Protein AF-0000000073262603 (afdb_homodimer)

Solvent-accessible surface area (backbone atoms only — not comparable to full-atom values): 56690 Å² total; per-residue (Å²): 130,80,75,71,72,68,74,70,44,76,49,79,45,80,38,42,36,32,67,38,81,42,27,42,26,72,52,75,42,81,32,32,24,33,73,92,28,72,43,26,71,70,44,76,49,36,39,57,17,29,44,34,36,42,37,32,28,60,31,78,45,34,44,46,36,50,21,46,49,84,50,48,34,82,82,31,38,55,48,44,17,31,50,27,29,27,12,37,57,38,44,37,65,35,72,49,74,38,60,44,61,42,80,60,41,31,55,37,32,34,27,33,43,46,71,53,34,35,59,33,35,27,31,30,42,31,38,28,35,65,40,79,94,56,79,67,100,66,84,63,76,45,75,47,78,43,43,32,34,48,37,61,86,70,52,51,68,59,38,52,43,23,56,71,27,75,71,65,37,76,78,72,74,39,62,27,33,23,52,60,42,15,17,60,53,83,31,33,87,47,76,80,47,63,96,50,90,49,45,63,61,83,73,91,69,78,51,69,20,41,60,68,69,44,77,40,61,59,71,37,35,33,33,40,36,37,36,28,59,17,32,74,57,27,31,28,40,30,39,41,96,36,55,34,32,38,41,29,37,45,42,29,61,28,42,70,48,78,34,67,56,45,78,46,40,25,64,33,22,37,30,29,38,35,63,35,73,61,67,38,84,44,34,30,30,34,24,34,29,52,27,65,40,87,71,80,39,64,61,29,68,38,40,42,24,19,45,86,38,60,76,84,49,69,46,86,63,75,60,50,78,61,67,62,30,78,46,55,67,60,53,48,53,58,61,70,61,57,27,24,25,87,86,56,84,59,66,75,93,64,68,75,44,74,37,37,43,36,44,39,43,31,27,50,97,72,28,59,32,24,16,39,48,56,28,19,40,46,82,38,47,20,18,46,36,56,23,61,54,69,65,41,69,84,38,43,44,81,56,68,58,68,54,48,63,65,87,82,60,60,42,77,40,38,56,89,68,45,62,42,44,77,38,44,30,46,48,76,44,62,66,69,34,34,36,31,40,38,42,33,38,24,20,25,68,51,75,87,35,47,59,65,43,26,34,33,42,52,48,42,62,29,32,46,28,39,74,48,73,47,79,85,53,81,76,57,59,77,65,46,40,65,75,46,33,25,51,26,29,45,47,69,30,47,55,35,6,21,26,34,35,38,33,65,44,68,58,51,25,42,28,51,36,30,40,37,33,42,66,46,34,72,38,5,22,39,50,37,39,30,21,47,41,79,71,60,60,84,76,59,59,77,36,40,41,32,51,60,51,26,46,56,37,39,63,51,81,69,67,129,130,80,75,70,73,68,76,70,42,75,50,79,44,80,39,41,36,30,67,39,81,44,26,43,27,72,53,77,42,80,31,31,23,32,71,90,28,70,41,26,71,72,45,77,47,35,40,56,17,29,44,34,36,42,36,29,28,60,31,78,46,35,44,47,36,51,21,47,48,83,50,47,33,81,82,31,38,54,49,44,18,31,50,27,31,26,12,38,57,38,44,37,66,34,69,48,74,39,62,46,61,43,79,60,40,30,54,38,32,33,28,33,43,45,70,54,33,36,59,32,37,26,33,29,42,30,38,29,34,66,42,80,92,56,80,67,101,66,85,64,76,46,74,48,78,43,43,31,34,49,37,61,87,68,52,53,68,58,38,52,40,23,55,72,27,75,72,66,37,76,78,72,74,39,63,27,34,22,53,60,42,14,17,60,53,84,31,32,87,45,77,80,46,64,94,50,89,49,44,62,61,83,74,91,69,77,53,68,20,41,62,70,68,45,77,40,60,59,73,38,34,34,34,39,36,37,36,28,60,17,33,73,58,27,30,29,40,30,40,43,97,36,57,34,31,41,41,32,36,45,42,28,62,28,42,69,48,78,37,67,56,47,77,46,39,25,64,34,24,37,29,29,39,35,64,35,72,62,68,39,83,43,35,28,30,33,25,34,28,52,27,66,41,89,70,80,39,65,61,29,68,38,40,43,25,20,43,85,39,60,78,82,50,68,46,86,65,75,59,50,77,61,67,62,31,79,47,55,65,62,52,48,54,58,60,72,62,57,30,24,25,88,86,56,83,58,67,75,93,65,67,75,43,73,36,38,42,37,44,39,43,29,26,49,96,72,28,61,32,24,15,41,47,57,28,18,37,47,81,38,49,19,20,48,35,55,24,62,55,69,65,41,68,84,39,45,46,82,56,68,59,67,53,49,63,68,87,80,62,59,42,78,39,39,55,90,68,46,64,43,42,78,39,45,30,46,49,76,43,62,65,68,34,32,36,30,39,38,41,34,39,25,20,24,69,50,77,85,35,47,59,65,43,25,34,34,42,51,47,45,63,28,33,46,28,40,75,49,72,47,77,84,52,78,75,55,58,77,63,44,39,65,73,46,35,25,51,27,28,45,48,69,31,47,55,34,7,22,25,34,34,36,34,64,44,68,58,52,26,41,28,52,36,28,40,36,33,42,68,46,35,71,36,4,23,40,50,37,39,31,20,47,40,78,72,60,60,84,75,59,58,79,38,40,41,34,50,59,51,25,45,57,38,41,63,53,79,71,70,128

pLDDT: mean 95.02, std 9.37, range [32.38, 98.88]

Foldseek 3Di:
DPPPPQDAEEDEEEWEWEWDWADLAPDTDIAIDIPPDFQYDEAEEAANHKYKYWYAYQYDFDFWWKAWFLALQFLHQLLRTADLANFHTAGHGGIDIRIGGRHAFFKTKMAIHPQLNLQRGGMYTYGYHYDPPDDDPDDFDEEAEWEKEFHARDHSVVQLVQLFDFVHDHRDGGQEMGTSSAHHHLEDCDVVPPVDPRHHDDDPPPGSRDDDEAEDEAFTKYKYKYAYQYQAFKKKKAKPPKKKWWQDKSRAGWDTDIDRMAIDGHSIMTMIMIHRHDDLQFKIKMWMDTAQDDDPYHIGIHIHHRPPHDRPHDGPDDHDDDPDRDPVVVNVVRQVPTWHDPPDDFDDPDFPEEAEWEWEWADDPNRIFIETLQEFEDRFNFHPLLCVLVVVPVRFPADADDRHHDPPAFQQFHGPHRHGYYGHYEAEDEAFGKYKYKYFWGAYNDHPDTTKFKKFKHSWWKFWQDKFAADDDPVCNVSGDRPTGDTHGIDMHGGRMMIMIMTTRHRAGKMKIFGSNSSNVSRGGIHIYGYPSNPRDDHDPNRGCTDVSVVVVVPPPPPD/DPPPPQDAEEDEEEWEWEWDWADLAPDTDIAIDIPPDFQYDEAEEAANHKYKYWYAYQYDFDFWWKAWFLALQFLHQLLRTADLANFHTAGHGGIDIRIGGRHAFFKTKMAIHPQLNLQRRGMYTYGYHYDPPDDDPDDFDEEAEWEKEFHARDHSVVQLVQLFDFVHDHRDGGQEMGTRSAHHHQEDCDDVPPVDPRHHDDDPQPGSRDFDEAEDEAFTKYKYKYAYQYQAFKKKKAKPPKKKWWQDKSRAGWDTDIDRMAIDGHSIMTMIMIHRHDDLQFKIKMWMDTAQDDDPYHIGIHIHHRPPHDRPHDGPDDHDDDPDRDPVVVNVVRQVPTWHDPPDDFDDPDFPEEAEWEWEWADDPNRIFIETLQEFEDRFFFHPLLCVQVVVPVRFPADADDRHHDPPAFQQFAGPHRHGYYGHYEAEDEAFGKYKYKYFWGAYNDHPDTTKFKKFKHSWWKFWQDKFAADDDPVCNVSGDRPTGDTHGIDMHGGRMMIMIMTTRHRAGKMKIFGSNSSNVSRGGIHIYGYPSNPRDDHDPNRGCTDVSVVVVVPPPPPD

Sequence (1120 aa):
MVVKSTAVKVRHYKWDVEYMFWAPDCEERVVMGINGQFPGPTIRAEVGDTIHVDLTNKLSTEGVVIHWHGIRQLGTPWADGTASISQCPINPGETFTYRFVVDKAGTYFYHGHYGMQRSGGLYGTLIVEVPKGQHEPFHYDGEFNLLLSDWWHESIHEQEVGLSSKPLRWIGEPQTLLINGRGQYNCSLLPNFGNSSSTQCKFSGTEQCAPQILQVLPNKTYRVRLASTTALASLNIAIGNHKMIVVEADGNYVQPFTVDDLDIYSGESYSVLINTNQNPNKNYWISIGVRGRRPNTPPALTILNYKPTSASKLPTISPPITPAWNDYNHSKSFTKNIFALMGSHTPPATYDRRIALLNTQNRIDGFIKWAINNVSLVFPPTPYLGSIKFGLKSGFDQTNPPENFPSSYDIMSPPANPNTTTGSGVYRLRYNTTVDIILQNANALGANVSEIHPWHLHGHDFWVLGYGEGKFTKDDEAKFNLKNPPLRNTVVIFPYGWTALRFVADNPGAWAFHCHIEPHLHMGMGVVLASAVERVQGIPSNALTCGLTAKMFLKKKNIPMVVKSTAVKVRHYKWDVEYMFWAPDCEERVVMGINGQFPGPTIRAEVGDTIHVDLTNKLSTEGVVIHWHGIRQLGTPWADGTASISQCPINPGETFTYRFVVDKAGTYFYHGHYGMQRSGGLYGTLIVEVPKGQHEPFHYDGEFNLLLSDWWHESIHEQEVGLSSKPLRWIGEPQTLLINGRGQYNCSLLPNFGNSSSTQCKFSGTEQCAPQILQVLPNKTYRVRLASTTALASLNIAIGNHKMIVVEADGNYVQPFTVDDLDIYSGESYSVLINTNQNPNKNYWISIGVRGRRPNTPPALTILNYKPTSASKLPTISPPITPAWNDYNHSKSFTKNIFALMGSHTPPATYDRRIALLNTQNRIDGFIKWAINNVSLVFPPTPYLGSIKFGLKSGFDQTNPPENFPSSYDIMSPPANPNTTTGSGVYRLRYNTTVDIILQNANALGANVSEIHPWHLHGHDFWVLGYGEGKFTKDDEAKFNLKNPPLRNTVVIFPYGWTALRFVADNPGAWAFHCHIEPHLHMGMGVVLASAVERVQGIPSNALTCGLTAKMFLKKKNIP

Organism: Beta vulgaris subsp. vulgaris (NCBI:txid3555)

InterPro domains:
  IPR001117 Multicopper oxidase, second cupredoxin domain [PF00394] (144-308)
  IPR002355 Multicopper oxidase, copper-binding site [PS00080] (514-525)
  IPR008972 Cupredoxin [G3DSA:2.60.40.420] (2-131)
  IPR008972 Cupredoxin [G3DSA:2.60.40.420] (138-344)
  IPR008972 Cupredoxin [G3DSA:2.60.40.420] (345-559)
  IPR008972 Cupredoxin [SSF49503] (10-155)
  IPR008972 Cupredoxin [SSF49503] (137-343)
  IPR008972 Cupredoxin [SSF49503] (348-546)
  IPR011706 Multicopper oxidase, C-terminal [PF07731] (412-531)
  IPR011707 Multicopper oxidase-like, N-terminal [PF07732] (17-131)
  IPR017760 L-ascorbate oxidase, plants [TIGR03388] (10-549)
  IPR033138 Multicopper oxidases, conserved site [PS00079] (509-529)
  IPR034259 Ascorbate oxidase, first cupredoxin domain [cd13845] (11-130)
  IPR034267 Ascorbate oxidase, third cupredoxin domain [cd13893] (352-540)
  IPR045087 Multicopper oxidase [PTHR11709] (26-528)

Structure (mmCIF, N/CA/C/O backbone):
data_AF-0000000073262603-model_v1
#
loop_
_entity.id
_entity.type
_entity.pdbx_description
1 polymer 'L-ascorbate oxidase'
#
loop_
_atom_site.group_PDB
_atom_site.id
_atom_site.type_symbol
_atom_site.label_atom_id
_atom_site.label_alt_id
_atom_site.label_comp_id
_atom_site.label_asym_id
_atom_site.label_entity_id
_atom_site.label_seq_id
_atom_site.pdbx_PDB_ins_code
_atom_site.Cartn_x
_atom_site.Cartn_y
_atom_site.Cartn_z
_atom_site.occupancy
_atom_site.B_iso_or_equiv
_atom_site.auth_seq_id
_atom_site.auth_comp_id
_atom_site.auth_asym_id
_atom_site.auth_atom_id
_atom_site.pdbx_PDB_model_num
ATOM 1 N N . MET A 1 1 ? -29.422 -33.312 -37.875 1 32.38 1 MET A N 1
ATOM 2 C CA . MET A 1 1 ? -29.312 -32.844 -36.5 1 32.38 1 MET A CA 1
ATOM 3 C C . MET A 1 1 ? -28.391 -31.641 -36.406 1 32.38 1 MET A C 1
ATOM 5 O O . MET A 1 1 ? -27.203 -31.734 -36.688 1 32.38 1 MET A O 1
ATOM 9 N N . VAL A 1 2 ? -28.938 -30.5 -36.594 1 37.22 2 VAL A N 1
ATOM 10 C CA . VAL A 1 2 ? -28.172 -29.266 -36.562 1 37.22 2 VAL A CA 1
ATOM 11 C C . VAL A 1 2 ? -27.5 -29.094 -35.188 1 37.22 2 VAL A C 1
ATOM 13 O O . VAL A 1 2 ? -28.188 -29.109 -34.156 1 37.22 2 VAL A O 1
ATOM 16 N N . VAL A 1 3 ? -26.234 -29.531 -35.031 1 35.28 3 VAL A N 1
ATOM 17 C CA . VAL A 1 3 ? -25.438 -29.172 -33.875 1 35.28 3 VAL A CA 1
ATOM 18 C C . VAL A 1 3 ? -25.688 -27.703 -33.5 1 35.28 3 VAL A C 1
ATOM 20 O O . VAL A 1 3 ? -25.406 -26.812 -34.312 1 35.28 3 VAL A O 1
ATOM 23 N N . LYS A 1 4 ? -26.75 -27.5 -32.781 1 45.44 4 LYS A N 1
ATOM 24 C CA . LYS A 1 4 ? -26.922 -26.141 -32.25 1 45.44 4 LYS A CA 1
ATOM 25 C C . LYS A 1 4 ? -25.594 -25.531 -31.844 1 45.44 4 LYS A C 1
ATOM 27 O O . LYS A 1 4 ? -24.938 -26.031 -30.906 1 45.44 4 LYS A O 1
ATOM 32 N N . SER A 1 5 ? -24.719 -25.047 -32.656 1 46.59 5 SER A N 1
ATOM 33 C CA . SER A 1 5 ? -23.516 -24.297 -32.344 1 46.59 5 SER A CA 1
ATOM 34 C C . SER A 1 5 ? -23.672 -23.531 -31.047 1 46.59 5 SER A C 1
ATOM 36 O O . SER A 1 5 ? -24.547 -22.672 -30.922 1 46.59 5 SER A O 1
ATOM 38 N N . THR A 1 6 ? -23.547 -24.094 -29.953 1 55.75 6 THR A N 1
ATOM 39 C CA . THR A 1 6 ? -23.703 -23.375 -28.688 1 55.75 6 THR A CA 1
ATOM 40 C C . THR A 1 6 ? -22.953 -22.047 -28.719 1 55.75 6 THR A C 1
ATOM 42 O O . THR A 1 6 ? -21.781 -22 -29.109 1 55.75 6 THR A O 1
ATOM 45 N N . ALA A 1 7 ? -23.594 -20.891 -28.734 1 69.75 7 ALA A N 1
ATOM 46 C CA . ALA A 1 7 ? -23.281 -19.5 -28.984 1 69.75 7 ALA A CA 1
ATOM 47 C C . ALA A 1 7 ? -22.266 -18.969 -27.984 1 69.75 7 ALA A C 1
ATOM 49 O O . ALA A 1 7 ? -22.422 -19.141 -26.766 1 69.75 7 ALA A O 1
ATOM 50 N N . VAL A 1 8 ? -21.031 -18.781 -28.484 1 84.19 8 VAL A N 1
ATOM 51 C CA . VAL A 1 8 ? -19.984 -18.016 -27.781 1 84.19 8 VAL A CA 1
ATOM 52 C C . VAL A 1 8 ? -20.609 -16.844 -27.031 1 84.19 8 VAL A C 1
ATOM 54 O O . VAL A 1 8 ? -21.484 -16.156 -27.562 1 84.19 8 VAL A O 1
ATOM 57 N N . LYS A 1 9 ? -20.359 -16.828 -25.641 1 93.5 9 LYS A N 1
ATOM 58 C CA . LYS A 1 9 ? -20.953 -15.797 -24.797 1 93.5 9 LYS A CA 1
ATOM 59 C C . LYS A 1 9 ? -19.891 -14.859 -24.25 1 93.5 9 LYS A C 1
ATOM 61 O O . LYS A 1 9 ? -18.719 -15.227 -24.156 1 93.5 9 LYS A O 1
ATOM 66 N N . VAL A 1 10 ? -20.297 -13.648 -24.031 1 97.38 10 VAL A N 1
ATOM 67 C CA . VAL A 1 10 ? -19.484 -12.727 -23.234 1 97.38 10 VAL A CA 1
ATOM 68 C C . VAL A 1 10 ? -19.922 -12.82 -21.766 1 97.38 10 VAL A C 1
ATOM 70 O O . VAL A 1 10 ? -21.094 -12.617 -21.438 1 97.38 10 VAL A O 1
ATOM 73 N N . ARG A 1 11 ? -19.062 -13.242 -20.906 1 97.69 11 ARG A N 1
ATOM 74 C CA . ARG A 1 11 ? -19.312 -13.32 -19.469 1 97.69 11 ARG A CA 1
ATOM 75 C C . ARG A 1 11 ? -18.844 -12.055 -18.766 1 97.69 11 ARG A C 1
ATOM 77 O O . ARG A 1 11 ? -17.641 -11.828 -18.594 1 97.69 11 ARG A O 1
ATOM 84 N N . HIS A 1 12 ? -19.844 -11.25 -18.25 1 98 12 HIS A N 1
ATOM 85 C CA . HIS A 1 12 ? -19.547 -9.953 -17.672 1 98 12 HIS A CA 1
ATOM 86 C C . HIS A 1 12 ? -19.406 -10.039 -16.156 1 98 12 HIS A C 1
ATOM 88 O O . HIS A 1 12 ? -20.234 -10.68 -15.492 1 98 12 HIS A O 1
ATOM 94 N N . TYR A 1 13 ? -18.375 -9.438 -15.633 1 98.44 13 TYR A N 1
ATOM 95 C CA . TYR A 1 13 ? -18.156 -9.328 -14.195 1 98.44 13 TYR A CA 1
ATOM 96 C C . TYR A 1 13 ? -17.766 -7.898 -13.812 1 98.44 13 TYR A C 1
ATOM 98 O O . TYR A 1 13 ? -17.094 -7.207 -14.57 1 98.44 13 TYR A O 1
ATOM 106 N N . LYS A 1 14 ? -18.25 -7.402 -12.688 1 98.62 14 LYS A N 1
ATOM 107 C CA . LYS A 1 14 ? -17.812 -6.172 -12.047 1 98.62 14 LYS A CA 1
ATOM 108 C C . LYS A 1 14 ? -17.094 -6.469 -10.727 1 98.62 14 LYS A C 1
ATOM 110 O O . LYS A 1 14 ? -17.703 -7.031 -9.805 1 98.62 14 LYS A O 1
ATOM 115 N N . TRP A 1 15 ? -15.859 -6.109 -10.664 1 98.81 15 TRP A N 1
ATOM 116 C CA . TRP A 1 15 ? -15.047 -6.457 -9.508 1 98.81 15 TRP A CA 1
ATOM 117 C C . TRP A 1 15 ? -14.555 -5.203 -8.789 1 98.81 15 TRP A C 1
ATOM 119 O O . TRP A 1 15 ? -14.07 -4.27 -9.43 1 98.81 15 TRP A O 1
ATOM 129 N N . ASP A 1 16 ? -14.758 -5.129 -7.484 1 98.62 16 ASP A N 1
ATOM 130 C CA . ASP A 1 16 ? -14.062 -4.219 -6.574 1 98.62 16 ASP A CA 1
ATOM 131 C C . ASP A 1 16 ? -12.969 -4.949 -5.797 1 98.62 16 ASP A C 1
ATOM 133 O O . ASP A 1 16 ? -13.25 -5.91 -5.078 1 98.62 16 ASP A O 1
ATOM 137 N N . VAL A 1 17 ? -11.742 -4.535 -5.984 1 98.81 17 VAL A N 1
ATOM 138 C CA . VAL A 1 17 ? -10.641 -5.082 -5.199 1 98.81 17 VAL A CA 1
ATOM 139 C C . VAL A 1 17 ? -10.383 -4.195 -3.982 1 98.81 17 VAL A C 1
ATOM 141 O O . VAL A 1 17 ? -10.211 -2.982 -4.117 1 98.81 17 VAL A O 1
ATOM 144 N N . GLU A 1 18 ? -10.344 -4.766 -2.799 1 98.44 18 GLU A N 1
ATOM 145 C CA . GLU A 1 18 ? -10.18 -3.988 -1.574 1 98.44 18 GLU A CA 1
ATOM 146 C C . GLU A 1 18 ? -9.5 -4.812 -0.484 1 98.44 18 GLU A C 1
ATOM 148 O O . GLU A 1 18 ? -9.453 -6.043 -0.568 1 98.44 18 GLU A O 1
ATOM 153 N N . TYR A 1 19 ? -8.898 -4.141 0.506 1 98.44 19 TYR A N 1
ATOM 154 C CA . TYR A 1 19 ? -8.531 -4.793 1.758 1 98.44 19 TYR A CA 1
ATOM 155 C C . TYR A 1 19 ? -9.742 -4.941 2.674 1 98.44 19 TYR A C 1
ATOM 157 O O . TYR A 1 19 ? -10.586 -4.043 2.74 1 98.44 19 TYR A O 1
ATOM 165 N N . MET A 1 20 ? -9.828 -6.016 3.391 1 98.19 20 MET A N 1
ATOM 166 C CA . MET A 1 20 ? -10.914 -6.273 4.332 1 98.19 20 MET A CA 1
ATOM 167 C C . MET A 1 20 ? -10.445 -7.156 5.48 1 98.19 20 MET A C 1
ATOM 169 O O . MET A 1 20 ? -9.43 -7.848 5.363 1 98.19 20 MET A O 1
ATOM 173 N N . PHE A 1 21 ? -11.094 -7.066 6.609 1 97.94 21 PHE A N 1
ATOM 174 C CA . PHE A 1 21 ? -10.844 -8.016 7.688 1 97.94 21 PHE A CA 1
ATOM 175 C C . PHE A 1 21 ? -11.445 -9.375 7.367 1 97.94 21 PHE A C 1
ATOM 177 O O . PHE A 1 21 ? -12.562 -9.461 6.855 1 97.94 21 PHE A O 1
ATOM 184 N N . TRP A 1 22 ? -10.727 -10.406 7.551 1 98 22 TRP A N 1
ATOM 185 C CA . TRP A 1 22 ? -11.117 -11.789 7.316 1 98 22 TRP A CA 1
ATOM 186 C C . TRP A 1 22 ? -10.336 -12.742 8.219 1 98 22 TRP A C 1
ATOM 188 O O . TRP A 1 22 ? -9.305 -12.359 8.789 1 98 22 TRP A O 1
ATOM 198 N N . ALA A 1 23 ? -10.875 -13.898 8.492 1 97.81 23 ALA A N 1
ATOM 199 C CA . ALA A 1 23 ? -10.188 -14.891 9.305 1 97.81 23 ALA A CA 1
ATOM 200 C C . ALA A 1 23 ? -9.945 -16.172 8.523 1 97.81 23 ALA A C 1
ATOM 202 O O . ALA A 1 23 ? -10.641 -17.172 8.719 1 97.81 23 ALA A O 1
ATOM 203 N N . PRO A 1 24 ? -8.867 -16.203 7.672 1 98 24 PRO A N 1
ATOM 204 C CA . PRO A 1 24 ? -8.625 -17.375 6.836 1 98 24 PRO A CA 1
ATOM 205 C C . PRO A 1 24 ? -8.328 -18.625 7.66 1 98 24 PRO A C 1
ATOM 207 O O . PRO A 1 24 ? -8.641 -19.75 7.23 1 98 24 PRO A O 1
ATOM 210 N N . ASP A 1 25 ? -7.707 -18.469 8.828 1 97.81 25 ASP A N 1
ATOM 211 C CA . ASP A 1 25 ? -7.316 -19.625 9.633 1 97.81 25 ASP A CA 1
ATOM 212 C C . ASP A 1 25 ? -7.746 -19.453 11.086 1 97.81 25 ASP A C 1
ATOM 214 O O . ASP A 1 25 ? -7.016 -19.812 12.008 1 97.81 25 ASP A O 1
ATOM 218 N N . CYS A 1 26 ? -8.875 -18.766 11.32 1 96.19 26 CYS A N 1
ATOM 219 C CA . CYS A 1 26 ? -9.562 -18.516 12.586 1 96.19 26 CYS A CA 1
ATOM 220 C C . CYS A 1 26 ? -8.883 -17.406 13.367 1 96.19 26 CYS A C 1
ATOM 222 O O . CYS A 1 26 ? -9.266 -17.125 14.508 1 96.19 26 CYS A O 1
ATOM 224 N N . GLU A 1 27 ? -7.914 -16.812 12.82 1 96.88 27 GLU A N 1
ATOM 225 C CA . GLU A 1 27 ? -7.336 -15.57 13.312 1 96.88 27 GLU A CA 1
ATOM 226 C C . GLU A 1 27 ? -7.598 -14.422 12.352 1 96.88 27 GLU A C 1
ATOM 228 O O . GLU A 1 27 ? -7.203 -14.484 11.18 1 96.88 27 GLU A O 1
ATOM 233 N N . GLU A 1 28 ? -8.227 -13.391 12.828 1 97 28 GLU A N 1
ATOM 234 C CA . GLU A 1 28 ? -8.586 -12.273 11.961 1 97 28 GLU A CA 1
ATOM 235 C C . GLU A 1 28 ? -7.344 -11.5 11.523 1 97 28 GLU A C 1
ATOM 237 O O . GLU A 1 28 ? -6.457 -11.219 12.328 1 97 28 GLU A O 1
ATOM 242 N N . ARG A 1 29 ? -7.238 -11.25 10.305 1 97.56 29 ARG A N 1
ATOM 243 C CA . ARG A 1 29 ? -6.203 -10.43 9.68 1 97.56 29 ARG A CA 1
ATOM 244 C C . ARG A 1 29 ? -6.777 -9.602 8.531 1 97.56 29 ARG A C 1
ATOM 246 O O . ARG A 1 29 ? -7.941 -9.773 8.164 1 97.56 29 ARG A O 1
ATOM 253 N N . VAL A 1 30 ? -5.957 -8.672 8.008 1 98.12 30 VAL A N 1
ATOM 254 C CA . VAL A 1 30 ? -6.32 -7.945 6.793 1 98.12 30 VAL A CA 1
ATOM 255 C C . VAL A 1 30 ? -5.984 -8.789 5.566 1 98.12 30 VAL A C 1
ATOM 257 O O . VAL A 1 30 ? -4.871 -9.297 5.441 1 98.12 30 VAL A O 1
ATOM 260 N N . VAL A 1 31 ? -6.961 -8.977 4.652 1 98.25 31 VAL A N 1
ATOM 261 C CA . VAL A 1 31 ? -6.789 -9.758 3.436 1 98.25 31 VAL A CA 1
ATOM 262 C C . VAL A 1 31 ? -7.242 -8.945 2.227 1 98.25 31 VAL A C 1
ATOM 264 O O . VAL A 1 31 ? -8.078 -8.047 2.352 1 98.25 31 VAL A O 1
ATOM 267 N N . MET A 1 32 ? -6.633 -9.141 1.068 1 98.44 32 MET A N 1
ATOM 268 C CA . MET A 1 32 ? -7.137 -8.578 -0.182 1 98.44 32 MET A CA 1
ATOM 269 C C . MET A 1 32 ? -8.25 -9.438 -0.757 1 98.44 32 MET A C 1
ATOM 271 O O . MET A 1 32 ? -8.062 -10.633 -0.996 1 98.44 32 MET A O 1
ATOM 275 N N . GLY A 1 33 ? -9.383 -8.859 -0.912 1 98.38 33 GLY A N 1
ATOM 276 C CA . GLY A 1 33 ? -10.523 -9.586 -1.441 1 98.38 33 GLY A CA 1
ATOM 277 C C . GLY A 1 33 ? -11.172 -8.906 -2.633 1 98.38 33 GLY A C 1
ATOM 278 O O . GLY A 1 33 ? -10.734 -7.832 -3.051 1 98.38 33 GLY A O 1
ATOM 279 N N . ILE A 1 34 ? -12.039 -9.562 -3.283 1 98.75 34 ILE A N 1
ATOM 280 C CA . ILE A 1 34 ? -12.836 -9.07 -4.402 1 98.75 34 ILE A CA 1
ATOM 281 C C . ILE A 1 34 ? -14.32 -9.109 -4.039 1 98.75 34 ILE A C 1
ATOM 283 O O . ILE A 1 34 ? -14.844 -10.164 -3.67 1 98.75 34 ILE A O 1
ATOM 287 N N . ASN A 1 35 ? -15.008 -7.992 -4.164 1 97.94 35 ASN A N 1
ATOM 288 C CA . ASN A 1 35 ? -16.438 -7.887 -3.887 1 97.94 35 ASN A CA 1
ATOM 289 C C . ASN A 1 35 ? -16.781 -8.422 -2.5 1 97.94 35 ASN A C 1
ATOM 291 O O . ASN A 1 35 ? -17.766 -9.148 -2.334 1 97.94 35 ASN A O 1
ATOM 295 N N . GLY A 1 36 ? -15.914 -8.219 -1.531 1 96.31 36 GLY A N 1
ATOM 296 C CA . GLY A 1 36 ? -16.156 -8.602 -0.151 1 96.31 36 GLY A CA 1
ATOM 297 C C . GLY A 1 36 ? -15.969 -10.086 0.101 1 96.31 36 GLY A C 1
ATOM 298 O O . GLY A 1 36 ? -16.422 -10.609 1.117 1 96.31 36 GLY A O 1
ATOM 299 N N . GLN A 1 37 ? -15.289 -10.672 -0.852 1 95.88 37 GLN A N 1
ATOM 300 C CA . GLN A 1 37 ? -15.133 -12.117 -0.746 1 95.88 37 GLN A CA 1
ATOM 301 C C . GLN A 1 37 ? -13.656 -12.516 -0.779 1 95.88 37 GLN A C 1
ATOM 303 O O . GLN A 1 37 ? -12.852 -11.883 -1.461 1 95.88 37 GLN A O 1
ATOM 308 N N . PHE A 1 38 ? -13.312 -13.711 0.033 1 98.31 38 PHE A N 1
ATOM 309 C CA . PHE A 1 38 ? -12 -14.344 0.025 1 98.31 38 PHE A CA 1
ATOM 310 C C . PHE A 1 38 ? -12.133 -15.859 0.048 1 98.31 38 PHE A C 1
ATOM 312 O O . PHE A 1 38 ? -12.852 -16.406 0.885 1 98.31 38 PHE A O 1
ATOM 319 N N . PRO A 1 39 ? -11.523 -16.562 -0.881 1 98.31 39 PRO A N 1
ATOM 320 C CA . PRO A 1 39 ? -10.844 -16.047 -2.07 1 98.31 39 PRO A CA 1
ATOM 321 C C . PRO A 1 39 ? -11.789 -15.359 -3.043 1 98.31 39 PRO A C 1
ATOM 323 O O . PRO A 1 39 ? -13 -15.32 -2.805 1 98.31 39 PRO A O 1
ATOM 326 N N . GLY A 1 40 ? -11.219 -14.75 -4.047 1 98.44 40 GLY A N 1
ATOM 327 C CA . GLY A 1 40 ? -12.055 -14.109 -5.055 1 98.44 40 GLY A CA 1
ATOM 328 C C . GLY A 1 40 ? -13.039 -15.055 -5.707 1 98.44 40 GLY A C 1
ATOM 329 O O . GLY A 1 40 ? -12.953 -16.266 -5.516 1 98.44 40 GLY A O 1
ATOM 330 N N . PRO A 1 41 ? -13.945 -14.539 -6.488 1 97.94 41 PRO A N 1
ATOM 331 C CA . PRO A 1 41 ? -14.984 -15.367 -7.105 1 97.94 41 PRO A CA 1
ATOM 332 C C . PRO A 1 41 ? -14.43 -16.328 -8.148 1 97.94 41 PRO A C 1
ATOM 334 O O . PRO A 1 41 ? -13.477 -16 -8.852 1 97.94 41 PRO A O 1
ATOM 337 N N . THR A 1 42 ? -15.078 -17.516 -8.211 1 98.12 42 THR A N 1
ATOM 338 C CA . THR A 1 42 ? -14.742 -18.469 -9.258 1 98.12 42 THR A CA 1
ATOM 339 C C . THR A 1 42 ? -15.398 -18.062 -10.578 1 98.12 42 THR A C 1
ATOM 341 O O . THR A 1 42 ? -16.594 -17.781 -10.625 1 98.12 42 THR A O 1
ATOM 344 N N . ILE A 1 43 ? -14.648 -18 -11.617 1 98.44 43 ILE A N 1
ATOM 345 C CA . ILE A 1 43 ? -15.18 -17.797 -12.961 1 98.44 43 ILE A CA 1
ATOM 346 C C . ILE A 1 43 ? -15.336 -19.141 -13.664 1 98.44 43 ILE A C 1
ATOM 348 O O . ILE A 1 43 ? -14.422 -19.969 -13.648 1 98.44 43 ILE A O 1
ATOM 352 N N . ARG A 1 44 ? -16.469 -19.406 -14.219 1 97.69 44 ARG A N 1
ATOM 353 C CA . ARG A 1 44 ? -16.719 -20.547 -15.078 1 97.69 44 ARG A CA 1
ATOM 354 C C . ARG A 1 44 ? -17.172 -20.109 -16.469 1 97.69 44 ARG A C 1
ATOM 356 O O . ARG A 1 44 ? -18 -19.219 -16.609 1 97.69 44 ARG A O 1
ATOM 363 N N . ALA A 1 45 ? -16.531 -20.641 -17.422 1 98 45 ALA A N 1
ATOM 364 C CA . ALA A 1 45 ? -16.828 -20.312 -18.812 1 98 45 ALA A CA 1
ATOM 365 C C . ALA A 1 45 ? -16.656 -21.531 -19.703 1 98 45 ALA A C 1
ATOM 367 O O . ALA A 1 45 ? -16.297 -22.609 -19.234 1 98 45 ALA A O 1
ATOM 368 N N . GLU A 1 46 ? -17.062 -21.359 -21 1 97.5 46 GLU A N 1
ATOM 369 C CA . GLU A 1 46 ? -16.844 -22.375 -22.031 1 97.5 46 GLU A CA 1
ATOM 370 C C . GLU A 1 46 ? -15.836 -21.891 -23.078 1 97.5 46 GLU A C 1
ATOM 372 O O . GLU A 1 46 ? -15.703 -20.688 -23.297 1 97.5 46 GLU A O 1
ATOM 377 N N . VAL A 1 47 ? -15.156 -22.859 -23.656 1 97.88 47 VAL A N 1
ATOM 378 C CA . VAL A 1 47 ? -14.211 -22.516 -24.719 1 97.88 47 VAL A CA 1
ATOM 379 C C . VAL A 1 47 ? -14.883 -21.594 -25.734 1 97.88 47 VAL A C 1
ATOM 381 O O . VAL A 1 47 ? -15.992 -21.875 -26.203 1 97.88 47 VAL A O 1
ATOM 384 N N . GLY A 1 48 ? -14.172 -20.484 -26.031 1 97 48 GLY A N 1
ATOM 385 C CA . GLY A 1 48 ? -14.695 -19.547 -27 1 97 48 GLY A CA 1
ATOM 386 C C . GLY A 1 48 ? -15.383 -18.359 -26.375 1 97 48 GLY A C 1
ATOM 387 O O . GLY A 1 48 ? -15.578 -17.328 -27.016 1 97 48 GLY A O 1
ATOM 388 N N . ASP A 1 49 ? -15.742 -18.484 -25.078 1 98.12 49 ASP A N 1
ATOM 389 C CA . ASP A 1 49 ? -16.359 -17.359 -24.375 1 98.12 49 ASP A CA 1
ATOM 390 C C . ASP A 1 49 ? -15.375 -16.203 -24.219 1 98.12 49 ASP A C 1
ATOM 392 O O . ASP A 1 49 ? -14.156 -16.406 -24.219 1 98.12 49 ASP A O 1
ATOM 396 N N . THR A 1 50 ? -15.906 -15 -24.188 1 98.44 50 THR A N 1
ATOM 397 C CA . THR A 1 50 ? -15.148 -13.812 -23.812 1 98.44 50 THR A CA 1
ATOM 398 C C . THR A 1 50 ? -15.359 -13.484 -22.344 1 98.44 50 THR A C 1
ATOM 400 O O . THR A 1 50 ? -16.5 -13.367 -21.875 1 98.44 50 THR A O 1
ATOM 403 N N . ILE A 1 51 ? -14.305 -13.414 -21.609 1 98.75 51 ILE A N 1
ATOM 404 C CA . ILE A 1 51 ? -14.352 -12.914 -20.234 1 98.75 51 ILE A CA 1
ATOM 405 C C . ILE A 1 51 ? -14.227 -11.391 -20.234 1 98.75 51 ILE A C 1
ATOM 407 O O . ILE A 1 51 ? -13.305 -10.836 -20.844 1 98.75 51 ILE A O 1
ATOM 411 N N . HIS A 1 52 ? -15.156 -10.734 -19.688 1 98.69 52 HIS A N 1
ATOM 412 C CA . HIS A 1 52 ? -15.188 -9.289 -19.547 1 98.69 52 HIS A CA 1
ATOM 413 C C . HIS A 1 52 ? -15.266 -8.875 -18.078 1 98.69 52 HIS A C 1
ATOM 415 O O . HIS A 1 52 ? -16.328 -8.984 -17.453 1 98.69 52 HIS A O 1
ATOM 421 N N . VAL A 1 53 ? -14.18 -8.375 -17.5 1 98.75 53 VAL A N 1
ATOM 422 C CA . VAL A 1 53 ? -14.133 -7.98 -16.094 1 98.75 53 VAL A CA 1
ATOM 423 C C . VAL A 1 53 ? -13.836 -6.484 -15.984 1 98.75 53 VAL A C 1
ATOM 425 O O . VAL A 1 53 ? -12.734 -6.043 -16.328 1 98.75 53 VAL A O 1
ATOM 428 N N . ASP A 1 54 ? -14.805 -5.656 -15.547 1 98.69 54 ASP A N 1
ATOM 429 C CA . ASP A 1 54 ? -14.523 -4.297 -15.094 1 98.69 54 ASP A CA 1
ATOM 430 C C . ASP A 1 54 ? -13.984 -4.293 -13.672 1 98.69 54 ASP A C 1
ATOM 432 O O . ASP A 1 54 ? -14.742 -4.453 -12.711 1 98.69 54 ASP A O 1
ATOM 436 N N . LEU A 1 55 ? -12.688 -4.094 -13.562 1 98.75 55 LEU A N 1
ATOM 437 C CA . LEU A 1 55 ? -12.039 -4.121 -12.25 1 98.75 55 LEU A CA 1
ATOM 438 C C . LEU A 1 55 ? -11.828 -2.707 -11.727 1 98.75 55 LEU A C 1
ATOM 440 O O . LEU A 1 55 ? -11.102 -1.917 -12.328 1 98.75 55 LEU A O 1
ATOM 444 N N . THR A 1 56 ? -12.453 -2.365 -10.617 1 98.62 56 THR A N 1
ATOM 445 C CA . THR A 1 56 ? -12.242 -1.097 -9.93 1 98.62 56 THR A CA 1
ATOM 446 C C . THR A 1 56 ? -11.312 -1.28 -8.734 1 98.62 56 THR A C 1
ATOM 448 O O . THR A 1 56 ? -11.531 -2.162 -7.898 1 98.62 56 THR A O 1
ATOM 451 N N . ASN A 1 57 ? -10.266 -0.494 -8.703 1 98.56 57 ASN A N 1
ATOM 452 C CA . ASN A 1 57 ? -9.328 -0.519 -7.59 1 98.56 57 ASN A CA 1
ATOM 453 C C . ASN A 1 57 ? -9.836 0.297 -6.406 1 98.56 57 ASN A C 1
ATOM 455 O O . ASN A 1 57 ? -9.828 1.528 -6.445 1 98.56 57 ASN A O 1
ATOM 459 N N . LYS A 1 58 ? -10.219 -0.379 -5.328 1 98.19 58 LYS A N 1
ATOM 460 C CA . LYS A 1 58 ? -10.727 0.298 -4.137 1 98.19 58 LYS A CA 1
ATOM 461 C C . LYS A 1 58 ? -9.68 0.324 -3.029 1 98.19 58 LYS A C 1
ATOM 463 O O . LYS A 1 58 ? -10 0.604 -1.872 1 98.19 58 LYS A O 1
ATOM 468 N N . LEU A 1 59 ? -8.453 0 -3.367 1 97.94 59 LEU A N 1
ATOM 469 C CA . LEU A 1 59 ? -7.371 0.183 -2.41 1 97.94 59 LEU A CA 1
ATOM 470 C C . LEU A 1 59 ? -7.094 1.664 -2.18 1 97.94 59 LEU A C 1
ATOM 472 O O . LEU A 1 59 ? -7.367 2.494 -3.051 1 97.94 59 LEU A O 1
ATOM 476 N N . SER A 1 60 ? -6.551 1.979 -1.015 1 96.31 60 SER A N 1
ATOM 477 C CA . SER A 1 60 ? -6.422 3.375 -0.612 1 96.31 60 SER A CA 1
ATOM 478 C C . SER A 1 60 ? -5.305 4.074 -1.379 1 96.31 60 SER A C 1
ATOM 480 O O . SER A 1 60 ? -5.473 5.207 -1.836 1 96.31 60 SER A O 1
ATOM 482 N N . THR A 1 61 ? -4.172 3.383 -1.483 1 98.06 61 THR A N 1
ATOM 483 C CA . THR A 1 61 ? -3.023 4.074 -2.059 1 98.06 61 THR A CA 1
ATOM 484 C C . THR A 1 61 ? -2.271 3.164 -3.023 1 98.06 61 THR A C 1
ATOM 486 O O . THR A 1 61 ? -1.356 3.609 -3.721 1 98.06 61 THR A O 1
ATOM 489 N N . GLU A 1 62 ? -2.59 1.851 -3.141 1 98.44 62 GLU A N 1
ATOM 490 C CA . GLU A 1 62 ? -1.834 0.864 -3.906 1 98.44 62 GLU A CA 1
ATOM 491 C C . GLU A 1 62 ? -2.436 0.663 -5.293 1 98.44 62 GLU A C 1
ATOM 493 O O . GLU A 1 62 ? -3.656 0.704 -5.461 1 98.44 62 GLU A O 1
ATOM 498 N N . GLY A 1 63 ? -1.52 0.432 -6.277 1 98.19 63 GLY A N 1
ATOM 499 C CA . GLY A 1 63 ? -1.987 -0.072 -7.559 1 98.19 63 GLY A CA 1
ATOM 500 C C . GLY A 1 63 ? -2.293 -1.558 -7.539 1 98.19 63 GLY A C 1
ATOM 501 O O . GLY A 1 63 ? -1.919 -2.262 -6.602 1 98.19 63 GLY A O 1
ATOM 502 N N . VAL A 1 64 ? -3.008 -2.025 -8.555 1 98.62 64 VAL A N 1
ATOM 503 C CA . VAL A 1 64 ? -3.326 -3.447 -8.609 1 98.62 64 VAL A CA 1
ATOM 504 C C . VAL A 1 64 ? -3.4 -3.91 -10.062 1 98.62 64 VAL A C 1
ATOM 506 O O . VAL A 1 64 ? -3.66 -3.107 -10.961 1 98.62 64 VAL A O 1
ATOM 509 N N . VAL A 1 65 ? -3.062 -5.125 -10.328 1 98.62 65 VAL A N 1
ATOM 510 C CA . VAL A 1 65 ? -3.312 -5.832 -11.578 1 98.62 65 VAL A CA 1
ATOM 511 C C . VAL A 1 65 ? -3.656 -7.289 -11.289 1 98.62 65 VAL A C 1
ATOM 513 O O . VAL A 1 65 ? -3.295 -7.824 -10.242 1 98.62 65 VAL A O 1
ATOM 516 N N . ILE A 1 66 ? -4.363 -7.93 -12.203 1 98.75 66 ILE A N 1
ATOM 517 C CA . ILE A 1 66 ? -4.684 -9.352 -12.078 1 98.75 66 ILE A CA 1
ATOM 518 C C . ILE A 1 66 ? -4.145 -10.102 -13.289 1 98.75 66 ILE A C 1
ATOM 520 O O . ILE A 1 66 ? -4.426 -9.742 -14.438 1 98.75 66 ILE A O 1
ATOM 524 N N . HIS A 1 67 ? -3.357 -11.039 -12.992 1 98.81 67 HIS A N 1
ATOM 525 C CA . HIS A 1 67 ? -2.867 -11.969 -14 1 98.81 67 HIS A CA 1
ATOM 526 C C . HIS A 1 67 ? -3.797 -13.164 -14.148 1 98.81 67 HIS A C 1
ATOM 528 O O . HIS A 1 67 ? -4.211 -13.758 -13.148 1 98.81 67 HIS A O 1
ATOM 534 N N . TRP A 1 68 ? -4.125 -13.508 -15.383 1 98.88 68 TRP A N 1
ATOM 535 C CA . TRP A 1 68 ? -4.965 -14.656 -15.711 1 98.88 68 TRP A CA 1
ATOM 536 C C . TRP A 1 68 ? -4.109 -15.867 -16.078 1 98.88 68 TRP A C 1
ATOM 538 O O . TRP A 1 68 ? -3.875 -16.125 -17.266 1 98.88 68 TRP A O 1
ATOM 548 N N . HIS A 1 69 ? -3.807 -16.562 -15.062 1 98.81 69 HIS A N 1
ATOM 549 C CA . HIS A 1 69 ? -2.76 -17.578 -15.094 1 98.81 69 HIS A CA 1
ATOM 550 C C . HIS A 1 69 ? -3.141 -18.734 -16.016 1 98.81 69 HIS A C 1
ATOM 552 O O . HIS A 1 69 ? -4.141 -19.422 -15.766 1 98.81 69 HIS A O 1
ATOM 558 N N . GLY A 1 70 ? -2.359 -18.969 -17.016 1 98.44 70 GLY A N 1
ATOM 559 C CA . GLY A 1 70 ? -2.551 -20.078 -17.922 1 98.44 70 GLY A CA 1
ATOM 560 C C . GLY A 1 70 ? -3.301 -19.703 -19.188 1 98.44 70 GLY A C 1
ATOM 561 O O . GLY A 1 70 ? -3.363 -20.484 -20.141 1 98.44 70 GLY A O 1
ATOM 562 N N . ILE A 1 71 ? -3.896 -18.516 -19.203 1 98.69 71 ILE A N 1
ATOM 563 C CA . ILE A 1 71 ? -4.602 -18.016 -20.391 1 98.69 71 ILE A CA 1
ATOM 564 C C . ILE A 1 71 ? -3.605 -17.391 -21.359 1 98.69 71 ILE A C 1
ATOM 566 O O . ILE A 1 71 ? -2.781 -16.562 -20.953 1 98.69 71 ILE A O 1
ATOM 570 N N . ARG A 1 72 ? -3.625 -17.688 -22.594 1 97.44 72 ARG A N 1
ATOM 571 C CA . ARG A 1 72 ? -2.602 -17.297 -23.578 1 97.44 72 ARG A CA 1
ATOM 572 C C . ARG A 1 72 ? -2.77 -15.852 -24.016 1 97.44 72 ARG A C 1
ATOM 574 O O . ARG A 1 72 ? -1.835 -15.242 -24.531 1 97.44 72 ARG A O 1
ATOM 581 N N . GLN A 1 73 ? -4.016 -15.305 -23.875 1 98.38 73 GLN A N 1
ATOM 582 C CA . GLN A 1 73 ? -4.289 -13.914 -24.219 1 98.38 73 GLN A CA 1
ATOM 583 C C . GLN A 1 73 ? -3.982 -13.633 -25.688 1 98.38 73 GLN A C 1
ATOM 585 O O . GLN A 1 73 ? -3.338 -12.633 -26.016 1 98.38 73 GLN A O 1
ATOM 590 N N . LEU A 1 74 ? -4.406 -14.5 -26.625 1 97.69 74 LEU A N 1
ATOM 591 C CA . LEU A 1 74 ? -4.172 -14.32 -28.062 1 97.69 74 LEU A CA 1
ATOM 592 C C . LEU A 1 74 ? -4.812 -13.023 -28.547 1 97.69 74 LEU A C 1
ATOM 594 O O . LEU A 1 74 ? -6.031 -12.852 -28.453 1 97.69 74 LEU A O 1
ATOM 598 N N . GLY A 1 75 ? -4.004 -12.109 -29 1 97.5 75 GLY A N 1
ATOM 599 C CA . GLY A 1 75 ? -4.488 -10.852 -29.562 1 97.5 75 GLY A CA 1
ATOM 600 C C . GLY A 1 75 ? -4.738 -9.789 -28.516 1 97.5 75 GLY A C 1
ATOM 601 O O . GLY A 1 75 ? -5.07 -8.648 -28.859 1 97.5 75 GLY A O 1
ATOM 602 N N . THR A 1 76 ? -4.57 -10.133 -27.219 1 98.38 76 THR A N 1
ATOM 603 C CA . THR A 1 76 ? -4.84 -9.188 -26.156 1 98.38 76 THR A CA 1
ATOM 604 C C . THR A 1 76 ? -3.746 -9.242 -25.094 1 98.38 76 THR A C 1
ATOM 606 O O . THR A 1 76 ? -4.039 -9.352 -23.891 1 98.38 76 THR A O 1
ATOM 609 N N . PRO A 1 77 ? -2.467 -9.07 -25.438 1 98.5 77 PRO A N 1
ATOM 610 C CA . PRO A 1 77 ? -1.39 -9.219 -24.453 1 98.5 77 PRO A CA 1
ATOM 611 C C . PRO A 1 77 ? -1.504 -8.227 -23.297 1 98.5 77 PRO A C 1
ATOM 613 O O . PRO A 1 77 ? -1.021 -8.508 -22.203 1 98.5 77 PRO A O 1
ATOM 616 N N . TRP A 1 78 ? -2.162 -7.051 -23.469 1 97.88 78 TRP A N 1
ATOM 617 C CA . TRP A 1 78 ? -2.361 -6.094 -22.375 1 97.88 78 TRP A CA 1
ATOM 618 C C . TRP A 1 78 ? -3.252 -6.684 -21.297 1 97.88 78 TRP A C 1
ATOM 620 O O . TRP A 1 78 ? -3.23 -6.223 -20.141 1 97.88 78 TRP A O 1
ATOM 630 N N . ALA A 1 79 ? -4.027 -7.695 -21.609 1 98.56 79 ALA A N 1
ATOM 631 C CA . ALA A 1 79 ? -4.973 -8.297 -20.672 1 98.56 79 ALA A CA 1
ATOM 632 C C . ALA A 1 79 ? -4.305 -9.398 -19.844 1 98.56 79 ALA A C 1
ATOM 634 O O . ALA A 1 79 ? -4.926 -9.977 -18.953 1 98.56 79 ALA A O 1
ATOM 635 N N . ASP A 1 80 ? -3.012 -9.688 -20.141 1 98.5 80 ASP A N 1
ATOM 636 C CA . ASP A 1 80 ? -2.268 -10.641 -19.328 1 98.5 80 ASP A CA 1
ATOM 637 C C . ASP A 1 80 ? -2.238 -10.203 -17.859 1 98.5 80 ASP A C 1
ATOM 639 O O . ASP A 1 80 ? -2.184 -11.039 -16.969 1 98.5 80 ASP A O 1
ATOM 643 N N . GLY A 1 81 ? -2.254 -8.875 -17.641 1 98.19 81 GLY A N 1
ATOM 644 C CA . GLY A 1 81 ? -2.396 -8.344 -16.297 1 98.19 81 GLY A CA 1
ATOM 645 C C . GLY A 1 81 ? -1.111 -8.391 -15.484 1 98.19 81 GLY A C 1
ATOM 646 O O . GLY A 1 81 ? -1.097 -8.898 -14.367 1 98.19 81 GLY A O 1
ATOM 647 N N . THR A 1 82 ? 0.005 -7.867 -16.047 1 98.06 82 THR A N 1
ATOM 648 C CA . THR A 1 82 ? 1.297 -7.793 -15.367 1 98.06 82 THR A CA 1
ATOM 649 C C . THR A 1 82 ? 1.806 -6.355 -15.336 1 98.06 82 THR A C 1
ATOM 651 O O . THR A 1 82 ? 2.205 -5.809 -16.359 1 98.06 82 THR A O 1
ATOM 654 N N . ALA A 1 83 ? 1.901 -5.809 -14.141 1 97 83 ALA A N 1
ATOM 655 C CA . ALA A 1 83 ? 2.443 -4.457 -14.016 1 97 83 ALA A CA 1
ATOM 656 C C . ALA A 1 83 ? 3.857 -4.379 -14.578 1 97 83 ALA A C 1
ATOM 658 O O . ALA A 1 83 ? 4.66 -5.301 -14.391 1 97 83 ALA A O 1
ATOM 659 N N . SER A 1 84 ? 4.211 -3.318 -15.297 1 97.31 84 SER A N 1
ATOM 660 C CA . SER A 1 84 ? 5.523 -3.023 -15.859 1 97.31 84 SER A CA 1
ATOM 661 C C . SER A 1 84 ? 5.781 -3.838 -17.125 1 97.31 84 SER A C 1
ATOM 663 O O . SER A 1 84 ? 6.742 -3.578 -17.859 1 97.31 84 SER A O 1
ATOM 665 N N . ILE A 1 85 ? 4.91 -4.863 -17.406 1 98.5 85 ILE A N 1
ATOM 666 C CA . ILE A 1 85 ? 5.188 -5.703 -18.578 1 98.5 85 ILE A CA 1
ATOM 667 C C . ILE A 1 85 ? 4.094 -5.512 -19.625 1 98.5 85 ILE A C 1
ATOM 669 O O . ILE A 1 85 ? 4.328 -4.91 -20.672 1 98.5 85 ILE A O 1
ATOM 673 N N . SER A 1 86 ? 2.875 -5.828 -19.219 1 98.19 86 SER A N 1
ATOM 674 C CA . SER A 1 86 ? 1.807 -5.789 -20.219 1 98.19 86 SER A CA 1
ATOM 675 C C . SER A 1 86 ? 0.948 -4.539 -20.047 1 98.19 86 SER A C 1
ATOM 677 O O . SER A 1 86 ? 0.266 -4.117 -20.984 1 98.19 86 SER A O 1
ATOM 679 N N . GLN A 1 87 ? 0.934 -3.945 -18.875 1 97.81 87 GLN A N 1
ATOM 680 C CA . GLN A 1 87 ? 0.084 -2.795 -18.594 1 97.81 87 GLN A CA 1
ATOM 681 C C . GLN A 1 87 ? 0.62 -1.995 -17.406 1 97.81 87 GLN A C 1
ATOM 683 O O . GLN A 1 87 ? 1.496 -2.467 -16.688 1 97.81 87 GLN A O 1
ATOM 688 N N . CYS A 1 88 ? 0.135 -0.793 -17.25 1 96.81 88 CYS A N 1
ATOM 689 C CA . CYS A 1 88 ? 0.317 -0.002 -16.047 1 96.81 88 CYS A CA 1
ATOM 690 C C . CYS A 1 88 ? -0.559 -0.529 -14.914 1 96.81 88 CYS A C 1
ATOM 692 O O . CYS A 1 88 ? -1.616 -1.11 -15.164 1 96.81 88 CYS A O 1
ATOM 694 N N . PRO A 1 89 ? -0.106 -0.326 -13.641 1 97.69 89 PRO A N 1
ATOM 695 C CA . PRO A 1 89 ? -1.032 -0.625 -12.547 1 97.69 89 PRO A CA 1
ATOM 696 C C . PRO A 1 89 ? -2.303 0.222 -12.602 1 97.69 89 PRO A C 1
ATOM 698 O O . PRO A 1 89 ? -2.264 1.369 -13.055 1 97.69 89 PRO A O 1
ATOM 701 N N . ILE A 1 90 ? -3.436 -0.335 -12.211 1 98 90 ILE A N 1
ATOM 702 C CA . ILE A 1 90 ? -4.688 0.397 -12.047 1 98 90 ILE A CA 1
ATOM 703 C C . ILE A 1 90 ? -4.637 1.222 -10.758 1 98 90 ILE A C 1
ATOM 705 O O . ILE A 1 90 ? -4.551 0.667 -9.664 1 98 90 ILE A O 1
ATOM 709 N N . ASN A 1 91 ? -4.68 2.498 -10.867 1 97.12 91 ASN A N 1
ATOM 710 C CA . ASN A 1 91 ? -4.57 3.369 -9.703 1 97.12 91 ASN A CA 1
ATOM 711 C C . ASN A 1 91 ? -5.84 3.338 -8.859 1 97.12 91 ASN A C 1
ATOM 713 O O . ASN A 1 91 ? -6.914 2.986 -9.359 1 97.12 91 ASN A O 1
ATOM 717 N N . PRO A 1 92 ? -5.691 3.738 -7.594 1 97.62 92 PRO A N 1
ATOM 718 C CA . PRO A 1 92 ? -6.875 3.787 -6.734 1 97.62 92 PRO A CA 1
ATOM 719 C C . PRO A 1 92 ? -8.008 4.617 -7.336 1 97.62 92 PRO A C 1
ATOM 721 O O . PRO A 1 92 ? -7.77 5.711 -7.848 1 97.62 92 PRO A O 1
ATOM 724 N N . GLY A 1 93 ? -9.172 4.039 -7.328 1 96.75 93 GLY A N 1
ATOM 725 C CA . GLY A 1 93 ? -10.359 4.723 -7.812 1 96.75 93 GLY A CA 1
ATOM 726 C C . GLY A 1 93 ? -10.609 4.504 -9.297 1 96.75 93 GLY A C 1
ATOM 727 O O . GLY A 1 93 ? -11.703 4.781 -9.789 1 96.75 93 GLY A O 1
ATOM 728 N N . GLU A 1 94 ? -9.648 4.016 -10.039 1 97 94 GLU A N 1
ATOM 729 C CA . GLU A 1 94 ? -9.805 3.807 -11.477 1 97 94 GLU A CA 1
ATOM 730 C C . GLU A 1 94 ? -10.367 2.422 -11.773 1 97 94 GLU A C 1
ATOM 732 O O . GLU A 1 94 ? -10.312 1.527 -10.93 1 97 94 GLU A O 1
ATOM 737 N N . THR A 1 95 ? -10.961 2.285 -12.922 1 97.12 95 THR A N 1
ATOM 738 C CA . THR A 1 95 ? -11.477 1.019 -13.43 1 97.12 95 THR A CA 1
ATOM 739 C C . THR A 1 95 ? -10.742 0.615 -14.711 1 97.12 95 THR A C 1
ATOM 741 O O . THR A 1 95 ? -10.555 1.436 -15.609 1 97.12 95 THR A O 1
ATOM 744 N N . PHE A 1 96 ? -10.234 -0.531 -14.789 1 97.75 96 PHE A N 1
ATOM 745 C CA . PHE A 1 96 ? -9.656 -1.131 -15.984 1 97.75 96 PHE A CA 1
ATOM 746 C C . PHE A 1 96 ? -10.484 -2.324 -16.453 1 97.75 96 PHE A C 1
ATOM 748 O O . PHE A 1 96 ? -10.953 -3.117 -15.625 1 97.75 96 PHE A O 1
ATOM 755 N N . THR A 1 97 ? -10.68 -2.467 -17.703 1 98.06 97 THR A N 1
ATOM 756 C CA . THR A 1 97 ? -11.453 -3.572 -18.25 1 98.06 97 THR A CA 1
ATOM 757 C C . THR A 1 97 ? -10.539 -4.645 -18.828 1 98.06 97 THR A C 1
ATOM 759 O O . THR A 1 97 ? -9.812 -4.398 -19.797 1 98.06 97 THR A O 1
ATOM 762 N N . TYR A 1 98 ? -10.531 -5.801 -18.266 1 98.69 98 TYR A N 1
ATOM 763 C CA . TYR A 1 98 ? -9.961 -6.988 -18.891 1 98.69 98 TYR A CA 1
ATOM 764 C C . TYR A 1 98 ? -10.961 -7.648 -19.828 1 98.69 98 TYR A C 1
ATOM 766 O O . TYR A 1 98 ? -12.055 -8.031 -19.391 1 98.69 98 TYR A O 1
ATOM 774 N N . ARG A 1 99 ? -10.641 -7.789 -21.016 1 98.44 99 ARG A N 1
ATOM 775 C CA . ARG A 1 99 ? -11.484 -8.43 -22.016 1 98.44 99 ARG A CA 1
ATOM 776 C C . ARG A 1 99 ? -10.672 -9.375 -22.906 1 98.44 99 ARG A C 1
ATOM 778 O O . ARG A 1 99 ? -9.766 -8.938 -23.609 1 98.44 99 ARG A O 1
ATOM 785 N N . PHE A 1 100 ? -10.938 -10.648 -22.844 1 98.56 100 PHE A N 1
ATOM 786 C CA . PHE A 1 100 ? -10.164 -11.633 -23.609 1 98.56 100 PHE A CA 1
ATOM 787 C C . PHE A 1 100 ? -10.977 -12.906 -23.828 1 98.56 100 PHE A C 1
ATOM 789 O O . PHE A 1 100 ? -11.961 -13.148 -23.125 1 98.56 100 PHE A O 1
ATOM 796 N N . VAL A 1 101 ? -10.555 -13.719 -24.75 1 98.31 101 VAL A N 1
ATOM 797 C CA . VAL A 1 101 ? -11.219 -14.969 -25.078 1 98.31 101 VAL A CA 1
ATOM 798 C C . VAL A 1 101 ? -10.516 -16.141 -24.391 1 98.31 101 VAL A C 1
ATOM 800 O O . VAL A 1 101 ? -9.281 -16.188 -24.344 1 98.31 101 VAL A O 1
ATOM 803 N N . VAL A 1 102 ? -11.281 -17.016 -23.75 1 98.31 102 VAL A N 1
ATOM 804 C CA . VAL A 1 102 ? -10.734 -18.281 -23.25 1 98.31 102 VAL A CA 1
ATOM 805 C C . VAL A 1 102 ? -10.812 -19.344 -24.328 1 98.31 102 VAL A C 1
ATOM 807 O O . VAL A 1 102 ? -11.898 -19.859 -24.625 1 98.31 102 VAL A O 1
ATOM 810 N N . ASP A 1 103 ? -9.672 -19.812 -24.766 1 96.19 103 ASP A N 1
ATOM 811 C CA . ASP A 1 103 ? -9.633 -20.562 -26.031 1 96.19 103 ASP A CA 1
ATOM 812 C C . ASP A 1 103 ? -9.375 -22.047 -25.766 1 96.19 103 ASP A C 1
ATOM 814 O O . ASP A 1 103 ? -9.445 -22.859 -26.688 1 96.19 103 ASP A O 1
ATOM 818 N N . LYS A 1 104 ? -9.117 -22.391 -24.516 1 96.94 104 LYS A N 1
ATOM 819 C CA . LYS A 1 104 ? -8.797 -23.781 -24.219 1 96.94 104 LYS A CA 1
ATOM 820 C C . LYS A 1 104 ? -9.422 -24.219 -22.906 1 96.94 104 LYS A C 1
ATOM 822 O O . LYS A 1 104 ? -9.32 -23.516 -21.906 1 96.94 104 LYS A O 1
ATOM 827 N N . ALA A 1 105 ? -10.062 -25.375 -22.969 1 97.81 105 ALA A N 1
ATOM 828 C CA . ALA A 1 105 ? -10.625 -25.938 -21.734 1 97.81 105 ALA A CA 1
ATOM 829 C C . ALA A 1 105 ? -9.531 -26.25 -20.719 1 97.81 105 ALA A C 1
ATOM 831 O O . ALA A 1 105 ? -8.43 -26.656 -21.094 1 97.81 105 ALA A O 1
ATOM 832 N N . GLY A 1 106 ? -9.844 -26.047 -19.469 1 98.25 106 GLY A N 1
ATOM 833 C CA . GLY A 1 106 ? -8.859 -26.391 -18.453 1 98.25 106 GLY A CA 1
ATOM 834 C C . GLY A 1 106 ? -9.148 -25.781 -17.109 1 98.25 106 GLY A C 1
ATOM 835 O O . GLY A 1 106 ? -10.188 -25.156 -16.906 1 98.25 106 GLY A O 1
ATOM 836 N N . THR A 1 107 ? -8.352 -26.141 -16.125 1 98.62 107 THR A N 1
ATOM 837 C CA . THR A 1 107 ? -8.336 -25.578 -14.781 1 98.62 107 THR A CA 1
ATOM 838 C C . THR A 1 107 ? -7.301 -24.469 -14.68 1 98.62 107 THR A C 1
ATOM 840 O O . THR A 1 107 ? -6.098 -24.703 -14.805 1 98.62 107 THR A O 1
ATOM 843 N N . TYR A 1 108 ? -7.809 -23.25 -14.5 1 98.75 108 TYR A N 1
ATOM 844 C CA . TYR A 1 108 ? -6.957 -22.078 -14.398 1 98.75 108 TYR A CA 1
ATOM 845 C C . TYR A 1 108 ? -7.262 -21.281 -13.133 1 98.75 108 TYR A C 1
ATOM 847 O O . TYR A 1 108 ? -8.047 -21.734 -12.289 1 98.75 108 TYR A O 1
ATOM 855 N N . PHE A 1 109 ? -6.527 -20.25 -12.898 1 98.88 109 PHE A N 1
ATOM 856 C CA . PHE A 1 109 ? -6.785 -19.328 -11.797 1 98.88 109 PHE A CA 1
ATOM 857 C C . PHE A 1 109 ? -6.266 -17.938 -12.109 1 98.88 109 PHE A C 1
ATOM 859 O O . PHE A 1 109 ? -5.695 -17.703 -13.18 1 98.88 109 PHE A O 1
ATOM 866 N N . TYR A 1 110 ? -6.629 -17 -11.383 1 98.88 110 TYR A N 1
ATOM 867 C CA . TYR A 1 110 ? -6.117 -15.641 -11.5 1 98.88 110 TYR A CA 1
ATOM 868 C C . TYR A 1 110 ? -5.555 -15.156 -10.172 1 98.88 110 TYR A C 1
ATOM 870 O O . TYR A 1 110 ? -5.875 -15.711 -9.117 1 98.88 110 TYR A O 1
ATOM 878 N N . HIS A 1 111 ? -4.676 -14.211 -10.188 1 98.88 111 HIS A N 1
ATOM 879 C CA . HIS A 1 111 ? -4.105 -13.672 -8.961 1 98.88 111 HIS A CA 1
ATOM 880 C C . HIS A 1 111 ? -3.504 -12.289 -9.203 1 98.88 111 HIS A C 1
ATOM 882 O O . HIS A 1 111 ? -3.262 -11.898 -10.344 1 98.88 111 HIS A O 1
ATOM 888 N N . GLY A 1 112 ? -3.33 -11.625 -8.109 1 98.75 112 GLY A N 1
ATOM 889 C CA . GLY A 1 112 ? -2.578 -10.375 -8.188 1 98.75 112 GLY A CA 1
ATOM 890 C C . GLY A 1 112 ? -1.154 -10.57 -8.672 1 98.75 112 GLY A C 1
ATOM 891 O O . GLY A 1 112 ? -0.503 -11.555 -8.328 1 98.75 112 GLY A O 1
ATOM 892 N N . HIS A 1 113 ? -0.67 -9.695 -9.5 1 98.56 113 HIS A N 1
ATOM 893 C CA . HIS A 1 113 ? 0.685 -9.758 -10.031 1 98.56 113 HIS A CA 1
ATOM 894 C C . HIS A 1 113 ? 1.407 -8.43 -9.875 1 98.56 113 HIS A C 1
ATOM 896 O O . HIS A 1 113 ? 1.955 -7.895 -10.844 1 98.56 113 HIS A O 1
ATOM 902 N N . TYR A 1 114 ? 1.313 -7.836 -8.758 1 98.38 114 TYR A N 1
ATOM 903 C CA . TYR A 1 114 ? 1.96 -6.598 -8.344 1 98.38 114 TYR A CA 1
ATOM 904 C C . TYR A 1 114 ? 2.41 -6.676 -6.891 1 98.38 114 TYR A C 1
ATOM 906 O O . TYR A 1 114 ? 1.585 -6.84 -5.988 1 98.38 114 TYR A O 1
ATOM 914 N N . GLY A 1 115 ? 3.695 -6.578 -6.715 1 97.69 115 GLY A N 1
ATOM 915 C CA . GLY A 1 115 ? 4.23 -6.812 -5.387 1 97.69 115 GLY A CA 1
ATOM 916 C C . GLY A 1 115 ? 3.99 -8.227 -4.887 1 97.69 115 GLY A C 1
ATOM 917 O O . GLY A 1 115 ? 4.289 -9.195 -5.586 1 97.69 115 GLY A O 1
ATOM 918 N N . MET A 1 116 ? 3.514 -8.32 -3.645 1 98.38 116 MET A N 1
ATOM 919 C CA . MET A 1 116 ? 3.227 -9.609 -3.016 1 98.38 116 MET A CA 1
ATOM 920 C C . MET A 1 116 ? 1.725 -9.805 -2.848 1 98.38 116 MET A C 1
ATOM 922 O O . MET A 1 116 ? 1.282 -10.43 -1.882 1 98.38 116 MET A O 1
ATOM 926 N N . GLN A 1 117 ? 0.963 -9.273 -3.768 1 98.62 117 GLN A N 1
ATOM 927 C CA . GLN A 1 117 ? -0.479 -9.172 -3.568 1 98.62 117 GLN A CA 1
ATOM 928 C C . GLN A 1 117 ? -1.145 -10.539 -3.67 1 98.62 117 GLN A C 1
ATOM 930 O O . GLN A 1 117 ? -2.242 -10.742 -3.145 1 98.62 117 GLN A O 1
ATOM 935 N N . ARG A 1 118 ? -0.49 -11.5 -4.363 1 98.62 118 ARG A N 1
ATOM 936 C CA . ARG A 1 118 ? -1.005 -12.867 -4.324 1 98.62 118 ARG A CA 1
ATOM 937 C C . ARG A 1 118 ? -0.97 -13.422 -2.902 1 98.62 118 ARG A C 1
ATOM 939 O O . ARG A 1 118 ? -1.966 -13.961 -2.42 1 98.62 118 ARG A O 1
ATOM 946 N N . SER A 1 119 ? 0.137 -13.219 -2.242 1 98.25 119 SER A N 1
ATOM 947 C CA . SER A 1 119 ? 0.271 -13.648 -0.856 1 98.25 119 SER A CA 1
ATOM 948 C C . SER A 1 119 ? -0.703 -12.906 0.053 1 98.25 119 SER A C 1
ATOM 950 O O . SER A 1 119 ? -1.083 -13.414 1.11 1 98.25 119 SER A O 1
ATOM 952 N N . GLY A 1 120 ? -1.084 -11.75 -0.409 1 98.38 120 GLY A N 1
ATOM 953 C CA . GLY A 1 120 ? -2.023 -10.953 0.363 1 98.38 120 GLY A CA 1
ATOM 954 C C . GLY A 1 120 ? -3.457 -11.43 0.237 1 98.38 120 GLY A C 1
ATOM 955 O O . GLY A 1 120 ? -4.355 -10.906 0.898 1 98.38 120 GLY A O 1
ATOM 956 N N . GLY A 1 121 ? -3.727 -12.359 -0.631 1 98.69 121 GLY A N 1
ATOM 957 C CA . GLY A 1 121 ? -5.051 -12.961 -0.702 1 98.69 121 GLY A CA 1
ATOM 958 C C . GLY A 1 121 ? -5.738 -12.734 -2.035 1 98.69 121 GLY A C 1
ATOM 959 O O . GLY A 1 121 ? -6.855 -13.203 -2.25 1 98.69 121 GLY A O 1
ATOM 960 N N . LEU A 1 122 ? -5.059 -12.031 -2.951 1 98.81 122 LEU A N 1
ATOM 961 C CA . LEU A 1 122 ? -5.707 -11.672 -4.207 1 98.81 122 LEU A CA 1
ATOM 962 C C . LEU A 1 122 ? -5.57 -12.797 -5.23 1 98.81 122 LEU A C 1
ATOM 964 O O . LEU A 1 122 ? -4.676 -12.766 -6.078 1 98.81 122 LEU A O 1
ATOM 968 N N . TYR A 1 123 ? -6.48 -13.734 -5.188 1 98.88 123 TYR A N 1
ATOM 969 C CA . TYR A 1 123 ? -6.5 -14.852 -6.129 1 98.88 123 TYR A CA 1
ATOM 970 C C . TYR A 1 123 ? -7.883 -15.484 -6.191 1 98.88 123 TYR A C 1
ATOM 972 O O . TYR A 1 123 ? -8.719 -15.266 -5.309 1 98.88 123 TYR A O 1
ATOM 980 N N . GLY A 1 124 ? -8.125 -16.234 -7.195 1 98.81 124 GLY A N 1
ATOM 981 C CA . GLY A 1 124 ? -9.352 -16.969 -7.406 1 98.81 124 GLY A CA 1
ATOM 982 C C . GLY A 1 124 ? -9.242 -17.984 -8.531 1 98.81 124 GLY A C 1
ATOM 983 O O . GLY A 1 124 ? -8.211 -18.078 -9.195 1 98.81 124 GLY A O 1
ATOM 984 N N . THR A 1 125 ? -10.336 -18.75 -8.719 1 98.56 125 THR A N 1
ATOM 985 C CA . THR A 1 125 ? -10.344 -19.859 -9.664 1 98.56 125 THR A CA 1
ATOM 986 C C . THR A 1 125 ? -10.969 -19.438 -10.984 1 98.56 125 THR A C 1
ATOM 988 O O . THR A 1 125 ? -11.906 -18.641 -11.016 1 98.56 125 THR A O 1
ATOM 991 N N . LEU A 1 126 ? -10.398 -19.906 -12.047 1 98.81 126 LEU A N 1
ATOM 992 C CA . LEU A 1 126 ? -10.953 -19.781 -13.391 1 98.81 126 LEU A CA 1
ATOM 993 C C . LEU A 1 126 ? -11.055 -21.141 -14.062 1 98.81 126 LEU A C 1
ATOM 995 O O . LEU A 1 126 ? -10.047 -21.812 -14.273 1 98.81 126 LEU A O 1
ATOM 999 N N . ILE A 1 127 ? -12.273 -21.578 -14.352 1 98.69 127 ILE A N 1
ATOM 1000 C CA . ILE A 1 127 ? -12.531 -22.875 -14.977 1 98.69 127 ILE A CA 1
ATOM 1001 C C . ILE A 1 127 ? -13.094 -22.672 -16.375 1 98.69 127 ILE A C 1
ATOM 1003 O O . ILE A 1 127 ? -14.07 -21.938 -16.562 1 98.69 127 ILE A O 1
ATOM 1007 N N . VAL A 1 128 ? -12.492 -23.25 -17.344 1 98.56 128 VAL A N 1
ATOM 1008 C CA . VAL A 1 128 ? -12.984 -23.234 -18.719 1 98.56 128 VAL A CA 1
ATOM 1009 C C . VAL A 1 128 ? -13.453 -24.625 -19.125 1 98.56 128 VAL A C 1
ATOM 1011 O O . VAL A 1 128 ? -12.648 -25.562 -19.156 1 98.56 128 VAL A O 1
ATOM 1014 N N . GLU A 1 129 ? -14.656 -24.781 -19.453 1 97.38 129 GLU A N 1
ATOM 1015 C CA . GLU A 1 129 ? -15.258 -26.062 -19.844 1 97.38 129 GLU A CA 1
ATOM 1016 C C . GLU A 1 129 ? -15.281 -26.219 -21.359 1 97.38 129 GLU A C 1
ATOM 1018 O O . GLU A 1 129 ? -15.156 -25.234 -22.094 1 97.38 129 GLU A O 1
ATOM 1023 N N . VAL A 1 130 ? -15.367 -27.484 -21.797 1 96.5 130 VAL A N 1
ATOM 1024 C CA . VAL A 1 130 ? -15.594 -27.719 -23.219 1 96.5 130 VAL A CA 1
ATOM 1025 C C . VAL A 1 130 ? -16.953 -27.172 -23.625 1 96.5 130 VAL A C 1
ATOM 1027 O O . VAL A 1 130 ? -17.859 -27.062 -22.797 1 96.5 130 VAL A O 1
ATOM 1030 N N . PRO A 1 131 ? -17.047 -26.844 -24.859 1 94.44 131 PRO A N 1
ATOM 1031 C CA . PRO A 1 131 ? -18.359 -26.359 -25.312 1 94.44 131 PRO A CA 1
ATOM 1032 C C . PRO A 1 131 ? -19.469 -27.375 -25.078 1 94.44 131 PRO A C 1
ATOM 1034 O O . PRO A 1 131 ? -19.219 -28.578 -25.016 1 94.44 131 PRO A O 1
ATOM 1037 N N . LYS A 1 132 ? -20.672 -26.812 -25.078 1 89.44 132 LYS A N 1
ATOM 1038 C CA . LYS A 1 132 ? -21.828 -27.688 -24.906 1 89.44 132 LYS A CA 1
ATOM 1039 C C . LYS A 1 132 ? -21.891 -28.75 -26.016 1 89.44 132 LYS A C 1
ATOM 1041 O O . LYS A 1 132 ? -21.672 -28.438 -27.188 1 89.44 132 LYS A O 1
ATOM 1046 N N . GLY A 1 133 ? -22.156 -29.906 -25.641 1 88.94 133 GLY A N 1
ATOM 1047 C CA . GLY A 1 133 ? -22.266 -31 -26.594 1 88.94 133 GLY A CA 1
ATOM 1048 C C . GLY A 1 133 ? -20.953 -31.734 -26.797 1 88.94 133 GLY A C 1
ATOM 1049 O O . GLY A 1 133 ? -20.922 -32.844 -27.344 1 88.94 133 GLY A O 1
ATOM 1050 N N . GLN A 1 134 ? -19.922 -31.094 -26.391 1 91.75 134 GLN A N 1
ATOM 1051 C CA . GLN A 1 134 ? -18.641 -31.766 -26.469 1 91.75 134 GLN A CA 1
ATOM 1052 C C . GLN A 1 134 ? -18.281 -32.469 -25.156 1 91.75 134 GLN A C 1
ATOM 1054 O O . GLN A 1 134 ? -18.844 -32.125 -24.109 1 91.75 134 GLN A O 1
ATOM 1059 N N . HIS A 1 135 ? -17.391 -33.469 -25.391 1 91.44 135 HIS A N 1
ATOM 1060 C CA . HIS A 1 135 ? -17.031 -34.25 -24.219 1 91.44 135 HIS A CA 1
ATOM 1061 C C . HIS A 1 135 ? -15.516 -34.25 -24.016 1 91.44 135 HIS A C 1
ATOM 1063 O O . HIS A 1 135 ? -14.758 -34.219 -24.984 1 91.44 135 HIS A O 1
ATOM 1069 N N . GLU A 1 136 ? -15.195 -34.375 -22.766 1 94.56 136 GLU A N 1
ATOM 1070 C CA . GLU A 1 136 ? -13.789 -34.594 -22.406 1 94.56 136 GLU A CA 1
ATOM 1071 C C . GLU A 1 136 ? -13.398 -36.062 -22.531 1 94.56 136 GLU A C 1
ATOM 1073 O O . GLU A 1 136 ? -14.266 -36.938 -22.609 1 94.56 136 GLU A O 1
ATOM 1078 N N . PRO A 1 137 ? -12.125 -36.281 -22.656 1 94.56 137 PRO A N 1
ATOM 1079 C CA . PRO A 1 137 ? -11.688 -37.688 -22.859 1 94.56 137 PRO A CA 1
ATOM 1080 C C . PRO A 1 137 ? -11.781 -38.531 -21.594 1 94.56 137 PRO A C 1
ATOM 1082 O O . PRO A 1 137 ? -11.047 -39.5 -21.453 1 94.56 137 PRO A O 1
ATOM 1085 N N . PHE A 1 138 ? -12.492 -38.188 -20.625 1 96.12 138 PHE A N 1
ATOM 1086 C CA . PHE A 1 138 ? -12.781 -38.938 -19.406 1 96.12 138 PHE A CA 1
ATOM 1087 C C . PHE A 1 138 ? -14.164 -38.594 -18.875 1 96.12 138 PHE A C 1
ATOM 1089 O O . PHE A 1 138 ? -14.766 -37.594 -19.281 1 96.12 138 PHE A O 1
ATOM 1096 N N . HIS A 1 139 ? -14.688 -39.5 -18.031 1 96 139 HIS A N 1
ATOM 1097 C CA . HIS A 1 139 ? -16.031 -39.344 -17.5 1 96 139 HIS A CA 1
ATOM 1098 C C . HIS A 1 139 ? -16 -39.094 -16 1 96 139 HIS A C 1
ATOM 1100 O O . HIS A 1 139 ? -15.141 -39.594 -15.297 1 96 139 HIS A O 1
ATOM 1106 N N . TYR A 1 140 ? -16.906 -38.375 -15.492 1 97.81 140 TYR A N 1
ATOM 1107 C CA . TYR A 1 140 ? -17.109 -38.156 -14.062 1 97.81 140 TYR A CA 1
ATOM 1108 C C . TYR A 1 140 ? -18.562 -37.781 -13.766 1 97.81 140 TYR A C 1
ATOM 1110 O O . TYR A 1 140 ? -19.281 -37.312 -14.641 1 97.81 140 TYR A O 1
ATOM 1118 N N . ASP A 1 141 ? -18.984 -37.969 -12.461 1 98.19 141 ASP A N 1
ATOM 1119 C CA . ASP A 1 141 ? -20.359 -37.75 -12.039 1 98.19 141 ASP A CA 1
ATOM 1120 C C . ASP A 1 141 ? -20.516 -36.406 -11.328 1 98.19 141 ASP A C 1
ATOM 1122 O O . ASP A 1 141 ? -21.625 -35.906 -11.211 1 98.19 141 ASP A O 1
ATOM 1126 N N . GLY A 1 142 ? -19.516 -35.906 -10.805 1 97.88 142 GLY A N 1
ATOM 1127 C CA . GLY A 1 142 ? -19.484 -34.656 -10.086 1 97.88 142 GLY A CA 1
ATOM 1128 C C . GLY A 1 142 ? -18.109 -34.031 -10.039 1 97.88 142 GLY A C 1
ATOM 1129 O O . GLY A 1 142 ? -17.125 -34.656 -10.477 1 97.88 142 GLY A O 1
ATOM 1130 N N . GLU A 1 143 ? -18.047 -32.812 -9.516 1 98 143 GLU A N 1
ATOM 1131 C CA . GLU A 1 143 ? -16.766 -32.125 -9.547 1 98 143 GLU A CA 1
ATOM 1132 C C . GLU A 1 143 ? -16.594 -31.25 -8.312 1 98 143 GLU A C 1
ATOM 1134 O O . GLU A 1 143 ? -17.562 -30.719 -7.777 1 98 143 GLU A O 1
ATOM 1139 N N . PHE A 1 144 ? -15.359 -31.125 -7.855 1 98.38 144 PHE A N 1
ATOM 1140 C CA . PHE A 1 144 ? -14.938 -30.172 -6.84 1 98.38 144 PHE A CA 1
ATOM 1141 C C . PHE A 1 144 ? -13.766 -29.344 -7.344 1 98.38 144 PHE A C 1
ATOM 1143 O O . PHE A 1 144 ? -13.016 -29.766 -8.227 1 98.38 144 PHE A O 1
ATOM 1150 N N . ASN A 1 145 ? -13.688 -28.156 -6.887 1 97.88 145 ASN A N 1
ATOM 1151 C CA . ASN A 1 145 ? -12.531 -27.297 -7.113 1 97.88 145 ASN A CA 1
ATOM 1152 C C . ASN A 1 145 ? -11.836 -26.938 -5.805 1 97.88 145 ASN A C 1
ATOM 1154 O O . ASN A 1 145 ? -12.453 -26.406 -4.887 1 97.88 145 ASN A O 1
ATOM 1158 N N . LEU A 1 146 ? -10.578 -27.266 -5.672 1 98.75 146 LEU A N 1
ATOM 1159 C CA . LEU A 1 146 ? -9.766 -26.922 -4.508 1 98.75 146 LEU A CA 1
ATOM 1160 C C . LEU A 1 146 ? -8.68 -25.922 -4.883 1 98.75 146 LEU A C 1
ATOM 1162 O O . LEU A 1 146 ? -7.793 -26.219 -5.68 1 98.75 146 LEU A O 1
ATOM 1166 N N . LEU A 1 147 ? -8.789 -24.75 -4.379 1 98.81 147 LEU A N 1
ATOM 1167 C CA . LEU A 1 147 ? -7.777 -23.719 -4.5 1 98.81 147 LEU A CA 1
ATOM 1168 C C . LEU A 1 147 ? -6.879 -23.688 -3.268 1 98.81 147 LEU A C 1
ATOM 1170 O O . LEU A 1 147 ? -7.344 -23.406 -2.162 1 98.81 147 LEU A O 1
ATOM 1174 N N . LEU A 1 148 ? -5.586 -24 -3.467 1 98.88 148 LEU A N 1
ATOM 1175 C CA . LEU A 1 148 ? -4.641 -24.141 -2.365 1 98.88 148 LEU A CA 1
ATOM 1176 C C . LEU A 1 148 ? -3.783 -22.891 -2.227 1 98.88 148 LEU A C 1
ATOM 1178 O O . LEU A 1 148 ? -3.375 -22.297 -3.229 1 98.88 148 LEU A O 1
ATOM 1182 N N . SER A 1 149 ? -3.57 -22.469 -1.017 1 98.69 149 SER A N 1
ATOM 1183 C CA . SER A 1 149 ? -2.707 -21.312 -0.75 1 98.69 149 SER A CA 1
ATOM 1184 C C . SER A 1 149 ? -2.029 -21.438 0.61 1 98.69 149 SER A C 1
ATOM 1186 O O . SER A 1 149 ? -2.357 -22.344 1.394 1 98.69 149 SER A O 1
ATOM 1188 N N . ASP A 1 150 ? -0.979 -20.703 0.83 1 98.56 150 ASP A N 1
ATOM 1189 C CA . ASP A 1 150 ? -0.292 -20.578 2.111 1 98.56 150 ASP A CA 1
ATOM 1190 C C . ASP A 1 150 ? -0.492 -19.188 2.709 1 98.56 150 ASP A C 1
ATOM 1192 O O . ASP A 1 150 ? -0.76 -18.219 1.982 1 98.56 150 ASP A O 1
ATOM 1196 N N . TRP A 1 151 ? -0.47 -19.109 4.016 1 98.69 151 TRP A N 1
ATOM 1197 C CA . TRP A 1 151 ? -0.948 -17.906 4.68 1 98.69 151 TRP A CA 1
ATOM 1198 C C . TRP A 1 151 ? -0.008 -17.5 5.809 1 98.69 151 TRP A C 1
ATOM 1200 O O . TRP A 1 151 ? 0.381 -18.328 6.633 1 98.69 151 TRP A O 1
ATOM 1210 N N . TRP A 1 152 ? 0.398 -16.25 5.812 1 98.44 152 TRP A N 1
ATOM 1211 C CA . TRP A 1 152 ? 1.192 -15.648 6.875 1 98.44 152 TRP A CA 1
ATOM 1212 C C . TRP A 1 152 ? 0.358 -14.656 7.68 1 98.44 152 TRP A C 1
ATOM 1214 O O . TRP A 1 152 ? -0.511 -13.977 7.133 1 98.44 152 TRP A O 1
ATOM 1224 N N . HIS A 1 153 ? 0.656 -14.57 8.984 1 97.5 153 HIS A N 1
ATOM 1225 C CA . HIS A 1 153 ? 0.031 -13.547 9.812 1 97.5 153 HIS A CA 1
ATOM 1226 C C . HIS A 1 153 ? 0.717 -12.195 9.633 1 97.5 153 HIS A C 1
ATOM 1228 O O . HIS A 1 153 ? 0.079 -11.148 9.758 1 97.5 153 HIS A O 1
ATOM 1234 N N . GLU A 1 154 ? 1.974 -12.188 9.336 1 97.38 154 GLU A N 1
ATOM 1235 C CA . GLU A 1 154 ? 2.676 -10.953 8.984 1 97.38 154 GLU A CA 1
ATOM 1236 C C . GLU A 1 154 ? 2.133 -10.359 7.691 1 97.38 154 GLU A C 1
ATOM 1238 O O . GLU A 1 154 ? 1.869 -11.086 6.73 1 97.38 154 GLU A O 1
ATOM 1243 N N . SER A 1 155 ? 1.903 -9.039 7.637 1 97 155 SER A N 1
ATOM 1244 C CA . SER A 1 155 ? 1.348 -8.391 6.453 1 97 155 SER A CA 1
ATOM 1245 C C . SER A 1 155 ? 2.314 -8.461 5.277 1 97 155 SER A C 1
ATOM 1247 O O . SER A 1 155 ? 3.525 -8.578 5.469 1 97 155 SER A O 1
ATOM 1249 N N . ILE A 1 156 ? 1.775 -8.375 4.066 1 97.94 156 ILE A N 1
ATOM 1250 C CA . ILE A 1 156 ? 2.619 -8.438 2.877 1 97.94 156 ILE A CA 1
ATOM 1251 C C . ILE A 1 156 ? 3.529 -7.215 2.822 1 97.94 156 ILE A C 1
ATOM 1253 O O . ILE A 1 156 ? 4.645 -7.285 2.299 1 97.94 156 ILE A O 1
ATOM 1257 N N . HIS A 1 157 ? 3.105 -6.082 3.363 1 97 157 HIS A N 1
ATOM 1258 C CA . HIS A 1 157 ? 3.932 -4.879 3.389 1 97 157 HIS A CA 1
ATOM 1259 C C . HIS A 1 157 ? 5.184 -5.09 4.234 1 97 157 HIS A C 1
ATOM 1261 O O . HIS A 1 157 ? 6.285 -4.723 3.82 1 97 157 HIS A O 1
ATOM 1267 N N . GLU A 1 158 ? 4.988 -5.672 5.402 1 97.62 158 GLU A N 1
ATOM 1268 C CA . GLU A 1 158 ? 6.129 -5.969 6.262 1 97.62 158 GLU A CA 1
ATOM 1269 C C . GLU A 1 158 ? 7.059 -6.992 5.609 1 97.62 158 GLU A C 1
ATOM 1271 O O . GLU A 1 158 ? 8.281 -6.879 5.707 1 97.62 158 GLU A O 1
ATOM 1276 N N . GLN A 1 159 ? 6.438 -7.988 4.957 1 98.38 159 GLN A N 1
ATOM 1277 C CA . GLN A 1 159 ? 7.234 -8.984 4.25 1 98.38 159 GLN A CA 1
ATOM 1278 C C . GLN A 1 159 ? 8.102 -8.336 3.18 1 98.38 159 GLN A C 1
ATOM 1280 O O . GLN A 1 159 ? 9.289 -8.648 3.062 1 98.38 159 GLN A O 1
ATOM 1285 N N . GLU A 1 160 ? 7.516 -7.438 2.42 1 98.38 160 GLU A N 1
ATOM 1286 C CA . GLU A 1 160 ? 8.234 -6.766 1.342 1 98.38 160 GLU A CA 1
ATOM 1287 C C . GLU A 1 160 ? 9.398 -5.945 1.885 1 98.38 160 GLU A C 1
ATOM 1289 O O . GLU A 1 160 ? 10.484 -5.922 1.29 1 98.38 160 GLU A O 1
ATOM 1294 N N . VAL A 1 161 ? 9.156 -5.242 3.006 1 98.31 161 VAL A N 1
ATOM 1295 C CA . VAL A 1 161 ? 10.227 -4.461 3.615 1 98.31 161 VAL A CA 1
ATOM 1296 C C . VAL A 1 161 ? 11.367 -5.391 4.039 1 98.31 161 VAL A C 1
ATOM 1298 O O . VAL A 1 161 ? 12.539 -5.09 3.818 1 98.31 161 VAL A O 1
ATOM 1301 N N . GLY A 1 162 ? 11.008 -6.535 4.648 1 98.56 162 GLY A N 1
ATOM 1302 C CA . GLY A 1 162 ? 12.008 -7.512 5.043 1 98.56 162 GLY A CA 1
ATOM 1303 C C . GLY A 1 162 ? 12.836 -8.016 3.879 1 98.56 162 GLY A C 1
ATOM 1304 O O . GLY A 1 162 ? 14.062 -8.141 3.988 1 98.56 162 GLY A O 1
ATOM 1305 N N . LEU A 1 163 ? 12.195 -8.281 2.758 1 98.25 163 LEU A N 1
ATOM 1306 C CA . LEU A 1 163 ? 12.859 -8.812 1.574 1 98.25 163 LEU A CA 1
ATOM 1307 C C . LEU A 1 163 ? 13.805 -7.781 0.972 1 98.25 163 LEU A C 1
ATOM 1309 O O . LEU A 1 163 ? 14.734 -8.133 0.244 1 98.25 163 LEU A O 1
ATOM 1313 N N . SER A 1 164 ? 13.547 -6.484 1.265 1 96.31 164 SER A N 1
ATOM 1314 C CA . SER A 1 164 ? 14.367 -5.402 0.726 1 96.31 164 SER A CA 1
ATOM 1315 C C . SER A 1 164 ? 15.273 -4.809 1.798 1 96.31 164 SER A C 1
ATOM 1317 O O . SER A 1 164 ? 15.75 -3.68 1.662 1 96.31 164 SER A O 1
ATOM 1319 N N . SER A 1 165 ? 15.5 -5.535 2.867 1 97.12 165 SER A N 1
ATOM 1320 C CA . SER A 1 165 ? 16.312 -5.016 3.965 1 97.12 165 SER A CA 1
ATOM 1321 C C . SER A 1 165 ? 17.703 -5.641 3.973 1 97.12 165 SER A C 1
ATOM 1323 O O . SER A 1 165 ? 17.938 -6.641 3.289 1 97.12 165 SER A O 1
ATOM 1325 N N . LYS A 1 166 ? 18.641 -5.047 4.629 1 95.88 166 LYS A N 1
ATOM 1326 C CA . LYS A 1 166 ? 19.984 -5.516 4.898 1 95.88 166 LYS A CA 1
ATOM 1327 C C . LYS A 1 166 ? 20.281 -5.527 6.398 1 95.88 166 LYS A C 1
ATOM 1329 O O . LYS A 1 166 ? 20.344 -4.473 7.031 1 95.88 166 LYS A O 1
ATOM 1334 N N . PRO A 1 167 ? 20.453 -6.594 7.09 1 96.5 167 PRO A N 1
ATOM 1335 C CA . PRO A 1 167 ? 20.391 -7.938 6.508 1 96.5 167 PRO A CA 1
ATOM 1336 C C . PRO A 1 167 ? 19 -8.32 6.047 1 96.5 167 PRO A C 1
ATOM 1338 O O . PRO A 1 167 ? 18.016 -7.742 6.504 1 96.5 167 PRO A O 1
ATOM 1341 N N . LEU A 1 168 ? 18.953 -9.305 5.199 1 97.88 168 LEU A N 1
ATOM 1342 C CA . LEU A 1 168 ? 17.688 -9.844 4.711 1 97.88 168 LEU A CA 1
ATOM 1343 C C . LEU A 1 168 ? 16.844 -10.391 5.859 1 97.88 168 LEU A C 1
ATOM 1345 O O . LEU A 1 168 ? 17.359 -11.078 6.738 1 97.88 168 LEU A O 1
ATOM 1349 N N . ARG A 1 169 ? 15.594 -10.047 5.855 1 98 169 ARG A N 1
ATOM 1350 C CA . ARG A 1 169 ? 14.602 -10.703 6.695 1 98 169 ARG A CA 1
ATOM 1351 C C . ARG A 1 169 ? 13.648 -11.547 5.855 1 98 169 ARG A C 1
ATOM 1353 O O . ARG A 1 169 ? 12.68 -11.023 5.297 1 98 169 ARG A O 1
ATOM 1360 N N . TRP A 1 170 ? 13.883 -12.789 5.832 1 97.75 170 TRP A N 1
ATOM 1361 C CA . TRP A 1 170 ? 13.094 -13.727 5.039 1 97.75 170 TRP A CA 1
ATOM 1362 C C . TRP A 1 170 ? 11.688 -13.875 5.605 1 97.75 170 TRP A C 1
ATOM 1364 O O . TRP A 1 170 ? 11.484 -13.734 6.812 1 97.75 170 TRP A O 1
ATOM 1374 N N . ILE A 1 171 ? 10.672 -14.172 4.797 1 97.5 171 ILE A N 1
ATOM 1375 C CA . ILE A 1 171 ? 9.266 -14.18 5.184 1 97.5 171 ILE A CA 1
ATOM 1376 C C . ILE A 1 171 ? 8.984 -15.383 6.078 1 97.5 171 ILE A C 1
ATOM 1378 O O . ILE A 1 171 ? 7.957 -15.422 6.762 1 97.5 171 ILE A O 1
ATOM 1382 N N . GLY A 1 172 ? 9.844 -16.453 6.02 1 96.69 172 GLY A N 1
ATOM 1383 C CA . GLY A 1 172 ? 9.633 -17.656 6.812 1 96.69 172 GLY A CA 1
ATOM 1384 C C . GLY A 1 172 ? 8.586 -18.578 6.23 1 96.69 172 GLY A C 1
ATOM 1385 O O . GLY A 1 172 ? 8.062 -18.328 5.141 1 96.69 172 GLY A O 1
ATOM 1386 N N . GLU A 1 173 ? 8.305 -19.719 6.941 1 96.75 173 GLU A N 1
ATOM 1387 C CA . GLU A 1 173 ? 7.262 -20.656 6.551 1 96.75 173 GLU A CA 1
ATOM 1388 C C . GLU A 1 173 ? 5.875 -20.125 6.895 1 96.75 173 GLU A C 1
ATOM 1390 O O . GLU A 1 173 ? 5.711 -19.406 7.879 1 96.75 173 GLU A O 1
ATOM 1395 N N . PRO A 1 174 ? 4.883 -20.406 6.102 1 97.75 174 PRO A N 1
ATOM 1396 C CA . PRO A 1 174 ? 3.537 -19.922 6.43 1 97.75 174 PRO A CA 1
ATOM 1397 C C . PRO A 1 174 ? 3.025 -20.484 7.758 1 97.75 174 PRO A C 1
ATOM 1399 O O . PRO A 1 174 ? 3.432 -21.562 8.18 1 97.75 174 PRO A O 1
ATOM 1402 N N . GLN A 1 175 ? 2.139 -19.766 8.422 1 97.5 175 GLN A N 1
ATOM 1403 C CA . GLN A 1 175 ? 1.51 -20.25 9.641 1 97.5 175 GLN A CA 1
ATOM 1404 C C . GLN A 1 175 ? 0.488 -21.344 9.344 1 97.5 175 GLN A C 1
ATOM 1406 O O . GLN A 1 175 ? 0.303 -22.266 10.141 1 97.5 175 GLN A O 1
ATOM 1411 N N . THR A 1 176 ? -0.176 -21.172 8.133 1 97.81 176 THR A N 1
ATOM 1412 C CA . THR A 1 176 ? -1.213 -22.141 7.801 1 97.81 176 THR A CA 1
ATOM 1413 C C . THR A 1 176 ? -1.275 -22.375 6.293 1 97.81 176 THR A C 1
ATOM 1415 O O . THR A 1 176 ? -0.876 -21.516 5.508 1 97.81 176 THR A O 1
ATOM 1418 N N . LEU A 1 177 ? -1.67 -23.562 5.918 1 98.19 177 LEU A N 1
ATOM 1419 C CA . LEU A 1 177 ? -2.115 -23.859 4.562 1 98.19 177 LEU A CA 1
ATOM 1420 C C . LEU A 1 177 ? -3.631 -23.75 4.449 1 98.19 177 LEU A C 1
ATOM 1422 O O . LEU A 1 177 ? -4.355 -24.141 5.367 1 98.19 177 LEU A O 1
ATOM 1426 N N . LEU A 1 178 ? -4.043 -23.172 3.312 1 98.75 178 LEU A N 1
ATOM 1427 C CA . LEU A 1 178 ? -5.477 -22.953 3.141 1 98.75 178 LEU A CA 1
ATOM 1428 C C . LEU A 1 178 ? -6.016 -23.781 1.983 1 98.75 178 LEU A C 1
ATOM 1430 O O . LEU A 1 178 ? -5.344 -23.953 0.962 1 98.75 178 LEU A O 1
ATOM 1434 N N . ILE A 1 179 ? -7.176 -24.375 2.172 1 98.62 179 ILE A N 1
ATOM 1435 C CA . ILE A 1 179 ? -7.98 -24.984 1.118 1 98.62 179 ILE A CA 1
ATOM 1436 C C . ILE A 1 179 ? -9.227 -24.141 0.859 1 98.62 179 ILE A C 1
ATOM 1438 O O . ILE A 1 179 ? -10.102 -24.047 1.719 1 98.62 179 ILE A O 1
ATOM 1442 N N . ASN A 1 180 ? -9.281 -23.562 -0.328 1 98.44 180 ASN A N 1
ATOM 1443 C CA . ASN A 1 180 ? -10.367 -22.656 -0.665 1 98.44 180 ASN A CA 1
ATOM 1444 C C . ASN A 1 180 ? -10.484 -21.531 0.36 1 98.44 180 ASN A C 1
ATOM 1446 O O . ASN A 1 180 ? -11.594 -21.203 0.802 1 98.44 180 ASN A O 1
ATOM 1450 N N . GLY A 1 181 ? -9.344 -21.031 0.787 1 98.38 181 GLY A N 1
ATOM 1451 C CA . GLY A 1 181 ? -9.289 -19.859 1.659 1 98.38 181 GLY A CA 1
ATOM 1452 C C . GLY A 1 181 ? -9.531 -20.203 3.117 1 98.38 181 GLY A C 1
ATOM 1453 O O . GLY A 1 181 ? -9.734 -19.312 3.941 1 98.38 181 GLY A O 1
ATOM 1454 N N . ARG A 1 182 ? -9.578 -21.531 3.477 1 97.94 182 ARG A N 1
ATOM 1455 C CA . ARG A 1 182 ? -9.93 -21.953 4.828 1 97.94 182 ARG A CA 1
ATOM 1456 C C . ARG A 1 182 ? -8.844 -22.844 5.434 1 97.94 182 ARG A C 1
ATOM 1458 O O . ARG A 1 182 ? -8.398 -23.797 4.801 1 97.94 182 ARG A O 1
ATOM 1465 N N . GLY A 1 183 ? -8.359 -22.469 6.551 1 97.12 183 GLY A N 1
ATOM 1466 C CA . GLY A 1 183 ? -7.395 -23.219 7.344 1 97.12 183 GLY A CA 1
ATOM 1467 C C . GLY A 1 183 ? -7.566 -23.016 8.836 1 97.12 183 GLY A C 1
ATOM 1468 O O . GLY A 1 183 ? -8.492 -22.328 9.273 1 97.12 183 GLY A O 1
ATOM 1469 N N . GLN A 1 184 ? -6.781 -23.75 9.68 1 94.44 184 GLN A N 1
ATOM 1470 C CA . GLN A 1 184 ? -6.891 -23.672 11.133 1 94.44 184 GLN A CA 1
ATOM 1471 C C . GLN A 1 184 ? -5.543 -23.344 11.773 1 94.44 184 GLN A C 1
ATOM 1473 O O . GLN A 1 184 ? -4.559 -24.062 11.539 1 94.44 184 GLN A O 1
ATOM 1478 N N . TYR A 1 185 ? -5.613 -22.297 12.508 1 94.5 185 TYR A N 1
ATOM 1479 C CA . TYR A 1 185 ? -4.457 -21.922 13.32 1 94.5 185 TYR A CA 1
ATOM 1480 C C . TYR A 1 185 ? -4.742 -22.125 14.805 1 94.5 185 TYR A C 1
ATOM 1482 O O . TYR A 1 185 ? -5.812 -21.734 15.289 1 94.5 185 TYR A O 1
ATOM 1490 N N . ASN A 1 186 ? -3.904 -22.641 15.578 1 88.81 186 ASN A N 1
ATOM 1491 C CA . ASN A 1 186 ? -3.953 -22.859 17.031 1 88.81 186 ASN A CA 1
ATOM 1492 C C . ASN A 1 186 ? -5.004 -23.891 17.406 1 88.81 186 ASN A C 1
ATOM 1494 O O . ASN A 1 186 ? -5.379 -24 18.578 1 88.81 186 ASN A O 1
ATOM 1498 N N . CYS A 1 187 ? -5.676 -24.516 16.516 1 89.69 187 CYS A N 1
ATOM 1499 C CA . CYS A 1 187 ? -6.523 -25.688 16.688 1 89.69 187 CYS A CA 1
ATOM 1500 C C . CYS A 1 187 ? -6.363 -26.656 15.531 1 89.69 187 CYS A C 1
ATOM 1502 O O . CYS A 1 187 ? -5.711 -26.344 14.539 1 89.69 187 CYS A O 1
ATOM 1504 N N . SER A 1 188 ? -6.855 -27.875 15.734 1 88.06 188 SER A N 1
ATOM 1505 C CA . SER A 1 188 ? -6.727 -28.906 14.695 1 88.06 188 SER A CA 1
ATOM 1506 C C . SER A 1 188 ? -8.031 -29.656 14.5 1 88.06 188 SER A C 1
ATOM 1508 O O . SER A 1 188 ? -8.797 -29.844 15.445 1 88.06 188 SER A O 1
ATOM 1510 N N . LEU A 1 189 ? -8.211 -30.016 13.273 1 87.44 189 LEU A N 1
ATOM 1511 C CA . LEU A 1 189 ? -9.359 -30.875 12.992 1 87.44 189 LEU A CA 1
ATOM 1512 C C . LEU A 1 189 ? -9.141 -32.281 13.555 1 87.44 189 LEU A C 1
ATOM 1514 O O . LEU A 1 189 ? -10.102 -33.031 13.711 1 87.44 189 LEU A O 1
ATOM 1518 N N . LEU A 1 190 ? -7.852 -32.594 13.648 1 86.06 190 LEU A N 1
ATOM 1519 C CA . LEU A 1 190 ? -7.523 -33.906 14.219 1 86.06 190 LEU A CA 1
ATOM 1520 C C . LEU A 1 190 ? -7.809 -33.938 15.719 1 86.06 190 LEU A C 1
ATOM 1522 O O . LEU A 1 190 ? -7.398 -33.031 16.438 1 86.06 190 LEU A O 1
ATOM 1526 N N . PRO A 1 191 ? -8.609 -35.094 15.945 1 73.69 191 PRO A N 1
ATOM 1527 C CA . PRO A 1 191 ? -8.719 -35.25 17.391 1 73.69 191 PRO A CA 1
ATOM 1528 C C . PRO A 1 191 ? -7.375 -35.562 18.062 1 73.69 191 PRO A C 1
ATOM 1530 O O . PRO A 1 191 ? -6.539 -36.25 17.469 1 73.69 191 PRO A O 1
ATOM 1533 N N . ASN A 1 192 ? -7.145 -35.094 19.156 1 62.38 192 ASN A N 1
ATOM 1534 C CA . ASN A 1 192 ? -5.969 -35.375 19.969 1 62.38 192 ASN A CA 1
ATOM 1535 C C . ASN A 1 192 ? -4.676 -35.062 19.219 1 62.38 192 ASN A C 1
ATOM 1537 O O . ASN A 1 192 ? -3.748 -35.875 19.219 1 62.38 192 ASN A O 1
ATOM 1541 N N . PHE A 1 193 ? -4.805 -34.188 18.188 1 56.31 193 PHE A N 1
ATOM 1542 C CA . PHE A 1 193 ? -3.629 -33.812 17.406 1 56.31 193 PHE A CA 1
ATOM 1543 C C . PHE A 1 193 ? -2.482 -33.406 18.328 1 56.31 193 PHE A C 1
ATOM 1545 O O . PHE A 1 193 ? -2.541 -32.375 18.984 1 56.31 193 PHE A O 1
ATOM 1552 N N . GLY A 1 194 ? -1.445 -34.219 18.359 1 53.44 194 GLY A N 1
ATOM 1553 C CA . GLY A 1 194 ? -0.181 -34.094 19.062 1 53.44 194 GLY A CA 1
ATOM 1554 C C . GLY A 1 194 ? -0.349 -33.875 20.562 1 53.44 194 GLY A C 1
ATOM 1555 O O . GLY A 1 194 ? -1.468 -33.906 21.078 1 53.44 194 GLY A O 1
ATOM 1556 N N . ASN A 1 195 ? 0.65 -34.156 21.312 1 47.97 195 ASN A N 1
ATOM 1557 C CA . ASN A 1 195 ? 0.775 -33.781 22.719 1 47.97 195 ASN A CA 1
ATOM 1558 C C . ASN A 1 195 ? 0.517 -32.281 22.922 1 47.97 195 ASN A C 1
ATOM 1560 O O . ASN A 1 195 ? 0.744 -31.766 24.016 1 47.97 195 ASN A O 1
ATOM 1564 N N . SER A 1 196 ? 0.344 -31.656 21.844 1 49.47 196 SER A N 1
ATOM 1565 C CA . SER A 1 196 ? 0.314 -30.203 22 1 49.47 196 SER A CA 1
ATOM 1566 C C . SER A 1 196 ? -1.045 -29.734 22.516 1 49.47 196 SER A C 1
ATOM 1568 O O . SER A 1 196 ? -2.039 -30.453 22.391 1 49.47 196 SER A O 1
ATOM 1570 N N . SER A 1 197 ? -1.035 -28.859 23.344 1 54.75 197 SER A N 1
ATOM 1571 C CA . SER A 1 197 ? -2.045 -28.016 23.969 1 54.75 197 SER A CA 1
ATOM 1572 C C . SER A 1 197 ? -3.039 -27.484 22.953 1 54.75 197 SER A C 1
ATOM 1574 O O . SER A 1 197 ? -3.889 -26.641 23.281 1 54.75 197 SER A O 1
ATOM 1576 N N . SER A 1 198 ? -2.883 -28.062 21.688 1 62.66 198 SER A N 1
ATOM 1577 C CA . SER A 1 198 ? -3.844 -27.469 20.781 1 62.66 198 SER A CA 1
ATOM 1578 C C . SER A 1 198 ? -5.238 -28.047 20.969 1 62.66 198 SER A C 1
ATOM 1580 O O . SER A 1 198 ? -5.383 -29.25 21.188 1 62.66 198 SER A O 1
ATOM 1582 N N . THR A 1 199 ? -6.176 -27.25 21.094 1 77.81 199 THR A N 1
ATOM 1583 C CA . THR A 1 199 ? -7.59 -27.578 21.25 1 77.81 199 THR A CA 1
ATOM 1584 C C . THR A 1 199 ? -8.203 -28 19.922 1 77.81 199 THR A C 1
ATOM 1586 O O . THR A 1 199 ? -7.707 -27.625 18.859 1 77.81 199 THR A O 1
ATOM 1589 N N . GLN A 1 200 ? -8.992 -29.047 19.906 1 85.06 200 GLN A N 1
ATOM 1590 C CA . GLN A 1 200 ? -9.766 -29.406 18.734 1 85.06 200 GLN A CA 1
ATOM 1591 C C . GLN A 1 200 ? -10.641 -28.25 18.266 1 85.06 200 GLN A C 1
ATOM 1593 O O . GLN A 1 200 ? -11.281 -27.594 19.078 1 85.06 200 GLN A O 1
ATOM 1598 N N . CYS A 1 201 ? -10.547 -28.125 16.953 1 89.69 201 CYS A N 1
ATOM 1599 C CA . CYS A 1 201 ? -11.398 -27.062 16.406 1 89.69 201 CYS A CA 1
ATOM 1600 C C . CYS A 1 201 ? -12.867 -27.422 16.562 1 89.69 201 CYS A C 1
ATOM 1602 O O . CYS A 1 201 ? -13.258 -28.578 16.344 1 89.69 201 CYS A O 1
ATOM 1604 N N . LYS A 1 202 ? -13.711 -26.531 17.031 1 86.56 202 LYS A N 1
ATOM 1605 C CA . LYS A 1 202 ? -15.164 -26.672 17.062 1 86.56 202 LYS A CA 1
ATOM 1606 C C . LYS A 1 202 ? -15.844 -25.672 16.125 1 86.56 202 LYS A C 1
ATOM 1608 O O . LYS A 1 202 ? -15.727 -24.469 16.312 1 86.56 202 LYS A O 1
ATOM 1613 N N . PHE A 1 203 ? -16.484 -26.344 15.094 1 91.69 203 PHE A N 1
ATOM 1614 C CA . PHE A 1 203 ? -17.094 -25.484 14.094 1 91.69 203 PHE A CA 1
ATOM 1615 C C . PHE A 1 203 ? -18.609 -25.656 14.062 1 91.69 203 PHE A C 1
ATOM 1617 O O . PHE A 1 203 ? -19.109 -26.766 14.211 1 91.69 203 PHE A O 1
ATOM 1624 N N . SER A 1 204 ? -19.312 -24.531 13.953 1 88.69 204 SER A N 1
ATOM 1625 C CA . SER A 1 204 ? -20.75 -24.562 13.656 1 88.69 204 SER A CA 1
ATOM 1626 C C . SER A 1 204 ? -21 -24.672 12.156 1 88.69 204 SER A C 1
ATOM 1628 O O . SER A 1 204 ? -22.094 -25 11.727 1 88.69 204 SER A O 1
ATOM 1630 N N . GLY A 1 205 ? -19.953 -24.438 11.414 1 86.56 205 GLY A N 1
ATOM 1631 C CA . GLY A 1 205 ? -20.078 -24.5 9.961 1 86.56 205 GLY A CA 1
ATOM 1632 C C . GLY A 1 205 ? -20.156 -23.141 9.305 1 86.56 205 GLY A C 1
ATOM 1633 O O . GLY A 1 205 ? -20.031 -23.031 8.086 1 86.56 205 GLY A O 1
ATOM 1634 N N . THR A 1 206 ? -20.266 -22.078 10.062 1 89.62 206 THR A N 1
ATOM 1635 C CA . THR A 1 206 ? -20.453 -20.766 9.484 1 89.62 206 THR A CA 1
ATOM 1636 C C . THR A 1 206 ? -19.188 -19.922 9.609 1 89.62 206 THR A C 1
ATOM 1638 O O . THR A 1 206 ? -19.078 -18.844 9.023 1 89.62 206 THR A O 1
ATOM 1641 N N . GLU A 1 207 ? -18.219 -20.438 10.336 1 94.94 207 GLU A N 1
ATOM 1642 C CA . GLU A 1 207 ? -16.969 -19.703 10.516 1 94.94 207 GLU A CA 1
ATOM 1643 C C . GLU A 1 207 ? -16.219 -19.562 9.195 1 94.94 207 GLU A C 1
ATOM 1645 O O . GLU A 1 207 ? -16.203 -20.484 8.375 1 94.94 207 GLU A O 1
ATOM 1650 N N . GLN A 1 208 ? -15.539 -18.375 8.969 1 95.94 208 GLN A N 1
ATOM 1651 C CA . GLN A 1 208 ? -14.766 -18.094 7.762 1 95.94 208 GLN A CA 1
ATOM 1652 C C . GLN A 1 208 ? -13.641 -19.109 7.574 1 95.94 208 GLN A C 1
ATOM 1654 O O . GLN A 1 208 ? -13.219 -19.375 6.445 1 95.94 208 GLN A O 1
ATOM 1659 N N . CYS A 1 209 ? -13.211 -19.719 8.719 1 96.94 209 CYS A N 1
ATOM 1660 C CA . CYS A 1 209 ? -12.078 -20.641 8.672 1 96.94 209 CYS A CA 1
ATOM 1661 C C . CYS A 1 209 ? -12.555 -22.094 8.695 1 96.94 209 CYS A C 1
ATOM 1663 O O . CYS A 1 209 ? -11.742 -23.016 8.641 1 96.94 209 CYS A O 1
ATOM 1665 N N . ALA A 1 210 ? -13.891 -22.359 8.789 1 96.5 210 ALA A N 1
ATOM 1666 C CA . ALA A 1 210 ? -14.398 -23.734 8.82 1 96.5 210 ALA A CA 1
ATOM 1667 C C . ALA A 1 210 ? -14.102 -24.453 7.512 1 96.5 210 ALA A C 1
ATOM 1669 O O . ALA A 1 210 ? -14.32 -23.906 6.426 1 96.5 210 ALA A O 1
ATOM 1670 N N . PRO A 1 211 ? -13.594 -25.688 7.629 1 95.5 211 PRO A N 1
ATOM 1671 C CA . PRO A 1 211 ? -13.25 -26.406 6.398 1 95.5 211 PRO A CA 1
ATOM 1672 C C . PRO A 1 211 ? -14.461 -26.641 5.496 1 95.5 211 PRO A C 1
ATOM 1674 O O . PRO A 1 211 ? -15.555 -26.906 5.992 1 95.5 211 PRO A O 1
ATOM 1677 N N . GLN A 1 212 ? -14.258 -26.516 4.242 1 94.81 212 GLN A N 1
ATOM 1678 C CA . GLN A 1 212 ? -15.281 -26.922 3.281 1 94.81 212 GLN A CA 1
ATOM 1679 C C . GLN A 1 212 ? -15.336 -28.438 3.152 1 94.81 212 GLN A C 1
ATOM 1681 O O . GLN A 1 212 ? -14.352 -29.078 2.764 1 94.81 212 GLN A O 1
ATOM 1686 N N . ILE A 1 213 ? -16.453 -28.984 3.451 1 96.5 213 ILE A N 1
ATOM 1687 C CA . ILE A 1 213 ? -16.625 -30.438 3.406 1 96.5 213 ILE A CA 1
ATOM 1688 C C . ILE A 1 213 ? -17.031 -30.859 1.994 1 96.5 213 ILE A C 1
ATOM 1690 O O . ILE A 1 213 ? -17.938 -30.281 1.399 1 96.5 213 ILE A O 1
ATOM 1694 N N . LEU A 1 214 ? -16.312 -31.844 1.467 1 98 214 LEU A N 1
ATOM 1695 C CA . LEU A 1 214 ? -16.641 -32.344 0.143 1 98 214 LEU A CA 1
ATOM 1696 C C . LEU A 1 214 ? -17.625 -33.5 0.245 1 98 214 LEU A C 1
ATOM 1698 O O . LEU A 1 214 ? -17.25 -34.625 0.61 1 98 214 LEU A O 1
ATOM 1702 N N . GLN A 1 215 ? -18.844 -33.25 -0.179 1 98.12 215 GLN A N 1
ATOM 1703 C CA . GLN A 1 215 ? -19.891 -34.281 -0.081 1 98.12 215 GLN A CA 1
ATOM 1704 C C . GLN A 1 215 ? -19.938 -35.156 -1.34 1 98.12 215 GLN A C 1
ATOM 1706 O O . GLN A 1 215 ? -19.984 -34.625 -2.455 1 98.12 215 GLN A O 1
ATOM 1711 N N . VAL A 1 216 ? -19.922 -36.469 -1.132 1 98.69 216 VAL A N 1
ATOM 1712 C CA . VAL A 1 216 ? -19.922 -37.344 -2.281 1 98.69 216 VAL A CA 1
ATOM 1713 C C . VAL A 1 216 ? -20.953 -38.469 -2.068 1 98.69 216 VAL A C 1
ATOM 1715 O O . VAL A 1 216 ? -21.344 -38.75 -0.934 1 98.69 216 VAL A O 1
ATOM 1718 N N . LEU A 1 217 ? -21.453 -39 -3.186 1 98.44 217 LEU A N 1
ATOM 1719 C CA . LEU A 1 217 ? -22.234 -40.25 -3.182 1 98.44 217 LEU A CA 1
ATOM 1720 C C . LEU A 1 217 ? -21.312 -41.469 -3.352 1 98.44 217 LEU A C 1
ATOM 1722 O O . LEU A 1 217 ? -20.297 -41.375 -4.047 1 98.44 217 LEU A O 1
ATOM 1726 N N . PRO A 1 218 ? -21.672 -42.594 -2.717 1 97.88 218 PRO A N 1
ATOM 1727 C CA . PRO A 1 218 ? -20.859 -43.812 -2.916 1 97.88 218 PRO A CA 1
ATOM 1728 C C . PRO A 1 218 ? -20.922 -44.312 -4.352 1 97.88 218 PRO A C 1
ATOM 1730 O O . PRO A 1 218 ? -21.938 -44.188 -5.02 1 97.88 218 PRO A O 1
ATOM 1733 N N . ASN A 1 219 ? -19.875 -44.906 -4.832 1 97.94 219 ASN A N 1
ATOM 1734 C CA . ASN A 1 219 ? -19.734 -45.562 -6.117 1 97.94 219 ASN A CA 1
ATOM 1735 C C . ASN A 1 219 ? -19.953 -44.625 -7.285 1 97.94 219 ASN A C 1
ATOM 1737 O O . ASN A 1 219 ? -20.688 -44.938 -8.227 1 97.94 219 ASN A O 1
ATOM 1741 N N . LYS A 1 220 ? -19.453 -43.469 -7.148 1 98.69 220 LYS A N 1
ATOM 1742 C CA . LYS A 1 220 ? -19.422 -42.438 -8.195 1 98.69 220 LYS A CA 1
ATOM 1743 C C . LYS A 1 220 ? -17.984 -42 -8.477 1 98.69 220 LYS A C 1
ATOM 1745 O O . LYS A 1 220 ? -17.078 -42.281 -7.691 1 98.69 220 LYS A O 1
ATOM 1750 N N . THR A 1 221 ? -17.781 -41.438 -9.633 1 98.75 221 THR A N 1
ATOM 1751 C CA . THR A 1 221 ? -16.5 -40.812 -9.992 1 98.75 221 THR A CA 1
ATOM 1752 C C . THR A 1 221 ? -16.594 -39.281 -9.891 1 98.75 221 THR A C 1
ATOM 1754 O O . THR A 1 221 ? -17.469 -38.656 -10.484 1 98.75 221 THR A O 1
ATOM 1757 N N . TYR A 1 222 ? -15.727 -38.719 -9.086 1 98.81 222 TYR A N 1
ATOM 1758 C CA . TYR A 1 222 ? -15.68 -37.281 -8.953 1 98.81 222 TYR A CA 1
ATOM 1759 C C . TYR A 1 222 ? -14.391 -36.719 -9.531 1 98.81 222 TYR A C 1
ATOM 1761 O O . TYR A 1 222 ? -13.312 -37.312 -9.352 1 98.81 222 TYR A O 1
ATOM 1769 N N . ARG A 1 223 ? -14.477 -35.656 -10.273 1 98.75 223 ARG A N 1
ATOM 1770 C CA . ARG A 1 223 ? -13.312 -34.875 -10.664 1 98.75 223 ARG A CA 1
ATOM 1771 C C . ARG A 1 223 ? -12.953 -33.844 -9.586 1 98.75 223 ARG A C 1
ATOM 1773 O O . ARG A 1 223 ? -13.828 -33.156 -9.062 1 98.75 223 ARG A O 1
ATOM 1780 N N . VAL A 1 224 ? -11.703 -33.781 -9.219 1 98.81 224 VAL A N 1
ATOM 1781 C CA . VAL A 1 224 ? -11.203 -32.75 -8.312 1 98.81 224 VAL A CA 1
ATOM 1782 C C . VAL A 1 224 ? -10.203 -31.859 -9.047 1 98.81 224 VAL A C 1
ATOM 1784 O O . VAL A 1 224 ? -9.109 -32.312 -9.398 1 98.81 224 VAL A O 1
ATOM 1787 N N . ARG A 1 225 ? -10.602 -30.609 -9.305 1 98.81 225 ARG A N 1
ATOM 1788 C CA . ARG A 1 225 ? -9.68 -29.609 -9.836 1 98.81 225 ARG A CA 1
ATOM 1789 C C . ARG A 1 225 ? -8.812 -29.016 -8.734 1 98.81 225 ARG A C 1
ATOM 1791 O O . ARG A 1 225 ? -9.32 -28.594 -7.695 1 98.81 225 ARG A O 1
ATOM 1798 N N . LEU A 1 226 ? -7.52 -29.062 -8.969 1 98.88 226 LEU A N 1
ATOM 1799 C CA . LEU A 1 226 ? -6.539 -28.547 -8.023 1 98.88 226 LEU A CA 1
ATOM 1800 C C . LEU A 1 226 ? -5.766 -27.375 -8.625 1 98.88 226 LEU A C 1
ATOM 1802 O O . LEU A 1 226 ? -5.363 -27.438 -9.789 1 98.88 226 LEU A O 1
ATOM 1806 N N . ALA A 1 227 ? -5.641 -26.328 -7.918 1 98.88 227 ALA A N 1
ATOM 1807 C CA . ALA A 1 227 ? -4.773 -25.203 -8.297 1 98.88 227 ALA A CA 1
ATOM 1808 C C . ALA A 1 227 ? -4 -24.688 -7.086 1 98.88 227 ALA A C 1
ATOM 1810 O O . ALA A 1 227 ? -4.555 -24.578 -5.988 1 98.88 227 ALA A O 1
ATOM 1811 N N . SER A 1 228 ? -2.727 -24.422 -7.266 1 98.88 228 SER A N 1
ATOM 1812 C CA . SER A 1 228 ? -1.905 -23.906 -6.176 1 98.88 228 SER A CA 1
ATOM 1813 C C . SER A 1 228 ? -1.557 -22.438 -6.402 1 98.88 228 SER A C 1
ATOM 1815 O O . SER A 1 228 ? -0.79 -22.109 -7.309 1 98.88 228 SER A O 1
ATOM 1817 N N . THR A 1 229 ? -2.059 -21.594 -5.562 1 98.75 229 THR A N 1
ATOM 1818 C CA . THR A 1 229 ? -1.728 -20.172 -5.594 1 98.75 229 THR A CA 1
ATOM 1819 C C . THR A 1 229 ? -0.764 -19.812 -4.465 1 98.75 229 THR A C 1
ATOM 1821 O O . THR A 1 229 ? -0.744 -18.672 -3.992 1 98.75 229 THR A O 1
ATOM 1824 N N . THR A 1 230 ? -0.019 -20.828 -3.992 1 98.75 230 THR A N 1
ATOM 1825 C CA . THR A 1 230 ? 0.906 -20.578 -2.893 1 98.75 230 THR A CA 1
ATOM 1826 C C . THR A 1 230 ? 1.956 -19.531 -3.293 1 98.75 230 THR A C 1
ATOM 1828 O O . THR A 1 230 ? 2.314 -19.438 -4.469 1 98.75 230 THR A O 1
ATOM 1831 N N . ALA A 1 231 ? 2.402 -18.844 -2.312 1 98.38 231 ALA A N 1
ATOM 1832 C CA . ALA A 1 231 ? 3.473 -17.875 -2.523 1 98.38 231 ALA A CA 1
ATOM 1833 C C . ALA A 1 231 ? 4.844 -18.516 -2.363 1 98.38 231 ALA A C 1
ATOM 1835 O O . ALA A 1 231 ? 5.832 -18.047 -2.93 1 98.38 231 ALA A O 1
ATOM 1836 N N . LEU A 1 232 ? 4.941 -19.547 -1.568 1 98.06 232 LEU A N 1
ATOM 1837 C CA . LEU A 1 232 ? 6.25 -20.094 -1.212 1 98.06 232 LEU A CA 1
ATOM 1838 C C . LEU A 1 232 ? 6.219 -21.625 -1.203 1 98.06 232 LEU A C 1
ATOM 1840 O O . LEU A 1 232 ? 7.066 -22.266 -1.817 1 98.06 232 LEU A O 1
ATOM 1844 N N . ALA A 1 233 ? 5.234 -22.234 -0.67 1 97.56 233 ALA A N 1
ATOM 1845 C CA . ALA A 1 233 ? 5.23 -23.656 -0.305 1 97.56 233 ALA A CA 1
ATOM 1846 C C . ALA A 1 233 ? 4.984 -24.531 -1.526 1 97.56 233 ALA A C 1
ATOM 1848 O O . ALA A 1 233 ? 4.117 -24.234 -2.35 1 97.56 233 ALA A O 1
ATOM 1849 N N . SER A 1 234 ? 5.82 -25.562 -1.676 1 98.12 234 SER A N 1
ATOM 1850 C CA . SER A 1 234 ? 5.426 -26.719 -2.455 1 98.12 234 SER A CA 1
ATOM 1851 C C . SER A 1 234 ? 4.523 -27.656 -1.646 1 98.12 234 SER A C 1
ATOM 1853 O O . SER A 1 234 ? 4.746 -27.859 -0.452 1 98.12 234 SER A O 1
ATOM 1855 N N . LEU A 1 235 ? 3.551 -28.172 -2.295 1 98.69 235 LEU A N 1
ATOM 1856 C CA . LEU A 1 235 ? 2.57 -28.938 -1.522 1 98.69 235 LEU A CA 1
ATOM 1857 C C . LEU A 1 235 ? 2.445 -30.359 -2.049 1 98.69 235 LEU A C 1
ATOM 1859 O O . LEU A 1 235 ? 2.951 -30.672 -3.129 1 98.69 235 LEU A O 1
ATOM 1863 N N . ASN A 1 236 ? 1.915 -31.172 -1.239 1 98.75 236 ASN A N 1
ATOM 1864 C CA . ASN A 1 236 ? 1.488 -32.531 -1.562 1 98.75 236 ASN A CA 1
ATOM 1865 C C . ASN A 1 236 ? 0.077 -32.812 -1.052 1 98.75 236 ASN A C 1
ATOM 1867 O O . ASN A 1 236 ? -0.276 -32.406 0.059 1 98.75 236 ASN A O 1
ATOM 1871 N N . ILE A 1 237 ? -0.731 -33.406 -1.876 1 98.81 237 ILE A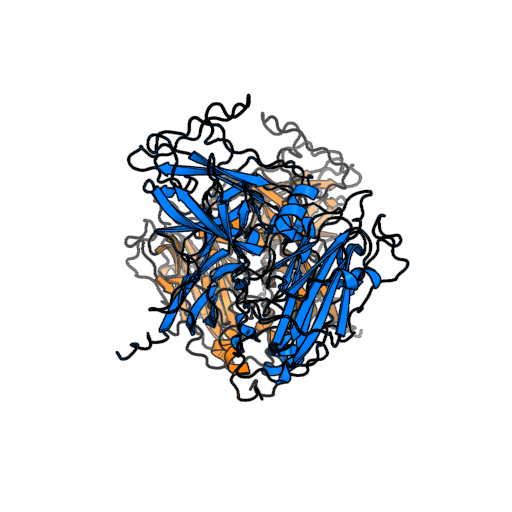 N 1
ATOM 1872 C CA . ILE A 1 237 ? -2.098 -33.719 -1.475 1 98.81 237 ILE A CA 1
ATOM 1873 C C . ILE A 1 237 ? -2.324 -35.25 -1.554 1 98.81 237 ILE A C 1
ATOM 1875 O O . ILE A 1 237 ? -1.836 -35.906 -2.475 1 98.81 237 ILE A O 1
ATOM 1879 N N . ALA A 1 238 ? -3.045 -35.781 -0.625 1 98.62 238 ALA A N 1
ATOM 1880 C CA . ALA A 1 238 ? -3.502 -37.156 -0.614 1 98.62 238 ALA A CA 1
ATOM 1881 C C . ALA A 1 238 ? -4.898 -37.281 -0.011 1 98.62 238 ALA A C 1
ATOM 1883 O O . ALA A 1 238 ? -5.309 -36.438 0.786 1 98.62 238 ALA A O 1
ATOM 1884 N N . ILE A 1 239 ? -5.648 -38.281 -0.475 1 98.31 239 ILE A N 1
ATOM 1885 C CA . ILE A 1 239 ? -6.977 -38.594 0.04 1 98.31 239 ILE A CA 1
ATOM 1886 C C . ILE A 1 239 ? -6.969 -39.969 0.687 1 98.31 239 ILE A C 1
ATOM 1888 O O . ILE A 1 239 ? -6.574 -40.938 0.056 1 98.31 239 ILE A O 1
ATOM 1892 N N . GLY A 1 240 ? -7.426 -40.031 1.943 1 98 240 GLY A N 1
ATOM 1893 C CA . GLY A 1 240 ? -7.402 -41.281 2.688 1 98 240 GLY A CA 1
ATOM 1894 C C . GLY A 1 240 ? -8.102 -42.438 1.968 1 98 240 GLY A C 1
ATOM 1895 O O . GLY A 1 240 ? -9.266 -42.312 1.599 1 98 240 GLY A O 1
ATOM 1896 N N . ASN A 1 241 ? -7.457 -43.469 1.775 1 97.56 241 ASN A N 1
ATOM 1897 C CA . ASN A 1 241 ? -7.961 -44.719 1.223 1 97.56 241 ASN A CA 1
ATOM 1898 C C . ASN A 1 241 ? -8.391 -44.562 -0.233 1 97.56 241 ASN A C 1
ATOM 1900 O O . ASN A 1 241 ? -9.141 -45.406 -0.761 1 97.56 241 ASN A O 1
ATOM 1904 N N . HIS A 1 242 ? -8.055 -43.5 -0.827 1 98.19 242 HIS A N 1
ATOM 1905 C CA . HIS A 1 242 ? -8.414 -43.281 -2.223 1 98.19 242 HIS A CA 1
ATOM 1906 C C . HIS A 1 242 ? -7.172 -43.031 -3.074 1 98.19 242 HIS A C 1
ATOM 1908 O O . HIS A 1 242 ? -6.246 -42.344 -2.637 1 98.19 242 HIS A O 1
ATOM 1914 N N . LYS A 1 243 ? -7.137 -43.625 -4.207 1 98.12 243 LYS A N 1
ATOM 1915 C CA . LYS A 1 243 ? -6.164 -43.281 -5.238 1 98.12 243 LYS A CA 1
ATOM 1916 C C . LYS A 1 243 ? -6.715 -42.188 -6.152 1 98.12 243 LYS A C 1
ATOM 1918 O O . LYS A 1 243 ? -7.926 -41.969 -6.23 1 98.12 243 LYS A O 1
ATOM 1923 N N . MET A 1 244 ? -5.84 -41.5 -6.789 1 98.69 244 MET A N 1
ATOM 1924 C CA . MET A 1 244 ? -6.203 -40.438 -7.723 1 98.69 244 MET A CA 1
ATOM 1925 C C . MET A 1 244 ? -5.703 -40.75 -9.125 1 98.69 244 MET A C 1
ATOM 1927 O O . MET A 1 244 ? -4.59 -41.25 -9.297 1 98.69 244 MET A O 1
ATOM 1931 N N . ILE A 1 245 ? -6.523 -40.531 -10.078 1 98.81 245 ILE A N 1
ATOM 1932 C CA . ILE A 1 245 ? -6.109 -40.625 -11.477 1 98.81 245 ILE A CA 1
ATOM 1933 C C . ILE A 1 245 ? -5.883 -39.25 -12.062 1 98.81 245 ILE A C 1
ATOM 1935 O O . ILE A 1 245 ? -6.828 -38.469 -12.227 1 98.81 245 ILE A O 1
ATOM 1939 N N . VAL A 1 246 ? -4.629 -38.938 -12.398 1 98.88 246 VAL A N 1
ATOM 1940 C CA . VAL A 1 246 ? -4.309 -37.625 -12.984 1 98.88 246 VAL A CA 1
ATOM 1941 C C . VAL A 1 246 ? -4.738 -37.594 -14.445 1 98.88 246 VAL A C 1
ATOM 1943 O O . VAL A 1 246 ? -4.348 -38.469 -15.227 1 98.88 246 VAL A O 1
ATOM 1946 N N . VAL A 1 247 ? -5.559 -36.562 -14.836 1 98.69 247 VAL A N 1
ATOM 1947 C CA . VAL A 1 247 ? -6.09 -36.562 -16.188 1 98.69 247 VAL A CA 1
ATOM 1948 C C . VAL A 1 247 ? -5.789 -35.219 -16.859 1 98.69 247 VAL A C 1
ATOM 1950 O O . VAL A 1 247 ? -5.965 -35.062 -18.078 1 98.69 247 VAL A O 1
ATOM 1953 N N . GLU A 1 248 ? -5.383 -34.25 -16.141 1 98.5 248 GLU A N 1
ATOM 1954 C CA . GLU A 1 248 ? -5.098 -32.906 -16.641 1 98.5 248 GLU A CA 1
ATOM 1955 C C . GLU A 1 248 ? -3.98 -32.25 -15.852 1 98.5 248 GLU A C 1
ATOM 1957 O O . GLU A 1 248 ? -3.896 -32.406 -14.633 1 98.5 248 GLU A O 1
ATOM 1962 N N . ALA A 1 249 ? -3.076 -31.5 -16.516 1 98.62 249 ALA A N 1
ATOM 1963 C CA . ALA A 1 249 ? -2.027 -30.688 -15.906 1 98.62 249 ALA A CA 1
ATOM 1964 C C . ALA A 1 249 ? -1.896 -29.344 -16.625 1 98.62 249 ALA A C 1
ATOM 1966 O O . ALA A 1 249 ? -1.58 -29.281 -17.812 1 98.62 249 ALA A O 1
ATOM 1967 N N . ASP A 1 250 ? -2.15 -28.219 -15.906 1 98.38 250 ASP A N 1
ATOM 1968 C CA . ASP A 1 250 ? -2.006 -26.844 -16.391 1 98.38 250 ASP A CA 1
ATOM 1969 C C . ASP A 1 250 ? -2.848 -26.609 -17.641 1 98.38 250 ASP A C 1
ATOM 1971 O O . ASP A 1 250 ? -2.363 -26.047 -18.609 1 98.38 250 ASP A O 1
ATOM 1975 N N . GLY A 1 251 ? -4.047 -27.125 -17.562 1 97.38 251 GLY A N 1
ATOM 1976 C CA . GLY A 1 251 ? -5 -26.859 -18.641 1 97.38 251 GLY A CA 1
ATOM 1977 C C . GLY A 1 251 ? -4.816 -27.781 -19.844 1 97.38 251 GLY A C 1
ATOM 1978 O O . GLY A 1 251 ? -5.41 -27.547 -20.891 1 97.38 251 GLY A O 1
ATOM 1979 N N . ASN A 1 252 ? -3.979 -28.812 -19.719 1 97.88 252 ASN A N 1
ATOM 1980 C CA . ASN A 1 252 ? -3.74 -29.766 -20.797 1 97.88 252 ASN A CA 1
ATOM 1981 C C . ASN A 1 252 ? -4.031 -31.188 -20.344 1 97.88 252 ASN A C 1
ATOM 1983 O O . ASN A 1 252 ? -3.635 -31.594 -19.25 1 97.88 252 ASN A O 1
ATOM 1987 N N . TYR A 1 253 ? -4.738 -31.969 -21.219 1 97.75 253 TYR A N 1
ATOM 1988 C CA . TYR A 1 253 ? -5.008 -33.344 -20.875 1 97.75 253 TYR A CA 1
ATOM 1989 C C . TYR A 1 253 ? -3.734 -34.188 -20.938 1 97.75 253 TYR A C 1
ATOM 1991 O O . TYR A 1 253 ? -2.877 -33.969 -21.797 1 97.75 253 TYR A O 1
ATOM 1999 N N . VAL A 1 254 ? -3.625 -35.125 -20.031 1 98.44 254 VAL A N 1
ATOM 2000 C CA . VAL A 1 254 ? -2.449 -36 -19.969 1 98.44 254 VAL A CA 1
ATOM 2001 C C . VAL A 1 254 ? -2.873 -37.438 -20.078 1 98.44 254 VAL A C 1
ATOM 2003 O O . VAL A 1 254 ? -4.055 -37.781 -19.938 1 98.44 254 VAL A O 1
ATOM 2006 N N . GLN A 1 255 ? -1.871 -38.281 -20.453 1 98.06 255 GLN A N 1
ATOM 2007 C CA . GLN A 1 255 ? -2.139 -39.688 -20.312 1 98.06 255 GLN A CA 1
ATOM 2008 C C . GLN A 1 255 ? -2.484 -40.062 -18.859 1 98.06 255 GLN A C 1
ATOM 2010 O O . GLN A 1 255 ? -1.685 -39.812 -17.953 1 98.06 255 GLN A O 1
ATOM 2015 N N . PRO A 1 256 ? -3.717 -40.594 -18.703 1 98.31 256 PRO A N 1
ATOM 2016 C CA . PRO A 1 256 ? -4.125 -40.844 -17.328 1 98.31 256 PRO A CA 1
ATOM 2017 C C . PRO A 1 256 ? -3.188 -41.812 -16.594 1 98.31 256 PRO A C 1
ATOM 2019 O O . PRO A 1 256 ? -2.709 -42.781 -17.188 1 98.31 256 PRO A O 1
ATOM 2022 N N . PHE A 1 257 ? -2.881 -41.562 -15.383 1 98.44 257 PHE A N 1
ATOM 2023 C CA . PHE A 1 257 ? -2.109 -42.469 -14.539 1 98.44 257 PHE A CA 1
ATOM 2024 C C . PHE A 1 257 ? -2.525 -42.344 -13.078 1 98.44 257 PHE A C 1
ATOM 2026 O O . PHE A 1 257 ? -2.998 -41.281 -12.656 1 98.44 257 PHE A O 1
ATOM 2033 N N . THR A 1 258 ? -2.379 -43.406 -12.312 1 98.5 258 THR A N 1
ATOM 2034 C CA . THR A 1 258 ? -2.873 -43.469 -10.938 1 98.5 258 THR A CA 1
ATOM 2035 C C . THR A 1 258 ? -1.767 -43.156 -9.945 1 98.5 258 THR A C 1
ATOM 2037 O O . THR A 1 258 ? -0.62 -43.562 -10.117 1 98.5 258 THR A O 1
ATOM 2040 N N . VAL A 1 259 ? -2.107 -42.406 -8.922 1 98.56 259 VAL A N 1
ATOM 2041 C CA . VAL A 1 259 ? -1.15 -42.062 -7.875 1 98.56 259 VAL A CA 1
ATOM 2042 C C . VAL A 1 259 ? -1.825 -42.125 -6.508 1 98.56 259 VAL A C 1
ATOM 2044 O O . VAL A 1 259 ? -3.047 -42 -6.402 1 98.56 259 VAL A O 1
ATOM 2047 N N . ASP A 1 260 ? -0.999 -42.375 -5.445 1 97.81 260 ASP A N 1
ATOM 2048 C CA . ASP A 1 260 ? -1.478 -42.344 -4.066 1 97.81 260 ASP A CA 1
ATOM 2049 C C . ASP A 1 260 ? -1.502 -40.906 -3.527 1 97.81 260 ASP A C 1
ATOM 2051 O O . ASP A 1 260 ? -2.277 -40.594 -2.621 1 97.81 260 ASP A O 1
ATOM 2055 N N . ASP A 1 261 ? -0.616 -40.125 -3.99 1 98.44 261 ASP A N 1
ATOM 2056 C CA . ASP A 1 261 ? -0.477 -38.688 -3.658 1 98.44 261 ASP A CA 1
ATOM 2057 C C . ASP A 1 261 ? 0.144 -37.938 -4.816 1 98.44 261 ASP A C 1
ATOM 2059 O O . ASP A 1 261 ? 0.644 -38.531 -5.773 1 98.44 261 ASP A O 1
ATOM 2063 N N . LEU A 1 262 ? -0.009 -36.625 -4.727 1 97.69 262 LEU A N 1
ATOM 2064 C CA . LEU A 1 262 ? 0.488 -35.812 -5.84 1 97.69 262 LEU A CA 1
ATOM 2065 C C . LEU A 1 262 ? 1.145 -34.531 -5.336 1 97.69 262 LEU A C 1
ATOM 2067 O O . LEU A 1 262 ? 0.604 -33.844 -4.457 1 97.69 262 LEU A O 1
ATOM 2071 N N . ASP A 1 263 ? 2.404 -34.25 -5.84 1 98.62 263 ASP A N 1
ATOM 2072 C CA . ASP A 1 263 ? 3.025 -32.938 -5.594 1 98.62 263 ASP A CA 1
ATOM 2073 C C . ASP A 1 263 ? 2.4 -31.859 -6.469 1 98.62 263 ASP A C 1
ATOM 2075 O O . ASP A 1 263 ? 2.1 -32.094 -7.637 1 98.62 263 ASP A O 1
ATOM 2079 N N . ILE A 1 264 ? 2.168 -30.75 -5.902 1 98.81 264 ILE A N 1
ATOM 2080 C CA . ILE A 1 264 ? 1.677 -29.594 -6.645 1 98.81 264 ILE A CA 1
ATOM 2081 C C . ILE A 1 264 ? 2.453 -28.344 -6.227 1 98.81 264 ILE A C 1
ATOM 2083 O O . ILE A 1 264 ? 2.518 -28.016 -5.039 1 98.81 264 ILE A O 1
ATOM 2087 N N . TYR A 1 265 ? 3.113 -27.734 -7.148 1 98.69 265 TYR A N 1
ATOM 2088 C CA . TYR A 1 265 ? 3.961 -26.578 -6.895 1 98.69 265 TYR A CA 1
ATOM 2089 C C . TYR A 1 265 ? 3.211 -25.281 -7.18 1 98.69 265 TYR A C 1
ATOM 2091 O O . TYR A 1 265 ? 2.16 -25.281 -7.824 1 98.69 265 TYR A O 1
ATOM 2099 N N . SER A 1 266 ? 3.76 -24.156 -6.641 1 98.75 266 SER A N 1
ATOM 2100 C CA . SER A 1 266 ? 3.137 -22.859 -6.879 1 98.75 266 SER A CA 1
ATOM 2101 C C . SER A 1 266 ? 2.947 -22.609 -8.367 1 98.75 266 SER A C 1
ATOM 2103 O O . SER A 1 266 ? 3.891 -22.734 -9.156 1 98.75 266 SER A O 1
ATOM 2105 N N . GLY A 1 267 ? 1.688 -22.281 -8.711 1 98.81 267 GLY A N 1
ATOM 2106 C CA . GLY A 1 267 ? 1.388 -21.953 -10.094 1 98.81 267 GLY A CA 1
ATOM 2107 C C . GLY A 1 267 ? 0.837 -23.125 -10.875 1 98.81 267 GLY A C 1
ATOM 2108 O O . GLY A 1 267 ? 0.287 -22.953 -11.961 1 98.81 267 GLY A O 1
ATOM 2109 N N . GLU A 1 268 ? 0.898 -24.344 -10.352 1 98.88 268 GLU A N 1
ATOM 2110 C CA . GLU A 1 268 ? 0.425 -25.516 -11.078 1 98.88 268 GLU A CA 1
ATOM 2111 C C . GLU A 1 268 ? -1.06 -25.766 -10.82 1 98.88 268 GLU A C 1
ATOM 2113 O O . GLU A 1 268 ? -1.598 -25.344 -9.797 1 98.88 268 GLU A O 1
ATOM 2118 N N . SER A 1 269 ? -1.667 -26.422 -11.734 1 98.88 269 SER A N 1
ATOM 2119 C CA . SER A 1 269 ? -3.025 -26.938 -11.594 1 98.88 269 SER A CA 1
ATOM 2120 C C . SER A 1 269 ? -3.139 -28.359 -12.141 1 98.88 269 SER A C 1
ATOM 2122 O O . SER A 1 269 ? -2.404 -28.734 -13.055 1 98.88 269 SER A O 1
ATOM 2124 N N . TYR A 1 270 ? -3.992 -29.141 -11.562 1 98.88 270 TYR A N 1
ATOM 2125 C CA . TYR A 1 270 ? -4.285 -30.5 -11.977 1 98.88 270 TYR A CA 1
ATOM 2126 C C . TYR A 1 270 ? -5.781 -30.781 -11.914 1 98.88 270 TYR A C 1
ATOM 2128 O O . TYR A 1 270 ? -6.527 -30.062 -11.242 1 98.88 270 TYR A O 1
ATOM 2136 N N . SER A 1 271 ? -6.172 -31.766 -12.68 1 98.75 271 SER A N 1
ATOM 2137 C CA . SER A 1 271 ? -7.414 -32.5 -12.414 1 98.75 271 SER A CA 1
ATOM 2138 C C . SER A 1 271 ? -7.152 -33.969 -12.133 1 98.75 271 SER A C 1
ATOM 2140 O O . SER A 1 271 ? -6.352 -34.594 -12.828 1 98.75 271 SER A O 1
ATOM 2142 N N . VAL A 1 272 ? -7.832 -34.438 -11.109 1 98.88 272 VAL A N 1
ATOM 2143 C CA . VAL A 1 272 ? -7.746 -35.844 -10.805 1 98.88 272 VAL A CA 1
ATOM 2144 C C . VAL A 1 272 ? -9.148 -36.438 -10.688 1 98.88 272 VAL A C 1
ATOM 2146 O O . VAL A 1 272 ? -10.109 -35.719 -10.391 1 98.88 272 VAL A O 1
ATOM 2149 N N . LEU A 1 273 ? -9.242 -37.719 -10.984 1 98.81 273 LEU A N 1
ATOM 2150 C CA . LEU A 1 273 ? -10.469 -38.469 -10.758 1 98.81 273 LEU A CA 1
ATOM 2151 C C . LEU A 1 273 ? -10.336 -39.375 -9.531 1 98.81 273 LEU A C 1
ATOM 2153 O O . LEU A 1 273 ? -9.297 -40 -9.328 1 98.81 273 LEU A O 1
ATOM 2157 N N . ILE A 1 274 ? -11.328 -39.344 -8.727 1 98.69 274 ILE A N 1
ATOM 2158 C CA . ILE A 1 274 ? -11.391 -40.25 -7.598 1 98.69 274 ILE A CA 1
ATOM 2159 C C . ILE A 1 274 ? -12.664 -41.094 -7.691 1 98.69 274 ILE A C 1
ATOM 2161 O O . ILE A 1 274 ? -13.719 -40.594 -8.102 1 98.69 274 ILE A O 1
ATOM 2165 N N . ASN A 1 275 ? -12.523 -42.281 -7.34 1 98.5 275 ASN A N 1
ATOM 2166 C CA . ASN A 1 275 ? -13.68 -43.188 -7.211 1 98.5 275 ASN A CA 1
ATOM 2167 C C . ASN A 1 275 ? -14.102 -43.344 -5.754 1 98.5 275 ASN A C 1
ATOM 2169 O O . ASN A 1 275 ? -13.266 -43.625 -4.891 1 98.5 275 ASN A O 1
ATOM 2173 N N . THR A 1 276 ? -15.352 -43.156 -5.527 1 98.31 276 THR A N 1
ATOM 2174 C CA . THR A 1 276 ? -15.859 -43.25 -4.168 1 98.31 276 THR A CA 1
ATOM 2175 C C . THR A 1 276 ? -16.375 -44.656 -3.885 1 98.31 276 THR A C 1
ATOM 2177 O O . THR A 1 276 ? -17.547 -44.844 -3.553 1 98.31 276 THR A O 1
ATOM 2180 N N . ASN A 1 277 ? -15.484 -45.562 -3.822 1 98.06 277 ASN A N 1
ATOM 2181 C CA . ASN A 1 277 ? -15.82 -46.969 -3.691 1 98.06 277 ASN A CA 1
ATOM 2182 C C . ASN A 1 277 ? -15.453 -47.5 -2.311 1 98.06 277 ASN A C 1
ATOM 2184 O O . ASN A 1 277 ? -15.281 -48.719 -2.137 1 98.06 277 ASN A O 1
ATOM 2188 N N . GLN A 1 278 ? -15.242 -46.625 -1.37 1 97.5 278 GLN A N 1
ATOM 2189 C CA . GLN A 1 278 ? -14.906 -47.031 -0.008 1 97.5 278 GLN A CA 1
ATOM 2190 C C . GLN A 1 278 ? -16.172 -47.188 0.843 1 97.5 278 GLN A C 1
ATOM 2192 O O . GLN A 1 278 ? -17.281 -46.969 0.36 1 97.5 278 GLN A O 1
ATOM 2197 N N . ASN A 1 279 ? -15.977 -47.562 2.152 1 97.25 279 ASN A N 1
ATOM 2198 C CA . ASN A 1 279 ? -17.094 -47.75 3.064 1 97.25 279 ASN A CA 1
ATOM 2199 C C . ASN A 1 279 ? -17.938 -46.5 3.197 1 97.25 279 ASN A C 1
ATOM 2201 O O . ASN A 1 279 ? -17.438 -45.469 3.703 1 97.25 279 ASN A O 1
ATOM 2205 N N . PRO A 1 280 ? -19.094 -46.562 2.764 1 96.25 280 PRO A N 1
ATOM 2206 C CA . PRO A 1 280 ? -19.922 -45.344 2.773 1 96.25 280 PRO A CA 1
ATOM 2207 C C . PRO A 1 280 ? -20.344 -44.906 4.18 1 96.25 280 PRO A C 1
ATOM 2209 O O . PRO A 1 280 ? -20.891 -43.844 4.367 1 96.25 280 PRO A O 1
ATOM 2212 N N . ASN A 1 281 ? -20.125 -45.719 5.168 1 96.25 281 ASN A N 1
ATOM 2213 C CA . ASN A 1 281 ? -20.453 -45.375 6.551 1 96.25 281 ASN A CA 1
ATOM 2214 C C . ASN A 1 281 ? -19.312 -44.688 7.25 1 96.25 281 ASN A C 1
ATOM 2216 O O . ASN A 1 281 ? -19.344 -44.469 8.469 1 96.25 281 ASN A O 1
ATOM 2220 N N . LYS A 1 282 ? -18.328 -44.344 6.465 1 97 282 LYS A N 1
ATOM 2221 C CA . LYS A 1 282 ? -17.172 -43.625 6.996 1 97 282 LYS A CA 1
ATOM 2222 C C . LYS A 1 282 ? -16.859 -42.406 6.168 1 97 282 LYS A C 1
ATOM 2224 O O . LYS A 1 282 ? -17.234 -42.312 5 1 97 282 LYS A O 1
ATOM 2229 N N . ASN A 1 283 ? -16.281 -41.438 6.832 1 97.5 283 ASN A N 1
ATOM 2230 C CA . ASN A 1 283 ? -15.68 -40.281 6.145 1 97.5 283 ASN A CA 1
ATOM 2231 C C . ASN A 1 283 ? -14.164 -40.438 6.023 1 97.5 283 ASN A C 1
ATOM 2233 O O . ASN A 1 283 ? -13.562 -41.281 6.695 1 97.5 283 ASN A O 1
ATOM 2237 N N . TYR A 1 284 ? -13.562 -39.688 5.156 1 97.88 284 TYR A N 1
ATOM 2238 C CA . TYR A 1 284 ? -12.125 -39.781 4.895 1 97.88 284 TYR A CA 1
ATOM 2239 C C . TYR A 1 284 ? -11.469 -38.406 4.871 1 97.88 284 TYR A C 1
ATOM 2241 O O . TYR A 1 284 ? -12.102 -37.438 4.52 1 97.88 284 TYR A O 1
ATOM 2249 N N . TRP A 1 285 ? -10.172 -38.438 5.223 1 97.12 285 TRP A N 1
ATOM 2250 C CA . TRP A 1 285 ? -9.414 -37.188 5.262 1 97.12 285 TRP A CA 1
ATOM 2251 C C . TRP A 1 285 ? -8.875 -36.844 3.881 1 97.12 285 TRP A C 1
ATOM 2253 O O . TRP A 1 285 ? -8.445 -37.719 3.131 1 97.12 285 TRP A O 1
ATOM 2263 N N . ILE A 1 286 ? -8.93 -35.594 3.543 1 97.94 286 ILE A N 1
ATOM 2264 C CA . ILE A 1 286 ? -8.055 -35 2.541 1 97.94 286 ILE A CA 1
ATOM 2265 C C . ILE A 1 286 ? -6.945 -34.219 3.23 1 97.94 286 ILE A C 1
ATOM 2267 O O . ILE A 1 286 ? -7.215 -33.344 4.062 1 97.94 286 ILE A O 1
ATOM 2271 N N . SER A 1 287 ? -5.738 -34.531 2.896 1 97.38 287 SER A N 1
ATOM 2272 C CA . SER A 1 287 ? -4.598 -33.938 3.594 1 97.38 287 SER A CA 1
ATOM 2273 C C . SER A 1 287 ? -3.646 -33.25 2.619 1 97.38 287 SER A C 1
ATOM 2275 O O . SER A 1 287 ? -3.348 -33.812 1.551 1 97.38 287 SER A O 1
ATOM 2277 N N . ILE A 1 288 ? -3.268 -32.031 2.959 1 98.12 288 ILE A N 1
ATOM 2278 C CA . ILE A 1 288 ? -2.289 -31.266 2.189 1 98.12 288 ILE A CA 1
ATOM 2279 C C . ILE A 1 288 ? -1.09 -30.922 3.074 1 98.12 288 ILE A C 1
ATOM 2281 O O . ILE A 1 288 ? -1.25 -30.359 4.156 1 98.12 288 ILE A O 1
ATOM 2285 N N . GLY A 1 289 ? 0.094 -31.266 2.688 1 97.62 289 GLY A N 1
ATOM 2286 C CA . GLY A 1 289 ? 1.305 -30.969 3.439 1 97.62 289 GLY A CA 1
ATOM 2287 C C . GLY A 1 289 ? 2.369 -30.266 2.611 1 97.62 289 GLY A C 1
ATOM 2288 O O . GLY A 1 289 ? 2.207 -30.094 1.402 1 97.62 289 GLY A O 1
ATOM 2289 N N . VAL A 1 290 ? 3.441 -29.844 3.289 1 97.56 290 VAL A N 1
ATOM 2290 C CA . VAL A 1 290 ? 4.5 -29.062 2.664 1 97.56 290 VAL A CA 1
ATOM 2291 C C . VAL A 1 290 ? 5.586 -29.984 2.131 1 97.56 290 VAL A C 1
ATOM 2293 O O . VAL A 1 290 ? 5.918 -31 2.764 1 97.56 290 VAL A O 1
ATOM 2296 N N . ARG A 1 291 ? 6.074 -29.688 0.953 1 96.94 291 ARG A N 1
ATOM 2297 C CA . ARG A 1 291 ? 7.211 -30.344 0.323 1 96.94 291 ARG A CA 1
ATOM 2298 C C . ARG A 1 291 ? 8.328 -29.359 0.031 1 96.94 291 ARG A C 1
ATOM 2300 O O . ARG A 1 291 ? 8.102 -28.141 0.006 1 96.94 291 ARG A O 1
ATOM 2307 N N . GLY A 1 292 ? 9.547 -29.875 -0.168 1 94.06 292 GLY A N 1
ATOM 2308 C CA . GLY A 1 292 ? 10.656 -29.094 -0.692 1 94.06 292 GLY A CA 1
ATOM 2309 C C . GLY A 1 292 ? 11.273 -28.172 0.335 1 94.06 292 GLY A C 1
ATOM 2310 O O . GLY A 1 292 ? 12.281 -27.516 0.063 1 94.06 292 GLY A O 1
ATOM 2311 N N . ARG A 1 293 ? 10.633 -28.016 1.413 1 94 293 ARG A N 1
ATOM 2312 C CA . ARG A 1 293 ? 11.117 -27.234 2.553 1 94 293 ARG A CA 1
ATOM 2313 C C . ARG A 1 293 ? 10.773 -27.938 3.867 1 94 293 ARG A C 1
ATOM 2315 O O . ARG A 1 293 ? 9.727 -28.578 3.982 1 94 293 ARG A O 1
ATOM 2322 N N . ARG A 1 294 ? 11.719 -27.75 4.863 1 92 294 ARG A N 1
ATOM 2323 C CA . ARG A 1 294 ? 11.398 -28.328 6.164 1 92 294 ARG A CA 1
ATOM 2324 C C . ARG A 1 294 ? 10.133 -27.703 6.742 1 92 294 ARG A C 1
ATOM 2326 O O . ARG A 1 294 ? 10.086 -26.484 6.98 1 92 294 ARG A O 1
ATOM 2333 N N . PRO A 1 295 ? 9.156 -28.578 6.973 1 89.44 295 PRO A N 1
ATOM 2334 C CA . PRO A 1 295 ? 7.855 -28.016 7.348 1 89.44 295 PRO A CA 1
ATOM 2335 C C . PRO A 1 295 ? 7.848 -27.453 8.766 1 89.44 295 PRO A C 1
ATOM 2337 O O . PRO A 1 295 ? 8.375 -28.078 9.688 1 89.44 295 PRO A O 1
ATOM 2340 N N . ASN A 1 296 ? 7.379 -26.312 8.93 1 91.31 296 ASN A N 1
ATOM 2341 C CA . ASN A 1 296 ? 7.004 -25.703 10.203 1 91.31 296 ASN A CA 1
ATOM 2342 C C . ASN A 1 296 ? 5.523 -25.328 10.227 1 91.31 296 ASN A C 1
ATOM 2344 O O . ASN A 1 296 ? 5.098 -24.516 11.055 1 91.31 296 ASN A O 1
ATOM 2348 N N . THR A 1 297 ? 4.77 -25.875 9.273 1 94.56 297 THR A N 1
ATOM 2349 C CA . THR A 1 297 ? 3.348 -25.609 9.07 1 94.56 297 THR A CA 1
ATOM 2350 C C . THR A 1 297 ? 2.545 -26.906 9.164 1 94.56 297 THR A C 1
ATOM 2352 O O . THR A 1 297 ? 2.85 -27.891 8.477 1 94.56 297 THR A O 1
ATOM 2355 N N . PRO A 1 298 ? 1.525 -26.969 10.008 1 92.19 298 PRO A N 1
ATOM 2356 C CA . PRO A 1 298 ? 0.7 -28.172 10.039 1 92.19 298 PRO A CA 1
ATOM 2357 C C . PRO A 1 298 ? -0.013 -28.438 8.719 1 92.19 298 PRO A C 1
ATOM 2359 O O . PRO A 1 298 ? -0.318 -27.5 7.977 1 92.19 298 PRO A O 1
ATOM 2362 N N . PRO A 1 299 ? -0.232 -29.719 8.453 1 94.44 299 PRO A N 1
ATOM 2363 C CA . PRO A 1 299 ? -0.989 -30 7.23 1 94.44 299 PRO A CA 1
ATOM 2364 C C . PRO A 1 299 ? -2.398 -29.422 7.258 1 94.44 299 PRO A C 1
ATOM 2366 O O . PRO A 1 299 ? -3.008 -29.312 8.328 1 94.44 299 PRO A O 1
ATOM 2369 N N . ALA A 1 300 ? -2.84 -29 6.129 1 96.88 300 ALA A N 1
ATOM 2370 C CA . ALA A 1 300 ? -4.246 -28.625 5.984 1 96.88 300 ALA A CA 1
ATOM 2371 C C . ALA A 1 300 ? -5.117 -29.875 5.805 1 96.88 300 ALA A C 1
ATOM 2373 O O . ALA A 1 300 ? -4.738 -30.812 5.102 1 96.88 300 ALA A O 1
ATOM 2374 N N . LEU A 1 301 ? -6.266 -29.859 6.492 1 96 301 LEU A N 1
ATOM 2375 C CA . LEU A 1 301 ? -7.164 -31 6.441 1 96 301 LEU A CA 1
ATOM 2376 C C . LEU A 1 301 ? -8.578 -30.562 6.078 1 96 301 LEU A C 1
ATOM 2378 O O . LEU A 1 301 ? -9.016 -29.484 6.457 1 96 301 LEU A O 1
ATOM 2382 N N . THR A 1 302 ? -9.211 -31.312 5.324 1 96.5 302 THR A N 1
ATOM 2383 C CA . THR A 1 302 ? -10.664 -31.281 5.156 1 96.5 302 THR A CA 1
ATOM 2384 C C . THR A 1 302 ? -11.227 -32.688 5.016 1 96.5 302 THR A C 1
ATOM 2386 O O . THR A 1 302 ? -10.523 -33.656 5.254 1 96.5 302 THR A O 1
ATOM 2389 N N . ILE A 1 303 ? -12.602 -32.812 4.816 1 96.5 303 ILE A N 1
ATOM 2390 C CA . ILE A 1 303 ? -13.25 -34.125 4.918 1 96.5 303 ILE A CA 1
ATOM 2391 C C . ILE A 1 303 ? -13.945 -34.438 3.6 1 96.5 303 ILE A C 1
ATOM 2393 O O . ILE A 1 303 ? -14.641 -33.594 3.027 1 96.5 303 ILE A O 1
ATOM 2397 N N . LEU A 1 304 ? -13.617 -35.625 3.094 1 98.19 304 LEU A N 1
ATOM 2398 C CA . LEU A 1 304 ? -14.469 -36.25 2.1 1 98.19 304 LEU A CA 1
ATOM 2399 C C . LEU A 1 304 ? -15.633 -36.969 2.77 1 98.19 304 LEU A C 1
ATOM 2401 O O . LEU A 1 304 ? -15.453 -38.062 3.355 1 98.19 304 LEU A O 1
ATOM 2405 N N . ASN A 1 305 ? -16.766 -36.438 2.639 1 98.06 305 ASN A N 1
ATOM 2406 C CA . ASN A 1 305 ? -17.953 -36.938 3.348 1 98.06 305 ASN A CA 1
ATOM 2407 C C . ASN A 1 305 ? -18.797 -37.844 2.465 1 98.06 305 ASN A C 1
ATOM 2409 O O . ASN A 1 305 ? -19.359 -37.406 1.463 1 98.06 305 ASN A O 1
ATOM 2413 N N . TYR A 1 306 ? -18.922 -39.094 2.877 1 97.94 306 TYR A N 1
ATOM 2414 C CA . TYR A 1 306 ? -19.75 -40.062 2.162 1 97.94 306 TYR A CA 1
ATOM 2415 C C . TYR A 1 306 ? -21.203 -40 2.639 1 97.94 306 TYR A C 1
ATOM 2417 O O . TYR A 1 306 ? -21.484 -40.281 3.805 1 97.94 306 TYR A O 1
ATOM 2425 N N . LYS A 1 307 ? -21.969 -39.562 1.74 1 96.19 307 LYS A N 1
ATOM 2426 C CA . LYS A 1 307 ? -23.391 -39.688 2.092 1 96.19 307 LYS A CA 1
ATOM 2427 C C . LYS A 1 307 ? -23.812 -41.156 2.213 1 96.19 307 LYS A C 1
ATOM 2429 O O . LYS A 1 307 ? -23.359 -42 1.443 1 96.19 307 LYS A O 1
ATOM 2434 N N . PRO A 1 308 ? -24.672 -41.438 3.17 1 95.62 308 PRO A N 1
ATOM 2435 C CA . PRO A 1 308 ? -25.453 -40.531 4.035 1 95.62 308 PRO A CA 1
ATOM 2436 C C . PRO A 1 308 ? -24.766 -40.25 5.371 1 95.62 308 PRO A C 1
ATOM 2438 O O . PRO A 1 308 ? -25.375 -39.719 6.285 1 95.62 308 PRO A O 1
ATOM 2441 N N . THR A 1 309 ? -23.547 -40.75 5.508 1 95.44 309 THR A N 1
ATOM 2442 C CA . THR A 1 309 ? -22.828 -40.5 6.754 1 95.44 309 THR A CA 1
ATOM 2443 C C . THR A 1 309 ? -22.781 -39 7.074 1 95.44 309 THR A C 1
ATOM 2445 O O . THR A 1 309 ? -22.594 -38.188 6.176 1 95.44 309 THR A O 1
ATOM 2448 N N . SER A 1 310 ? -22.938 -38.75 8.352 1 94.44 310 SER A N 1
ATOM 2449 C CA . SER A 1 310 ? -22.906 -37.375 8.773 1 94.44 310 SER A CA 1
ATOM 2450 C C . SER A 1 310 ? -21.531 -36.75 8.57 1 94.44 310 SER A C 1
ATOM 2452 O O . SER A 1 310 ? -20.516 -37.406 8.844 1 94.44 310 SER A O 1
ATOM 2454 N N . ALA A 1 311 ? -21.516 -35.469 8.164 1 90.62 311 ALA A N 1
ATOM 2455 C CA . ALA A 1 311 ? -20.25 -34.75 7.98 1 90.62 311 ALA A CA 1
ATOM 2456 C C . ALA A 1 311 ? -19.578 -34.469 9.32 1 90.62 311 ALA A C 1
ATOM 2458 O O . ALA A 1 311 ? -18.375 -34.188 9.367 1 90.62 311 ALA A O 1
ATOM 2459 N N . SER A 1 312 ? -20.297 -34.531 10.383 1 89.25 312 SER A N 1
ATOM 2460 C CA . SER A 1 312 ? -19.766 -34.281 11.711 1 89.25 312 SER A CA 1
ATOM 2461 C C . SER A 1 312 ? -18.953 -35.469 12.227 1 89.25 312 SER A C 1
ATOM 2463 O O . SER A 1 312 ? -18.219 -35.344 13.203 1 89.25 312 SER A O 1
ATOM 2465 N N . LYS A 1 313 ? -19.219 -36.594 11.602 1 91.94 313 LYS A N 1
ATOM 2466 C CA . LYS A 1 313 ? -18.438 -37.781 11.977 1 91.94 313 LYS A CA 1
ATOM 2467 C C . LYS A 1 313 ? -17.031 -37.688 11.414 1 91.94 313 LYS A C 1
ATOM 2469 O O . LYS A 1 313 ? -16.812 -37.938 10.227 1 91.94 313 LYS A O 1
ATOM 2474 N N . LEU A 1 314 ? -16.109 -37.5 12.242 1 92.06 314 LEU A N 1
ATOM 2475 C CA . LEU A 1 314 ? -14.719 -37.406 11.805 1 92.06 314 LEU A CA 1
ATOM 2476 C C . LEU A 1 314 ? -14.195 -38.781 11.328 1 92.06 314 LEU A C 1
ATOM 2478 O O . LEU A 1 314 ? -14.578 -39.812 11.875 1 92.06 314 LEU A O 1
ATOM 2482 N N . PRO A 1 315 ? -13.328 -38.625 10.367 1 94.5 315 PRO A N 1
ATOM 2483 C CA . PRO A 1 315 ? -12.727 -39.906 9.938 1 94.5 315 PRO A CA 1
ATOM 2484 C C . PRO A 1 315 ? -12 -40.625 11.07 1 94.5 315 PRO A C 1
ATOM 2486 O O . PRO A 1 315 ? -11.344 -39.969 11.891 1 94.5 315 PRO A O 1
ATOM 2489 N N . THR A 1 316 ? -12.039 -41.938 11.086 1 90.44 316 THR A N 1
ATOM 2490 C CA . THR A 1 316 ? -11.438 -42.719 12.148 1 90.44 316 THR A CA 1
ATOM 2491 C C . THR A 1 316 ? -9.984 -43.062 11.812 1 90.44 316 THR A C 1
ATOM 2493 O O . THR A 1 316 ? -9.188 -43.344 12.711 1 90.44 316 THR A O 1
ATOM 2496 N N . ILE A 1 317 ? -9.75 -43.031 10.555 1 91.44 317 ILE A N 1
ATOM 2497 C CA . ILE A 1 317 ? -8.375 -43.312 10.133 1 91.44 317 ILE A CA 1
ATOM 2498 C C . ILE A 1 317 ? -7.57 -42.031 10.125 1 91.44 317 ILE A C 1
ATOM 2500 O O . ILE A 1 317 ? -8.109 -40.938 9.844 1 91.44 317 ILE A O 1
ATOM 2504 N N . SER A 1 318 ? -6.277 -42.156 10.414 1 93.06 318 SER A N 1
ATOM 2505 C CA . SER A 1 318 ? -5.395 -41 10.414 1 93.06 318 SER A CA 1
ATOM 2506 C C . SER A 1 318 ? -5.277 -40.406 9.023 1 93.06 318 SER A C 1
ATOM 2508 O O . SER A 1 318 ? -5.359 -41.094 8.023 1 93.06 318 SER A O 1
ATOM 2510 N N . PRO A 1 319 ? -5.07 -39.094 8.984 1 95.38 319 PRO A N 1
ATOM 2511 C CA . PRO A 1 319 ? -4.84 -38.5 7.668 1 95.38 319 PRO A CA 1
ATOM 2512 C C . PRO A 1 319 ? -3.605 -39.062 6.973 1 95.38 319 PRO A C 1
ATOM 2514 O O . PRO A 1 319 ? -2.637 -39.438 7.633 1 95.38 319 PRO A O 1
ATOM 2517 N N . PRO A 1 320 ? -3.73 -39.062 5.633 1 95.69 320 PRO A N 1
ATOM 2518 C CA . PRO A 1 320 ? -2.52 -39.469 4.906 1 95.69 320 PRO A CA 1
ATOM 2519 C C . PRO A 1 320 ? -1.313 -38.594 5.27 1 95.69 320 PRO A C 1
ATOM 2521 O O . PRO A 1 320 ? -1.452 -37.375 5.453 1 95.69 320 PRO A O 1
ATOM 2524 N N . ILE A 1 321 ? -0.193 -39.219 5.367 1 92.31 321 ILE A N 1
ATOM 2525 C CA . ILE A 1 321 ? 1.036 -38.531 5.699 1 92.31 321 ILE A CA 1
ATOM 2526 C C . ILE A 1 321 ? 1.727 -38.062 4.418 1 92.31 321 ILE A C 1
ATOM 2528 O O . ILE A 1 321 ? 1.917 -38.844 3.488 1 92.31 321 ILE A O 1
ATOM 2532 N N . THR A 1 322 ? 2.061 -36.812 4.359 1 92.44 322 THR A N 1
ATOM 2533 C CA . THR A 1 322 ? 2.846 -36.281 3.256 1 92.44 322 THR A CA 1
ATOM 2534 C C . THR A 1 322 ? 4.227 -36.938 3.203 1 92.44 322 THR A C 1
ATOM 2536 O O . THR A 1 322 ? 4.863 -37.125 4.238 1 92.44 322 THR A O 1
ATOM 2539 N N . PRO A 1 323 ? 4.707 -37.188 1.958 1 96.88 323 PRO A N 1
ATOM 2540 C CA . PRO A 1 323 ? 6.09 -37.688 1.893 1 96.88 323 PRO A CA 1
ATOM 2541 C C . PRO A 1 323 ? 7.078 -36.719 2.547 1 96.88 323 PRO A C 1
ATOM 2543 O O . PRO A 1 323 ? 6.777 -35.531 2.697 1 96.88 323 PRO A O 1
ATOM 2546 N N . ALA A 1 324 ? 8.258 -37.281 2.943 1 96.88 324 ALA A N 1
ATOM 2547 C CA . ALA A 1 324 ? 9.273 -36.406 3.527 1 96.88 324 ALA A CA 1
ATOM 2548 C C . ALA A 1 324 ? 9.531 -35.188 2.641 1 96.88 324 ALA A C 1
ATOM 2550 O O . ALA A 1 324 ? 9.578 -35.312 1.413 1 96.88 324 ALA A O 1
ATOM 2551 N N . TRP A 1 325 ? 9.703 -34.094 3.297 1 95.94 325 TRP A N 1
ATOM 2552 C CA . TRP A 1 325 ? 9.789 -32.812 2.58 1 95.94 325 TRP A CA 1
ATOM 2553 C C . TRP A 1 325 ? 10.945 -32.812 1.586 1 95.94 325 TRP A C 1
ATOM 2555 O O . TRP A 1 325 ? 10.891 -32.156 0.556 1 95.94 325 TRP A O 1
ATOM 2565 N N . ASN A 1 326 ? 12 -33.594 1.847 1 96.19 326 ASN A N 1
ATOM 2566 C CA . ASN A 1 326 ? 13.211 -33.594 1.023 1 96.19 326 ASN A CA 1
ATOM 2567 C C . ASN A 1 326 ? 13.32 -34.906 0.204 1 96.19 326 ASN A C 1
ATOM 2569 O O . ASN A 1 326 ? 14.398 -35.219 -0.278 1 96.19 326 ASN A O 1
ATOM 2573 N N . ASP A 1 327 ? 12.242 -35.656 0.17 1 97.81 327 ASP A N 1
ATOM 2574 C CA . ASP A 1 327 ? 12.242 -36.812 -0.714 1 97.81 327 ASP A CA 1
ATOM 2575 C C . ASP A 1 327 ? 12.023 -36.406 -2.166 1 97.81 327 ASP A C 1
ATOM 2577 O O . ASP A 1 327 ? 10.961 -36.656 -2.736 1 97.81 327 ASP A O 1
ATOM 2581 N N . TYR A 1 328 ? 13.086 -35.938 -2.775 1 97.06 328 TYR A N 1
ATOM 2582 C CA . TYR A 1 328 ? 13.008 -35.406 -4.129 1 97.06 328 TYR A CA 1
ATOM 2583 C C . TYR A 1 328 ? 12.828 -36.531 -5.148 1 97.06 328 TYR A C 1
ATOM 2585 O O . TYR A 1 328 ? 12.32 -36.281 -6.246 1 97.06 328 TYR A O 1
ATOM 2593 N N . ASN A 1 329 ? 13.25 -37.688 -4.793 1 97.5 329 ASN A N 1
ATOM 2594 C CA . ASN A 1 329 ? 13.016 -38.812 -5.688 1 97.5 329 ASN A CA 1
ATOM 2595 C C . ASN A 1 329 ? 11.523 -39.062 -5.883 1 97.5 329 ASN A C 1
ATOM 2597 O O . ASN A 1 329 ? 11.078 -39.375 -6.996 1 97.5 329 ASN A O 1
ATOM 2601 N N . HIS A 1 330 ? 10.891 -39 -4.773 1 97.69 330 HIS A N 1
ATOM 2602 C CA . HIS A 1 330 ? 9.438 -39.125 -4.848 1 97.69 330 HIS A CA 1
ATOM 2603 C C . HIS A 1 330 ? 8.836 -38.031 -5.73 1 97.69 330 HIS A C 1
ATOM 2605 O O . HIS A 1 330 ? 7.965 -38.312 -6.559 1 97.69 330 HIS A O 1
ATOM 2611 N N . SER A 1 331 ? 9.266 -36.844 -5.574 1 97.94 331 SER A N 1
ATOM 2612 C CA . SER A 1 331 ? 8.789 -35.688 -6.359 1 97.94 331 SER A CA 1
ATOM 2613 C C . SER A 1 331 ? 9.078 -35.906 -7.844 1 97.94 331 SER A C 1
ATOM 2615 O O . SER A 1 331 ? 8.211 -35.656 -8.688 1 97.94 331 SER A O 1
ATOM 2617 N N . LYS A 1 332 ? 10.266 -36.312 -8.141 1 97.88 332 LYS A N 1
ATOM 2618 C CA . LYS A 1 332 ? 10.688 -36.5 -9.531 1 97.88 332 LYS A CA 1
ATOM 2619 C C . LYS A 1 332 ? 9.891 -37.656 -10.172 1 97.88 332 LYS A C 1
ATOM 2621 O O . LYS A 1 332 ? 9.547 -37.562 -11.352 1 97.88 332 LYS A O 1
ATOM 2626 N N . SER A 1 333 ? 9.68 -38.688 -9.383 1 97.56 333 SER A N 1
ATOM 2627 C CA . SER A 1 333 ? 8.922 -39.812 -9.898 1 97.56 333 SER A CA 1
ATOM 2628 C C . SER A 1 333 ? 7.523 -39.406 -10.344 1 97.56 333 SER A C 1
ATOM 2630 O O . SER A 1 333 ? 7.066 -39.781 -11.422 1 97.56 333 SER A O 1
ATOM 2632 N N . PHE A 1 334 ? 6.855 -38.625 -9.586 1 98.06 334 PHE A N 1
ATOM 2633 C CA . PHE A 1 334 ? 5.543 -38.125 -9.969 1 98.06 334 PHE A CA 1
ATOM 2634 C C . PHE A 1 334 ? 5.637 -37.281 -11.234 1 98.06 334 PHE A C 1
ATOM 2636 O O . PHE A 1 334 ? 4.883 -37.5 -12.188 1 98.06 334 PHE A O 1
ATOM 2643 N N . THR A 1 335 ? 6.555 -36.312 -11.234 1 97.94 335 THR A N 1
ATOM 2644 C CA . THR A 1 335 ? 6.703 -35.344 -12.312 1 97.94 335 THR A CA 1
ATOM 2645 C C . THR A 1 335 ? 7.016 -36.031 -13.633 1 97.94 335 THR A C 1
ATOM 2647 O O . THR A 1 335 ? 6.5 -35.656 -14.688 1 97.94 335 THR A O 1
ATOM 2650 N N . LYS A 1 336 ? 7.82 -37.094 -13.586 1 96.88 336 LYS A N 1
ATOM 2651 C CA . LYS A 1 336 ? 8.281 -37.781 -14.781 1 96.88 336 LYS A CA 1
ATOM 2652 C C . LYS A 1 336 ? 7.191 -38.688 -15.352 1 96.88 336 LYS A C 1
ATOM 2654 O O . LYS A 1 336 ? 7.293 -39.156 -16.484 1 96.88 336 LYS A O 1
ATOM 2659 N N . ASN A 1 337 ? 6.105 -38.844 -14.578 1 97.69 337 ASN A N 1
ATOM 2660 C CA . ASN A 1 337 ? 5.012 -39.719 -15.039 1 97.69 337 ASN A CA 1
ATOM 2661 C C . ASN A 1 337 ? 3.984 -38.906 -15.844 1 97.69 337 ASN A C 1
ATOM 2663 O O . ASN A 1 337 ? 3.023 -39.469 -16.359 1 97.69 337 ASN A O 1
ATOM 2667 N N . ILE A 1 338 ? 4.145 -37.688 -15.969 1 98.5 338 ILE A N 1
ATOM 2668 C CA . ILE A 1 338 ? 3.203 -36.844 -16.703 1 98.5 338 ILE A CA 1
ATOM 2669 C C . ILE A 1 338 ? 3.57 -36.812 -18.188 1 98.5 338 ILE A C 1
ATOM 2671 O O . ILE A 1 338 ? 4.609 -36.281 -18.562 1 98.5 338 ILE A O 1
ATOM 2675 N N . PHE A 1 339 ? 2.795 -37.406 -19.016 1 98.19 339 PHE A N 1
ATOM 2676 C CA . PHE A 1 339 ? 2.936 -37.406 -20.469 1 98.19 339 PHE A CA 1
ATOM 2677 C C . PHE A 1 339 ? 1.69 -36.844 -21.125 1 98.19 339 PHE A C 1
ATOM 2679 O O . PHE A 1 339 ? 0.589 -36.938 -20.578 1 98.19 339 PHE A O 1
ATOM 2686 N N . ALA A 1 340 ? 1.904 -36.25 -22.234 1 97.81 340 ALA A N 1
ATOM 2687 C CA . ALA A 1 340 ? 0.76 -35.75 -23 1 97.81 340 ALA A CA 1
ATOM 2688 C C . ALA A 1 340 ? -0.176 -36.875 -23.391 1 97.81 340 ALA A C 1
ATOM 2690 O O . ALA A 1 340 ? 0.27 -38 -23.641 1 97.81 340 ALA A O 1
ATOM 2691 N N . LEU A 1 341 ? -1.427 -36.594 -23.406 1 95.38 341 LEU A N 1
ATOM 2692 C CA . LEU A 1 341 ? -2.391 -37.531 -23.938 1 95.38 341 LEU A CA 1
ATOM 2693 C C . LEU A 1 341 ? -2.023 -37.938 -25.375 1 95.38 341 LEU A C 1
ATOM 2695 O O . LEU A 1 341 ? -1.615 -37.094 -26.172 1 95.38 341 LEU A O 1
ATOM 2699 N N . MET A 1 342 ? -2.264 -39.125 -25.641 1 90.06 342 MET A N 1
ATOM 2700 C CA . MET A 1 342 ? -1.978 -39.594 -26.984 1 90.06 342 MET A CA 1
ATOM 2701 C C . MET A 1 342 ? -2.77 -38.812 -28.016 1 90.06 342 MET A C 1
ATOM 2703 O O . MET A 1 342 ? -3.957 -38.531 -27.828 1 90.06 342 MET A O 1
ATOM 2707 N N . GLY A 1 343 ? -2.117 -38.375 -29.016 1 88.56 343 GLY A N 1
ATOM 2708 C CA . GLY A 1 343 ? -2.766 -37.594 -30.062 1 88.56 343 GLY A CA 1
ATOM 2709 C C . GLY A 1 343 ? -2.545 -36.094 -29.906 1 88.56 343 GLY A C 1
ATOM 2710 O O . GLY A 1 343 ? -2.879 -35.344 -30.812 1 88.56 343 GLY A O 1
ATOM 2711 N N . SER A 1 344 ? -1.986 -35.781 -28.781 1 91.31 344 SER A N 1
ATOM 2712 C CA . SER A 1 344 ? -1.682 -34.375 -28.578 1 91.31 344 SER A CA 1
ATOM 2713 C C . SER A 1 344 ? -0.618 -33.875 -29.562 1 91.31 344 SER A C 1
ATOM 2715 O O . SER A 1 344 ? 0.135 -34.688 -30.109 1 91.31 344 SER A O 1
ATOM 2717 N N . HIS A 1 345 ? -0.58 -32.625 -29.766 1 90.75 345 HIS A N 1
ATOM 2718 C CA . HIS A 1 345 ? 0.389 -32.031 -30.703 1 90.75 345 HIS A CA 1
ATOM 2719 C C . HIS A 1 345 ? 1.817 -32.281 -30.219 1 90.75 345 HIS A C 1
ATOM 2721 O O . HIS A 1 345 ? 2.15 -31.953 -29.062 1 90.75 345 HIS A O 1
ATOM 2727 N N . THR A 1 346 ? 2.631 -32.781 -31.109 1 94.81 346 THR A N 1
ATOM 2728 C CA . THR A 1 346 ? 4.035 -33 -30.797 1 94.81 346 THR A CA 1
ATOM 2729 C C . THR A 1 346 ? 4.848 -31.734 -31 1 94.81 346 THR A C 1
ATOM 2731 O O . THR A 1 346 ? 4.473 -30.891 -31.812 1 94.81 346 THR A O 1
ATOM 2734 N N . PRO A 1 347 ? 5.902 -31.641 -30.234 1 97.19 347 PRO A N 1
ATOM 2735 C CA . PRO A 1 347 ? 6.758 -30.469 -30.469 1 97.19 347 PRO A CA 1
ATOM 2736 C C . PRO A 1 347 ? 7.504 -30.547 -31.797 1 97.19 347 PRO A C 1
ATOM 2738 O O . PRO A 1 347 ? 7.691 -31.625 -32.344 1 97.19 347 PRO A O 1
ATOM 2741 N N . PRO A 1 348 ? 7.914 -29.328 -32.312 1 96.94 348 PRO A N 1
ATOM 2742 C CA . PRO A 1 348 ? 8.859 -29.375 -33.438 1 96.94 348 PRO A CA 1
ATOM 2743 C C . PRO A 1 348 ? 10.109 -30.203 -33.125 1 96.94 348 PRO A C 1
ATOM 2745 O O . PRO A 1 348 ? 10.602 -30.172 -31.984 1 96.94 348 PRO A O 1
ATOM 2748 N N . ALA A 1 349 ? 10.672 -30.812 -34.125 1 95.81 349 ALA A N 1
ATOM 2749 C CA . ALA A 1 349 ? 11.789 -31.734 -33.906 1 95.81 349 ALA A CA 1
ATOM 2750 C C . ALA A 1 349 ? 13.062 -30.984 -33.531 1 95.81 349 ALA A C 1
ATOM 2752 O O . ALA A 1 349 ? 13.922 -31.531 -32.844 1 95.81 349 ALA A O 1
ATOM 2753 N N . THR A 1 350 ? 13.164 -29.781 -34.062 1 96.38 350 THR A N 1
ATOM 2754 C CA . THR A 1 350 ? 14.359 -28.984 -33.812 1 96.38 350 THR A CA 1
ATOM 2755 C C . THR A 1 350 ? 13.984 -27.609 -33.281 1 96.38 350 THR A C 1
ATOM 2757 O O . THR A 1 350 ? 12.805 -27.234 -33.281 1 96.38 350 THR A O 1
ATOM 2760 N N . TYR A 1 351 ? 14.969 -26.969 -32.719 1 97.81 351 TYR A N 1
ATOM 2761 C CA . TYR A 1 351 ? 14.773 -25.609 -32.25 1 97.81 351 TYR A CA 1
ATOM 2762 C C . TYR A 1 351 ? 15.516 -24.609 -33.125 1 97.81 351 TYR A C 1
ATOM 2764 O O . TYR A 1 351 ? 16.484 -24.969 -33.812 1 97.81 351 TYR A O 1
ATOM 2772 N N . ASP A 1 352 ? 15.039 -23.328 -33.094 1 98.44 352 ASP A N 1
ATOM 2773 C CA . ASP A 1 352 ? 15.711 -22.234 -33.812 1 98.44 352 ASP A CA 1
ATOM 2774 C C . ASP A 1 352 ? 16.656 -21.484 -32.875 1 98.44 352 ASP A C 1
ATOM 2776 O O . ASP A 1 352 ? 17.656 -20.922 -33.312 1 98.44 352 ASP A O 1
ATOM 2780 N N . ARG A 1 353 ? 16.328 -21.438 -31.625 1 98.31 353 ARG A N 1
ATOM 2781 C CA . ARG A 1 353 ? 17.078 -20.719 -30.609 1 98.31 353 ARG A CA 1
ATOM 2782 C C . ARG A 1 353 ? 17.016 -21.438 -29.266 1 98.31 353 ARG A C 1
ATOM 2784 O O . ARG A 1 353 ? 15.969 -22 -28.906 1 98.31 353 ARG A O 1
ATOM 2791 N N . ARG A 1 354 ? 18.156 -21.516 -28.578 1 98.06 354 ARG A N 1
ATOM 2792 C CA . ARG A 1 354 ? 18.188 -22.078 -27.234 1 98.06 354 ARG A CA 1
ATOM 2793 C C . ARG A 1 354 ? 18.766 -21.078 -26.234 1 98.06 354 ARG A C 1
ATOM 2795 O O . ARG A 1 354 ? 19.812 -20.484 -26.484 1 98.06 354 ARG A O 1
ATOM 2802 N N . ILE A 1 355 ? 18.078 -20.797 -25.188 1 98.5 355 ILE A N 1
ATOM 2803 C CA . ILE A 1 355 ? 18.5 -19.938 -24.094 1 98.5 355 ILE A CA 1
ATOM 2804 C C . ILE A 1 355 ? 18.688 -20.766 -22.828 1 98.5 355 ILE A C 1
ATOM 2806 O O . ILE A 1 355 ? 17.812 -21.547 -22.453 1 98.5 355 ILE A O 1
ATOM 2810 N N . ALA A 1 356 ? 19.844 -20.688 -22.203 1 98.69 356 ALA A N 1
ATOM 2811 C CA . ALA A 1 356 ? 20.094 -21.344 -20.922 1 98.69 356 ALA A CA 1
ATOM 2812 C C . ALA A 1 356 ? 19.984 -20.344 -19.766 1 98.69 356 ALA A C 1
ATOM 2814 O O . ALA A 1 356 ? 20.688 -19.328 -19.75 1 98.69 356 ALA A O 1
ATOM 2815 N N . LEU A 1 357 ? 19.109 -20.594 -18.828 1 98.75 357 LEU A N 1
ATOM 2816 C CA . LEU A 1 357 ? 18.859 -19.719 -17.688 1 98.75 357 LEU A CA 1
ATOM 2817 C C . LEU A 1 357 ? 19.312 -20.375 -16.391 1 98.75 357 LEU A C 1
ATOM 2819 O O . LEU A 1 357 ? 18.703 -21.344 -15.945 1 98.75 357 LEU A O 1
ATOM 2823 N N . LEU A 1 358 ? 20.375 -19.844 -15.828 1 98.38 358 LEU A N 1
ATOM 2824 C CA . LEU A 1 358 ? 20.891 -20.312 -14.555 1 98.38 358 LEU A CA 1
ATOM 2825 C C . LEU A 1 358 ? 20.312 -19.5 -13.398 1 98.38 358 LEU A C 1
ATOM 2827 O O . LEU A 1 358 ? 20.453 -18.281 -13.359 1 98.38 358 LEU A O 1
ATOM 2831 N N . ASN A 1 359 ? 19.641 -20.203 -12.484 1 97.12 359 ASN A N 1
ATOM 2832 C CA . ASN A 1 359 ? 19.141 -19.562 -11.266 1 97.12 359 ASN A CA 1
ATOM 2833 C C . ASN A 1 359 ? 20.234 -19.438 -10.211 1 97.12 359 ASN A C 1
ATOM 2835 O O . ASN A 1 359 ? 20.922 -20.406 -9.883 1 97.12 359 ASN A O 1
ATOM 2839 N N . THR A 1 360 ? 20.391 -18.219 -9.688 1 96.62 360 THR A N 1
ATOM 2840 C CA . THR A 1 360 ? 21.359 -18.016 -8.617 1 96.62 360 THR A CA 1
ATOM 2841 C C . THR A 1 360 ? 20.797 -17.078 -7.555 1 96.62 360 THR A C 1
ATOM 2843 O O . THR A 1 360 ? 19.844 -16.328 -7.812 1 96.62 360 THR A O 1
ATOM 2846 N N . GLN A 1 361 ? 21.203 -17.188 -6.355 1 97.38 361 GLN A N 1
ATOM 2847 C CA . GLN A 1 361 ? 21.078 -16.203 -5.297 1 97.38 361 GLN A CA 1
ATOM 2848 C C . GLN A 1 361 ? 22.359 -15.406 -5.117 1 97.38 361 GLN A C 1
ATOM 2850 O O . GLN A 1 361 ? 23.453 -15.977 -5.129 1 97.38 361 GLN A O 1
ATOM 2855 N N . ASN A 1 362 ? 22.266 -14.102 -5.062 1 96.94 362 ASN A N 1
ATOM 2856 C CA . ASN A 1 362 ? 23.422 -13.203 -5.074 1 96.94 362 ASN A CA 1
ATOM 2857 C C . ASN A 1 362 ? 23.219 -12.016 -4.145 1 96.94 362 ASN A C 1
ATOM 2859 O O . ASN A 1 362 ? 22.281 -12.008 -3.33 1 96.94 362 ASN A O 1
ATOM 2863 N N . ARG A 1 363 ? 24.188 -11.156 -4.168 1 97.25 363 ARG A N 1
ATOM 2864 C CA . ARG A 1 363 ? 24.125 -9.922 -3.387 1 97.25 363 ARG A CA 1
ATOM 2865 C C . ARG A 1 363 ? 24.359 -8.703 -4.27 1 97.25 363 ARG A C 1
ATOM 2867 O O . ARG A 1 363 ? 25.109 -8.773 -5.246 1 97.25 363 ARG A O 1
ATOM 2874 N N . ILE A 1 364 ? 23.719 -7.637 -4.012 1 96.62 364 ILE A N 1
ATOM 2875 C CA . ILE A 1 364 ? 24.016 -6.305 -4.52 1 96.62 364 ILE A CA 1
ATOM 2876 C C . ILE A 1 364 ? 24.156 -5.328 -3.357 1 96.62 364 ILE A C 1
ATOM 2878 O O . ILE A 1 364 ? 23.188 -5.023 -2.67 1 96.62 364 ILE A O 1
ATOM 2882 N N . ASP A 1 365 ? 25.312 -4.793 -3.133 1 94.12 365 ASP A N 1
ATOM 2883 C CA . ASP A 1 365 ? 25.578 -3.85 -2.049 1 94.12 365 ASP A CA 1
ATOM 2884 C C . ASP A 1 365 ? 25.062 -4.391 -0.716 1 94.12 365 ASP A C 1
ATOM 2886 O O . ASP A 1 365 ? 24.422 -3.67 0.049 1 94.12 365 ASP A O 1
ATOM 2890 N N . GLY A 1 366 ? 25.234 -5.629 -0.508 1 94.25 366 GLY A N 1
ATOM 2891 C CA . GLY A 1 366 ? 24.859 -6.258 0.75 1 94.25 366 GLY A CA 1
ATOM 2892 C C . GLY A 1 366 ? 23.438 -6.766 0.77 1 94.25 366 GLY A C 1
ATOM 2893 O O . GLY A 1 366 ? 23.047 -7.523 1.663 1 94.25 366 GLY A O 1
ATOM 2894 N N . PHE A 1 367 ? 22.625 -6.387 -0.134 1 97.31 367 PHE A N 1
ATOM 2895 C CA . PHE A 1 367 ? 21.266 -6.879 -0.245 1 97.31 367 PHE A CA 1
ATOM 2896 C C . PHE A 1 367 ? 21.234 -8.227 -0.966 1 97.31 367 PHE A C 1
ATOM 2898 O O . PHE A 1 367 ? 21.891 -8.398 -1.996 1 97.31 367 PHE A O 1
ATOM 2905 N N . ILE A 1 368 ? 20.516 -9.172 -0.435 1 98.06 368 ILE A N 1
ATOM 2906 C CA . ILE A 1 368 ? 20.391 -10.469 -1.079 1 98.06 368 ILE A CA 1
ATOM 2907 C C . ILE A 1 368 ? 19.344 -10.391 -2.191 1 98.06 368 ILE A C 1
ATOM 2909 O O . ILE A 1 368 ? 18.281 -9.797 -2.008 1 98.06 368 ILE A O 1
ATOM 2913 N N . LYS A 1 369 ? 19.641 -10.93 -3.322 1 97.94 369 LYS A N 1
ATOM 2914 C CA . LYS A 1 369 ? 18.781 -10.953 -4.504 1 97.94 369 LYS A CA 1
ATOM 2915 C C . LYS A 1 369 ? 18.734 -12.344 -5.133 1 97.94 369 LYS A C 1
ATOM 2917 O O . LYS A 1 369 ? 19.562 -13.195 -4.812 1 97.94 369 LYS A O 1
ATOM 2922 N N . TRP A 1 370 ? 17.75 -12.594 -5.848 1 98.12 370 TRP A N 1
ATOM 2923 C CA . TRP A 1 370 ? 17.75 -13.688 -6.805 1 98.12 370 TRP A CA 1
ATOM 2924 C C . TRP A 1 370 ? 18.062 -13.188 -8.211 1 98.12 370 TRP A C 1
ATOM 2926 O O . TRP A 1 370 ? 17.781 -12.031 -8.539 1 98.12 370 TRP A O 1
ATOM 2936 N N . ALA A 1 371 ? 18.688 -14.047 -9.023 1 97.88 371 ALA A N 1
ATOM 2937 C CA . ALA A 1 371 ? 19.141 -13.594 -10.336 1 97.88 371 ALA A CA 1
ATOM 2938 C C . ALA A 1 371 ? 19.078 -14.727 -11.352 1 97.88 371 ALA A C 1
ATOM 2940 O O . ALA A 1 371 ? 19.016 -15.906 -10.984 1 97.88 371 ALA A O 1
ATOM 2941 N N . ILE A 1 372 ? 18.984 -14.398 -12.57 1 98.19 372 ILE A N 1
ATOM 2942 C CA . ILE A 1 372 ? 19.094 -15.289 -13.711 1 98.19 372 ILE A CA 1
ATOM 2943 C C . ILE A 1 372 ? 20.312 -14.891 -14.555 1 98.19 372 ILE A C 1
ATOM 2945 O O . ILE A 1 372 ? 20.391 -13.758 -15.039 1 98.19 372 ILE A O 1
ATOM 2949 N N . ASN A 1 373 ? 21.219 -15.828 -14.773 1 97.44 373 ASN A N 1
ATOM 2950 C CA . ASN A 1 373 ? 22.469 -15.539 -15.484 1 97.44 373 ASN A CA 1
ATOM 2951 C C . ASN A 1 373 ? 23.125 -14.281 -14.945 1 97.44 373 ASN A C 1
ATOM 2953 O O . ASN A 1 373 ? 23.531 -13.406 -15.719 1 97.44 373 ASN A O 1
ATOM 2957 N N . ASN A 1 374 ? 23.047 -14.133 -13.641 1 95.19 374 ASN A N 1
ATOM 2958 C CA . ASN A 1 374 ? 23.719 -13.102 -12.867 1 95.19 374 ASN A CA 1
ATOM 2959 C C . ASN A 1 374 ? 23.094 -11.727 -13.078 1 95.19 374 ASN A C 1
ATOM 2961 O O . ASN A 1 374 ? 23.75 -10.703 -12.891 1 95.19 374 ASN A O 1
ATOM 2965 N N . VAL A 1 375 ? 21.906 -11.672 -13.508 1 97.25 375 VAL A N 1
ATOM 2966 C CA . VAL A 1 375 ? 21.141 -10.43 -13.609 1 97.25 375 VAL A CA 1
ATOM 2967 C C . VAL A 1 375 ? 19.875 -10.523 -12.758 1 97.25 375 VAL A C 1
ATOM 2969 O O . VAL A 1 375 ? 19.062 -11.438 -12.938 1 97.25 375 VAL A O 1
ATOM 2972 N N . SER A 1 376 ? 19.766 -9.664 -11.766 1 97.81 376 SER A N 1
ATOM 2973 C CA . SER A 1 376 ? 18.531 -9.547 -10.992 1 97.81 376 SER A CA 1
ATOM 2974 C C . SER A 1 376 ? 17.531 -8.617 -11.68 1 97.81 376 SER A C 1
ATOM 2976 O O . SER A 1 376 ? 17.828 -7.445 -11.922 1 97.81 376 SER A O 1
ATOM 2978 N N . LEU A 1 377 ? 16.391 -9.133 -11.992 1 97.81 377 LEU A N 1
ATOM 2979 C CA . LEU A 1 377 ? 15.398 -8.391 -12.758 1 97.81 377 LEU A CA 1
ATOM 2980 C C . LEU A 1 377 ? 14.812 -7.254 -11.938 1 97.81 377 LEU A C 1
ATOM 2982 O O . LEU A 1 377 ? 14.398 -7.457 -10.789 1 97.81 377 LEU A O 1
ATOM 2986 N N . VAL A 1 378 ? 14.805 -6.09 -12.445 1 96.31 378 VAL A N 1
ATOM 2987 C CA . VAL A 1 378 ? 14.094 -4.941 -11.898 1 96.31 378 VAL A CA 1
ATOM 2988 C C . VAL A 1 378 ? 13.078 -4.426 -12.914 1 96.31 378 VAL A C 1
ATOM 2990 O O . VAL A 1 378 ? 13.438 -4.125 -14.055 1 96.31 378 VAL A O 1
ATOM 2993 N N . PHE A 1 379 ? 11.867 -4.273 -12.523 1 95.19 379 PHE A N 1
ATOM 2994 C CA . PHE A 1 379 ? 10.797 -3.842 -13.406 1 95.19 379 PHE A CA 1
ATOM 2995 C C . PHE A 1 379 ? 10.836 -2.332 -13.609 1 95.19 379 PHE A C 1
ATOM 2997 O O . PHE A 1 379 ? 10.906 -1.572 -12.641 1 95.19 379 PHE A O 1
ATOM 3004 N N . PRO A 1 380 ? 10.844 -1.88 -14.82 1 96.31 380 PRO A N 1
ATOM 3005 C CA . PRO A 1 380 ? 10.758 -0.442 -15.086 1 96.31 380 PRO A CA 1
ATOM 3006 C C . PRO A 1 380 ? 9.359 0.119 -14.852 1 96.31 380 PRO A C 1
ATOM 3008 O O . PRO A 1 380 ? 8.383 -0.632 -14.852 1 96.31 380 PRO A O 1
ATOM 3011 N N . PRO A 1 381 ? 9.273 1.448 -14.672 1 94.75 381 PRO A N 1
ATOM 3012 C CA . PRO A 1 381 ? 7.949 2.041 -14.477 1 94.75 381 PRO A CA 1
ATOM 3013 C C . PRO A 1 381 ? 7.105 2.021 -15.75 1 94.75 381 PRO A C 1
ATOM 3015 O O . PRO A 1 381 ? 5.875 2.064 -15.68 1 94.75 381 PRO A O 1
ATOM 3018 N N . THR A 1 382 ? 7.715 1.984 -16.922 1 96.25 382 THR A N 1
ATOM 3019 C CA . THR A 1 382 ? 7.016 1.912 -18.203 1 96.25 382 THR A CA 1
ATOM 3020 C C . THR A 1 382 ? 6.848 0.462 -18.641 1 96.25 382 THR A C 1
ATOM 3022 O O . THR A 1 382 ? 7.82 -0.294 -18.688 1 96.25 382 THR A O 1
ATOM 3025 N N . PRO A 1 383 ? 5.66 0.062 -18.953 1 97.44 383 PRO A N 1
ATOM 3026 C CA . PRO A 1 383 ? 5.465 -1.319 -19.406 1 97.44 383 PRO A CA 1
ATOM 3027 C C . PRO A 1 383 ? 6.266 -1.646 -20.656 1 97.44 383 PRO A C 1
ATOM 3029 O O . PRO A 1 383 ? 6.305 -0.844 -21.594 1 97.44 383 PRO A O 1
ATOM 3032 N N . TYR A 1 384 ? 6.84 -2.824 -20.719 1 98.12 384 TYR A N 1
ATOM 3033 C CA . TYR A 1 384 ? 7.609 -3.281 -21.875 1 98.12 384 TYR A CA 1
ATOM 3034 C C . TYR A 1 384 ? 6.762 -3.248 -23.141 1 98.12 384 TYR A C 1
ATOM 3036 O O . TYR A 1 384 ? 7.234 -2.832 -24.203 1 98.12 384 TYR A O 1
ATOM 3044 N N . LEU A 1 385 ? 5.512 -3.682 -23.016 1 98.06 385 LEU A N 1
ATOM 3045 C CA . LEU A 1 385 ? 4.621 -3.717 -24.172 1 98.06 385 LEU A CA 1
ATOM 3046 C C . LEU A 1 385 ? 4.551 -2.352 -24.844 1 98.06 385 LEU A C 1
ATOM 3048 O O . LEU A 1 385 ? 4.742 -2.24 -26.062 1 98.06 385 LEU A O 1
ATOM 3052 N N . GLY A 1 386 ? 4.285 -1.324 -24.031 1 96 386 GLY A N 1
ATOM 3053 C CA . GLY A 1 386 ? 4.203 0.027 -24.562 1 96 386 GLY A CA 1
ATOM 3054 C C . GLY A 1 386 ? 5.539 0.554 -25.062 1 96 386 GLY A C 1
ATOM 3055 O O . GLY A 1 386 ? 5.613 1.155 -26.141 1 96 386 GLY A O 1
ATOM 3056 N N . SER A 1 387 ? 6.617 0.309 -24.281 1 96.75 387 SER A N 1
ATOM 3057 C CA . SER A 1 387 ? 7.945 0.797 -24.641 1 96.75 387 SER A CA 1
ATOM 3058 C C . SER A 1 387 ? 8.398 0.24 -25.984 1 96.75 387 SER A C 1
ATOM 3060 O O . SER A 1 387 ? 8.914 0.978 -26.828 1 96.75 387 SER A O 1
ATOM 3062 N N . ILE A 1 388 ? 8.188 -1.024 -26.188 1 97.12 388 ILE A N 1
ATOM 3063 C CA . ILE A 1 388 ? 8.625 -1.66 -27.422 1 97.12 388 ILE A CA 1
ATOM 3064 C C . ILE A 1 388 ? 7.711 -1.243 -28.578 1 97.12 388 ILE A C 1
ATOM 3066 O O . ILE A 1 388 ? 8.188 -0.898 -29.656 1 97.12 388 ILE A O 1
ATOM 3070 N N . LYS A 1 389 ? 6.414 -1.263 -28.344 1 96 389 LYS A N 1
ATOM 3071 C CA . LYS A 1 389 ? 5.445 -0.9 -29.375 1 96 389 LYS A CA 1
ATOM 3072 C C . LYS A 1 389 ? 5.734 0.488 -29.938 1 96 389 LYS A C 1
ATOM 3074 O O . LYS A 1 389 ? 5.645 0.703 -31.156 1 96 389 LYS A O 1
ATOM 3079 N N . PHE A 1 390 ? 6.148 1.432 -29.047 1 93.38 390 PHE A N 1
ATOM 3080 C CA . PHE A 1 390 ? 6.262 2.824 -29.469 1 93.38 390 PHE A CA 1
ATOM 3081 C C . PHE A 1 390 ? 7.723 3.24 -29.562 1 93.38 390 PHE A C 1
ATOM 3083 O O . PHE A 1 390 ? 8.023 4.422 -29.734 1 93.38 390 PHE A O 1
ATOM 3090 N N . GLY A 1 391 ? 8.648 2.332 -29.391 1 94.69 391 GLY A N 1
ATOM 3091 C CA . GLY A 1 391 ? 10.062 2.59 -29.594 1 94.69 391 GLY A CA 1
ATOM 3092 C C . GLY A 1 391 ? 10.664 3.492 -28.531 1 94.69 391 GLY A C 1
ATOM 3093 O O . GLY A 1 391 ? 11.492 4.352 -28.844 1 94.69 391 GLY A O 1
ATOM 3094 N N . LEU A 1 392 ? 10.164 3.385 -27.297 1 94.69 392 LEU A N 1
ATOM 3095 C CA . LEU A 1 392 ? 10.703 4.172 -26.188 1 94.69 392 LEU A CA 1
ATOM 3096 C C . LEU A 1 392 ? 11.977 3.541 -25.641 1 94.69 392 LEU A C 1
ATOM 3098 O O . LEU A 1 392 ? 11.922 2.799 -24.656 1 94.69 392 LEU A O 1
ATOM 3102 N N . LYS A 1 393 ? 13.125 3.896 -26.078 1 92.94 393 LYS A N 1
ATOM 3103 C CA . LYS A 1 393 ? 14.398 3.225 -25.844 1 92.94 393 LYS A CA 1
ATOM 3104 C C . LYS A 1 393 ? 14.844 3.393 -24.391 1 92.94 393 LYS A C 1
ATOM 3106 O O . LYS A 1 393 ? 15.633 2.592 -23.891 1 92.94 393 LYS A O 1
ATOM 3111 N N . SER A 1 394 ? 14.383 4.418 -23.766 1 94.06 394 SER A N 1
ATOM 3112 C CA . SER A 1 394 ? 14.805 4.664 -22.391 1 94.06 394 SER A CA 1
ATOM 3113 C C . SER A 1 394 ? 13.859 4.008 -21.391 1 94.06 394 SER A C 1
ATOM 3115 O O . SER A 1 394 ? 14.016 4.164 -20.172 1 94.06 394 SER A O 1
ATOM 3117 N N . GLY A 1 395 ? 12.859 3.316 -21.906 1 95.25 395 GLY A N 1
ATOM 3118 C CA . GLY A 1 395 ? 11.859 2.703 -21.031 1 95.25 395 GLY A CA 1
ATOM 3119 C C . GLY A 1 395 ? 12.391 1.506 -20.266 1 95.25 395 GLY A C 1
ATOM 3120 O O . GLY A 1 395 ? 11.836 1.124 -19.234 1 95.25 395 GLY A O 1
ATOM 3121 N N . PHE A 1 396 ? 13.391 0.822 -20.734 1 96.31 396 PHE A N 1
ATOM 3122 C CA . PHE A 1 396 ? 14.07 -0.307 -20.109 1 96.31 396 PHE A CA 1
ATOM 3123 C C . PHE A 1 396 ? 15.484 -0.461 -20.656 1 96.31 396 PHE A C 1
ATOM 3125 O O . PHE A 1 396 ? 15.883 0.261 -21.578 1 96.31 396 PHE A O 1
ATOM 3132 N N . ASP A 1 397 ? 16.25 -1.354 -20.062 1 95.69 397 ASP A N 1
ATOM 3133 C CA . ASP A 1 397 ? 17.609 -1.612 -20.516 1 95.69 397 ASP A CA 1
ATOM 3134 C C . ASP A 1 397 ? 17.625 -2.291 -21.875 1 95.69 397 ASP A C 1
ATOM 3136 O O . ASP A 1 397 ? 17.109 -3.4 -22.031 1 95.69 397 ASP A O 1
ATOM 3140 N N . GLN A 1 398 ? 18.281 -1.697 -22.875 1 94.62 398 GLN A N 1
ATOM 3141 C CA . GLN A 1 398 ? 18.25 -2.191 -24.234 1 94.62 398 GLN A CA 1
ATOM 3142 C C . GLN A 1 398 ? 19.297 -3.271 -24.469 1 94.62 398 GLN A C 1
ATOM 3144 O O . GLN A 1 398 ? 19.297 -3.943 -25.5 1 94.62 398 GLN A O 1
ATOM 3149 N N . THR A 1 399 ? 20.078 -3.434 -23.469 1 92.25 399 THR A N 1
ATOM 3150 C CA . THR A 1 399 ? 21.078 -4.488 -23.578 1 92.25 399 THR A CA 1
ATOM 3151 C C . THR A 1 399 ? 20.438 -5.863 -23.438 1 92.25 399 THR A C 1
ATOM 3153 O O . THR A 1 399 ? 19.672 -6.109 -22.5 1 92.25 399 THR A O 1
ATOM 3156 N N . ASN A 1 400 ? 20.781 -6.738 -24.406 1 90.12 400 ASN A N 1
ATOM 3157 C CA . ASN A 1 400 ? 20.266 -8.102 -24.328 1 90.12 400 ASN A CA 1
ATOM 3158 C C . ASN A 1 400 ? 20.797 -8.828 -23.094 1 90.12 400 ASN A C 1
ATOM 3160 O O . ASN A 1 400 ? 22 -8.773 -22.797 1 90.12 400 ASN A O 1
ATOM 3164 N N . PRO A 1 401 ? 19.844 -9.461 -22.422 1 96.19 401 PRO A N 1
ATOM 3165 C CA . PRO A 1 401 ? 20.344 -10.266 -21.297 1 96.19 401 PRO A CA 1
ATOM 3166 C C . PRO A 1 401 ? 21.172 -11.461 -21.75 1 96.19 401 PRO A C 1
ATOM 3168 O O . PRO A 1 401 ? 21.094 -11.875 -22.906 1 96.19 401 PRO A O 1
ATOM 3171 N N . PRO A 1 402 ? 22 -12.016 -20.875 1 96.5 402 PRO A N 1
ATOM 3172 C CA . PRO A 1 402 ? 22.859 -13.141 -21.25 1 96.5 402 PRO A CA 1
ATOM 3173 C C . PRO A 1 402 ? 22.047 -14.367 -21.688 1 96.5 402 PRO A C 1
ATOM 3175 O O . PRO A 1 402 ? 21.062 -14.719 -21.031 1 96.5 402 PRO A O 1
ATOM 3178 N N . GLU A 1 403 ? 22.516 -15.023 -22.719 1 95.94 403 GLU A N 1
ATOM 3179 C CA . GLU A 1 403 ? 21.828 -16.172 -23.297 1 95.94 403 GLU A CA 1
ATOM 3180 C C . GLU A 1 403 ? 22.25 -17.469 -22.609 1 95.94 403 GLU A C 1
ATOM 3182 O O . GLU A 1 403 ? 21.594 -18.5 -22.75 1 95.94 403 GLU A O 1
ATOM 3187 N N . ASN A 1 404 ? 23.297 -17.406 -21.953 1 96.69 404 ASN A N 1
ATOM 3188 C CA . ASN A 1 404 ? 23.891 -18.562 -21.297 1 96.69 404 ASN A CA 1
ATOM 3189 C C . ASN A 1 404 ? 24.719 -18.156 -20.078 1 96.69 404 ASN A C 1
ATOM 3191 O O . ASN A 1 404 ? 24.812 -16.969 -19.75 1 96.69 404 ASN A O 1
ATOM 3195 N N . PHE A 1 405 ? 25.188 -19.109 -19.359 1 95.94 405 PHE A N 1
ATOM 3196 C CA . PHE A 1 405 ? 26.078 -18.922 -18.234 1 95.94 405 PHE A CA 1
ATOM 3197 C C . PHE A 1 405 ? 27.406 -19.641 -18.453 1 95.94 405 PHE A C 1
ATOM 3199 O O . PHE A 1 405 ? 27.516 -20.5 -19.344 1 95.94 405 PHE A O 1
ATOM 3206 N N . PRO A 1 406 ? 28.469 -19.25 -17.781 1 94.31 406 PRO A N 1
ATOM 3207 C CA . PRO A 1 406 ? 29.781 -19.844 -18.031 1 94.31 406 PRO A CA 1
ATOM 3208 C C . PRO A 1 406 ? 29.812 -21.359 -17.844 1 94.31 406 PRO A C 1
ATOM 3210 O O . PRO A 1 406 ? 29.281 -21.859 -16.844 1 94.31 406 PRO A O 1
ATOM 3213 N N . SER A 1 407 ? 30.438 -22.047 -18.766 1 92.06 407 SER A N 1
ATOM 3214 C CA . SER A 1 407 ? 30.531 -23.5 -18.703 1 92.06 407 SER A CA 1
ATOM 3215 C C . SER A 1 407 ? 31.266 -23.953 -17.438 1 92.06 407 SER A C 1
ATOM 3217 O O . SER A 1 407 ? 31.031 -25.062 -16.953 1 92.06 407 SER A O 1
ATOM 3219 N N . SER A 1 408 ? 32.094 -23.031 -16.984 1 93.94 408 SER A N 1
ATOM 3220 C CA . SER A 1 408 ? 32.906 -23.375 -15.812 1 93.94 408 SER A CA 1
ATOM 3221 C C . SER A 1 408 ? 32.125 -23.172 -14.516 1 93.94 408 SER A C 1
ATOM 3223 O O . SER A 1 408 ? 32.625 -23.484 -13.43 1 93.94 408 SER A O 1
ATOM 3225 N N . TYR A 1 409 ? 30.922 -22.609 -14.656 1 96.06 409 TYR A N 1
ATOM 3226 C CA . TYR A 1 409 ? 30.156 -22.375 -13.438 1 96.06 409 TYR A CA 1
ATOM 3227 C C . TYR A 1 409 ? 29.906 -23.672 -12.688 1 96.06 409 TYR A C 1
ATOM 3229 O O . TYR A 1 409 ? 29.391 -24.641 -13.266 1 96.06 409 TYR A O 1
ATOM 3237 N N . ASP A 1 410 ? 30.203 -23.766 -11.414 1 97.56 410 ASP A N 1
ATOM 3238 C CA . ASP A 1 410 ? 29.953 -24.922 -10.562 1 97.56 410 ASP A CA 1
ATOM 3239 C C . ASP A 1 410 ? 28.594 -24.812 -9.891 1 97.56 410 ASP A C 1
ATOM 3241 O O . ASP A 1 410 ? 28.438 -24.125 -8.875 1 97.56 410 ASP A O 1
ATOM 3245 N N . ILE A 1 411 ? 27.625 -25.547 -10.312 1 97.75 411 ILE A N 1
ATOM 3246 C CA . ILE A 1 411 ? 26.266 -25.438 -9.82 1 97.75 411 ILE A CA 1
ATOM 3247 C C . ILE A 1 411 ? 26.141 -26.094 -8.453 1 97.75 411 ILE A C 1
ATOM 3249 O O . ILE A 1 411 ? 25.141 -25.922 -7.762 1 97.75 411 ILE A O 1
ATOM 3253 N N . MET A 1 412 ? 27.156 -26.828 -8 1 97.69 412 MET A N 1
ATOM 3254 C CA . MET A 1 412 ? 27.078 -27.609 -6.77 1 97.69 412 MET A CA 1
ATOM 3255 C C . MET A 1 412 ? 27.578 -26.812 -5.578 1 97.69 412 MET A C 1
ATOM 3257 O O . MET A 1 412 ? 27.391 -27.219 -4.43 1 97.69 412 MET A O 1
ATOM 3261 N N . SER A 1 413 ? 28.234 -25.641 -5.832 1 97.44 413 SER A N 1
ATOM 3262 C CA . SER A 1 413 ? 28.812 -24.812 -4.781 1 97.44 413 SER A CA 1
ATOM 3263 C C . SER A 1 413 ? 28.25 -23.406 -4.801 1 97.44 413 SER A C 1
ATOM 3265 O O . SER A 1 413 ? 27.703 -22.953 -5.82 1 97.44 413 SER A O 1
ATOM 3267 N N . PRO A 1 414 ? 28.328 -22.75 -3.592 1 96.69 414 PRO A N 1
ATOM 3268 C CA . PRO A 1 414 ? 27.969 -21.328 -3.643 1 96.69 414 PRO A CA 1
ATOM 3269 C C . PRO A 1 414 ? 28.719 -20.578 -4.746 1 96.69 414 PRO A C 1
ATOM 3271 O O . PRO A 1 414 ? 29.828 -20.953 -5.117 1 96.69 414 PRO A O 1
ATOM 3274 N N . PRO A 1 415 ? 28.062 -19.547 -5.27 1 94.5 415 PRO A N 1
ATOM 3275 C CA . PRO A 1 415 ? 28.734 -18.812 -6.34 1 94.5 415 PRO A CA 1
ATOM 3276 C C . PRO A 1 415 ? 30.109 -18.266 -5.918 1 94.5 415 PRO A C 1
ATOM 3278 O O . PRO A 1 415 ? 30.234 -17.703 -4.832 1 94.5 415 PRO A O 1
ATOM 3281 N N . ALA A 1 416 ? 31.062 -18.438 -6.797 1 92.31 416 ALA A N 1
ATOM 3282 C CA . ALA A 1 416 ? 32.375 -17.906 -6.539 1 92.31 416 ALA A CA 1
ATOM 3283 C C . ALA A 1 416 ? 32.344 -16.375 -6.402 1 92.31 416 ALA A C 1
ATOM 3285 O O . ALA A 1 416 ? 33 -15.812 -5.531 1 92.31 416 ALA A O 1
ATOM 3286 N N . ASN A 1 417 ? 31.688 -15.781 -7.289 1 91.62 417 ASN A N 1
ATOM 3287 C CA . ASN A 1 417 ? 31.359 -14.359 -7.18 1 91.62 417 ASN A CA 1
ATOM 3288 C C . ASN A 1 417 ? 29.906 -14.164 -6.742 1 91.62 417 ASN A C 1
ATOM 3290 O O . ASN A 1 417 ? 28.984 -14.297 -7.551 1 91.62 417 ASN A O 1
ATOM 3294 N N . PRO A 1 418 ? 29.719 -13.727 -5.504 1 94.19 418 PRO A N 1
ATOM 3295 C CA . PRO A 1 418 ? 28.344 -13.656 -4.965 1 94.19 418 PRO A CA 1
ATOM 3296 C C . PRO A 1 418 ? 27.609 -12.398 -5.391 1 94.19 418 PRO A C 1
ATOM 3298 O O . PRO A 1 418 ? 26.484 -12.164 -4.957 1 94.19 418 PRO A O 1
ATOM 3301 N N . ASN A 1 419 ? 28.234 -11.539 -6.191 1 94.31 419 ASN A N 1
ATOM 3302 C CA . ASN A 1 419 ? 27.625 -10.273 -6.574 1 94.31 419 ASN A CA 1
ATOM 3303 C C . ASN A 1 419 ? 26.844 -10.406 -7.883 1 94.31 419 ASN A C 1
ATOM 3305 O O . ASN A 1 419 ? 27.219 -11.195 -8.758 1 94.31 419 ASN A O 1
ATOM 3309 N N . THR A 1 420 ? 25.719 -9.742 -7.996 1 94 420 THR A N 1
ATOM 3310 C CA . THR A 1 420 ? 24.953 -9.641 -9.234 1 94 420 THR A CA 1
ATOM 3311 C C . THR A 1 420 ? 24.734 -8.18 -9.602 1 94 420 THR A C 1
ATOM 3313 O O . THR A 1 420 ? 25.156 -7.273 -8.883 1 94 420 THR A O 1
ATOM 3316 N N . THR A 1 421 ? 24.25 -7.906 -10.758 1 94.56 421 THR A N 1
ATOM 3317 C CA . THR A 1 421 ? 23.781 -6.594 -11.195 1 94.56 421 THR A CA 1
ATOM 3318 C C . THR A 1 421 ? 22.281 -6.617 -11.461 1 94.56 421 THR A C 1
ATOM 3320 O O . THR A 1 421 ? 21.688 -7.68 -11.664 1 94.56 421 THR A O 1
ATOM 3323 N N . THR A 1 422 ? 21.703 -5.48 -11.328 1 95.56 422 THR A N 1
ATOM 3324 C CA . THR A 1 422 ? 20.297 -5.375 -11.719 1 95.56 422 THR A CA 1
ATOM 3325 C C . THR A 1 422 ? 20.172 -5.152 -13.227 1 95.56 422 THR A C 1
ATOM 3327 O O . THR A 1 422 ? 21.094 -4.645 -13.859 1 95.56 422 THR A O 1
ATOM 3330 N N . GLY A 1 423 ? 19.062 -5.57 -13.789 1 96.31 423 GLY A N 1
ATOM 3331 C CA . GLY A 1 423 ? 18.781 -5.328 -15.195 1 96.31 423 GLY A CA 1
ATOM 3332 C C . GLY A 1 423 ? 17.312 -5.438 -15.531 1 96.31 423 GLY A C 1
ATOM 3333 O O . GLY A 1 423 ? 16.547 -6.07 -14.797 1 96.31 423 GLY A O 1
ATOM 3334 N N . SER A 1 424 ? 16.938 -4.781 -16.578 1 97.62 424 SER A N 1
ATOM 3335 C CA . SER A 1 424 ? 15.562 -4.828 -17.078 1 97.62 424 SER A CA 1
ATOM 3336 C C . SER A 1 424 ? 15.531 -5.195 -18.562 1 97.62 424 SER A C 1
ATOM 3338 O O . SER A 1 424 ? 14.578 -4.852 -19.266 1 97.62 424 SER A O 1
ATOM 3340 N N . GLY A 1 425 ? 16.562 -5.852 -19.016 1 97.31 425 GLY A N 1
ATOM 3341 C CA . GLY A 1 425 ? 16.625 -6.242 -20.422 1 97.31 425 GLY A CA 1
ATOM 3342 C C . GLY A 1 425 ? 15.57 -7.258 -20.812 1 97.31 425 GLY A C 1
ATOM 3343 O O . GLY A 1 425 ? 14.977 -7.902 -19.938 1 97.31 425 GLY A O 1
ATOM 3344 N N . VAL A 1 426 ? 15.375 -7.453 -22.141 1 97.69 426 VAL A N 1
ATOM 3345 C CA . VAL A 1 426 ? 14.344 -8.336 -22.688 1 97.69 426 VAL A CA 1
ATOM 3346 C C . VAL A 1 426 ? 14.961 -9.32 -23.672 1 97.69 426 VAL A C 1
ATOM 3348 O O . VAL A 1 426 ? 15.836 -8.953 -24.453 1 97.69 426 VAL A O 1
ATOM 3351 N N . TYR A 1 427 ? 14.594 -10.586 -23.562 1 98.19 427 TYR A N 1
ATOM 3352 C CA . TYR A 1 427 ? 14.906 -11.523 -24.625 1 98.19 427 TYR A CA 1
ATOM 3353 C C . TYR A 1 427 ? 13.977 -11.328 -25.828 1 98.19 427 TYR A C 1
ATOM 3355 O O . TYR A 1 427 ? 12.805 -11.703 -25.766 1 98.19 427 TYR A O 1
ATOM 3363 N N . ARG A 1 428 ? 14.492 -10.805 -26.891 1 97.44 428 ARG A N 1
ATOM 3364 C CA . ARG A 1 428 ? 13.711 -10.602 -28.094 1 97.44 428 ARG A CA 1
ATOM 3365 C C . ARG A 1 428 ? 13.695 -11.852 -28.953 1 97.44 428 ARG A C 1
ATOM 3367 O O . ARG A 1 428 ? 14.75 -12.297 -29.438 1 97.44 428 ARG A O 1
ATOM 3374 N N . LEU A 1 429 ? 12.539 -12.406 -29.125 1 98.19 429 LEU A N 1
ATOM 3375 C CA . LEU A 1 429 ? 12.375 -13.641 -29.891 1 98.19 429 LEU A CA 1
ATOM 3376 C C . LEU A 1 429 ? 11.812 -13.352 -31.281 1 98.19 429 LEU A C 1
ATOM 3378 O O . LEU A 1 429 ? 10.93 -12.508 -31.422 1 98.19 429 LEU A O 1
ATOM 3382 N N . ARG A 1 430 ? 12.352 -14.031 -32.25 1 97.69 430 ARG A N 1
ATOM 3383 C CA . ARG A 1 430 ? 11.766 -13.938 -33.562 1 97.69 430 ARG A CA 1
ATOM 3384 C C . ARG A 1 430 ? 10.414 -14.633 -33.625 1 97.69 430 ARG A C 1
ATOM 3386 O O . ARG A 1 430 ? 10.242 -15.727 -33.094 1 97.69 430 ARG A O 1
ATOM 3393 N N . TYR A 1 431 ? 9.516 -13.969 -34.344 1 97.88 431 TYR A N 1
ATOM 3394 C CA . TYR A 1 431 ? 8.148 -14.477 -34.406 1 97.88 431 TYR A CA 1
ATOM 3395 C C . TYR A 1 431 ? 8.109 -15.844 -35.062 1 97.88 431 TYR A C 1
ATOM 3397 O O . TYR A 1 431 ? 8.812 -16.078 -36.062 1 97.88 431 TYR A O 1
ATOM 3405 N N . ASN A 1 432 ? 7.348 -16.75 -34.531 1 97.62 432 ASN A N 1
ATOM 3406 C CA . ASN A 1 432 ? 7.066 -18.094 -35.062 1 97.62 432 ASN A CA 1
ATOM 3407 C C . ASN A 1 432 ? 8.328 -18.938 -35.125 1 97.62 432 ASN A C 1
ATOM 3409 O O . ASN A 1 432 ? 8.477 -19.766 -36.031 1 97.62 432 ASN A O 1
ATOM 3413 N N . THR A 1 433 ? 9.195 -18.703 -34.219 1 98.25 433 THR A N 1
ATOM 3414 C CA . THR A 1 433 ? 10.367 -19.562 -34.094 1 98.25 433 THR A CA 1
ATOM 3415 C C . THR A 1 433 ? 10.219 -20.516 -32.906 1 98.25 433 THR A C 1
ATOM 3417 O O . THR A 1 433 ? 9.477 -20.234 -31.969 1 98.25 433 THR A O 1
ATOM 3420 N N . THR A 1 434 ? 10.867 -21.656 -33.031 1 98.69 434 THR A N 1
ATOM 3421 C CA . THR A 1 434 ? 10.906 -22.641 -31.953 1 98.69 434 THR A CA 1
ATOM 3422 C C . THR A 1 434 ? 12.039 -22.344 -30.984 1 98.69 434 THR A C 1
ATOM 3424 O O . THR A 1 434 ? 13.203 -22.266 -31.375 1 98.69 434 THR A O 1
ATOM 3427 N N . VAL A 1 435 ? 11.719 -22.141 -29.734 1 98.81 435 VAL A N 1
ATOM 3428 C CA . VAL A 1 435 ? 12.688 -21.719 -28.734 1 98.81 435 VAL A CA 1
ATOM 3429 C C . VAL A 1 435 ? 12.805 -22.781 -27.656 1 98.81 435 VAL A C 1
ATOM 3431 O O . VAL A 1 435 ? 11.797 -23.266 -27.125 1 98.81 435 VAL A O 1
ATOM 3434 N N . ASP A 1 436 ? 14.031 -23.234 -27.375 1 98.75 436 ASP A N 1
ATOM 3435 C CA . ASP A 1 436 ? 14.336 -24.031 -26.203 1 98.75 436 ASP A CA 1
ATOM 3436 C C . ASP A 1 436 ? 14.773 -23.156 -25.031 1 98.75 436 ASP A C 1
ATOM 3438 O O . ASP A 1 436 ? 15.516 -22.203 -25.219 1 98.75 436 ASP A O 1
ATOM 3442 N N . ILE A 1 437 ? 14.297 -23.391 -23.906 1 98.81 437 ILE A N 1
ATOM 3443 C CA . ILE A 1 437 ? 14.844 -22.844 -22.672 1 98.81 437 ILE A CA 1
ATOM 3444 C C . ILE A 1 437 ? 15.352 -23.969 -21.781 1 98.81 437 ILE A C 1
ATOM 3446 O O . ILE A 1 437 ? 14.609 -24.906 -21.469 1 98.81 437 ILE A O 1
ATOM 3450 N N . ILE A 1 438 ? 16.594 -23.953 -21.438 1 98.81 438 ILE A N 1
ATOM 3451 C CA . ILE A 1 438 ? 17.156 -24.844 -20.438 1 98.81 438 ILE A CA 1
ATOM 3452 C C . ILE A 1 438 ? 17.219 -24.141 -19.078 1 98.81 438 ILE A C 1
ATOM 3454 O O . ILE A 1 438 ? 18.016 -23.203 -18.906 1 98.81 438 ILE A O 1
ATOM 3458 N N . LEU A 1 439 ? 16.359 -24.547 -18.188 1 98.81 439 LEU A N 1
ATOM 3459 C CA . LEU A 1 439 ? 16.438 -24.062 -16.812 1 98.81 439 LEU A CA 1
ATOM 3460 C C . LEU A 1 439 ? 17.469 -24.844 -16.016 1 98.81 439 LEU A C 1
ATOM 3462 O O . LEU A 1 439 ? 17.422 -26.078 -15.977 1 98.81 439 LEU A O 1
ATOM 3466 N N . GLN A 1 440 ? 18.391 -24.156 -15.461 1 98.75 440 GLN A N 1
ATOM 3467 C CA . GLN A 1 440 ? 19.453 -24.781 -14.656 1 98.75 440 GLN A CA 1
ATOM 3468 C C . GLN A 1 440 ? 19.422 -24.266 -13.219 1 98.75 440 GLN A C 1
ATOM 3470 O O . GLN A 1 440 ? 19.484 -23.062 -12.992 1 98.75 440 GLN A O 1
ATOM 3475 N N . ASN A 1 441 ? 19.234 -25.156 -12.234 1 98.44 441 ASN A N 1
ATOM 3476 C CA . ASN A 1 441 ? 19.281 -24.797 -10.82 1 98.44 441 ASN A CA 1
ATOM 3477 C C . ASN A 1 441 ? 20.703 -24.875 -10.258 1 98.44 441 ASN A C 1
ATOM 3479 O O . ASN A 1 441 ? 21.547 -25.578 -10.805 1 98.44 441 ASN A O 1
ATOM 3483 N N . ALA A 1 442 ? 20.969 -24.094 -9.281 1 98.06 442 ALA A N 1
ATOM 3484 C CA . ALA A 1 442 ? 22.297 -24.047 -8.68 1 98.06 442 ALA A CA 1
ATOM 3485 C C . ALA A 1 442 ? 22.203 -23.922 -7.16 1 98.06 442 ALA A C 1
ATOM 3487 O O . ALA A 1 442 ? 21.109 -23.766 -6.609 1 98.06 442 ALA A O 1
ATOM 3488 N N . ASN A 1 443 ? 23.375 -24.109 -6.52 1 97.88 443 ASN A N 1
ATOM 3489 C CA . ASN A 1 443 ? 23.5 -23.844 -5.086 1 97.88 443 ASN A CA 1
ATOM 3490 C C . ASN A 1 443 ? 23.266 -22.375 -4.758 1 97.88 443 ASN A C 1
ATOM 3492 O O . ASN A 1 443 ? 23.734 -21.5 -5.48 1 97.88 443 ASN A O 1
ATOM 3496 N N . ALA A 1 444 ? 22.438 -22.109 -3.748 1 97.06 444 ALA A N 1
ATOM 3497 C CA . ALA A 1 444 ? 22.234 -20.734 -3.299 1 97.06 444 ALA A CA 1
ATOM 3498 C C . ALA A 1 444 ? 23.469 -20.203 -2.59 1 97.06 444 ALA A C 1
ATOM 3500 O O . ALA A 1 444 ? 24.578 -20.703 -2.781 1 97.06 444 ALA A O 1
ATOM 3501 N N . LEU A 1 445 ? 23.406 -19.078 -1.88 1 97.19 445 LEU A N 1
ATOM 3502 C CA . LEU A 1 445 ? 24.531 -18.438 -1.214 1 97.19 445 LEU A CA 1
ATOM 3503 C C . LEU A 1 445 ? 25.062 -19.328 -0.094 1 97.19 445 LEU A C 1
ATOM 3505 O O . LEU A 1 445 ? 26.281 -19.375 0.146 1 97.19 445 LEU A O 1
ATOM 3509 N N . GLY A 1 446 ? 24.109 -20.031 0.589 1 96.06 446 GLY A N 1
ATOM 3510 C CA . GLY A 1 446 ? 24.531 -20.984 1.598 1 96.06 446 GLY A CA 1
ATOM 3511 C C . GLY A 1 446 ? 25 -22.312 1.011 1 96.06 446 GLY A C 1
ATOM 3512 O O . GLY A 1 446 ? 24.422 -22.797 0.037 1 96.06 446 GLY A O 1
ATOM 3513 N N . ALA A 1 447 ? 25.984 -22.938 1.618 1 96.94 447 ALA A N 1
ATOM 3514 C CA . ALA A 1 447 ? 26.484 -24.219 1.135 1 96.94 447 ALA A CA 1
ATOM 3515 C C . ALA A 1 447 ? 25.422 -25.312 1.268 1 96.94 447 ALA A C 1
ATOM 3517 O O . ALA A 1 447 ? 24.688 -25.359 2.266 1 96.94 447 ALA A O 1
ATOM 3518 N N . ASN A 1 448 ? 25.328 -26.141 0.22 1 96.38 448 ASN A N 1
ATOM 3519 C CA . ASN A 1 448 ? 24.438 -27.297 0.186 1 96.38 448 ASN A CA 1
ATOM 3520 C C . ASN A 1 448 ? 22.969 -26.875 0.261 1 96.38 448 ASN A C 1
ATOM 3522 O O . ASN A 1 448 ? 22.156 -27.547 0.906 1 96.38 448 ASN A O 1
ATOM 3526 N N . VAL A 1 449 ? 22.703 -25.734 -0.202 1 96 449 VAL A N 1
ATOM 3527 C CA . VAL A 1 449 ? 21.328 -25.234 -0.228 1 96 449 VAL A CA 1
ATOM 3528 C C . VAL A 1 449 ? 20.891 -25.016 -1.673 1 96 449 VAL A C 1
ATOM 3530 O O . VAL A 1 449 ? 21.422 -24.141 -2.361 1 96 449 VAL A O 1
ATOM 3533 N N . SER A 1 450 ? 20.062 -25.812 -2.188 1 96.88 450 SER A N 1
ATOM 3534 C CA . SER A 1 450 ? 19.391 -25.672 -3.471 1 96.88 450 SER A CA 1
ATOM 3535 C C . SER A 1 450 ? 17.891 -25.984 -3.338 1 96.88 450 SER A C 1
ATOM 3537 O O . SER A 1 450 ? 17.516 -26.984 -2.73 1 96.88 450 SER A O 1
ATOM 3539 N N . GLU A 1 451 ? 17.031 -25.141 -3.789 1 95.56 451 GLU A N 1
ATOM 3540 C CA . GLU A 1 451 ? 15.594 -25.25 -3.557 1 95.56 451 GLU A CA 1
ATOM 3541 C C . GLU A 1 451 ? 14.859 -25.672 -4.828 1 95.56 451 GLU A C 1
ATOM 3543 O O . GLU A 1 451 ? 15.438 -25.656 -5.918 1 95.56 451 GLU A O 1
ATOM 3548 N N . ILE A 1 452 ? 13.633 -26.094 -4.656 1 97.56 452 ILE A N 1
ATOM 3549 C CA . ILE A 1 452 ? 12.711 -26.312 -5.77 1 97.56 452 ILE A CA 1
ATOM 3550 C C . ILE A 1 452 ? 12.195 -24.969 -6.277 1 97.56 452 ILE A C 1
ATOM 3552 O O . ILE A 1 452 ? 11.828 -24.094 -5.484 1 97.56 452 ILE A O 1
ATOM 3556 N N . HIS A 1 453 ? 12.195 -24.781 -7.57 1 98.31 453 HIS A N 1
ATOM 3557 C CA . HIS A 1 453 ? 11.633 -23.578 -8.156 1 98.31 453 HIS A CA 1
ATOM 3558 C C . HIS A 1 453 ? 10.617 -23.906 -9.242 1 98.31 453 HIS A C 1
ATOM 3560 O O . HIS A 1 453 ? 10.969 -24.5 -10.266 1 98.31 453 HIS A O 1
ATOM 3566 N N . PRO A 1 454 ? 9.297 -23.562 -9.055 1 98.69 454 PRO A N 1
ATOM 3567 C CA . PRO A 1 454 ? 8.336 -23.594 -10.164 1 98.69 454 PRO A CA 1
ATOM 3568 C C . PRO A 1 454 ? 8.484 -22.406 -11.109 1 98.69 454 PRO A C 1
ATOM 3570 O O . PRO A 1 454 ? 8.625 -21.266 -10.648 1 98.69 454 PRO A O 1
ATOM 3573 N N . TRP A 1 455 ? 8.484 -22.641 -12.375 1 98.88 455 TRP A N 1
ATOM 3574 C CA . TRP A 1 455 ? 8.625 -21.594 -13.375 1 98.88 455 TRP A CA 1
ATOM 3575 C C . TRP A 1 455 ? 7.379 -21.484 -14.242 1 98.88 455 TRP A C 1
ATOM 3577 O O . TRP A 1 455 ? 6.855 -22.5 -14.711 1 98.88 455 TRP A O 1
ATOM 3587 N N . HIS A 1 456 ? 6.902 -20.312 -14.422 1 98.81 456 HIS A N 1
ATOM 3588 C CA . HIS A 1 456 ? 5.707 -20.047 -15.203 1 98.81 456 HIS A CA 1
ATOM 3589 C C . HIS A 1 456 ? 6.012 -19.109 -16.375 1 98.81 456 HIS A C 1
ATOM 3591 O O . HIS A 1 456 ? 6.688 -18.094 -16.203 1 98.81 456 HIS A O 1
ATOM 3597 N N . LEU A 1 457 ? 5.605 -19.469 -17.531 1 98.81 457 LEU A N 1
ATOM 3598 C CA . LEU A 1 457 ? 5.695 -18.625 -18.719 1 98.81 457 LEU A CA 1
ATOM 3599 C C . LEU A 1 457 ? 4.328 -18.047 -19.078 1 98.81 457 LEU A C 1
ATOM 3601 O O . LEU A 1 457 ? 3.391 -18.797 -19.359 1 98.81 457 LEU A O 1
ATOM 3605 N N . HIS A 1 458 ? 4.227 -16.75 -19.062 1 98.69 458 HIS A N 1
ATOM 3606 C CA . HIS A 1 458 ? 2.998 -16.062 -19.469 1 98.69 458 HIS A CA 1
ATOM 3607 C C . HIS A 1 458 ? 2.764 -16.203 -20.969 1 98.69 458 HIS A C 1
ATOM 3609 O O . HIS A 1 458 ? 3.717 -16.234 -21.75 1 98.69 458 HIS A O 1
ATOM 3615 N N . GLY A 1 459 ? 1.505 -16.375 -21.359 1 98.25 459 GLY A N 1
ATOM 3616 C CA . GLY A 1 459 ? 1.088 -16.234 -22.75 1 98.25 459 GLY A CA 1
ATOM 3617 C C . GLY A 1 459 ? 1.374 -17.469 -23.578 1 98.25 459 GLY A C 1
ATOM 3618 O O . GLY A 1 459 ? 1.035 -17.516 -24.766 1 98.25 459 GLY A O 1
ATOM 3619 N N . HIS A 1 460 ? 1.98 -18.5 -22.969 1 98.19 460 HIS A N 1
ATOM 3620 C CA . HIS A 1 460 ? 2.375 -19.688 -23.719 1 98.19 460 HIS A CA 1
ATOM 3621 C C . HIS A 1 460 ? 2.189 -20.953 -22.906 1 98.19 460 HIS A C 1
ATOM 3623 O O . HIS A 1 460 ? 2.205 -20.906 -21.672 1 98.19 460 HIS A O 1
ATOM 3629 N N . ASP A 1 461 ? 1.938 -21.984 -23.594 1 97.94 461 ASP A N 1
ATOM 3630 C CA . ASP A 1 461 ? 2.305 -23.312 -23.125 1 97.94 461 ASP A CA 1
ATOM 3631 C C . ASP A 1 461 ? 3.635 -23.766 -23.734 1 97.94 461 ASP A C 1
ATOM 3633 O O . ASP A 1 461 ? 4.047 -23.266 -24.781 1 97.94 461 ASP A O 1
ATOM 3637 N N . PHE A 1 462 ? 4.301 -24.562 -23.094 1 98.75 462 PHE A N 1
ATOM 3638 C CA . PHE A 1 462 ? 5.543 -25.125 -23.594 1 98.75 462 PHE A CA 1
ATOM 3639 C C . PHE A 1 462 ? 5.562 -26.641 -23.391 1 98.75 462 PHE A C 1
ATOM 3641 O O . PHE A 1 462 ? 4.902 -27.156 -22.5 1 98.75 462 PHE A O 1
ATOM 3648 N N . TRP A 1 463 ? 6.262 -27.328 -24.266 1 98.75 463 TRP A N 1
ATOM 3649 C CA . TRP A 1 463 ? 6.539 -28.75 -24.062 1 98.75 463 TRP A CA 1
ATOM 3650 C C . TRP A 1 463 ? 7.672 -28.953 -23.078 1 98.75 463 TRP A C 1
ATOM 3652 O O . TRP A 1 463 ? 8.719 -28.297 -23.172 1 98.75 463 TRP A O 1
ATOM 3662 N N . VAL A 1 464 ? 7.422 -29.797 -22.094 1 98.75 464 VAL A N 1
ATOM 3663 C CA . VAL A 1 464 ? 8.492 -30.188 -21.188 1 98.75 464 VAL A CA 1
ATOM 3664 C C . VAL A 1 464 ? 9.258 -31.375 -21.781 1 98.75 464 VAL A C 1
ATOM 3666 O O . VAL A 1 464 ? 8.797 -32.5 -21.703 1 98.75 464 VAL A O 1
ATOM 3669 N N . LEU A 1 465 ? 10.461 -31.125 -22.25 1 98.56 465 LEU A N 1
ATOM 3670 C CA . LEU A 1 465 ? 11.203 -32.125 -23.016 1 98.56 465 LEU A CA 1
ATOM 3671 C C . LEU A 1 465 ? 11.875 -33.125 -22.078 1 98.56 465 LEU A C 1
ATOM 3673 O O . LEU A 1 465 ? 12.125 -34.281 -22.469 1 98.56 465 LEU A O 1
ATOM 3677 N N . GLY A 1 466 ? 12.219 -32.625 -20.922 1 98.12 466 GLY A N 1
ATOM 3678 C CA . GLY A 1 466 ? 12.859 -33.562 -20 1 98.12 466 GLY A CA 1
ATOM 3679 C C . GLY A 1 466 ? 13.414 -32.875 -18.766 1 98.12 466 GLY A C 1
ATOM 3680 O O . GLY A 1 466 ? 13.406 -31.641 -18.672 1 98.12 466 GLY A O 1
ATOM 3681 N N . TYR A 1 467 ? 13.812 -33.719 -17.828 1 98.06 467 TYR A N 1
ATOM 3682 C CA . TYR A 1 467 ? 14.461 -33.375 -16.578 1 98.06 467 TYR A CA 1
ATOM 3683 C C . TYR A 1 467 ? 15.805 -34.062 -16.438 1 98.06 467 TYR A C 1
ATOM 3685 O O . TYR A 1 467 ? 16 -35.156 -16.984 1 98.06 467 TYR A O 1
ATOM 3693 N N . GLY A 1 468 ? 16.656 -33.438 -15.625 1 97.81 468 GLY A N 1
ATOM 3694 C CA . GLY A 1 468 ? 17.891 -34.125 -15.344 1 97.81 468 GLY A CA 1
ATOM 3695 C C . GLY A 1 468 ? 18.594 -33.625 -14.094 1 97.81 468 GLY A C 1
ATOM 3696 O O . GLY A 1 468 ? 18.141 -32.656 -13.484 1 97.81 468 GLY A O 1
ATOM 3697 N N . GLU A 1 469 ? 19.688 -34.344 -13.727 1 97.06 469 GLU A N 1
ATOM 3698 C CA . GLU A 1 469 ? 20.516 -34 -12.578 1 97.06 469 GLU A CA 1
ATOM 3699 C C . GLU A 1 469 ? 21.828 -33.344 -13.023 1 97.06 469 GLU A C 1
ATOM 3701 O O . GLU A 1 469 ? 22.312 -33.625 -14.125 1 97.06 469 GLU A O 1
ATOM 3706 N N . GLY A 1 470 ? 22.297 -32.562 -12.133 1 97.44 470 GLY A N 1
ATOM 3707 C CA . GLY A 1 470 ? 23.562 -31.922 -12.453 1 97.44 470 GLY A CA 1
ATOM 3708 C C . GLY A 1 470 ? 23.422 -30.844 -13.516 1 97.44 470 GLY A C 1
ATOM 3709 O O . GLY A 1 470 ? 22.344 -30.281 -13.703 1 97.44 470 GLY A O 1
ATOM 3710 N N . LYS A 1 471 ? 24.578 -30.5 -14.062 1 97.75 471 LYS A N 1
ATOM 3711 C CA . LYS A 1 471 ? 24.625 -29.469 -15.086 1 97.75 471 LYS A CA 1
ATOM 3712 C C . LYS A 1 471 ? 24.203 -30.016 -16.453 1 97.75 471 LYS A C 1
ATOM 3714 O O . LYS A 1 471 ? 24.641 -31.109 -16.844 1 97.75 471 LYS A O 1
ATOM 3719 N N . PHE A 1 472 ? 23.344 -29.344 -17.094 1 98 472 PHE A N 1
ATOM 3720 C CA . PHE A 1 472 ? 22.891 -29.734 -18.438 1 98 472 PHE A CA 1
ATOM 3721 C C . PHE A 1 472 ? 24.062 -29.75 -19.406 1 98 472 PHE A C 1
ATOM 3723 O O . PHE A 1 472 ? 24.891 -28.844 -19.406 1 98 472 PHE A O 1
ATOM 3730 N N . THR A 1 473 ? 24.188 -30.75 -20.219 1 96.31 473 THR A N 1
ATOM 3731 C CA . THR A 1 473 ? 25.141 -30.859 -21.312 1 96.31 473 THR A CA 1
ATOM 3732 C C . THR A 1 473 ? 24.438 -31.234 -22.609 1 96.31 473 THR A C 1
ATOM 3734 O O . THR A 1 473 ? 23.281 -31.641 -22.594 1 96.31 473 THR A O 1
ATOM 3737 N N . LYS A 1 474 ? 25.125 -31.078 -23.625 1 94.62 474 LYS A N 1
ATOM 3738 C CA . LYS A 1 474 ? 24.562 -31.406 -24.938 1 94.62 474 LYS A CA 1
ATOM 3739 C C . LYS A 1 474 ? 24.156 -32.875 -25.016 1 94.62 474 LYS A C 1
ATOM 3741 O O . LYS A 1 474 ? 23.188 -33.219 -25.703 1 94.62 474 LYS A O 1
ATOM 3746 N N . ASP A 1 475 ? 24.797 -33.719 -24.344 1 96 475 ASP A N 1
ATOM 3747 C CA . ASP A 1 475 ? 24.5 -35.156 -24.359 1 96 475 ASP A CA 1
ATOM 3748 C C . ASP A 1 475 ? 23.125 -35.438 -23.766 1 96 475 ASP A C 1
ATOM 3750 O O . ASP A 1 475 ? 22.5 -36.438 -24.078 1 96 475 ASP A O 1
ATOM 3754 N N . ASP A 1 476 ? 22.688 -34.562 -22.922 1 97.38 476 ASP A N 1
ATOM 3755 C CA . ASP A 1 476 ? 21.391 -34.75 -22.266 1 97.38 476 ASP A CA 1
ATOM 3756 C C . ASP A 1 476 ? 20.234 -34.625 -23.266 1 97.38 476 ASP A C 1
ATOM 3758 O O . ASP A 1 476 ? 19.125 -35.031 -22.969 1 97.38 476 ASP A O 1
ATOM 3762 N N . GLU A 1 477 ? 20.5 -34.062 -24.391 1 96.44 477 GLU A N 1
ATOM 3763 C CA . GLU A 1 477 ? 19.469 -33.875 -25.422 1 96.44 477 GLU A CA 1
ATOM 3764 C C . GLU A 1 477 ? 18.922 -35.25 -25.875 1 96.44 477 GLU A C 1
ATOM 3766 O O . GLU A 1 477 ? 17.781 -35.344 -26.328 1 96.44 477 GLU A O 1
ATOM 3771 N N . ALA A 1 478 ? 19.766 -36.188 -25.781 1 95 478 ALA A N 1
ATOM 3772 C CA . ALA A 1 478 ? 19.359 -37.531 -26.188 1 95 478 ALA A CA 1
ATOM 3773 C C . ALA A 1 478 ? 18.203 -38.062 -25.328 1 95 478 ALA A C 1
ATOM 3775 O O . ALA A 1 478 ? 17.484 -38.969 -25.719 1 95 478 ALA A O 1
ATOM 3776 N N . LYS A 1 479 ? 18.016 -37.469 -24.234 1 93.19 479 LYS A N 1
ATOM 3777 C CA . LYS A 1 479 ? 17.016 -37.906 -23.266 1 93.19 479 LYS A CA 1
ATOM 3778 C C . LYS A 1 479 ? 15.688 -37.188 -23.484 1 93.19 479 LYS A C 1
ATOM 3780 O O . LYS A 1 479 ? 14.695 -37.469 -22.828 1 93.19 479 LYS A O 1
ATOM 3785 N N . PHE A 1 480 ? 15.648 -36.281 -24.391 1 97.56 480 PHE A N 1
ATOM 3786 C CA . PHE A 1 480 ? 14.453 -35.469 -24.609 1 97.56 480 PHE A CA 1
ATOM 3787 C C . PHE A 1 480 ? 13.297 -36.312 -25.094 1 97.56 480 PHE A C 1
ATOM 3789 O O . PHE A 1 480 ? 13.484 -37.219 -25.906 1 97.56 480 PHE A O 1
ATOM 3796 N N . ASN A 1 481 ? 12.18 -36.156 -24.469 1 97.06 481 ASN A N 1
ATOM 3797 C CA . ASN A 1 481 ? 10.945 -36.75 -24.984 1 97.06 481 ASN A CA 1
ATOM 3798 C C . ASN A 1 481 ? 10.336 -35.906 -26.094 1 97.06 481 ASN A C 1
ATOM 3800 O O . ASN A 1 481 ? 9.719 -34.875 -25.828 1 97.06 481 ASN A O 1
ATOM 3804 N N . LEU A 1 482 ? 10.445 -36.344 -27.312 1 95.88 482 LEU A N 1
ATOM 3805 C CA . LEU A 1 482 ? 9.859 -35.625 -28.438 1 95.88 482 LEU A CA 1
ATOM 3806 C C . LEU A 1 482 ? 8.609 -36.312 -28.953 1 95.88 482 LEU A C 1
ATOM 3808 O O . LEU A 1 482 ? 7.965 -35.844 -29.891 1 95.88 482 LEU A O 1
ATOM 3812 N N . LYS A 1 483 ? 8.289 -37.406 -28.312 1 94.69 483 LYS A N 1
ATOM 3813 C CA . LYS A 1 483 ? 7.152 -38.219 -28.766 1 94.69 483 LYS A CA 1
ATOM 3814 C C . LYS A 1 483 ? 5.852 -37.719 -28.141 1 94.69 483 LYS A C 1
ATOM 3816 O O . LYS A 1 483 ? 4.883 -37.438 -28.859 1 94.69 483 LYS A O 1
ATOM 3821 N N . ASN A 1 484 ? 5.824 -37.594 -26.844 1 96.38 484 ASN A N 1
ATOM 3822 C CA . ASN A 1 484 ? 4.613 -37.156 -26.172 1 96.38 484 ASN A CA 1
ATOM 3823 C C . ASN A 1 484 ? 4.938 -36.375 -24.906 1 96.38 484 ASN A C 1
ATOM 3825 O O . ASN A 1 484 ? 4.402 -36.656 -23.844 1 96.38 484 ASN A O 1
ATOM 3829 N N . PRO A 1 485 ? 5.863 -35.375 -25.047 1 98 485 PRO A N 1
ATOM 3830 C CA . PRO A 1 485 ? 6.094 -34.531 -23.875 1 98 485 PRO A CA 1
ATOM 3831 C C . PRO A 1 485 ? 4.836 -33.781 -23.438 1 98 485 PRO A C 1
ATOM 3833 O O . PRO A 1 485 ? 4.027 -33.375 -24.281 1 98 485 PRO A O 1
ATOM 3836 N N . PRO A 1 486 ? 4.645 -33.688 -22.172 1 98.25 486 PRO A N 1
ATOM 3837 C CA . PRO A 1 486 ? 3.471 -32.938 -21.734 1 98.25 486 PRO A CA 1
ATOM 3838 C C . PRO A 1 486 ? 3.559 -31.453 -22.109 1 98.25 486 PRO A C 1
ATOM 3840 O O . PRO A 1 486 ? 4.641 -30.859 -22.078 1 98.25 486 PRO A O 1
ATOM 3843 N N . LEU A 1 487 ? 2.465 -30.891 -22.5 1 98 487 LEU A N 1
ATOM 3844 C CA . LEU A 1 487 ? 2.307 -29.453 -22.641 1 98 487 LEU A CA 1
ATOM 3845 C C . LEU A 1 487 ? 1.877 -28.812 -21.328 1 98 487 LEU A C 1
ATOM 3847 O O . LEU A 1 487 ? 0.904 -29.25 -20.703 1 98 487 LEU A O 1
ATOM 3851 N N . ARG A 1 488 ? 2.643 -27.812 -20.844 1 98.25 488 ARG A N 1
ATOM 3852 C CA . ARG A 1 488 ? 2.408 -27.172 -19.547 1 98.25 488 ARG A CA 1
ATOM 3853 C C . ARG A 1 488 ? 2.572 -25.656 -19.656 1 98.25 488 ARG A C 1
ATOM 3855 O O . ARG A 1 488 ? 3.102 -25.141 -20.641 1 98.25 488 ARG A O 1
ATOM 3862 N N . ASN A 1 489 ? 2.107 -24.922 -18.641 1 98.56 489 ASN A N 1
ATOM 3863 C CA . ASN A 1 489 ? 2.439 -23.5 -18.547 1 98.56 489 ASN A CA 1
ATOM 3864 C C . ASN A 1 489 ? 3.273 -23.203 -17.312 1 98.56 489 ASN A C 1
ATOM 3866 O O . ASN A 1 489 ? 3.746 -22.078 -17.125 1 98.56 489 ASN A O 1
ATOM 3870 N N . THR A 1 490 ? 3.445 -24.094 -16.422 1 98.81 490 THR A N 1
ATOM 3871 C CA . THR A 1 490 ? 4.285 -24.047 -15.234 1 98.81 490 THR A CA 1
ATOM 3872 C C . THR A 1 490 ? 5.078 -25.344 -15.078 1 98.81 490 THR A C 1
ATOM 3874 O O . THR A 1 490 ? 4.555 -26.438 -15.328 1 98.81 490 THR A O 1
ATOM 3877 N N . VAL A 1 491 ? 6.34 -25.25 -14.719 1 98.56 491 VAL A N 1
ATOM 3878 C CA . VAL A 1 491 ? 7.156 -26.453 -14.586 1 98.56 491 VAL A CA 1
ATOM 3879 C C . VAL A 1 491 ? 8.109 -26.297 -13.406 1 98.56 491 VAL A C 1
ATOM 3881 O O . VAL A 1 491 ? 8.539 -25.188 -13.086 1 98.56 491 VAL A O 1
ATOM 3884 N N . VAL A 1 492 ? 8.461 -27.406 -12.82 1 98.44 492 VAL A N 1
ATOM 3885 C CA . VAL A 1 492 ? 9.352 -27.406 -11.664 1 98.44 492 VAL A CA 1
ATOM 3886 C C . VAL A 1 492 ? 10.789 -27.641 -12.125 1 98.44 492 VAL A C 1
ATOM 3888 O O . VAL A 1 492 ? 11.031 -28.344 -13.102 1 98.44 492 VAL A O 1
ATOM 3891 N N . ILE A 1 493 ? 11.68 -27 -11.531 1 98.62 493 ILE A N 1
ATOM 3892 C CA . ILE A 1 493 ? 13.086 -27.391 -11.586 1 98.62 493 ILE A CA 1
ATOM 3893 C C . ILE A 1 493 ? 13.555 -27.828 -10.203 1 98.62 493 ILE A C 1
ATOM 3895 O O . ILE A 1 493 ? 13.281 -27.156 -9.203 1 98.62 493 ILE A O 1
ATOM 3899 N N . PHE A 1 494 ? 14.211 -29 -10.133 1 98.38 494 PHE A N 1
ATOM 3900 C CA . PHE A 1 494 ? 14.594 -29.609 -8.867 1 98.38 494 PHE A CA 1
ATOM 3901 C C . PHE A 1 494 ? 15.984 -29.156 -8.438 1 98.38 494 PHE A C 1
ATOM 3903 O O . PHE A 1 494 ? 16.734 -28.578 -9.242 1 98.38 494 PHE A O 1
ATOM 3910 N N . PRO A 1 495 ? 16.328 -29.344 -7.129 1 97.88 495 PRO A N 1
ATOM 3911 C CA . PRO A 1 495 ? 17.656 -28.953 -6.645 1 97.88 495 PRO A CA 1
ATOM 3912 C C . PRO A 1 495 ? 18.781 -29.531 -7.484 1 97.88 495 PRO A C 1
ATOM 3914 O O . PRO A 1 495 ? 18.766 -30.719 -7.805 1 97.88 495 PRO A O 1
ATOM 3917 N N . TYR A 1 496 ? 19.734 -28.703 -7.938 1 97.88 496 TYR A N 1
ATOM 3918 C CA . TYR A 1 496 ? 20.953 -29.047 -8.664 1 97.88 496 TYR A CA 1
ATOM 3919 C C . TYR A 1 496 ? 20.609 -29.688 -10.008 1 97.88 496 TYR A C 1
ATOM 3921 O O . TYR A 1 496 ? 21.469 -30.312 -10.633 1 97.88 496 TYR A O 1
ATOM 3929 N N . GLY A 1 497 ? 19.391 -29.578 -10.453 1 98.19 497 GLY A N 1
ATOM 3930 C CA . GLY A 1 497 ? 18.984 -30.219 -11.695 1 98.19 497 GLY A CA 1
ATOM 3931 C C . GLY A 1 497 ? 18.672 -29.219 -12.805 1 98.19 497 GLY A C 1
ATOM 3932 O O . GLY A 1 497 ? 18.984 -28.031 -12.688 1 98.19 497 GLY A O 1
ATOM 3933 N N . TRP A 1 498 ? 18.219 -29.75 -13.883 1 98.5 498 TRP A N 1
ATOM 3934 C CA . TRP A 1 498 ? 17.797 -28.922 -15.008 1 98.5 498 TRP A CA 1
ATOM 3935 C C . TRP A 1 498 ? 16.469 -29.406 -15.578 1 98.5 498 TRP A C 1
ATOM 3937 O O . TRP A 1 498 ? 16.078 -30.562 -15.367 1 98.5 498 TRP A O 1
ATOM 3947 N N . THR A 1 499 ? 15.703 -28.594 -16.156 1 98.81 499 THR A N 1
ATOM 3948 C CA . THR A 1 499 ? 14.484 -28.859 -16.906 1 98.81 499 THR A CA 1
ATOM 3949 C C . THR A 1 499 ? 14.555 -28.203 -18.281 1 98.81 499 THR A C 1
ATOM 3951 O O . THR A 1 499 ? 14.898 -27.031 -18.391 1 98.81 499 THR A O 1
ATOM 3954 N N . ALA A 1 500 ? 14.25 -28.969 -19.344 1 98.81 500 ALA A N 1
ATOM 3955 C CA . ALA A 1 500 ? 14.289 -28.469 -20.719 1 98.81 500 ALA A CA 1
ATOM 3956 C C . ALA A 1 500 ? 12.883 -28.25 -21.25 1 98.81 500 ALA A C 1
ATOM 3958 O O . ALA A 1 500 ? 12.031 -29.141 -21.172 1 98.81 500 ALA A O 1
ATOM 3959 N N . LEU A 1 501 ? 12.648 -27.062 -21.781 1 98.75 501 LEU A N 1
ATOM 3960 C CA . LEU A 1 501 ? 11.367 -26.656 -22.344 1 98.75 501 LEU A CA 1
ATOM 3961 C C . LEU A 1 501 ? 11.516 -26.312 -23.812 1 98.75 501 LEU A C 1
ATOM 3963 O O . LEU A 1 501 ? 12.594 -25.906 -24.266 1 98.75 501 LEU A O 1
ATOM 3967 N N . ARG A 1 502 ? 10.477 -26.469 -24.594 1 98.81 502 ARG A N 1
ATOM 3968 C CA . ARG A 1 502 ? 10.375 -26 -25.969 1 98.81 502 ARG A CA 1
ATOM 3969 C C . ARG A 1 502 ? 9.023 -25.344 -26.234 1 98.81 502 ARG A C 1
ATOM 3971 O O . ARG A 1 502 ? 7.988 -25.828 -25.75 1 98.81 502 ARG A O 1
ATOM 3978 N N . PHE A 1 503 ? 9.008 -24.203 -26.797 1 98.62 503 PHE A N 1
ATOM 3979 C CA . PHE A 1 503 ? 7.762 -23.562 -27.203 1 98.62 503 PHE A CA 1
ATOM 3980 C C . PHE A 1 503 ? 7.945 -22.828 -28.531 1 98.62 503 PHE A C 1
ATOM 3982 O O . PHE A 1 503 ? 9.07 -22.641 -28.984 1 98.62 503 PHE A O 1
ATOM 3989 N N . VAL A 1 504 ? 6.895 -22.484 -29.156 1 98.44 504 VAL A N 1
ATOM 3990 C CA . VAL A 1 504 ? 6.895 -21.656 -30.359 1 98.44 504 VAL A CA 1
ATOM 3991 C C . VAL A 1 504 ? 6.52 -20.219 -30 1 98.44 504 VAL A C 1
ATOM 3993 O O . VAL A 1 504 ? 5.512 -19.984 -29.312 1 98.44 504 VAL A O 1
ATOM 3996 N N . ALA A 1 505 ? 7.355 -19.281 -30.375 1 98.31 505 ALA A N 1
ATOM 3997 C CA . ALA A 1 505 ? 7.094 -17.875 -30.125 1 98.31 505 ALA A CA 1
ATOM 3998 C C . ALA A 1 505 ? 6.051 -17.328 -31.094 1 98.31 505 ALA A C 1
ATOM 4000 O O . ALA A 1 505 ? 6.348 -16.438 -31.891 1 98.31 505 ALA A O 1
ATOM 4001 N N . ASP A 1 506 ? 4.812 -17.688 -30.922 1 97.81 506 ASP A N 1
ATOM 4002 C CA . ASP A 1 506 ? 3.773 -17.391 -31.906 1 97.81 506 ASP A CA 1
ATOM 4003 C C . ASP A 1 506 ? 2.727 -16.453 -31.328 1 97.81 506 ASP A C 1
ATOM 4005 O O . ASP A 1 506 ? 1.669 -16.234 -31.922 1 97.81 506 ASP A O 1
ATOM 4009 N N . ASN A 1 507 ? 2.941 -15.992 -30.109 1 98.38 507 ASN A N 1
ATOM 4010 C CA . ASN A 1 507 ? 2.01 -15.078 -29.453 1 98.38 507 ASN A CA 1
ATOM 4011 C C . ASN A 1 507 ? 2.607 -13.688 -29.297 1 98.38 507 ASN A C 1
ATOM 4013 O O . ASN A 1 507 ? 3.305 -13.414 -28.312 1 98.38 507 ASN A O 1
ATOM 4017 N N . PRO A 1 508 ? 2.303 -12.773 -30.172 1 98.56 508 PRO A N 1
ATOM 4018 C CA . PRO A 1 508 ? 2.879 -11.43 -30.125 1 98.56 508 PRO A CA 1
ATOM 4019 C C . PRO A 1 508 ? 2.641 -10.742 -28.781 1 98.56 508 PRO A C 1
ATOM 4021 O O . PRO A 1 508 ? 1.537 -10.812 -28.234 1 98.56 508 PRO A O 1
ATOM 4024 N N . GLY A 1 509 ? 3.674 -10.141 -28.188 1 98.5 509 GLY A N 1
ATOM 4025 C CA . GLY A 1 509 ? 3.561 -9.445 -26.922 1 98.5 509 GLY A CA 1
ATOM 4026 C C . GLY A 1 509 ? 4.832 -9.5 -26.094 1 98.5 509 GLY A C 1
ATOM 4027 O O . GLY A 1 509 ? 5.887 -9.898 -26.594 1 98.5 509 GLY A O 1
ATOM 4028 N N . ALA A 1 510 ? 4.848 -8.898 -24.984 1 98.56 510 ALA A N 1
ATOM 4029 C CA . ALA A 1 510 ? 5.859 -9.031 -23.938 1 98.56 510 ALA A CA 1
ATOM 4030 C C . ALA A 1 510 ? 5.352 -9.898 -22.781 1 98.56 510 ALA A C 1
ATOM 4032 O O . ALA A 1 510 ? 4.227 -9.719 -22.312 1 98.56 510 ALA A O 1
ATOM 4033 N N . TRP A 1 511 ? 6.16 -10.867 -22.453 1 98.81 511 TRP A N 1
ATOM 4034 C CA . TRP A 1 511 ? 5.676 -11.906 -21.547 1 98.81 511 TRP A CA 1
ATOM 4035 C C . TRP A 1 511 ? 6.68 -12.164 -20.422 1 98.81 511 TRP A C 1
ATOM 4037 O O . TRP A 1 511 ? 7.887 -12.195 -20.656 1 98.81 511 TRP A O 1
ATOM 4047 N N . ALA A 1 512 ? 6.145 -12.312 -19.25 1 98.69 512 ALA A N 1
ATOM 4048 C CA . ALA A 1 512 ? 6.973 -12.68 -18.109 1 98.69 512 ALA A CA 1
ATOM 4049 C C . ALA A 1 512 ? 7.301 -14.172 -18.109 1 98.69 512 ALA A C 1
ATOM 4051 O O . ALA A 1 512 ? 6.449 -15 -18.453 1 98.69 512 ALA A O 1
ATOM 4052 N N . PHE A 1 513 ? 8.477 -14.547 -17.875 1 98.75 513 PHE A N 1
ATOM 4053 C CA . PHE A 1 513 ? 8.922 -15.891 -17.516 1 98.75 513 PHE A CA 1
ATOM 4054 C C . PHE A 1 513 ? 9.664 -15.875 -16.188 1 98.75 513 PHE A C 1
ATOM 4056 O O . PHE A 1 513 ? 10.742 -15.281 -16.078 1 98.75 513 PHE A O 1
ATOM 4063 N N . HIS A 1 514 ? 9.086 -16.5 -15.141 1 98.75 514 HIS A N 1
ATOM 4064 C CA . HIS A 1 514 ? 9.641 -16.25 -13.82 1 98.75 514 HIS A CA 1
ATOM 4065 C C . HIS A 1 514 ? 9.375 -17.422 -12.875 1 98.75 514 HIS A C 1
ATOM 4067 O O . HIS A 1 514 ? 8.508 -18.25 -13.141 1 98.75 514 HIS A O 1
ATOM 4073 N N . CYS A 1 515 ? 10.219 -17.516 -11.758 1 98.69 515 CYS A N 1
ATOM 4074 C CA . CYS A 1 515 ? 9.906 -18.375 -10.625 1 98.69 515 CYS A CA 1
ATOM 4075 C C . CYS A 1 515 ? 8.586 -17.969 -9.977 1 98.69 515 CYS A C 1
ATOM 4077 O O . CYS A 1 515 ? 8.367 -16.797 -9.68 1 98.69 515 CYS A O 1
ATOM 4079 N N . HIS A 1 516 ? 7.723 -18.906 -9.812 1 98.69 516 HIS A N 1
ATOM 4080 C CA . HIS A 1 516 ? 6.387 -18.594 -9.312 1 98.69 516 HIS A CA 1
ATOM 4081 C C . HIS A 1 516 ? 6.371 -18.531 -7.789 1 98.69 516 HIS A C 1
ATOM 4083 O O . HIS A 1 516 ? 5.312 -18.344 -7.184 1 98.69 516 HIS A O 1
ATOM 4089 N N . ILE A 1 517 ? 7.551 -18.75 -7.129 1 98.56 517 ILE A N 1
ATOM 4090 C CA . ILE A 1 517 ? 7.715 -18.328 -5.742 1 98.56 517 ILE A CA 1
ATOM 4091 C C . ILE A 1 517 ? 7.73 -16.797 -5.668 1 98.56 517 ILE A C 1
ATOM 4093 O O . ILE A 1 517 ? 8.648 -16.156 -6.176 1 98.56 517 ILE A O 1
ATOM 4097 N N . GLU A 1 518 ? 6.75 -16.344 -4.996 1 98.44 518 GLU A N 1
ATOM 4098 C CA . GLU A 1 518 ? 6.434 -14.914 -5.098 1 98.44 518 GLU A CA 1
ATOM 4099 C C . GLU A 1 518 ? 7.559 -14.062 -4.52 1 98.44 518 GLU A C 1
ATOM 4101 O O . GLU A 1 518 ? 7.996 -13.094 -5.148 1 98.44 518 GLU A O 1
ATOM 4106 N N . PRO A 1 519 ? 8.141 -14.352 -3.285 1 98.56 519 PRO A N 1
ATOM 4107 C CA . PRO A 1 519 ? 9.258 -13.547 -2.793 1 98.56 519 PRO A CA 1
ATOM 4108 C C . PRO A 1 519 ? 10.484 -13.625 -3.699 1 98.56 519 PRO A C 1
ATOM 4110 O O . PRO A 1 519 ? 11.242 -12.664 -3.803 1 98.56 519 PRO A O 1
ATOM 4113 N N . HIS A 1 520 ? 10.719 -14.797 -4.402 1 98.62 520 HIS A N 1
ATOM 4114 C CA . HIS A 1 520 ? 11.852 -14.914 -5.316 1 98.62 520 HIS A CA 1
ATOM 4115 C C . HIS A 1 520 ? 11.695 -13.961 -6.5 1 98.62 520 HIS A C 1
ATOM 4117 O O . HIS A 1 520 ? 12.656 -13.281 -6.875 1 98.62 520 HIS A O 1
ATOM 4123 N N . LEU A 1 521 ? 10.516 -13.953 -7.039 1 98.38 521 LEU A N 1
ATOM 4124 C CA . LEU A 1 521 ? 10.266 -13.008 -8.125 1 98.38 521 LEU A CA 1
ATOM 4125 C C . LEU A 1 521 ? 10.414 -11.57 -7.637 1 98.38 521 LEU A C 1
ATOM 4127 O O . LEU A 1 521 ? 11.016 -10.742 -8.32 1 98.38 521 LEU A O 1
ATOM 4131 N N . HIS A 1 522 ? 9.82 -11.289 -6.453 1 98.06 522 HIS A N 1
ATOM 4132 C CA . HIS A 1 522 ? 9.906 -9.953 -5.879 1 98.06 522 HIS A CA 1
ATOM 4133 C C . HIS A 1 522 ? 11.359 -9.523 -5.703 1 98.06 522 HIS A C 1
ATOM 4135 O O . HIS A 1 522 ? 11.672 -8.336 -5.805 1 98.06 522 HIS A O 1
ATOM 4141 N N . MET A 1 523 ? 12.219 -10.508 -5.512 1 98.12 523 MET A N 1
ATOM 4142 C CA . MET A 1 523 ? 13.633 -10.227 -5.281 1 98.12 523 MET A CA 1
ATOM 4143 C C . MET A 1 523 ? 14.43 -10.328 -6.582 1 98.12 523 MET A C 1
ATOM 4145 O O . MET A 1 523 ? 15.656 -10.219 -6.574 1 98.12 523 MET A O 1
ATOM 4149 N N . GLY A 1 524 ? 13.766 -10.68 -7.73 1 98 524 GLY A N 1
ATOM 4150 C CA . GLY A 1 524 ? 14.445 -10.453 -9 1 98 524 GLY A CA 1
ATOM 4151 C C . GLY A 1 524 ? 14.516 -11.695 -9.867 1 98 524 GLY A C 1
ATOM 4152 O O . GLY A 1 524 ? 15.102 -11.672 -10.945 1 98 524 GLY A O 1
ATOM 4153 N N . MET A 1 525 ? 13.852 -12.781 -9.469 1 98.44 525 MET A N 1
ATOM 4154 C CA . MET A 1 525 ? 14.031 -14.047 -10.172 1 98.44 525 MET A CA 1
ATOM 4155 C C . MET A 1 525 ? 13.055 -14.172 -11.336 1 98.44 525 MET A C 1
ATOM 4157 O O . MET A 1 525 ? 12.086 -14.93 -11.266 1 98.44 525 MET A O 1
ATOM 4161 N N . GLY A 1 526 ? 13.328 -13.594 -12.414 1 98.31 526 GLY A N 1
ATOM 4162 C CA . GLY A 1 526 ? 12.508 -13.641 -13.617 1 98.31 526 GLY A CA 1
ATOM 4163 C C . GLY A 1 526 ? 13.164 -12.984 -14.812 1 98.31 526 GLY A C 1
ATOM 4164 O O . GLY A 1 526 ? 14.234 -12.383 -14.688 1 98.31 526 GLY A O 1
ATOM 4165 N N . VAL A 1 527 ? 12.641 -13.141 -15.953 1 98.5 527 VAL A N 1
ATOM 4166 C CA . VAL A 1 527 ? 13.047 -12.5 -17.203 1 98.5 527 VAL A CA 1
ATOM 4167 C C . VAL A 1 527 ? 11.82 -12.102 -18.016 1 98.5 527 VAL A C 1
ATOM 4169 O O . VAL A 1 527 ? 10.695 -12.5 -17.672 1 98.5 527 VAL A O 1
ATOM 4172 N N . VAL A 1 528 ? 12.016 -11.289 -18.984 1 98.56 528 VAL A N 1
ATOM 4173 C CA . VAL A 1 528 ? 10.953 -10.883 -19.891 1 98.56 528 VAL A CA 1
ATOM 4174 C C . VAL A 1 528 ? 11.281 -11.328 -21.312 1 98.56 528 VAL A C 1
ATOM 4176 O O . VAL A 1 528 ? 12.406 -11.133 -21.781 1 98.56 528 VAL A O 1
ATOM 4179 N N . LEU A 1 529 ? 10.336 -11.984 -21.953 1 98.5 529 LEU A N 1
ATOM 4180 C CA . LEU A 1 529 ? 10.414 -12.367 -23.359 1 98.5 529 LEU A CA 1
ATOM 4181 C C . LEU A 1 529 ? 9.508 -11.492 -24.219 1 98.5 529 LEU A C 1
ATOM 4183 O O . LEU A 1 529 ? 8.391 -11.164 -23.812 1 98.5 529 LEU A O 1
ATOM 4187 N N . ALA A 1 530 ? 9.984 -11.062 -25.297 1 98.25 530 ALA A N 1
ATOM 4188 C CA . ALA A 1 530 ? 9.156 -10.281 -26.219 1 98.25 530 ALA A CA 1
ATOM 4189 C C . ALA A 1 530 ? 9.234 -10.836 -27.641 1 98.25 530 ALA A C 1
ATOM 4191 O O . ALA A 1 530 ? 10.305 -11.25 -28.078 1 98.25 530 ALA A O 1
ATOM 4192 N N . SER A 1 531 ? 8.102 -10.891 -28.281 1 97.88 531 SER A N 1
ATOM 4193 C CA . SER A 1 531 ? 8.039 -11.375 -29.656 1 97.88 531 SER A CA 1
ATOM 4194 C C . SER A 1 531 ? 7.004 -10.609 -30.469 1 97.88 531 SER A C 1
ATOM 4196 O O . SER A 1 531 ? 5.848 -10.492 -30.047 1 97.88 531 SER A O 1
ATOM 4198 N N . ALA A 1 532 ? 7.352 -10.055 -31.578 1 98.19 532 ALA A N 1
ATOM 4199 C CA . ALA A 1 532 ? 6.488 -9.453 -32.594 1 98.19 532 ALA A CA 1
ATOM 4200 C C . ALA A 1 532 ? 5.551 -8.422 -31.969 1 98.19 532 ALA A C 1
ATOM 4202 O O . ALA A 1 532 ? 4.352 -8.414 -32.25 1 98.19 532 ALA A O 1
ATOM 4203 N N . VAL A 1 533 ? 6.09 -7.617 -31.094 1 97.94 533 VAL A N 1
ATOM 4204 C CA . VAL A 1 533 ? 5.266 -6.633 -30.406 1 97.94 533 VAL A CA 1
ATOM 4205 C C . VAL A 1 533 ? 4.676 -5.648 -31.406 1 97.94 533 VAL A C 1
ATOM 4207 O O . VAL A 1 533 ? 3.564 -5.148 -31.219 1 97.94 533 VAL A O 1
ATOM 4210 N N . GLU A 1 534 ? 5.344 -5.395 -32.469 1 95.38 534 GLU A N 1
ATOM 4211 C CA . GLU A 1 534 ? 4.891 -4.477 -33.531 1 95.38 534 GLU A CA 1
ATOM 4212 C C . GLU A 1 534 ? 3.57 -4.945 -34.125 1 95.38 534 GLU A C 1
ATOM 4214 O O . GLU A 1 534 ? 2.83 -4.145 -34.719 1 95.38 534 GLU A O 1
ATOM 4219 N N . ARG A 1 535 ? 3.273 -6.211 -33.969 1 96.19 535 ARG A N 1
ATOM 4220 C CA . ARG A 1 535 ? 2.066 -6.777 -34.531 1 96.19 535 ARG A CA 1
ATOM 4221 C C . ARG A 1 535 ? 0.864 -6.594 -33.625 1 96.19 535 ARG A C 1
ATOM 4223 O O . ARG A 1 535 ? -0.279 -6.797 -34.031 1 96.19 535 ARG A O 1
ATOM 4230 N N . VAL A 1 536 ? 1.132 -6.246 -32.438 1 97.19 536 VAL A N 1
ATOM 4231 C CA . VAL A 1 536 ? 0.044 -6.078 -31.469 1 97.19 536 VAL A CA 1
ATOM 4232 C C . VAL A 1 536 ? -0.8 -4.863 -31.859 1 97.19 536 VAL A C 1
ATOM 4234 O O . VAL A 1 536 ? -0.262 -3.793 -32.156 1 97.19 536 VAL A O 1
ATOM 4237 N N . GLN A 1 537 ? -2.082 -5.008 -31.906 1 94.94 537 GLN A N 1
ATOM 4238 C CA . GLN A 1 537 ? -3.006 -3.93 -32.25 1 94.94 537 GLN A CA 1
ATOM 4239 C C . GLN A 1 537 ? -4.039 -3.723 -31.141 1 94.94 537 GLN A C 1
ATOM 4241 O O . GLN A 1 537 ? -4.27 -4.617 -30.328 1 94.94 537 GLN A O 1
ATOM 4246 N N . GLY A 1 538 ? -4.5 -2.586 -31.062 1 92.69 538 GLY A N 1
ATOM 4247 C CA . GLY A 1 538 ? -5.68 -2.312 -30.266 1 92.69 538 GLY A CA 1
ATOM 4248 C C . GLY A 1 538 ? -5.375 -2.219 -28.781 1 92.69 538 GLY A C 1
ATOM 4249 O O . GLY A 1 538 ? -6.234 -2.51 -27.938 1 92.69 538 GLY A O 1
ATOM 4250 N N . ILE A 1 539 ? -4.137 -1.877 -28.359 1 93.94 539 ILE A N 1
ATOM 4251 C CA . ILE A 1 539 ? -3.812 -1.724 -26.953 1 93.94 539 ILE A CA 1
ATOM 4252 C C . ILE A 1 539 ? -4.672 -0.617 -26.344 1 93.94 539 ILE A C 1
ATOM 4254 O O . ILE A 1 539 ? -4.664 0.518 -26.828 1 93.94 539 ILE A O 1
ATOM 4258 N N . PRO A 1 540 ? -5.426 -0.951 -25.312 1 92.56 540 PRO A N 1
ATOM 4259 C CA . PRO A 1 540 ? -6.207 0.114 -24.672 1 92.56 540 PRO A CA 1
ATOM 4260 C C . PRO A 1 540 ? -5.332 1.209 -24.062 1 92.56 540 PRO A C 1
ATOM 4262 O O . PRO A 1 540 ? -4.289 0.916 -23.484 1 92.56 540 PRO A O 1
ATOM 4265 N N . SER A 1 541 ? -5.75 2.408 -24.188 1 86.25 541 SER A N 1
ATOM 4266 C CA . SER A 1 541 ? -4.961 3.537 -23.703 1 86.25 541 SER A CA 1
ATOM 4267 C C . SER A 1 541 ? -4.707 3.441 -22.203 1 86.25 541 SER A C 1
ATOM 4269 O O . SER A 1 541 ? -3.629 3.803 -21.734 1 86.25 541 SER A O 1
ATOM 4271 N N . ASN A 1 542 ? -5.668 3.01 -21.5 1 89.19 542 ASN A N 1
ATOM 4272 C CA . ASN A 1 542 ? -5.547 2.988 -20.047 1 89.19 542 ASN A CA 1
ATOM 4273 C C . ASN A 1 542 ? -4.539 1.94 -19.594 1 89.19 542 ASN A C 1
ATOM 4275 O O . ASN A 1 542 ? -4.129 1.938 -18.422 1 89.19 542 ASN A O 1
ATOM 4279 N N . ALA A 1 543 ? -4.086 1.076 -20.5 1 93.81 543 ALA A N 1
ATOM 4280 C CA . ALA A 1 543 ? -3.02 0.135 -20.156 1 93.81 543 ALA A CA 1
ATOM 4281 C C . ALA A 1 543 ? -1.66 0.828 -20.141 1 93.81 543 ALA A C 1
ATOM 4283 O O . ALA A 1 543 ? -0.685 0.284 -19.625 1 93.81 543 ALA A O 1
ATOM 4284 N N . LEU A 1 544 ? -1.594 2.051 -20.703 1 92.44 544 LEU A N 1
ATOM 4285 C CA . LEU A 1 544 ? -0.306 2.689 -20.953 1 92.44 544 LEU A CA 1
ATOM 4286 C C . LEU A 1 544 ? -0.249 4.07 -20.297 1 92.44 544 LEU A C 1
ATOM 4288 O O . LEU A 1 544 ? 0.429 4.969 -20.812 1 92.44 544 LEU A O 1
ATOM 4292 N N . THR A 1 545 ? -0.939 4.289 -19.172 1 91.25 545 THR A N 1
ATOM 4293 C CA . THR A 1 545 ? -1.057 5.609 -18.562 1 91.25 545 THR A CA 1
ATOM 4294 C C . THR A 1 545 ? -0.011 5.793 -17.469 1 91.25 545 THR A C 1
ATOM 4296 O O . THR A 1 545 ? -0.316 6.312 -16.391 1 91.25 545 THR A O 1
ATOM 4299 N N . CYS A 1 546 ? 1.218 5.25 -17.641 1 93.06 546 CYS A N 1
ATOM 4300 C CA . CYS A 1 546 ? 2.301 5.43 -16.672 1 93.06 546 CYS A CA 1
ATOM 4301 C C . CYS A 1 546 ? 3.648 5.5 -17.375 1 93.06 546 CYS A C 1
ATOM 4303 O O . CYS A 1 546 ? 3.752 5.18 -18.562 1 93.06 546 CYS A O 1
ATOM 4305 N N . GLY A 1 547 ? 4.66 6.027 -16.672 1 92.81 547 GLY A N 1
ATOM 4306 C CA . GLY A 1 547 ? 6.023 6.082 -17.188 1 92.81 547 GLY A CA 1
ATOM 4307 C C . GLY A 1 547 ? 6.168 6.934 -18.422 1 92.81 547 GLY A C 1
ATOM 4308 O O . GLY A 1 547 ? 5.543 7.992 -18.531 1 92.81 547 GLY A O 1
ATOM 4309 N N . LEU A 1 548 ? 6.973 6.492 -19.328 1 92.5 548 LEU A N 1
ATOM 4310 C CA . LEU A 1 548 ? 7.312 7.234 -20.547 1 92.5 548 LEU A CA 1
ATOM 4311 C C . LEU A 1 548 ? 6.16 7.199 -21.547 1 92.5 548 LEU A C 1
ATOM 4313 O O . LEU A 1 548 ? 6 8.125 -22.344 1 92.5 548 LEU A O 1
ATOM 4317 N N . THR A 1 549 ? 5.371 6.117 -21.484 1 90.69 549 THR A N 1
ATOM 4318 C CA . THR A 1 549 ? 4.23 6.066 -22.391 1 90.69 549 THR A CA 1
ATOM 4319 C C . THR A 1 549 ? 3.238 7.184 -22.062 1 90.69 549 THR A C 1
ATOM 4321 O O . THR A 1 549 ? 2.693 7.816 -22.969 1 90.69 549 THR A O 1
ATOM 4324 N N . ALA A 1 550 ? 3.029 7.43 -20.766 1 88.25 550 ALA A N 1
ATOM 4325 C CA . ALA A 1 550 ? 2.156 8.539 -20.375 1 88.25 550 ALA A CA 1
ATOM 4326 C C . ALA A 1 550 ? 2.732 9.875 -20.844 1 88.25 550 ALA A C 1
ATOM 4328 O O . ALA A 1 550 ? 2.004 10.734 -21.344 1 88.25 550 ALA A O 1
ATOM 4329 N N . LYS A 1 551 ? 4.012 10.008 -20.594 1 84.19 551 LYS A N 1
ATOM 4330 C CA . LYS A 1 551 ? 4.684 11.25 -20.969 1 84.19 551 LYS A CA 1
ATOM 4331 C C . LYS A 1 551 ? 4.605 11.484 -22.484 1 84.19 551 LYS A C 1
ATOM 4333 O O . LYS A 1 551 ? 4.414 12.617 -22.922 1 84.19 551 LYS A O 1
ATOM 4338 N N . MET A 1 552 ? 4.891 10.477 -23.234 1 83.88 552 MET A N 1
ATOM 4339 C CA . MET A 1 552 ? 4.848 10.562 -24.688 1 83.88 552 MET A CA 1
ATOM 4340 C C . MET A 1 552 ? 3.482 11.047 -25.172 1 83.88 552 MET A C 1
ATOM 4342 O O . MET A 1 552 ? 3.395 11.922 -26.031 1 83.88 552 MET A O 1
ATOM 4346 N N . PHE A 1 553 ? 2.525 10.609 -24.594 1 76.62 553 PHE A N 1
ATOM 4347 C CA . PHE A 1 553 ? 1.18 10.945 -25.031 1 76.62 553 PHE A CA 1
ATOM 4348 C C . PHE A 1 553 ? 0.783 12.336 -24.562 1 76.62 553 PHE A C 1
ATOM 4350 O O . PHE A 1 553 ? -0.025 13.008 -25.203 1 76.62 553 PHE A O 1
ATOM 4357 N N . LEU A 1 554 ? 1.372 12.789 -23.438 1 73.75 554 LEU A N 1
ATOM 4358 C CA . LEU A 1 554 ? 1.076 14.102 -22.875 1 73.75 554 LEU A CA 1
ATOM 4359 C C . LEU A 1 554 ? 1.841 15.188 -23.625 1 73.75 554 LEU A C 1
ATOM 4361 O O . LEU A 1 554 ? 1.358 16.312 -23.75 1 73.75 554 LEU A O 1
ATOM 4365 N N . LYS A 1 555 ? 3.268 15.141 -23.812 1 62.94 555 LYS A N 1
ATOM 4366 C CA . LYS A 1 555 ? 4.086 16.109 -24.547 1 62.94 555 LYS A CA 1
ATOM 4367 C C . LYS A 1 555 ? 3.5 16.391 -25.922 1 62.94 555 LYS A C 1
ATOM 4369 O O . LYS A 1 555 ? 3.637 17.5 -26.438 1 62.94 555 LYS A O 1
ATOM 4374 N N . LYS A 1 556 ? 3.137 15.438 -26.391 1 51.12 556 LYS A N 1
ATOM 4375 C CA . LYS A 1 556 ? 2.631 15.875 -27.688 1 51.12 556 LYS A CA 1
ATOM 4376 C C . LYS A 1 556 ? 1.613 17 -27.531 1 51.12 556 LYS A C 1
ATOM 4378 O O . LYS A 1 556 ? 0.812 17 -26.594 1 51.12 556 LYS A O 1
ATOM 4383 N N . LYS A 1 557 ? 2.076 18.281 -28.016 1 48.69 557 LYS A N 1
ATOM 4384 C CA . LYS A 1 557 ? 1.703 19.688 -28.062 1 48.69 557 LYS A CA 1
ATOM 4385 C C . LYS A 1 557 ? 0.268 19.891 -27.578 1 48.69 557 LYS A C 1
ATOM 4387 O O . LYS A 1 557 ? -0.296 20.984 -27.75 1 48.69 557 LYS A O 1
ATOM 4392 N N . ASN A 1 558 ? -0.427 19 -27.047 1 43.44 558 ASN A N 1
ATOM 4393 C CA . ASN A 1 558 ? -1.829 19.375 -26.922 1 43.44 558 ASN A CA 1
ATOM 4394 C C . ASN A 1 558 ? -2.143 19.922 -25.531 1 43.44 558 ASN A C 1
ATOM 4396 O O . ASN A 1 558 ? -3.256 19.75 -25.031 1 43.44 558 ASN A O 1
ATOM 4400 N N . ILE A 1 559 ? -1.114 20.125 -24.719 1 46.88 559 ILE A N 1
ATOM 4401 C CA . ILE A 1 559 ? -1.593 20.859 -23.547 1 46.88 559 ILE A CA 1
ATOM 4402 C C . ILE A 1 559 ? -1.838 22.312 -23.906 1 46.88 559 ILE A C 1
ATOM 4404 O O . ILE A 1 559 ? -0.917 23.016 -24.312 1 46.88 559 ILE A O 1
ATOM 4408 N N . PRO A 1 560 ? -3.043 22.875 -24.062 1 41.25 560 PRO A N 1
ATOM 4409 C CA . PRO A 1 560 ? -3.232 24.281 -24.422 1 41.25 560 PRO A CA 1
ATOM 4410 C C . PRO A 1 560 ? -2.506 25.234 -23.484 1 41.25 560 PRO A C 1
ATOM 4412 O O . PRO A 1 560 ? -2.277 24.922 -22.312 1 41.25 560 PRO A O 1
ATOM 4415 N N . MET B 1 1 ? 27.031 51.844 0.07 1 32.56 1 MET B N 1
ATOM 4416 C CA . MET B 1 1 ? 27.031 50.469 0.583 1 32.56 1 MET B CA 1
ATOM 4417 C C . MET B 1 1 ? 26.094 49.594 -0.218 1 32.56 1 MET B C 1
ATOM 4419 O O . MET B 1 1 ? 24.875 49.812 -0.224 1 32.56 1 MET B O 1
ATOM 4423 N N . VAL B 1 2 ? 26.578 49.062 -1.287 1 37.22 2 VAL B N 1
ATOM 4424 C CA . VAL B 1 2 ? 25.766 48.25 -2.182 1 37.22 2 VAL B CA 1
ATOM 4425 C C . VAL B 1 2 ? 25.25 47.031 -1.424 1 37.22 2 VAL B C 1
ATOM 4427 O O . VAL B 1 2 ? 26.016 46.281 -0.833 1 37.22 2 VAL B O 1
ATOM 4430 N N . VAL B 1 3 ? 23.984 47.094 -0.901 1 35 3 VAL B N 1
ATOM 4431 C CA . VAL B 1 3 ? 23.297 45.906 -0.399 1 35 3 VAL B CA 1
ATOM 4432 C C . VAL B 1 3 ? 23.547 44.75 -1.348 1 35 3 VAL B C 1
ATOM 4434 O O . VAL B 1 3 ? 23.172 44.812 -2.52 1 35 3 VAL B O 1
ATOM 4437 N N . LYS B 1 4 ? 24.656 44.125 -1.159 1 45.19 4 LYS B N 1
ATOM 4438 C CA . LYS B 1 4 ? 24.844 42.906 -1.935 1 45.19 4 LYS B CA 1
ATOM 4439 C C . LYS B 1 4 ? 23.547 42.094 -2.037 1 45.19 4 LYS B C 1
ATOM 4441 O O . LYS B 1 4 ? 23.016 41.625 -1.026 1 45.19 4 LYS B O 1
ATOM 4446 N N . SER B 1 5 ? 22.594 42.375 -2.848 1 46.28 5 SER B N 1
ATOM 4447 C CA . SER B 1 5 ? 21.391 41.594 -3.121 1 46.28 5 SER B CA 1
ATOM 4448 C C . SER B 1 5 ? 21.656 40.094 -2.961 1 46.28 5 SER B C 1
ATOM 4450 O O . SER B 1 5 ? 22.516 39.531 -3.656 1 46.28 5 SER B O 1
ATOM 4452 N N . THR B 1 6 ? 21.703 39.594 -1.84 1 55.56 6 THR B N 1
ATOM 4453 C CA . THR B 1 6 ? 21.984 38.156 -1.656 1 55.56 6 THR B CA 1
ATOM 4454 C C . THR B 1 6 ? 21.156 37.312 -2.629 1 55.56 6 THR B C 1
ATOM 4456 O O . THR B 1 6 ? 19.938 37.531 -2.762 1 55.56 6 THR B O 1
ATOM 4459 N N . ALA B 1 7 ? 21.719 36.656 -3.582 1 69.5 7 ALA B N 1
ATOM 4460 C CA . ALA B 1 7 ? 21.281 35.969 -4.805 1 69.5 7 ALA B CA 1
ATOM 4461 C C . ALA B 1 7 ? 20.359 34.812 -4.488 1 69.5 7 ALA B C 1
ATOM 4463 O O . ALA B 1 7 ? 20.672 33.969 -3.635 1 69.5 7 ALA B O 1
ATOM 4464 N N . VAL B 1 8 ? 19.094 35 -4.828 1 84 8 VAL B N 1
ATOM 4465 C CA . VAL B 1 8 ? 18.094 33.938 -4.887 1 84 8 VAL B CA 1
ATOM 4466 C C . VAL B 1 8 ? 18.734 32.656 -5.434 1 84 8 VAL B C 1
ATOM 4468 O O . VAL B 1 8 ? 19.5 32.688 -6.402 1 84 8 VAL B O 1
ATOM 4471 N N . LYS B 1 9 ? 18.609 31.547 -4.578 1 93.75 9 LYS B N 1
ATOM 4472 C CA . LYS B 1 9 ? 19.25 30.281 -4.957 1 93.75 9 LYS B CA 1
ATOM 4473 C C . LYS B 1 9 ? 18.188 29.203 -5.242 1 93.75 9 LYS B C 1
ATOM 4475 O O . LYS B 1 9 ? 17.062 29.281 -4.75 1 93.75 9 LYS B O 1
ATOM 4480 N N . VAL B 1 10 ? 18.562 28.312 -6.113 1 97.31 10 VAL B N 1
ATOM 4481 C CA . VAL B 1 10 ? 17.812 27.078 -6.258 1 97.31 10 VAL B CA 1
ATOM 4482 C C . VAL B 1 10 ? 18.406 26 -5.355 1 97.31 10 VAL B C 1
ATOM 4484 O O . VAL B 1 10 ? 19.594 25.688 -5.457 1 97.31 10 VAL B O 1
ATOM 4487 N N . ARG B 1 11 ? 17.672 25.516 -4.406 1 97.69 11 ARG B N 1
ATOM 4488 C CA . ARG B 1 11 ? 18.078 24.453 -3.504 1 97.69 11 ARG B CA 1
ATOM 4489 C C . ARG B 1 11 ? 17.641 23.094 -4.031 1 97.69 11 ARG B C 1
ATOM 4491 O O . ARG B 1 11 ? 16.453 22.75 -3.982 1 97.69 11 ARG B O 1
ATOM 4498 N N . HIS B 1 12 ? 18.641 22.266 -4.469 1 98 12 HIS B N 1
ATOM 4499 C CA . HIS B 1 12 ? 18.344 20.984 -5.117 1 98 12 HIS B CA 1
ATOM 4500 C C . HIS B 1 12 ? 18.391 19.844 -4.117 1 98 12 HIS B C 1
ATOM 4502 O O . HIS B 1 12 ? 19.328 19.75 -3.309 1 98 12 HIS B O 1
ATOM 4508 N N . TYR B 1 13 ? 17.406 19 -4.172 1 98.44 13 TYR B N 1
ATOM 4509 C CA . TYR B 1 13 ? 17.328 17.781 -3.369 1 98.44 13 TYR B CA 1
ATOM 4510 C C . TYR B 1 13 ? 16.922 16.594 -4.223 1 98.44 13 TYR B C 1
ATOM 4512 O O . TYR B 1 13 ? 16.109 16.734 -5.148 1 98.44 13 TYR B O 1
ATOM 4520 N N . LYS B 1 14 ? 17.5 15.43 -3.998 1 98.62 14 LYS B N 1
ATOM 4521 C CA . LYS B 1 14 ? 17.062 14.141 -4.531 1 98.62 14 LYS B CA 1
ATOM 4522 C C . LYS B 1 14 ? 16.531 13.234 -3.426 1 98.62 14 LYS B C 1
ATOM 4524 O O . LYS B 1 14 ? 17.25 12.891 -2.498 1 98.62 14 LYS B O 1
ATOM 4529 N N . TRP B 1 15 ? 15.289 12.898 -3.533 1 98.81 15 TRP B N 1
ATOM 4530 C CA . TRP B 1 15 ? 14.633 12.141 -2.467 1 98.81 15 TRP B CA 1
ATOM 4531 C C . TRP B 1 15 ? 14.172 10.781 -2.971 1 98.81 15 TRP B C 1
ATOM 4533 O O . TRP B 1 15 ? 13.555 10.688 -4.035 1 98.81 15 TRP B O 1
ATOM 4543 N N . ASP B 1 16 ? 14.516 9.711 -2.264 1 98.62 16 ASP B N 1
ATOM 4544 C CA . ASP B 1 16 ? 13.883 8.398 -2.352 1 98.62 16 ASP B CA 1
ATOM 4545 C C . ASP B 1 16 ? 12.93 8.172 -1.181 1 98.62 16 ASP B C 1
ATOM 4547 O O . ASP B 1 16 ? 13.344 8.203 -0.021 1 98.62 16 ASP B O 1
ATOM 4551 N N . VAL B 1 17 ? 11.664 8.008 -1.481 1 98.81 17 VAL B N 1
ATOM 4552 C CA . VAL B 1 17 ? 10.695 7.656 -0.448 1 98.81 17 VAL B CA 1
ATOM 4553 C C . VAL B 1 17 ? 10.523 6.141 -0.388 1 98.81 17 VAL B C 1
ATOM 4555 O O . VAL B 1 17 ? 10.266 5.5 -1.407 1 98.81 17 VAL B O 1
ATOM 4558 N N . GLU B 1 18 ? 10.656 5.555 0.781 1 98.44 18 GLU B N 1
ATOM 4559 C CA . GLU B 1 18 ? 10.586 4.102 0.923 1 98.44 18 GLU B CA 1
ATOM 4560 C C . GLU B 1 18 ? 10.086 3.707 2.309 1 98.44 18 GLU B C 1
ATOM 4562 O O . GLU B 1 18 ? 10.086 4.523 3.232 1 98.44 18 GLU B O 1
ATOM 4567 N N . TYR B 1 19 ? 9.57 2.471 2.445 1 98.44 19 TYR B N 1
ATOM 4568 C CA . TYR B 1 19 ? 9.383 1.857 3.756 1 98.44 19 TYR B CA 1
ATOM 4569 C C . TYR B 1 19 ? 10.695 1.296 4.289 1 98.44 19 TYR B C 1
ATOM 4571 O O . TYR B 1 19 ? 11.5 0.75 3.525 1 98.44 19 TYR B O 1
ATOM 4579 N N . MET B 1 20 ? 10.914 1.387 5.559 1 98.19 20 MET B N 1
ATOM 4580 C CA . MET B 1 20 ? 12.117 0.865 6.207 1 98.19 20 MET B CA 1
ATOM 4581 C C . MET B 1 20 ? 11.82 0.464 7.648 1 98.19 20 MET B C 1
ATOM 4583 O O . MET B 1 20 ? 10.836 0.918 8.234 1 98.19 20 MET B O 1
ATOM 4587 N N . PHE B 1 21 ? 12.594 -0.443 8.188 1 97.94 21 PHE B N 1
ATOM 4588 C CA . PHE B 1 21 ? 12.516 -0.735 9.617 1 97.94 21 PHE B CA 1
ATOM 4589 C C . PHE B 1 21 ? 13.156 0.384 10.43 1 97.94 21 PHE B C 1
ATOM 4591 O O . PHE B 1 21 ? 14.211 0.904 10.062 1 97.94 21 PHE B O 1
ATOM 4598 N N . TRP B 1 22 ? 12.516 0.829 11.438 1 98 22 TRP B N 1
ATOM 4599 C CA . TRP B 1 22 ? 12.961 1.881 12.344 1 98 22 TRP B CA 1
ATOM 4600 C C . TRP B 1 22 ? 12.336 1.704 13.727 1 98 22 TRP B C 1
ATOM 4602 O O . TRP B 1 22 ? 11.359 0.964 13.883 1 98 22 TRP B O 1
ATOM 4612 N N . ALA B 1 23 ? 12.969 2.225 14.734 1 97.81 23 ALA B N 1
ATOM 4613 C CA . ALA B 1 23 ? 12.43 2.148 16.094 1 97.81 23 ALA B CA 1
ATOM 4614 C C . ALA B 1 23 ? 12.172 3.541 16.656 1 97.81 23 ALA B C 1
ATOM 4616 O O . ALA B 1 23 ? 12.945 4.035 17.484 1 97.81 23 ALA B O 1
ATOM 4617 N N . PRO B 1 24 ? 11.016 4.164 16.297 1 98 24 PRO B N 1
ATOM 4618 C CA . PRO B 1 24 ? 10.734 5.523 16.75 1 98 24 PRO B CA 1
ATOM 4619 C C . PRO B 1 24 ? 10.609 5.617 18.266 1 98 24 PRO B C 1
ATOM 4621 O O . PRO B 1 24 ? 10.922 6.656 18.859 1 98 24 PRO B O 1
ATOM 4624 N N . ASP B 1 25 ? 10.117 4.562 18.922 1 97.75 25 ASP B N 1
ATOM 4625 C CA . ASP B 1 25 ? 9.891 4.602 20.359 1 97.75 25 ASP B CA 1
ATOM 4626 C C . ASP B 1 25 ? 10.469 3.365 21.047 1 97.75 25 ASP B C 1
ATOM 4628 O O . ASP B 1 25 ? 9.867 2.818 21.969 1 97.75 25 ASP B O 1
ATOM 4632 N N . CYS B 1 26 ? 11.57 2.834 20.516 1 96.12 26 CYS B N 1
ATOM 4633 C CA . CYS B 1 26 ? 12.383 1.726 21.016 1 96.12 26 CYS B CA 1
ATOM 4634 C C . CYS B 1 26 ? 11.734 0.386 20.672 1 96.12 26 CYS B C 1
ATOM 4636 O O . CYS B 1 26 ? 12.234 -0.666 21.078 1 96.12 26 CYS B O 1
ATOM 4638 N N . GLU B 1 27 ? 10.68 0.407 20 1 96.88 27 GLU B N 1
ATOM 4639 C CA . GLU B 1 27 ? 10.094 -0.773 19.375 1 96.88 27 GLU B CA 1
ATOM 4640 C C . GLU B 1 27 ? 10.18 -0.694 17.844 1 96.88 27 GLU B C 1
ATOM 4642 O O . GLU B 1 27 ? 9.664 0.245 17.234 1 96.88 27 GLU B O 1
ATOM 4647 N N . GLU B 1 28 ? 10.805 -1.67 17.25 1 97 28 GLU B N 1
ATOM 4648 C CA . GLU B 1 28 ? 11 -1.646 15.805 1 97 28 GLU B CA 1
ATOM 4649 C C . GLU B 1 28 ? 9.672 -1.838 15.062 1 97 28 GLU B C 1
ATOM 4651 O O . GLU B 1 28 ? 8.875 -2.697 15.43 1 97 28 GLU B O 1
ATOM 4656 N N . ARG B 1 29 ? 9.414 -1.034 14.148 1 97.56 29 ARG B N 1
ATOM 4657 C CA . ARG B 1 29 ? 8.273 -1.097 13.242 1 97.56 29 ARG B CA 1
ATOM 4658 C C . ARG B 1 29 ? 8.664 -0.66 11.836 1 97.56 29 ARG B C 1
ATOM 4660 O O . ARG B 1 29 ? 9.781 -0.181 11.617 1 97.56 29 ARG B O 1
ATOM 4667 N N . VAL B 1 30 ? 7.746 -0.867 10.867 1 98.12 30 VAL B N 1
ATOM 4668 C CA . VAL B 1 30 ? 7.926 -0.327 9.523 1 98.12 30 VAL B CA 1
ATOM 4669 C C . VAL B 1 30 ? 7.5 1.14 9.5 1 98.12 30 VAL B C 1
ATOM 4671 O O . VAL B 1 30 ? 6.41 1.487 9.953 1 98.12 30 VAL B O 1
ATOM 4674 N N . VAL B 1 31 ? 8.375 2.031 8.992 1 98.31 31 VAL B N 1
ATOM 4675 C CA . VAL B 1 31 ? 8.109 3.463 8.898 1 98.31 31 VAL B CA 1
ATOM 4676 C C . VAL B 1 31 ? 8.383 3.949 7.477 1 98.31 31 VAL B C 1
ATOM 4678 O O . VAL B 1 31 ? 9.172 3.35 6.746 1 98.31 31 VAL B O 1
ATOM 4681 N N . MET B 1 32 ? 7.656 4.953 7.004 1 98.44 32 MET B N 1
ATOM 4682 C CA . MET B 1 32 ? 7.988 5.629 5.754 1 98.44 32 MET B CA 1
ATOM 4683 C C . MET B 1 32 ? 9.086 6.664 5.973 1 98.44 32 MET B C 1
ATOM 4685 O O . MET B 1 32 ? 8.953 7.551 6.812 1 98.44 32 MET B O 1
ATOM 4689 N N . GLY B 1 33 ? 10.148 6.5 5.27 1 98.38 33 GLY B N 1
ATOM 4690 C CA . GLY B 1 33 ? 11.266 7.426 5.395 1 98.38 33 GLY B CA 1
ATOM 4691 C C . GLY B 1 33 ? 11.727 7.984 4.062 1 98.38 33 GLY B C 1
ATOM 4692 O O . GLY B 1 33 ? 11.18 7.637 3.014 1 98.38 33 GLY B O 1
ATOM 4693 N N . ILE B 1 34 ? 12.547 8.945 4.09 1 98.75 34 ILE B N 1
ATOM 4694 C CA . ILE B 1 34 ? 13.18 9.578 2.936 1 98.75 34 ILE B CA 1
ATOM 4695 C C . ILE B 1 34 ? 14.695 9.398 3.02 1 98.75 34 ILE B C 1
ATOM 4697 O O . ILE B 1 34 ? 15.32 9.781 4.012 1 98.75 34 ILE B O 1
ATOM 4701 N N . ASN B 1 35 ? 15.305 8.852 1.98 1 97.94 35 ASN B N 1
ATOM 4702 C CA . ASN B 1 35 ? 16.75 8.656 1.902 1 97.94 35 ASN B CA 1
ATOM 4703 C C . ASN B 1 35 ? 17.281 7.91 3.121 1 97.94 35 ASN B C 1
ATOM 4705 O O . ASN B 1 35 ? 18.312 8.281 3.682 1 97.94 35 ASN B O 1
ATOM 4709 N N . GLY B 1 36 ? 16.516 6.957 3.635 1 96.31 36 GLY B N 1
ATOM 4710 C CA . GLY B 1 36 ? 16.953 6.109 4.734 1 96.31 36 GLY B CA 1
ATOM 4711 C C . GLY B 1 36 ? 16.859 6.801 6.086 1 96.31 36 GLY B C 1
ATOM 4712 O O . GLY B 1 36 ? 17.453 6.336 7.062 1 96.31 36 GLY B O 1
ATOM 4713 N N . GLN B 1 37 ? 16.109 7.875 6.066 1 95.94 37 GLN B N 1
ATOM 4714 C CA . GLN B 1 37 ? 16.047 8.648 7.301 1 95.94 37 GLN B CA 1
ATOM 4715 C C . GLN B 1 37 ? 14.602 8.852 7.754 1 95.94 37 GLN B C 1
ATOM 4717 O O . GLN B 1 37 ? 13.695 8.969 6.926 1 95.94 37 GLN B O 1
ATOM 4722 N N . PHE B 1 38 ? 14.406 8.906 9.227 1 98.31 38 PHE B N 1
ATOM 4723 C CA . PHE B 1 38 ? 13.141 9.234 9.875 1 98.31 38 PHE B CA 1
ATOM 4724 C C . PHE B 1 38 ? 13.359 10.148 11.07 1 98.31 38 PHE B C 1
ATOM 4726 O O . PHE B 1 38 ? 14.195 9.867 11.93 1 98.31 38 PHE B O 1
ATOM 4733 N N . PRO B 1 39 ? 12.695 11.281 11.141 1 98.31 39 PRO B N 1
ATOM 4734 C CA . PRO B 1 39 ? 11.859 11.867 10.094 1 98.31 39 PRO B CA 1
ATOM 4735 C C . PRO B 1 39 ? 12.656 12.273 8.852 1 98.31 39 PRO B C 1
ATOM 4737 O O . PRO B 1 39 ? 13.875 12.125 8.828 1 98.31 39 PRO B O 1
ATOM 4740 N N . GLY B 1 40 ? 11.945 12.664 7.824 1 98.44 40 GLY B N 1
ATOM 4741 C CA . GLY B 1 40 ? 12.617 13.117 6.617 1 98.44 40 GLY B CA 1
ATOM 4742 C C . GLY B 1 40 ? 13.57 14.273 6.863 1 98.44 40 GLY B C 1
ATOM 4743 O O . GLY B 1 40 ? 13.578 14.859 7.949 1 98.44 40 GLY B O 1
ATOM 4744 N N . PRO B 1 41 ? 14.352 14.625 5.879 1 97.88 41 PRO B N 1
ATOM 4745 C CA . PRO B 1 41 ? 15.352 15.68 6.047 1 97.88 41 PRO B CA 1
ATOM 4746 C C . PRO B 1 41 ? 14.734 17.062 6.254 1 97.88 41 PRO B C 1
ATOM 4748 O O . PRO B 1 41 ? 13.68 17.359 5.68 1 97.88 41 PRO B O 1
ATOM 4751 N N . THR B 1 42 ? 15.438 17.859 7.066 1 98.06 42 THR B N 1
ATOM 4752 C CA . THR B 1 42 ? 15.039 19.266 7.227 1 98.06 42 THR B CA 1
ATOM 4753 C C . THR B 1 42 ? 15.508 20.094 6.035 1 98.06 42 THR B C 1
ATOM 4755 O O . THR B 1 42 ? 16.672 20.016 5.637 1 98.06 42 THR B O 1
ATOM 4758 N N . ILE B 1 43 ? 14.641 20.828 5.441 1 98.38 43 ILE B N 1
ATOM 4759 C CA . ILE B 1 43 ? 15 21.797 4.41 1 98.38 43 ILE B CA 1
ATOM 4760 C C . ILE B 1 43 ? 15.148 23.172 5.031 1 98.38 43 ILE B C 1
ATOM 4762 O O . ILE B 1 43 ? 14.289 23.609 5.801 1 98.38 43 ILE B O 1
ATOM 4766 N N . ARG B 1 44 ? 16.219 23.844 4.77 1 97.69 44 ARG B N 1
ATOM 4767 C CA . ARG B 1 44 ? 16.438 25.25 5.129 1 97.69 44 ARG B CA 1
ATOM 4768 C C . ARG B 1 44 ? 16.688 26.094 3.893 1 97.69 44 ARG B C 1
ATOM 4770 O O . ARG B 1 44 ? 17.453 25.703 3.004 1 97.69 44 ARG B O 1
ATOM 4777 N N . ALA B 1 45 ? 15.992 27.141 3.809 1 98 45 ALA B N 1
ATOM 4778 C CA . ALA B 1 45 ? 16.109 28.062 2.68 1 98 45 ALA B CA 1
ATOM 4779 C C . ALA B 1 45 ? 15.891 29.5 3.125 1 98 45 ALA B C 1
ATOM 4781 O O . ALA B 1 45 ? 15.664 29.766 4.309 1 98 45 ALA B O 1
ATOM 4782 N N . GLU B 1 46 ? 16.156 30.453 2.172 1 97.5 46 GLU B N 1
ATOM 4783 C CA . GLU B 1 46 ? 15.867 31.875 2.373 1 97.5 46 GLU B CA 1
ATOM 4784 C C . GLU B 1 46 ? 14.727 32.344 1.479 1 97.5 46 GLU B C 1
ATOM 4786 O O . GLU B 1 46 ? 14.5 31.781 0.403 1 97.5 46 GLU B O 1
ATOM 4791 N N . VAL B 1 47 ? 14.047 33.344 1.971 1 97.88 47 VAL B N 1
ATOM 4792 C CA . VAL B 1 47 ? 12.969 33.906 1.175 1 97.88 47 VAL B CA 1
ATOM 4793 C C . VAL B 1 47 ? 13.461 34.219 -0.241 1 97.88 47 VAL B C 1
ATOM 4795 O O . VAL B 1 47 ? 14.523 34.812 -0.423 1 97.88 47 VAL B O 1
ATOM 4798 N N . GLY B 1 48 ? 12.656 33.719 -1.206 1 97 48 GLY B N 1
ATOM 4799 C CA . GLY B 1 48 ? 13.016 33.938 -2.598 1 97 48 GLY B CA 1
ATOM 4800 C C . GLY B 1 48 ? 13.703 32.75 -3.238 1 97 48 GLY B C 1
ATOM 4801 O O . GLY B 1 48 ? 13.766 32.656 -4.465 1 97 48 GLY B O 1
ATOM 4802 N N . ASP B 1 49 ? 14.211 31.828 -2.393 1 98.06 49 ASP B N 1
ATOM 4803 C CA . ASP B 1 49 ? 14.836 30.625 -2.932 1 98.06 49 ASP B CA 1
ATOM 4804 C C . ASP B 1 49 ? 13.812 29.734 -3.643 1 98.06 49 ASP B C 1
ATOM 4806 O O . ASP B 1 49 ? 12.625 29.797 -3.336 1 98.06 49 ASP B O 1
ATOM 4810 N N . THR B 1 50 ? 14.289 29.016 -4.637 1 98.44 50 THR B N 1
ATOM 4811 C CA . THR B 1 50 ? 13.508 27.938 -5.262 1 98.44 50 THR B CA 1
ATOM 4812 C C . THR B 1 50 ? 13.859 26.594 -4.656 1 98.44 50 THR B C 1
ATOM 4814 O O . THR B 1 50 ? 15.039 26.219 -4.594 1 98.44 50 THR B O 1
ATOM 4817 N N . ILE B 1 51 ? 12.891 25.906 -4.148 1 98.69 51 ILE B N 1
ATOM 4818 C CA . ILE B 1 51 ? 13.062 24.516 -3.723 1 98.69 51 ILE B CA 1
ATOM 4819 C C . ILE B 1 51 ? 12.852 23.594 -4.914 1 98.69 51 ILE B C 1
ATOM 4821 O O . ILE B 1 51 ? 11.844 23.672 -5.609 1 98.69 51 ILE B O 1
ATOM 4825 N N . HIS B 1 52 ? 13.812 22.812 -5.203 1 98.62 52 HIS B N 1
ATOM 4826 C CA . HIS B 1 52 ? 13.773 21.812 -6.27 1 98.62 52 HIS B CA 1
ATOM 4827 C C . HIS B 1 52 ? 14 20.406 -5.715 1 98.62 52 HIS B C 1
ATOM 4829 O O . HIS B 1 52 ? 15.125 20.047 -5.379 1 98.62 52 HIS B O 1
ATOM 4835 N N . VAL B 1 53 ? 12.961 19.578 -5.652 1 98.75 53 VAL B N 1
ATOM 4836 C CA . VAL B 1 53 ? 13.055 18.219 -5.113 1 98.75 53 VAL B CA 1
ATOM 4837 C C . VAL B 1 53 ? 12.688 17.219 -6.191 1 98.75 53 VAL B C 1
ATOM 4839 O O . VAL B 1 53 ? 11.531 17.141 -6.625 1 98.75 53 VAL B O 1
ATOM 4842 N N . ASP B 1 54 ? 13.648 16.422 -6.703 1 98.69 54 ASP B N 1
ATOM 4843 C CA . ASP B 1 54 ? 13.352 15.219 -7.473 1 98.69 54 ASP B CA 1
ATOM 4844 C C . ASP B 1 54 ? 12.977 14.062 -6.555 1 98.69 54 ASP B C 1
ATOM 4846 O O . ASP B 1 54 ? 13.852 13.445 -5.934 1 98.69 54 ASP B O 1
ATOM 4850 N N . LEU B 1 55 ? 11.695 13.773 -6.496 1 98.75 55 LEU B N 1
ATOM 4851 C CA . LEU B 1 55 ? 11.211 12.719 -5.613 1 98.75 55 LEU B CA 1
ATOM 4852 C C . LEU B 1 55 ? 10.977 11.422 -6.387 1 98.75 55 LEU B C 1
ATOM 4854 O O . LEU B 1 55 ? 10.133 11.383 -7.289 1 98.75 55 LEU B O 1
ATOM 4858 N N . THR B 1 56 ? 11.711 10.383 -6.062 1 98.62 56 THR B N 1
ATOM 4859 C CA . THR B 1 56 ? 11.508 9.055 -6.625 1 98.62 56 THR B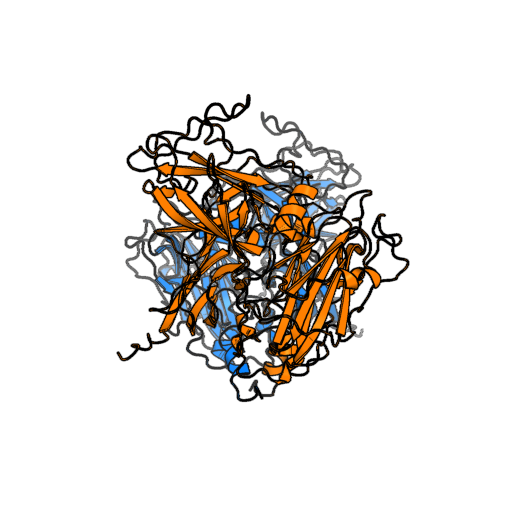 CA 1
ATOM 4860 C C . THR B 1 56 ? 10.727 8.172 -5.652 1 98.62 56 THR B C 1
ATOM 4862 O O . THR B 1 56 ? 11.094 8.062 -4.477 1 98.62 56 THR B O 1
ATOM 4865 N N . ASN B 1 57 ? 9.656 7.605 -6.145 1 98.56 57 ASN B N 1
ATOM 4866 C CA . ASN B 1 57 ? 8.852 6.688 -5.344 1 98.56 57 ASN B CA 1
ATOM 4867 C C . ASN B 1 57 ? 9.445 5.281 -5.332 1 98.56 57 ASN B C 1
ATOM 4869 O O . ASN B 1 57 ? 9.352 4.555 -6.32 1 98.56 57 ASN B O 1
ATOM 4873 N N . LYS B 1 58 ? 9.992 4.867 -4.188 1 98.12 58 LYS B N 1
ATOM 4874 C CA . LYS B 1 58 ? 10.602 3.545 -4.062 1 98.12 58 LYS B CA 1
ATOM 4875 C C . LYS B 1 58 ? 9.688 2.592 -3.297 1 98.12 58 LYS B C 1
ATOM 4877 O O . LYS B 1 58 ? 10.125 1.526 -2.857 1 98.12 58 LYS B O 1
ATOM 4882 N N . LEU B 1 59 ? 8.445 2.98 -3.109 1 97.94 59 LEU B N 1
ATOM 4883 C CA . LEU B 1 59 ? 7.473 2.049 -2.555 1 97.94 59 LEU B CA 1
ATOM 4884 C C . LEU B 1 59 ? 7.145 0.947 -3.557 1 97.94 59 LEU B C 1
ATOM 4886 O O . LEU B 1 59 ? 7.273 1.142 -4.766 1 97.94 59 LEU B O 1
ATOM 4890 N N . SER B 1 60 ? 6.711 -0.192 -3.039 1 96.38 60 SER B N 1
ATOM 4891 C CA . SER B 1 60 ? 6.555 -1.37 -3.887 1 96.38 60 SER B CA 1
ATOM 4892 C C . SER B 1 60 ? 5.316 -1.253 -4.773 1 96.38 60 SER B C 1
ATOM 4894 O O . SER B 1 60 ? 5.367 -1.575 -5.961 1 96.38 60 SER B O 1
ATOM 4896 N N . THR B 1 61 ? 4.215 -0.811 -4.16 1 98.06 61 THR B N 1
ATOM 4897 C CA . THR B 1 61 ? 2.971 -0.847 -4.922 1 98.06 61 THR B CA 1
ATOM 4898 C C . THR B 1 61 ? 2.162 0.429 -4.699 1 98.06 61 THR B C 1
ATOM 4900 O O . THR B 1 61 ? 1.151 0.654 -5.367 1 98.06 61 THR B O 1
ATOM 4903 N N . GLU B 1 62 ? 2.539 1.338 -3.762 1 98.44 62 GLU B N 1
ATOM 4904 C CA . GLU B 1 62 ? 1.755 2.5 -3.355 1 98.44 62 GLU B CA 1
ATOM 4905 C C . GLU B 1 62 ? 2.205 3.756 -4.102 1 98.44 62 GLU B C 1
ATOM 4907 O O . GLU B 1 62 ? 3.395 3.93 -4.371 1 98.44 62 GLU B O 1
ATOM 4912 N N . GLY B 1 63 ? 1.199 4.625 -4.402 1 98.19 63 GLY B N 1
ATOM 4913 C CA . GLY B 1 63 ? 1.544 5.973 -4.828 1 98.19 63 GLY B CA 1
ATOM 4914 C C . GLY B 1 63 ? 1.935 6.883 -3.678 1 98.19 63 GLY B C 1
ATOM 4915 O O . GLY B 1 63 ? 1.717 6.543 -2.514 1 98.19 63 GLY B O 1
ATOM 4916 N N . VAL B 1 64 ? 2.547 8.008 -4.004 1 98.62 64 VAL B N 1
ATOM 4917 C CA . VAL B 1 64 ? 2.938 8.938 -2.943 1 98.62 64 VAL B CA 1
ATOM 4918 C C . VAL B 1 64 ? 2.877 10.367 -3.461 1 98.62 64 VAL B C 1
ATOM 4920 O O . VAL B 1 64 ? 2.992 10.609 -4.664 1 98.62 64 VAL B O 1
ATOM 4923 N N . VAL B 1 65 ? 2.58 11.305 -2.625 1 98.62 65 VAL B N 1
ATOM 4924 C CA . VAL B 1 65 ? 2.727 12.742 -2.85 1 98.62 65 VAL B CA 1
ATOM 4925 C C . VAL B 1 65 ? 3.182 13.422 -1.562 1 98.62 65 VAL B C 1
ATOM 4927 O O . VAL B 1 65 ? 2.977 12.898 -0.467 1 98.62 65 VAL B O 1
ATOM 4930 N N . ILE B 1 66 ? 3.814 14.57 -1.684 1 98.75 66 ILE B N 1
ATOM 4931 C CA . ILE B 1 66 ? 4.227 15.359 -0.527 1 98.75 66 ILE B CA 1
ATOM 4932 C C . ILE B 1 66 ? 3.596 16.75 -0.597 1 98.75 66 ILE B C 1
ATOM 4934 O O . ILE B 1 66 ? 3.721 17.438 -1.607 1 98.75 66 ILE B O 1
ATOM 4938 N N . HIS B 1 67 ? 2.908 17.031 0.411 1 98.81 67 HIS B N 1
ATOM 4939 C CA . HIS B 1 67 ? 2.357 18.375 0.592 1 98.81 67 HIS B CA 1
ATOM 4940 C C . HIS B 1 67 ? 3.334 19.281 1.344 1 98.81 67 HIS B C 1
ATOM 4942 O O . HIS B 1 67 ? 3.893 18.875 2.365 1 98.81 67 HIS B O 1
ATOM 4948 N N . TRP B 1 68 ? 3.537 20.484 0.835 1 98.88 68 TRP B N 1
ATOM 4949 C CA . TRP B 1 68 ? 4.395 21.484 1.446 1 98.88 68 TRP B CA 1
ATOM 4950 C C . TRP B 1 68 ? 3.576 22.469 2.279 1 98.88 68 TRP B C 1
ATOM 4952 O O . TRP B 1 68 ? 3.221 23.547 1.807 1 98.88 68 TRP B O 1
ATOM 4962 N N . HIS B 1 69 ? 3.426 22.062 3.48 1 98.81 69 HIS B N 1
ATOM 4963 C CA . HIS B 1 69 ? 2.441 22.656 4.387 1 98.81 69 HIS B CA 1
ATOM 4964 C C . HIS B 1 69 ? 2.779 24.109 4.707 1 98.81 69 HIS B C 1
ATOM 4966 O O . HIS B 1 69 ? 3.838 24.391 5.277 1 98.81 69 HIS B O 1
ATOM 4972 N N . GLY B 1 70 ? 1.898 25 4.387 1 98.44 70 GLY B N 1
ATOM 4973 C CA . GLY B 1 70 ? 2.045 26.406 4.695 1 98.44 70 GLY B CA 1
ATOM 4974 C C . GLY B 1 70 ? 2.623 27.219 3.543 1 98.44 70 GLY B C 1
ATOM 4975 O O . GLY B 1 70 ? 2.609 28.453 3.572 1 98.44 70 GLY B O 1
ATOM 4976 N N . ILE B 1 71 ? 3.148 26.531 2.523 1 98.69 71 ILE B N 1
ATOM 4977 C CA . ILE B 1 71 ? 3.684 27.203 1.346 1 98.69 71 ILE B CA 1
ATOM 4978 C C . ILE B 1 71 ? 2.549 27.531 0.378 1 98.69 71 ILE B C 1
ATOM 4980 O O . ILE B 1 71 ? 1.728 26.672 0.059 1 98.69 71 ILE B O 1
ATOM 4984 N N . ARG B 1 72 ? 2.447 28.703 -0.134 1 97.44 72 ARG B N 1
ATOM 4985 C CA . ARG B 1 72 ? 1.297 29.188 -0.895 1 97.44 72 ARG B CA 1
ATOM 4986 C C . ARG B 1 72 ? 1.328 28.656 -2.326 1 97.44 72 ARG B C 1
ATOM 4988 O O . ARG B 1 72 ? 0.302 28.641 -3.008 1 97.44 72 ARG B O 1
ATOM 4995 N N . GLN B 1 73 ? 2.545 28.297 -2.828 1 98.31 73 GLN B N 1
ATOM 4996 C CA . GLN B 1 73 ? 2.693 27.734 -4.164 1 98.31 73 GLN B CA 1
ATOM 4997 C C . GLN B 1 73 ? 2.199 28.703 -5.234 1 98.31 73 GLN B C 1
ATOM 4999 O O . GLN B 1 73 ? 1.452 28.312 -6.133 1 98.31 73 GLN B O 1
ATOM 5004 N N . LEU B 1 74 ? 2.57 30 -5.168 1 97.69 74 LEU B N 1
ATOM 5005 C CA . LEU B 1 74 ? 2.162 31 -6.145 1 97.69 74 LEU B CA 1
ATOM 5006 C C . LEU B 1 74 ? 2.666 30.641 -7.539 1 97.69 74 LEU B C 1
ATOM 5008 O O . LEU B 1 74 ? 3.873 30.531 -7.754 1 97.69 74 LEU B O 1
ATOM 5012 N N . GLY B 1 75 ? 1.755 30.391 -8.445 1 97.5 75 GLY B N 1
ATOM 5013 C CA . GLY B 1 75 ? 2.098 30.109 -9.836 1 97.5 75 GLY B CA 1
ATOM 5014 C C . GLY B 1 75 ? 2.408 28.641 -10.078 1 97.5 75 GLY B C 1
ATOM 5015 O O . GLY B 1 75 ? 2.639 28.234 -11.219 1 97.5 75 GLY B O 1
ATOM 5016 N N . THR B 1 76 ? 2.404 27.812 -9.008 1 98.31 76 THR B N 1
ATOM 5017 C CA . THR B 1 76 ? 2.742 26.406 -9.148 1 98.31 76 THR B CA 1
ATOM 5018 C C . THR B 1 76 ? 1.783 25.531 -8.336 1 98.31 76 THR B C 1
ATOM 5020 O O . THR B 1 76 ? 2.215 24.672 -7.566 1 98.31 76 THR B O 1
ATOM 5023 N N . PRO B 1 77 ? 0.471 25.641 -8.539 1 98.5 77 PRO B N 1
ATOM 5024 C CA . PRO B 1 77 ? -0.476 24.891 -7.707 1 98.5 77 PRO B CA 1
ATOM 5025 C C . PRO B 1 77 ? -0.286 23.375 -7.805 1 98.5 77 PRO B C 1
ATOM 5027 O O . PRO B 1 77 ? -0.621 22.656 -6.871 1 98.5 77 PRO B O 1
ATOM 5030 N N . TRP B 1 78 ? 0.285 22.828 -8.906 1 97.81 78 TRP B N 1
ATOM 5031 C CA . TRP B 1 78 ? 0.549 21.391 -9.039 1 97.81 78 TRP B CA 1
ATOM 5032 C C . TRP B 1 78 ? 1.591 20.938 -8.023 1 97.81 78 TRP B C 1
ATOM 5034 O O . TRP B 1 78 ? 1.672 19.75 -7.699 1 97.81 78 TRP B O 1
ATOM 5044 N N . ALA B 1 79 ? 2.381 21.859 -7.504 1 98.5 79 ALA B N 1
ATOM 5045 C CA . ALA B 1 79 ? 3.459 21.531 -6.574 1 98.5 79 ALA B CA 1
ATOM 5046 C C . ALA B 1 79 ? 2.957 21.516 -5.137 1 98.5 79 ALA B C 1
ATOM 5048 O O . ALA B 1 79 ? 3.713 21.203 -4.211 1 98.5 79 ALA B O 1
ATOM 5049 N N . ASP B 1 80 ? 1.666 21.844 -4.93 1 98.56 80 ASP B N 1
ATOM 5050 C CA . ASP B 1 80 ? 1.08 21.75 -3.596 1 98.56 80 ASP B CA 1
ATOM 5051 C C . ASP B 1 80 ? 1.198 20.328 -3.051 1 98.56 80 ASP B C 1
ATOM 5053 O O . ASP B 1 80 ? 1.304 20.125 -1.838 1 98.56 80 ASP B O 1
ATOM 5057 N N . GLY B 1 81 ? 1.153 19.328 -3.965 1 98.25 81 GLY B N 1
ATOM 5058 C CA . GLY B 1 81 ? 1.421 17.953 -3.594 1 98.25 81 GLY B CA 1
ATOM 5059 C C . GLY B 1 81 ? 0.242 17.281 -2.92 1 98.25 81 GLY B C 1
ATOM 5060 O O . GLY B 1 81 ? 0.385 16.703 -1.839 1 98.25 81 GLY B O 1
ATOM 5061 N N . THR B 1 82 ? -0.949 17.328 -3.541 1 98.06 82 THR B N 1
ATOM 5062 C CA . THR B 1 82 ? -2.158 16.672 -3.047 1 98.06 82 THR B CA 1
ATOM 5063 C C . THR B 1 82 ? -2.738 15.734 -4.105 1 98.06 82 THR B C 1
ATOM 5065 O O . THR B 1 82 ? -3.281 16.188 -5.113 1 98.06 82 THR B O 1
ATOM 5068 N N . ALA B 1 83 ? -2.729 14.445 -3.795 1 97.06 83 ALA B N 1
ATOM 5069 C CA . ALA B 1 83 ? -3.328 13.492 -4.723 1 97.06 83 ALA B CA 1
ATOM 5070 C C . ALA B 1 83 ? -4.801 13.812 -4.961 1 97.06 83 ALA B C 1
ATOM 5072 O O . ALA B 1 83 ? -5.523 14.172 -4.031 1 97.06 83 ALA B O 1
ATOM 5073 N N . SER B 1 84 ? -5.305 13.711 -6.203 1 97.38 84 SER B N 1
ATOM 5074 C CA . SER B 1 84 ? -6.688 13.898 -6.621 1 97.38 84 SER B CA 1
ATOM 5075 C C . SER B 1 84 ? -7.043 15.383 -6.707 1 97.38 84 SER B C 1
ATOM 5077 O O . SER B 1 84 ? -8.094 15.742 -7.234 1 97.38 84 SER B O 1
ATOM 5079 N N . ILE B 1 85 ? -6.152 16.297 -6.168 1 98.5 85 ILE B N 1
ATOM 5080 C CA . ILE B 1 85 ? -6.512 17.703 -6.168 1 98.5 85 ILE B CA 1
ATOM 5081 C C . ILE B 1 85 ? -5.559 18.484 -7.074 1 98.5 85 ILE B C 1
ATOM 5083 O O . ILE B 1 85 ? -5.945 18.922 -8.156 1 98.5 85 ILE B O 1
ATOM 5087 N N . SER B 1 86 ? -4.285 18.438 -6.727 1 98.19 86 SER B N 1
ATOM 5088 C CA . SER B 1 86 ? -3.346 19.25 -7.484 1 98.19 86 SER B CA 1
ATOM 5089 C C . SER B 1 86 ? -2.553 18.406 -8.477 1 98.19 86 SER B C 1
ATOM 5091 O O . SER B 1 86 ? -2.018 18.938 -9.453 1 98.19 86 SER B O 1
ATOM 5093 N N . GLN B 1 87 ? -2.438 17.125 -8.234 1 97.81 87 GLN B N 1
ATOM 5094 C CA . GLN B 1 87 ? -1.63 16.25 -9.078 1 97.81 87 GLN B CA 1
ATOM 5095 C C . GLN B 1 87 ? -2.062 14.789 -8.93 1 97.81 87 GLN B C 1
ATOM 5097 O O . GLN B 1 87 ? -2.818 14.453 -8.016 1 97.81 87 GLN B O 1
ATOM 5102 N N . CYS B 1 88 ? -1.623 13.961 -9.852 1 96.81 88 CYS B N 1
ATOM 5103 C CA . CYS B 1 88 ? -1.706 12.508 -9.727 1 96.81 88 CYS B CA 1
ATOM 5104 C C . CYS B 1 88 ? -0.674 11.992 -8.734 1 96.81 88 CYS B C 1
ATOM 5106 O O . CYS B 1 88 ? 0.379 12.602 -8.547 1 96.81 88 CYS B O 1
ATOM 5108 N N . PRO B 1 89 ? -0.994 10.836 -8.078 1 97.75 89 PRO B N 1
ATOM 5109 C CA . PRO B 1 89 ? 0.069 10.211 -7.289 1 97.75 89 PRO B CA 1
ATOM 5110 C C . PRO B 1 89 ? 1.274 9.805 -8.141 1 97.75 89 PRO B C 1
ATOM 5112 O O . PRO B 1 89 ? 1.12 9.461 -9.312 1 97.75 89 PRO B O 1
ATOM 5115 N N . ILE B 1 90 ? 2.477 9.906 -7.586 1 98 90 ILE B N 1
ATOM 5116 C CA . ILE B 1 90 ? 3.693 9.391 -8.211 1 98 90 ILE B CA 1
ATOM 5117 C C . ILE B 1 90 ? 3.742 7.871 -8.078 1 98 90 ILE B C 1
ATOM 5119 O O . ILE B 1 90 ? 3.814 7.34 -6.969 1 98 90 ILE B O 1
ATOM 5123 N N . ASN B 1 91 ? 3.699 7.176 -9.156 1 97.06 91 ASN B N 1
ATOM 5124 C CA . ASN B 1 91 ? 3.674 5.719 -9.133 1 97.06 91 ASN B CA 1
ATOM 5125 C C . ASN B 1 91 ? 5.031 5.141 -8.742 1 97.06 91 ASN B C 1
ATOM 5127 O O . ASN B 1 91 ? 6.059 5.805 -8.891 1 97.06 91 ASN B O 1
ATOM 5131 N N . PRO B 1 92 ? 5.004 3.883 -8.273 1 97.62 92 PRO B N 1
ATOM 5132 C CA . PRO B 1 92 ? 6.273 3.24 -7.93 1 97.62 92 PRO B CA 1
ATOM 5133 C C . PRO B 1 92 ? 7.277 3.271 -9.078 1 97.62 92 PRO B C 1
ATOM 5135 O O . PRO B 1 92 ? 6.922 2.99 -10.227 1 97.62 92 PRO B O 1
ATOM 5138 N N . GLY B 1 93 ? 8.469 3.695 -8.75 1 96.69 93 GLY B N 1
ATOM 5139 C CA . GLY B 1 93 ? 9.547 3.727 -9.719 1 96.69 93 GLY B CA 1
ATOM 5140 C C . GLY B 1 93 ? 9.641 5.039 -10.477 1 96.69 93 GLY B C 1
ATOM 5141 O O . GLY B 1 93 ? 10.656 5.324 -11.117 1 96.69 93 GLY B O 1
ATOM 5142 N N . GLU B 1 94 ? 8.633 5.867 -10.43 1 96.94 94 GLU B N 1
ATOM 5143 C CA . GLU B 1 94 ? 8.633 7.141 -11.141 1 96.94 94 GLU B CA 1
ATOM 5144 C C . GLU B 1 94 ? 9.234 8.25 -10.297 1 96.94 94 GLU B C 1
ATOM 5146 O O . GLU B 1 94 ? 9.328 8.125 -9.07 1 96.94 94 GLU B O 1
ATOM 5151 N N . THR B 1 95 ? 9.711 9.273 -10.945 1 97.06 95 THR B N 1
ATOM 5152 C CA . THR B 1 95 ? 10.234 10.484 -10.305 1 97.06 95 THR B CA 1
ATOM 5153 C C . THR B 1 95 ? 9.391 11.695 -10.68 1 97.06 95 THR B C 1
ATOM 5155 O O . THR B 1 95 ? 9.062 11.898 -11.852 1 97.06 95 THR B O 1
ATOM 5158 N N . PHE B 1 96 ? 8.945 12.43 -9.758 1 97.75 96 PHE B N 1
ATOM 5159 C CA . PHE B 1 96 ? 8.266 13.703 -9.945 1 97.75 96 PHE B CA 1
ATOM 5160 C C . PHE B 1 96 ? 9.102 14.844 -9.375 1 97.75 96 PHE B C 1
ATOM 5162 O O . PHE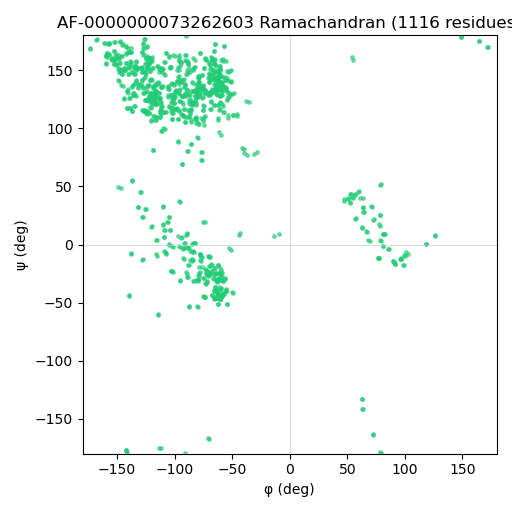 B 1 96 ? 9.695 14.711 -8.305 1 97.75 96 PHE B O 1
ATOM 5169 N N . THR B 1 97 ? 9.148 15.945 -10.047 1 98.06 97 THR B N 1
ATOM 5170 C CA . THR B 1 97 ? 9.914 17.094 -9.594 1 98.06 97 THR B CA 1
ATOM 5171 C C . THR B 1 97 ? 8.992 18.156 -8.992 1 98.06 97 THR B C 1
ATOM 5173 O O . THR B 1 97 ? 8.148 18.719 -9.688 1 98.06 97 THR B O 1
ATOM 5176 N N . TYR B 1 98 ? 9.117 18.406 -7.734 1 98.69 98 TYR B N 1
ATOM 5177 C CA . TYR B 1 98 ? 8.547 19.594 -7.109 1 98.69 98 TYR B CA 1
ATOM 5178 C C . TYR B 1 98 ? 9.477 20.797 -7.262 1 98.69 98 TYR B C 1
ATOM 5180 O O . TYR B 1 98 ? 10.625 20.75 -6.832 1 98.69 98 TYR B O 1
ATOM 5188 N N . ARG B 1 99 ? 9.023 21.812 -7.836 1 98.44 99 ARG B N 1
ATOM 5189 C CA . ARG B 1 99 ? 9.789 23.031 -8.031 1 98.44 99 ARG B CA 1
ATOM 5190 C C . ARG B 1 99 ? 8.93 24.266 -7.723 1 98.44 99 ARG B C 1
ATOM 5192 O O . ARG B 1 99 ? 7.93 24.516 -8.391 1 98.44 99 ARG B O 1
ATOM 5199 N N . PHE B 1 100 ? 9.266 25.016 -6.707 1 98.56 100 PHE B N 1
ATOM 5200 C CA . PHE B 1 100 ? 8.469 26.156 -6.293 1 98.56 100 PHE B CA 1
ATOM 5201 C C . PHE B 1 100 ? 9.312 27.156 -5.508 1 98.56 100 PHE B C 1
ATOM 5203 O O . PHE B 1 100 ? 10.383 26.797 -5.004 1 98.56 100 PHE B O 1
ATOM 5210 N N . VAL B 1 101 ? 8.836 28.359 -5.367 1 98.38 101 VAL B N 1
ATOM 5211 C CA . VAL B 1 101 ? 9.531 29.422 -4.656 1 98.38 101 VAL B CA 1
ATOM 5212 C C . VAL B 1 101 ? 8.977 29.547 -3.24 1 98.38 101 VAL B C 1
ATOM 5214 O O . VAL B 1 101 ? 7.762 29.469 -3.035 1 98.38 101 VAL B O 1
ATOM 5217 N N . VAL B 1 102 ? 9.852 29.625 -2.244 1 98.31 102 VAL B N 1
ATOM 5218 C CA . VAL B 1 102 ? 9.438 29.969 -0.886 1 98.31 102 VAL B CA 1
ATOM 5219 C C . VAL B 1 102 ? 9.453 31.484 -0.7 1 98.31 102 VAL B C 1
ATOM 5221 O O . VAL B 1 102 ? 10.516 32.094 -0.597 1 98.31 102 VAL B O 1
ATOM 5224 N N . ASP B 1 103 ? 8.289 32.062 -0.467 1 96.19 103 ASP B N 1
ATOM 5225 C CA . ASP B 1 103 ? 8.148 33.5 -0.625 1 96.19 103 ASP B CA 1
ATOM 5226 C C . ASP B 1 103 ? 8.016 34.188 0.731 1 96.19 103 ASP B C 1
ATOM 5228 O O . ASP B 1 103 ? 8.031 35.406 0.811 1 96.19 103 ASP B O 1
ATOM 5232 N N . LYS B 1 104 ? 7.922 33.406 1.79 1 96.94 104 LYS B N 1
ATOM 5233 C CA . LYS B 1 104 ? 7.727 34 3.105 1 96.94 104 LYS B CA 1
ATOM 5234 C C . LYS B 1 104 ? 8.523 33.25 4.176 1 96.94 104 LYS B C 1
ATOM 5236 O O . LYS B 1 104 ? 8.492 32.031 4.234 1 96.94 104 LYS B O 1
ATOM 5241 N N . ALA B 1 105 ? 9.219 34.031 4.977 1 97.81 105 ALA B N 1
ATOM 5242 C CA . ALA B 1 105 ? 9.953 33.438 6.09 1 97.81 105 ALA B CA 1
ATOM 5243 C C . ALA B 1 105 ? 9 32.781 7.078 1 97.81 105 ALA B C 1
ATOM 5245 O O . ALA B 1 105 ? 7.891 33.25 7.301 1 97.81 105 ALA B O 1
ATOM 5246 N N . GLY B 1 106 ? 9.445 31.672 7.637 1 98.19 106 GLY B N 1
ATOM 5247 C CA . GLY B 1 106 ? 8.602 31.031 8.633 1 98.19 106 GLY B CA 1
ATOM 5248 C C . GLY B 1 106 ? 9.008 29.609 8.938 1 98.19 106 GLY B C 1
ATOM 5249 O O . GLY B 1 106 ? 10.031 29.125 8.43 1 98.19 106 GLY B O 1
ATOM 5250 N N . THR B 1 107 ? 8.352 29.016 9.898 1 98.62 107 THR B N 1
ATOM 5251 C CA . THR B 1 107 ? 8.453 27.609 10.266 1 98.62 107 THR B CA 1
ATOM 5252 C C . THR B 1 107 ? 7.379 26.781 9.562 1 98.62 107 THR B C 1
ATOM 5254 O O . THR B 1 107 ? 6.188 26.953 9.828 1 98.62 107 THR B O 1
ATOM 5257 N N . TYR B 1 108 ? 7.836 25.938 8.648 1 98.75 108 TYR B N 1
ATOM 5258 C CA . TYR B 1 108 ? 6.938 25.094 7.875 1 98.75 108 TYR B CA 1
ATOM 5259 C C . TYR B 1 108 ? 7.34 23.625 7.988 1 98.75 108 TYR B C 1
ATOM 5261 O O . TYR B 1 108 ? 8.234 23.281 8.758 1 98.75 108 TYR B O 1
ATOM 5269 N N . PHE B 1 109 ? 6.57 22.766 7.391 1 98.88 109 PHE B N 1
ATOM 5270 C CA . PHE B 1 109 ? 6.902 21.344 7.305 1 98.88 109 PHE B CA 1
ATOM 5271 C C . PHE B 1 109 ? 6.273 20.719 6.066 1 98.88 109 PHE B C 1
ATOM 5273 O O . PHE B 1 109 ? 5.582 21.391 5.305 1 98.88 109 PHE B O 1
ATOM 5280 N N . TYR B 1 110 ? 6.668 19.594 5.73 1 98.88 110 TYR B N 1
ATOM 5281 C CA . TYR B 1 110 ? 6.074 18.828 4.645 1 98.88 110 TYR B CA 1
ATOM 5282 C C . TYR B 1 110 ? 5.641 17.438 5.125 1 98.88 110 TYR B C 1
ATOM 5284 O O . TYR B 1 110 ? 6.109 16.969 6.16 1 98.88 110 TYR B O 1
ATOM 5292 N N . HIS B 1 111 ? 4.703 16.844 4.465 1 98.88 111 HIS B N 1
ATOM 5293 C CA . HIS B 1 111 ? 4.25 15.5 4.836 1 98.88 111 HIS B CA 1
ATOM 5294 C C . HIS B 1 111 ? 3.549 14.812 3.67 1 98.88 111 HIS B C 1
ATOM 5296 O O . HIS B 1 111 ? 3.15 15.469 2.705 1 98.88 111 HIS B O 1
ATOM 5302 N N . GLY B 1 112 ? 3.471 13.531 3.816 1 98.75 112 GLY B N 1
ATOM 5303 C CA . GLY B 1 112 ? 2.648 12.789 2.875 1 98.75 112 GLY B CA 1
ATOM 5304 C C . GLY B 1 112 ? 1.19 13.203 2.9 1 98.75 112 GLY B C 1
ATOM 5305 O O . GLY B 1 112 ? 0.641 13.492 3.965 1 98.75 112 GLY B O 1
ATOM 5306 N N . HIS B 1 113 ? 0.566 13.305 1.759 1 98.56 113 HIS B N 1
ATOM 5307 C CA . HIS B 1 113 ? -0.835 13.695 1.645 1 98.56 113 HIS B CA 1
ATOM 5308 C C . HIS B 1 113 ? -1.607 12.711 0.769 1 98.56 113 HIS B C 1
ATOM 5310 O O . HIS B 1 113 ? -2.291 13.117 -0.174 1 98.56 113 HIS B O 1
ATOM 5316 N N . TYR B 1 114 ? -1.419 11.469 0.973 1 98.38 114 TYR B N 1
ATOM 5317 C CA . TYR B 1 114 ? -2.082 10.344 0.316 1 98.38 114 TYR B CA 1
ATOM 5318 C C . TYR B 1 114 ? -2.355 9.219 1.305 1 98.38 114 TYR B C 1
ATOM 5320 O O . TYR B 1 114 ? -1.426 8.648 1.884 1 98.38 114 TYR B O 1
ATOM 5328 N N . GLY B 1 115 ? -3.623 8.945 1.479 1 97.69 115 GLY B N 1
ATOM 5329 C CA . GLY B 1 115 ? -3.988 8.008 2.527 1 97.69 115 GLY B CA 1
ATOM 5330 C C . GLY B 1 115 ? -3.611 8.492 3.916 1 97.69 115 GLY B C 1
ATOM 5331 O O . GLY B 1 115 ? -3.932 9.617 4.297 1 97.69 115 GLY B O 1
ATOM 5332 N N . MET B 1 116 ? -2.99 7.598 4.684 1 98.38 116 MET B N 1
ATOM 5333 C CA . MET B 1 116 ? -2.562 7.902 6.047 1 98.38 116 MET B CA 1
ATOM 5334 C C . MET B 1 116 ? -1.041 7.98 6.133 1 98.38 116 MET B C 1
ATOM 5336 O O . MET B 1 116 ? -0.456 7.629 7.16 1 98.38 116 MET B O 1
ATOM 5340 N N . GLN B 1 117 ? -0.421 8.422 5.07 1 98.62 117 GLN B N 1
ATOM 5341 C CA . GLN B 1 117 ? 1.025 8.289 4.941 1 98.62 117 GLN B CA 1
ATOM 5342 C C . GLN B 1 117 ? 1.753 9.242 5.887 1 98.62 117 GLN B C 1
ATOM 5344 O O . GLN B 1 117 ? 2.916 9.023 6.227 1 98.62 117 GLN B O 1
ATOM 5349 N N . ARG B 1 118 ? 1.075 10.336 6.309 1 98.62 118 ARG B N 1
ATOM 5350 C CA . ARG B 1 118 ? 1.665 11.172 7.352 1 98.62 118 ARG B CA 1
ATOM 5351 C C . ARG B 1 118 ? 1.825 10.383 8.648 1 98.62 118 ARG B C 1
ATOM 5353 O O . ARG B 1 118 ? 2.898 10.391 9.258 1 98.62 118 ARG B O 1
ATOM 5360 N N . SER B 1 119 ? 0.792 9.672 9.008 1 98.25 119 SER B N 1
ATOM 5361 C CA . SER B 1 119 ? 0.843 8.836 10.203 1 98.25 119 SER B CA 1
ATOM 5362 C C . SER B 1 119 ? 1.873 7.719 10.047 1 98.25 119 SER B C 1
ATOM 5364 O O . SER B 1 119 ? 2.402 7.219 11.039 1 98.25 119 SER B O 1
ATOM 5366 N N . GLY B 1 120 ? 2.129 7.398 8.812 1 98.44 120 GLY B N 1
ATOM 5367 C CA . GLY B 1 120 ? 3.105 6.355 8.539 1 98.44 120 GLY B CA 1
ATOM 5368 C C . GLY B 1 120 ? 4.539 6.832 8.68 1 98.44 120 GLY B C 1
ATOM 5369 O O . GLY B 1 120 ? 5.477 6.039 8.562 1 98.44 120 GLY B O 1
ATOM 5370 N N . GLY B 1 121 ? 4.766 8.102 8.859 1 98.69 121 GLY B N 1
ATOM 5371 C CA . GLY B 1 121 ? 6.102 8.594 9.141 1 98.69 121 GLY B CA 1
ATOM 5372 C C . GLY B 1 121 ? 6.621 9.547 8.078 1 98.69 121 GLY B C 1
ATOM 5373 O O . GLY B 1 121 ? 7.738 10.055 8.18 1 98.69 121 GLY B O 1
ATOM 5374 N N . LEU B 1 122 ? 5.797 9.805 7.047 1 98.81 122 LEU B N 1
ATOM 5375 C CA . LEU B 1 122 ? 6.273 10.609 5.934 1 98.81 122 LEU B CA 1
ATOM 5376 C C . LEU B 1 122 ? 6.086 12.094 6.219 1 98.81 122 LEU B C 1
ATOM 5378 O O . LEU B 1 122 ? 5.102 12.695 5.781 1 98.81 122 LEU B O 1
ATOM 5382 N N . TYR B 1 123 ? 7.051 12.688 6.887 1 98.88 123 TYR B N 1
ATOM 5383 C CA . TYR B 1 123 ? 7.023 14.117 7.195 1 98.88 123 TYR B CA 1
ATOM 5384 C C . TYR B 1 123 ? 8.422 14.633 7.504 1 98.88 123 TYR B C 1
ATOM 5386 O O . TYR B 1 123 ? 9.336 13.844 7.77 1 98.88 123 TYR B O 1
ATOM 5394 N N . GLY B 1 124 ? 8.594 15.883 7.449 1 98.81 124 GLY B N 1
ATOM 5395 C CA . GLY B 1 124 ? 9.828 16.578 7.773 1 98.81 124 GLY B CA 1
ATOM 5396 C C . GLY B 1 124 ? 9.648 18.078 7.91 1 98.81 124 GLY B C 1
ATOM 5397 O O . GLY B 1 124 ? 8.555 18.609 7.703 1 98.81 124 GLY B O 1
ATOM 5398 N N . THR B 1 125 ? 10.742 18.75 8.273 1 98.56 125 THR B N 1
ATOM 5399 C CA . THR B 1 125 ? 10.711 20.172 8.586 1 98.56 125 THR B CA 1
ATOM 5400 C C . THR B 1 125 ? 11.148 21 7.383 1 98.56 125 THR B C 1
ATOM 5402 O O . THR B 1 125 ? 12.023 20.594 6.621 1 98.56 125 THR B O 1
ATOM 5405 N N . LEU B 1 126 ? 10.492 22.094 7.18 1 98.81 126 LEU B N 1
ATOM 5406 C CA . LEU B 1 126 ? 10.875 23.109 6.207 1 98.81 126 LEU B CA 1
ATOM 5407 C C . LEU B 1 126 ? 10.977 24.484 6.871 1 98.81 126 LEU B C 1
ATOM 5409 O O . LEU B 1 126 ? 9.992 25 7.387 1 98.81 126 LEU B O 1
ATOM 5413 N N . ILE B 1 127 ? 12.18 25.047 6.898 1 98.69 127 ILE B N 1
ATOM 5414 C CA . ILE B 1 127 ? 12.43 26.344 7.516 1 98.69 127 ILE B CA 1
ATOM 5415 C C . ILE B 1 127 ? 12.82 27.359 6.441 1 98.69 127 ILE B C 1
ATOM 5417 O O . ILE B 1 127 ? 13.727 27.109 5.641 1 98.69 127 ILE B O 1
ATOM 5421 N N . VAL B 1 128 ? 12.141 28.438 6.395 1 98.56 128 VAL B N 1
ATOM 5422 C CA . VAL B 1 128 ? 12.477 29.531 5.496 1 98.56 128 VAL B CA 1
ATOM 5423 C C . VAL B 1 128 ? 12.969 30.734 6.305 1 98.56 128 VAL B C 1
ATOM 5425 O O . VAL B 1 128 ? 12.227 31.297 7.117 1 98.56 128 VAL B O 1
ATOM 5428 N N . GLU B 1 129 ? 14.141 31.156 6.086 1 97.38 129 GLU B N 1
ATOM 5429 C CA . GLU B 1 129 ? 14.766 32.281 6.793 1 97.38 129 GLU B CA 1
ATOM 5430 C C . GLU B 1 129 ? 14.617 33.562 6.004 1 97.38 129 GLU B C 1
ATOM 5432 O O . GLU B 1 129 ? 14.359 33.562 4.797 1 97.38 129 GLU B O 1
ATOM 5437 N N . VAL B 1 130 ? 14.734 34.688 6.73 1 96.5 130 VAL B N 1
ATOM 5438 C CA . VAL B 1 130 ? 14.805 35.969 6.035 1 96.5 130 VAL B CA 1
ATOM 5439 C C . VAL B 1 130 ? 16.078 36.031 5.203 1 96.5 130 VAL B C 1
ATOM 5441 O O . VAL B 1 130 ? 17.062 35.375 5.508 1 96.5 130 VAL B O 1
ATOM 5444 N N . PRO B 1 131 ? 16.016 36.844 4.184 1 94.44 131 PRO B N 1
ATOM 5445 C CA . PRO B 1 131 ? 17.234 36.969 3.381 1 94.44 131 PRO B CA 1
ATOM 5446 C C . PRO B 1 131 ? 18.422 37.469 4.199 1 94.44 131 PRO B C 1
ATOM 5448 O O . PRO B 1 131 ? 18.25 38.125 5.223 1 94.44 131 PRO B O 1
ATOM 5451 N N . LYS B 1 132 ? 19.578 37.156 3.605 1 89.38 132 LYS B N 1
ATOM 5452 C CA . LYS B 1 132 ? 20.797 37.625 4.262 1 89.38 132 LYS B CA 1
ATOM 5453 C C . LYS B 1 132 ? 20.797 39.156 4.426 1 89.38 132 LYS B C 1
ATOM 5455 O O . LYS B 1 132 ? 20.438 39.875 3.502 1 89.38 132 LYS B O 1
ATOM 5460 N N . GLY B 1 133 ? 21.188 39.562 5.539 1 88.88 133 GLY B N 1
ATOM 5461 C CA . GLY B 1 133 ? 21.234 41 5.82 1 88.88 133 GLY B CA 1
ATOM 5462 C C . GLY B 1 133 ? 19.969 41.531 6.434 1 88.88 133 GLY B C 1
ATOM 5463 O O . GLY B 1 133 ? 19.938 42.625 6.98 1 88.88 133 GLY B O 1
ATOM 5464 N N . GLN B 1 134 ? 18.953 40.75 6.301 1 91.81 134 GLN B N 1
ATOM 5465 C CA . GLN B 1 134 ? 17.703 41.156 6.93 1 91.81 134 GLN B CA 1
ATOM 5466 C C . GLN B 1 134 ? 17.547 40.531 8.305 1 91.81 134 GLN B C 1
ATOM 5468 O O . GLN B 1 134 ? 18.203 39.531 8.609 1 91.81 134 GLN B O 1
ATOM 5473 N N . HIS B 1 135 ? 16.703 41.281 9.062 1 91.44 135 HIS B N 1
ATOM 5474 C CA . HIS B 1 135 ? 16.516 40.812 10.43 1 91.44 135 HIS B CA 1
ATOM 5475 C C . HIS B 1 135 ? 15.039 40.562 10.742 1 91.44 135 HIS B C 1
ATOM 5477 O O . HIS B 1 135 ? 14.172 41.281 10.219 1 91.44 135 HIS B O 1
ATOM 5483 N N . GLU B 1 136 ? 14.859 39.656 11.633 1 94.56 136 GLU B N 1
ATOM 5484 C CA . GLU B 1 136 ? 13.523 39.438 12.172 1 94.56 136 GLU B CA 1
ATOM 5485 C C . GLU B 1 136 ? 13.203 40.406 13.305 1 94.56 136 GLU B C 1
ATOM 5487 O O . GLU B 1 136 ? 14.109 41.031 13.852 1 94.56 136 GLU B O 1
ATOM 5492 N N . PRO B 1 137 ? 11.953 40.562 13.57 1 94.44 137 PRO B N 1
ATOM 5493 C CA . PRO B 1 137 ? 11.578 41.562 14.586 1 94.44 137 PRO B CA 1
ATOM 5494 C C . PRO B 1 137 ? 11.859 41.062 16 1 94.44 137 PRO B C 1
ATOM 5496 O O . PRO B 1 137 ? 11.203 41.5 16.953 1 94.44 137 PRO B O 1
ATOM 5499 N N . PHE B 1 138 ? 12.648 40.125 16.234 1 96.06 138 PHE B N 1
ATOM 5500 C CA . PHE B 1 138 ? 13.117 39.656 17.516 1 96.06 138 PHE B CA 1
ATOM 5501 C C . PHE B 1 138 ? 14.539 39.094 17.406 1 96.06 138 PHE B C 1
ATOM 5503 O O . PHE B 1 138 ? 15.023 38.812 16.297 1 96.06 138 PHE B O 1
ATOM 5510 N N . HIS B 1 139 ? 15.211 39.031 18.578 1 96 139 HIS B N 1
ATOM 5511 C CA . HIS B 1 139 ? 16.594 38.562 18.625 1 96 139 HIS B CA 1
ATOM 5512 C C . HIS B 1 139 ? 16.719 37.219 19.328 1 96 139 HIS B C 1
ATOM 5514 O O . HIS B 1 139 ? 15.961 36.938 20.25 1 96 139 HIS B O 1
ATOM 5520 N N . TYR B 1 140 ? 17.625 36.438 18.953 1 97.81 140 TYR B N 1
ATOM 5521 C CA . TYR B 1 140 ? 17.969 35.188 19.609 1 97.81 140 TYR B CA 1
ATOM 5522 C C . TYR B 1 140 ? 19.422 34.812 19.344 1 97.81 140 TYR B C 1
ATOM 5524 O O . TYR B 1 140 ? 20.016 35.25 18.344 1 97.81 140 TYR B O 1
ATOM 5532 N N . ASP B 1 141 ? 20 33.906 20.219 1 98.19 141 ASP B N 1
ATOM 5533 C CA . ASP B 1 141 ? 21.406 33.531 20.141 1 98.19 141 ASP B CA 1
ATOM 5534 C C . ASP B 1 141 ? 21.562 32.156 19.5 1 98.19 141 ASP B C 1
ATOM 5536 O O . ASP B 1 141 ? 22.656 31.797 19.031 1 98.19 141 ASP B O 1
ATOM 5540 N N . GLY B 1 142 ? 20.609 31.375 19.531 1 97.88 142 GLY B N 1
ATOM 5541 C CA . GLY B 1 142 ? 20.594 30.031 18.969 1 97.88 142 GLY B CA 1
ATOM 5542 C C . GLY B 1 142 ? 19.188 29.531 18.672 1 97.88 142 GLY B C 1
ATOM 5543 O O . GLY B 1 142 ? 18.203 30.203 19.016 1 97.88 142 GLY B O 1
ATOM 5544 N N . GLU B 1 143 ? 19.109 28.391 18.031 1 98 143 GLU B N 1
ATOM 5545 C CA . GLU B 1 143 ? 17.797 27.922 17.625 1 98 143 GLU B CA 1
ATOM 5546 C C . GLU B 1 143 ? 17.703 26.391 17.688 1 98 143 GLU B C 1
ATOM 5548 O O . GLU B 1 143 ? 18.703 25.703 17.469 1 98 143 GLU B O 1
ATOM 5553 N N . PHE B 1 144 ? 16.547 25.891 18 1 98.38 144 PHE B N 1
ATOM 5554 C CA . PHE B 1 144 ? 16.172 24.484 17.906 1 98.38 144 PHE B CA 1
ATOM 5555 C C . PHE B 1 144 ? 14.906 24.297 17.078 1 98.38 144 PHE B C 1
ATOM 5557 O O . PHE B 1 144 ? 14.102 25.234 16.969 1 98.38 144 PHE B O 1
ATOM 5564 N N . ASN B 1 145 ? 14.82 23.219 16.422 1 97.88 145 ASN B N 1
ATOM 5565 C CA . ASN B 1 145 ? 13.594 22.797 15.742 1 97.88 145 ASN B CA 1
ATOM 5566 C C . ASN B 1 145 ? 13.031 21.516 16.344 1 97.88 145 ASN B C 1
ATOM 5568 O O . ASN B 1 145 ? 13.727 20.5 16.391 1 97.88 145 ASN B O 1
ATOM 5572 N N . LEU B 1 146 ? 11.82 21.547 16.828 1 98.75 146 LEU B N 1
ATOM 5573 C CA . LEU B 1 146 ? 11.133 20.375 17.344 1 98.75 146 LEU B CA 1
ATOM 5574 C C . LEU B 1 146 ? 9.953 19.984 16.453 1 98.75 146 LEU B C 1
ATOM 5576 O O . LEU B 1 146 ? 9 20.766 16.312 1 98.75 146 LEU B O 1
ATOM 5580 N N . LEU B 1 147 ? 10.055 18.891 15.82 1 98.81 147 LEU B N 1
ATOM 5581 C CA . LEU B 1 147 ? 8.977 18.297 15.039 1 98.81 147 LEU B CA 1
ATOM 5582 C C . LEU B 1 147 ? 8.227 17.25 15.859 1 98.81 147 LEU B C 1
ATOM 5584 O O . LEU B 1 147 ? 8.797 16.234 16.25 1 98.81 147 LEU B O 1
ATOM 5588 N N . LEU B 1 148 ? 6.934 17.531 16.141 1 98.88 148 LEU B N 1
ATOM 5589 C CA . LEU B 1 148 ? 6.129 16.688 17.016 1 98.88 148 LEU B CA 1
ATOM 5590 C C . LEU B 1 148 ? 5.219 15.773 16.219 1 98.88 148 LEU B C 1
ATOM 5592 O O . LEU B 1 148 ? 4.664 16.172 15.195 1 98.88 148 LEU B O 1
ATOM 5596 N N . SER B 1 149 ? 5.125 14.539 16.625 1 98.69 149 SER B N 1
ATOM 5597 C CA . SER B 1 149 ? 4.234 13.578 15.984 1 98.69 149 SER B CA 1
ATOM 5598 C C . SER B 1 149 ? 3.725 12.547 16.984 1 98.69 149 SER B C 1
ATOM 5600 O O . SER B 1 149 ? 4.184 12.492 18.125 1 98.69 149 SER B O 1
ATOM 5602 N N . ASP B 1 150 ? 2.674 11.852 16.641 1 98.56 150 ASP B N 1
ATOM 5603 C CA . ASP B 1 150 ? 2.129 10.727 17.391 1 98.56 150 ASP B CA 1
ATOM 5604 C C . ASP B 1 150 ? 2.309 9.414 16.625 1 98.56 150 ASP B C 1
ATOM 5606 O O . ASP B 1 150 ? 2.424 9.414 15.398 1 98.56 150 ASP B O 1
ATOM 5610 N N . TRP B 1 151 ? 2.441 8.344 17.359 1 98.69 151 TRP B N 1
ATOM 5611 C CA . TRP B 1 151 ? 2.918 7.105 16.75 1 98.69 151 TRP B CA 1
ATOM 5612 C C . TRP B 1 151 ? 2.088 5.91 17.219 1 98.69 151 TRP B C 1
ATOM 5614 O O . TRP B 1 151 ? 1.844 5.75 18.422 1 98.69 151 TRP B O 1
ATOM 5624 N N . TRP B 1 152 ? 1.61 5.137 16.281 1 98.38 152 TRP B N 1
ATOM 5625 C CA . TRP B 1 152 ? 0.91 3.881 16.531 1 98.38 152 TRP B CA 1
ATOM 5626 C C . TRP B 1 152 ? 1.773 2.688 16.141 1 98.38 152 TRP B C 1
ATOM 5628 O O . TRP B 1 152 ? 2.529 2.752 15.172 1 98.38 152 TRP B O 1
ATOM 5638 N N . HIS B 1 153 ? 1.628 1.597 16.891 1 97.5 153 HIS B N 1
ATOM 5639 C CA . HIS B 1 153 ? 2.283 0.351 16.516 1 97.5 153 HIS B CA 1
ATOM 5640 C C . HIS B 1 153 ? 1.508 -0.363 15.414 1 97.5 153 HIS B C 1
ATOM 5642 O O . HIS B 1 153 ? 2.1 -1.059 14.578 1 97.5 153 HIS B O 1
ATOM 5648 N N . GLU B 1 154 ? 0.228 -0.218 15.375 1 97.31 154 GLU B N 1
ATOM 5649 C CA . GLU B 1 154 ? -0.577 -0.734 14.273 1 97.31 154 GLU B CA 1
ATOM 5650 C C . GLU B 1 154 ? -0.218 -0.045 12.961 1 97.31 154 GLU B C 1
ATOM 5652 O O . GLU B 1 154 ? -0.023 1.172 12.922 1 97.31 154 GLU B O 1
ATOM 5657 N N . SER B 1 155 ? -0.068 -0.795 11.859 1 97.06 155 SER B N 1
ATOM 5658 C CA . SER B 1 155 ? 0.315 -0.228 10.57 1 97.06 155 SER B CA 1
ATOM 5659 C C . SER B 1 155 ? -0.771 0.696 10.031 1 97.06 155 SER B C 1
ATOM 5661 O O . SER B 1 155 ? -1.947 0.545 10.367 1 97.06 155 SER B O 1
ATOM 5663 N N . ILE B 1 156 ? -0.379 1.626 9.172 1 97.94 156 ILE B N 1
ATOM 5664 C CA . ILE B 1 156 ? -1.346 2.559 8.609 1 97.94 156 ILE B CA 1
ATOM 5665 C C . ILE B 1 156 ? -2.322 1.807 7.707 1 97.94 156 ILE B C 1
ATOM 5667 O O . ILE B 1 156 ? -3.482 2.203 7.57 1 97.94 156 ILE B O 1
ATOM 5671 N N . HIS B 1 157 ? -1.905 0.713 7.094 1 97.12 157 HIS B N 1
ATOM 5672 C CA . HIS B 1 157 ? -2.789 -0.084 6.25 1 97.12 157 HIS B CA 1
ATOM 5673 C C . HIS B 1 157 ? -3.922 -0.698 7.066 1 97.12 157 HIS B C 1
ATOM 5675 O O . HIS B 1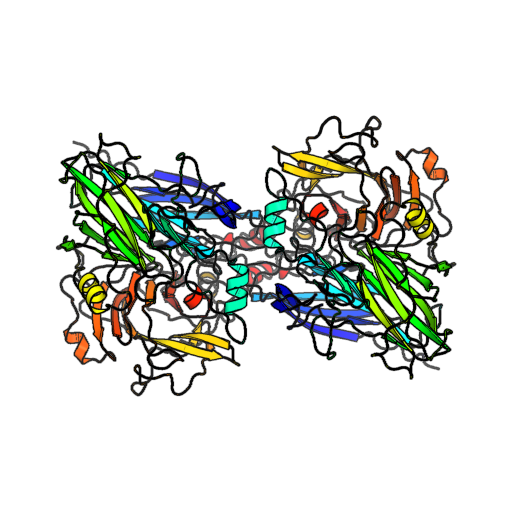 157 ? -5.082 -0.656 6.652 1 97.12 157 HIS B O 1
ATOM 5681 N N . GLU B 1 158 ? -3.564 -1.259 8.203 1 97.62 158 GLU B N 1
ATOM 5682 C CA . GLU B 1 158 ? -4.586 -1.82 9.086 1 97.62 158 GLU B CA 1
ATOM 5683 C C . GLU B 1 158 ? -5.52 -0.734 9.609 1 97.62 158 GLU B C 1
ATOM 5685 O O . GLU B 1 158 ? -6.73 -0.948 9.711 1 97.62 158 GLU B O 1
ATOM 5690 N N . GLN B 1 159 ? -4.93 0.432 9.93 1 98.44 159 GLN B N 1
ATOM 5691 C CA . GLN B 1 159 ? -5.746 1.552 10.391 1 98.44 159 GLN B CA 1
ATOM 5692 C C . GLN B 1 159 ? -6.77 1.951 9.328 1 98.44 159 GLN B C 1
ATOM 5694 O O . GLN B 1 159 ? -7.941 2.162 9.641 1 98.44 159 GLN B O 1
ATOM 5699 N N . GLU B 1 160 ? -6.32 2.033 8.094 1 98.38 160 GLU B N 1
ATOM 5700 C CA . GLU B 1 160 ? -7.199 2.434 6.996 1 98.38 160 GLU B CA 1
ATOM 5701 C C . GLU B 1 160 ? -8.344 1.439 6.812 1 98.38 160 GLU B C 1
ATOM 5703 O O . GLU B 1 160 ? -9.484 1.835 6.559 1 98.38 160 GLU B O 1
ATOM 5708 N N . VAL B 1 161 ? -8.008 0.148 6.906 1 98.31 161 VAL B N 1
ATOM 5709 C CA . VAL B 1 161 ? -9.047 -0.868 6.781 1 98.31 161 VAL B CA 1
ATOM 5710 C C . VAL B 1 161 ? -10.07 -0.702 7.902 1 98.31 161 VAL B C 1
ATOM 5712 O O . VAL B 1 161 ? -11.281 -0.776 7.664 1 98.31 161 VAL B O 1
ATOM 5715 N N . GLY B 1 162 ? -9.578 -0.476 9.133 1 98.56 162 GLY B N 1
ATOM 5716 C CA . GLY B 1 162 ? -10.477 -0.245 10.258 1 98.56 162 GLY B CA 1
ATOM 5717 C C . GLY B 1 162 ? -11.398 0.938 10.047 1 98.56 162 GLY B C 1
ATOM 5718 O O . GLY B 1 162 ? -12.594 0.859 10.352 1 98.56 162 GLY B O 1
ATOM 5719 N N . LEU B 1 163 ? -10.875 2.023 9.516 1 98.31 163 LEU B N 1
ATOM 5720 C CA . LEU B 1 163 ? -11.641 3.248 9.297 1 98.31 163 LEU B CA 1
ATOM 5721 C C . LEU B 1 163 ? -12.711 3.043 8.227 1 98.31 163 LEU B C 1
ATOM 5723 O O . LEU B 1 163 ? -13.695 3.781 8.18 1 98.31 163 LEU B O 1
ATOM 5727 N N . SER B 1 164 ? -12.492 2.031 7.352 1 96.31 164 SER B N 1
ATOM 5728 C CA . SER B 1 164 ? -13.43 1.752 6.266 1 96.31 164 SER B CA 1
ATOM 5729 C C . SER B 1 164 ? -14.242 0.495 6.551 1 96.31 164 SER B C 1
ATOM 5731 O O . SER B 1 164 ? -14.797 -0.112 5.629 1 96.31 164 SER B O 1
ATOM 5733 N N . SER B 1 165 ? -14.305 0.083 7.789 1 97.12 165 SER B N 1
ATOM 5734 C CA . SER B 1 165 ? -15.016 -1.146 8.133 1 97.12 165 SER B CA 1
ATOM 5735 C C . SER B 1 165 ? -16.359 -0.846 8.789 1 97.12 165 SER B C 1
ATOM 5737 O O . SER B 1 165 ? -16.609 0.29 9.195 1 97.12 165 SER B O 1
ATOM 5739 N N . LYS B 1 166 ? -17.234 -1.781 8.828 1 95.88 166 LYS B N 1
ATOM 5740 C CA . LYS B 1 166 ? -18.531 -1.782 9.516 1 95.88 166 LYS B CA 1
ATOM 5741 C C . LYS B 1 166 ? -18.641 -2.977 10.453 1 95.88 166 LYS B C 1
ATOM 5743 O O . LYS B 1 166 ? -18.703 -4.121 10.008 1 95.88 166 LYS B O 1
ATOM 5748 N N . PRO B 1 167 ? -18.688 -2.895 11.734 1 96.62 167 PRO B N 1
ATOM 5749 C CA . PRO B 1 167 ? -18.609 -1.613 12.438 1 96.62 167 PRO B CA 1
ATOM 5750 C C . PRO B 1 167 ? -17.25 -0.936 12.305 1 96.62 167 PRO B C 1
ATOM 5752 O O . PRO B 1 167 ? -16.25 -1.6 12.016 1 96.62 167 PRO B O 1
ATOM 5755 N N . LEU B 1 168 ? -17.234 0.346 12.562 1 97.88 168 LEU B N 1
ATOM 5756 C CA . LEU B 1 168 ? -16.016 1.128 12.547 1 97.88 168 LEU B CA 1
ATOM 5757 C C . LEU B 1 168 ? -15.016 0.599 13.57 1 97.88 168 LEU B C 1
ATOM 5759 O O . LEU B 1 168 ? -15.391 0.3 14.711 1 97.88 168 LEU B O 1
ATOM 5763 N N . ARG B 1 169 ? -13.805 0.45 13.156 1 98 169 ARG B N 1
ATOM 5764 C CA . ARG B 1 169 ? -12.68 0.243 14.062 1 98 169 ARG B CA 1
ATOM 5765 C C . ARG B 1 169 ? -11.781 1.476 14.117 1 98 169 ARG B C 1
ATOM 5767 O O . ARG B 1 169 ? -10.914 1.652 13.266 1 98 169 ARG B O 1
ATOM 5774 N N . TRP B 1 170 ? -11.953 2.248 15.117 1 97.69 170 TRP B N 1
ATOM 5775 C CA . TRP B 1 170 ? -11.211 3.49 15.289 1 97.69 170 TRP B CA 1
ATOM 5776 C C . TRP B 1 170 ? -9.742 3.211 15.578 1 97.69 170 TRP B C 1
ATOM 5778 O O . TRP B 1 170 ? -9.406 2.182 16.172 1 97.69 170 TRP B O 1
ATOM 5788 N N . ILE B 1 171 ? -8.812 4.094 15.227 1 97.5 171 ILE B N 1
ATOM 5789 C CA . ILE B 1 171 ? -7.375 3.867 15.297 1 97.5 171 ILE B CA 1
ATOM 5790 C C . ILE B 1 171 ? -6.914 3.91 16.75 1 97.5 171 ILE B C 1
ATOM 5792 O O . ILE B 1 171 ? -5.816 3.457 17.078 1 97.5 171 ILE B O 1
ATOM 5796 N N . GLY B 1 172 ? -7.719 4.562 17.656 1 96.75 172 GLY B N 1
ATOM 5797 C CA . GLY B 1 172 ? -7.344 4.68 19.062 1 96.75 172 GLY B CA 1
ATOM 5798 C C . GLY B 1 172 ? -6.316 5.77 19.312 1 96.75 172 GLY B C 1
ATOM 5799 O O . GLY B 1 172 ? -5.938 6.496 18.406 1 96.75 172 GLY B O 1
ATOM 5800 N N . GLU B 1 173 ? -5.902 5.918 20.625 1 96.75 173 GLU B N 1
ATOM 5801 C CA . GLU B 1 173 ? -4.855 6.859 21 1 96.75 173 GLU B CA 1
ATOM 5802 C C . GLU B 1 173 ? -3.473 6.332 20.625 1 96.75 173 GLU B C 1
ATOM 5804 O O . GLU B 1 173 ? -3.24 5.121 20.641 1 96.75 173 GLU B O 1
ATOM 5809 N N . PRO B 1 174 ? -2.566 7.18 20.25 1 97.75 174 PRO B N 1
ATOM 5810 C CA . PRO B 1 174 ? -1.221 6.703 19.922 1 97.75 174 PRO B CA 1
ATOM 5811 C C . PRO B 1 174 ? -0.53 6.023 21.094 1 97.75 174 PRO B C 1
ATOM 5813 O O . PRO B 1 174 ? -0.822 6.336 22.25 1 97.75 174 PRO B O 1
ATOM 5816 N N . GLN B 1 175 ? 0.38 5.125 20.828 1 97.5 175 GLN B N 1
ATOM 5817 C CA . GLN B 1 175 ? 1.169 4.488 21.875 1 97.5 175 GLN B CA 1
ATOM 5818 C C . GLN B 1 175 ? 2.215 5.445 22.438 1 97.5 175 GLN B C 1
ATOM 5820 O O . GLN B 1 175 ? 2.547 5.383 23.625 1 97.5 175 GLN B O 1
ATOM 5825 N N . THR B 1 176 ? 2.732 6.336 21.5 1 97.81 176 THR B N 1
ATOM 5826 C CA . THR B 1 176 ? 3.781 7.246 21.953 1 97.81 176 THR B CA 1
ATOM 5827 C C . THR B 1 176 ? 3.682 8.586 21.219 1 97.81 176 THR B C 1
ATOM 5829 O O . THR B 1 176 ? 3.158 8.656 20.109 1 97.81 176 THR B O 1
ATOM 5832 N N . LEU B 1 177 ? 4.09 9.633 21.891 1 98.19 177 LEU B N 1
ATOM 5833 C CA . LEU B 1 177 ? 4.395 10.914 21.25 1 98.19 177 LEU B CA 1
ATOM 5834 C C . LEU B 1 177 ? 5.879 11.016 20.922 1 98.19 177 LEU B C 1
ATOM 5836 O O . LEU B 1 177 ? 6.723 10.57 21.703 1 98.19 177 LEU B O 1
ATOM 5840 N N . LEU B 1 178 ? 6.133 11.586 19.734 1 98.75 178 LEU B N 1
ATOM 5841 C CA . LEU B 1 178 ? 7.52 11.672 19.297 1 98.75 178 LEU B CA 1
ATOM 5842 C C . LEU B 1 178 ? 7.973 13.125 19.203 1 98.75 178 LEU B C 1
ATOM 5844 O O . LEU B 1 178 ? 7.195 13.992 18.797 1 98.75 178 LEU B O 1
ATOM 5848 N N . ILE B 1 179 ? 9.18 13.398 19.641 1 98.62 179 ILE B N 1
ATOM 5849 C CA . ILE B 1 179 ? 9.883 14.648 19.406 1 98.62 179 ILE B CA 1
ATOM 5850 C C . ILE B 1 179 ? 11.039 14.406 18.438 1 98.62 179 ILE B C 1
ATOM 5852 O O . ILE B 1 179 ? 12.008 13.719 18.781 1 98.62 179 ILE B O 1
ATOM 5856 N N . ASN B 1 180 ? 10.93 14.992 17.266 1 98.44 180 ASN B N 1
ATOM 5857 C CA . ASN B 1 180 ? 11.914 14.758 16.219 1 98.44 180 ASN B CA 1
ATOM 5858 C C . ASN B 1 180 ? 12.094 13.273 15.93 1 98.44 180 ASN B C 1
ATOM 5860 O O . ASN B 1 180 ? 13.219 12.789 15.812 1 98.44 180 ASN B O 1
ATOM 5864 N N . GLY B 1 181 ? 10.977 12.562 15.922 1 98.38 181 GLY B N 1
ATOM 5865 C CA . GLY B 1 181 ? 10.961 11.164 15.531 1 98.38 181 GLY B CA 1
ATOM 5866 C C . GLY B 1 181 ? 11.391 10.234 16.656 1 98.38 181 GLY B C 1
ATOM 5867 O O . GLY B 1 181 ? 11.617 9.047 16.422 1 98.38 181 GLY B O 1
ATOM 5868 N N . ARG B 1 182 ? 11.555 10.766 17.906 1 97.94 182 ARG B N 1
ATOM 5869 C CA . ARG B 1 182 ? 12.086 9.977 19.016 1 97.94 182 ARG B CA 1
ATOM 5870 C C . ARG B 1 182 ? 11.125 9.977 20.203 1 97.94 182 ARG B C 1
ATOM 5872 O O . ARG B 1 182 ? 10.656 11.031 20.625 1 97.94 182 ARG B O 1
ATOM 5879 N N . GLY B 1 183 ? 10.75 8.844 20.641 1 97.12 183 GLY B N 1
ATOM 5880 C CA . GLY B 1 183 ? 9.93 8.617 21.812 1 97.12 183 GLY B CA 1
ATOM 5881 C C . GLY B 1 183 ? 10.258 7.32 22.547 1 97.12 183 GLY B C 1
ATOM 5882 O O . GLY B 1 183 ? 11.188 6.605 22.141 1 97.12 183 GLY B O 1
ATOM 5883 N N . GLN B 1 184 ? 9.633 7.07 23.719 1 94.38 184 GLN B N 1
ATOM 5884 C CA . GLN B 1 184 ? 9.898 5.879 24.516 1 94.38 184 GLN B CA 1
ATOM 5885 C C . GLN B 1 184 ? 8.617 5.109 24.812 1 94.38 184 GLN B C 1
ATOM 5887 O O . GLN B 1 184 ? 7.66 5.668 25.344 1 94.38 184 GLN B O 1
ATOM 5892 N N . TYR B 1 185 ? 8.711 3.877 24.406 1 94.31 185 TYR B N 1
ATOM 5893 C CA . TYR B 1 185 ? 7.629 2.953 24.734 1 94.31 185 TYR B CA 1
ATOM 5894 C C . TYR B 1 185 ? 8.086 1.913 25.75 1 94.31 185 TYR B C 1
ATOM 5896 O O . TYR B 1 185 ? 9.18 1.351 25.625 1 94.31 185 TYR B O 1
ATOM 5904 N N . ASN B 1 186 ? 7.371 1.579 26.75 1 88.56 186 ASN B N 1
ATOM 5905 C CA . ASN B 1 186 ? 7.59 0.567 27.766 1 88.56 186 ASN B CA 1
ATOM 5906 C C . ASN B 1 186 ? 8.742 0.953 28.703 1 88.56 186 ASN B C 1
ATOM 5908 O O . ASN B 1 186 ? 9.258 0.111 29.438 1 88.56 186 ASN B O 1
ATOM 5912 N N . CYS B 1 187 ? 9.344 2.072 28.578 1 89.5 187 CYS B N 1
ATOM 5913 C CA . CYS B 1 187 ? 10.273 2.686 29.516 1 89.5 187 CYS B CA 1
ATOM 5914 C C . CYS B 1 187 ? 10.039 4.188 29.609 1 89.5 187 CYS B C 1
ATOM 5916 O O . CYS B 1 187 ? 9.258 4.75 28.828 1 89.5 187 CYS B O 1
ATOM 5918 N N . SER B 1 188 ? 10.617 4.793 30.625 1 87.94 188 SER B N 1
ATOM 5919 C CA . SER B 1 188 ? 10.43 6.227 30.828 1 87.94 188 SER B CA 1
ATOM 5920 C C . SER B 1 188 ? 11.75 6.918 31.141 1 87.94 188 SER B C 1
ATOM 5922 O O . SER B 1 188 ? 12.641 6.328 31.766 1 87.94 188 SER B O 1
ATOM 5924 N N . LEU B 1 189 ? 11.797 8.109 30.672 1 87.25 189 LEU B N 1
ATOM 5925 C CA . LEU B 1 189 ? 12.953 8.922 31.031 1 87.25 189 LEU B CA 1
ATOM 5926 C C . LEU B 1 189 ? 12.898 9.32 32.5 1 87.25 189 LEU B C 1
ATOM 5928 O O . LEU B 1 189 ? 13.914 9.719 33.062 1 87.25 189 LEU B O 1
ATOM 5932 N N . LEU B 1 190 ? 11.648 9.375 33 1 85.88 190 LEU B N 1
ATOM 5933 C CA . LEU B 1 190 ? 11.477 9.695 34.406 1 85.88 190 LEU B CA 1
ATOM 5934 C C . LEU B 1 190 ? 11.93 8.531 35.281 1 85.88 190 LEU B C 1
ATOM 5936 O O . LEU B 1 190 ? 11.57 7.379 35.031 1 85.88 190 LEU B O 1
ATOM 5940 N N . PRO B 1 191 ? 12.828 9.117 36.25 1 72.81 191 PRO B N 1
ATOM 5941 C CA . PRO B 1 191 ? 13.102 8.062 37.219 1 72.81 191 PRO B CA 1
ATOM 5942 C C . PRO B 1 191 ? 11.859 7.656 38.031 1 72.81 191 PRO B C 1
ATOM 5944 O O . PRO B 1 191 ? 11.008 8.5 38.312 1 72.81 191 PRO B O 1
ATOM 5947 N N . ASN B 1 192 ? 11.703 6.496 38.312 1 61.81 192 ASN B N 1
ATOM 5948 C CA . ASN B 1 192 ? 10.641 5.965 39.156 1 61.81 192 ASN B CA 1
ATOM 5949 C C . ASN B 1 192 ? 9.258 6.305 38.625 1 61.81 192 ASN B C 1
ATOM 5951 O O . ASN B 1 192 ? 8.383 6.734 39.375 1 61.81 192 ASN B O 1
ATOM 5955 N N . PHE B 1 193 ? 9.219 6.582 37.312 1 55.25 193 PHE B N 1
ATOM 5956 C CA . PHE B 1 193 ? 7.941 6.906 36.688 1 55.25 193 PHE B CA 1
ATOM 5957 C C . PHE B 1 193 ? 6.875 5.883 37.062 1 55.25 193 PHE B C 1
ATOM 5959 O O . PHE B 1 193 ? 6.934 4.734 36.625 1 55.25 193 PHE B O 1
ATOM 5966 N N . GLY B 1 194 ? 5.902 6.324 37.844 1 52.88 194 GLY B N 1
ATOM 5967 C CA . GLY B 1 194 ? 4.707 5.637 38.312 1 52.88 194 GLY B CA 1
ATOM 5968 C C . GLY B 1 194 ? 5.004 4.312 39 1 52.88 194 GLY B C 1
ATOM 5969 O O . GLY B 1 194 ? 6.168 3.955 39.188 1 52.88 194 GLY B O 1
ATOM 5970 N N . ASN B 1 195 ? 4.094 3.832 39.75 1 47.62 195 ASN B N 1
ATOM 5971 C CA . ASN B 1 195 ? 4.078 2.477 40.312 1 47.62 195 ASN B CA 1
ATOM 5972 C C . ASN B 1 195 ? 4.266 1.432 39.219 1 47.62 195 ASN B C 1
ATOM 5974 O O . ASN B 1 195 ? 4.035 0.243 39.438 1 47.62 195 ASN B O 1
ATOM 5978 N N . SER B 1 196 ? 4.336 1.943 38.062 1 49.44 196 SER B N 1
ATOM 5979 C CA . SER B 1 196 ? 4.312 0.942 37 1 49.44 196 SER B CA 1
ATOM 5980 C C . SER B 1 196 ? 5.688 0.309 36.781 1 49.44 196 SER B C 1
ATOM 5982 O O . SER B 1 196 ? 6.703 0.882 37.188 1 49.44 196 SER B O 1
ATOM 5984 N N . SER B 1 197 ? 5.719 -0.879 36.625 1 54.94 197 SER B N 1
ATOM 5985 C CA . SER B 1 197 ? 6.75 -1.847 36.25 1 54.94 197 SER B CA 1
ATOM 5986 C C . SER B 1 197 ? 7.605 -1.334 35.094 1 54.94 197 SER B C 1
ATOM 5988 O O . SER B 1 197 ? 8.445 -2.066 34.562 1 54.94 197 SER B O 1
ATOM 5990 N N . SER B 1 198 ? 7.352 0.017 34.812 1 62.72 198 SER B N 1
ATOM 5991 C CA . SER B 1 198 ? 8.172 0.402 33.656 1 62.72 198 SER B CA 1
ATOM 5992 C C . SER B 1 198 ? 9.609 0.694 34.094 1 62.72 198 SER B C 1
ATOM 5994 O O . SER B 1 198 ? 9.836 1.277 35.156 1 62.72 198 SER B O 1
ATOM 5996 N N . THR B 1 199 ? 10.523 0.15 33.438 1 77.75 199 THR B N 1
ATOM 5997 C CA . THR B 1 199 ? 11.953 0.306 33.656 1 77.75 199 THR B CA 1
ATOM 5998 C C . THR B 1 199 ? 12.438 1.646 33.094 1 77.75 199 THR B C 1
ATOM 6000 O O . THR B 1 199 ? 11.805 2.221 32.219 1 77.75 199 THR B O 1
ATOM 6003 N N . GLN B 1 200 ? 13.281 2.342 33.844 1 84.94 200 GLN B N 1
ATOM 6004 C CA . GLN B 1 200 ? 13.938 3.539 33.312 1 84.94 200 GLN B CA 1
ATOM 6005 C C . GLN B 1 200 ? 14.688 3.236 32.031 1 84.94 200 GLN B C 1
ATOM 6007 O O . GLN B 1 200 ? 15.383 2.223 31.922 1 84.94 200 GLN B O 1
ATOM 6012 N N . CYS B 1 201 ? 14.438 4.184 31.125 1 89.38 201 CYS B N 1
ATOM 6013 C CA . CYS B 1 201 ? 15.156 4.004 29.875 1 89.38 201 CYS B CA 1
ATOM 6014 C C . CYS B 1 201 ? 16.656 4.199 30.078 1 89.38 201 CYS B C 1
ATOM 6016 O O . CYS B 1 201 ? 17.078 5.102 30.812 1 89.38 201 CYS B O 1
ATOM 6018 N N . LYS B 1 202 ? 17.5 3.328 29.562 1 86.56 202 LYS B N 1
ATOM 6019 C CA . LYS B 1 202 ? 18.953 3.473 29.531 1 86.56 202 LYS B CA 1
ATOM 6020 C C . LYS B 1 202 ? 19.453 3.643 28.109 1 86.56 202 LYS B C 1
ATOM 6022 O O . LYS B 1 202 ? 19.297 2.746 27.266 1 86.56 202 LYS B O 1
ATOM 6027 N N . PHE B 1 203 ? 20.016 4.906 27.938 1 91.56 203 PHE B N 1
ATOM 6028 C CA . PHE B 1 203 ? 20.453 5.195 26.578 1 91.56 203 PHE B CA 1
ATOM 6029 C C . PHE B 1 203 ? 21.953 5.414 26.516 1 91.56 203 PHE B C 1
ATOM 6031 O O . PHE B 1 203 ? 22.531 6.012 27.438 1 91.56 203 PHE B O 1
ATOM 6038 N N . SER B 1 204 ? 22.578 4.863 25.484 1 88.56 204 SER B N 1
ATOM 6039 C CA . SER B 1 204 ? 23.969 5.207 25.172 1 88.56 204 SER B CA 1
ATOM 6040 C C . SER B 1 204 ? 24.047 6.465 24.312 1 88.56 204 SER B C 1
ATOM 6042 O O . SER B 1 204 ? 25.109 7.074 24.188 1 88.56 204 SER B O 1
ATOM 6044 N N . GLY B 1 205 ? 22.922 6.844 23.812 1 86.56 205 GLY B N 1
ATOM 6045 C CA . GLY B 1 205 ? 22.859 8.039 22.969 1 86.56 205 GLY B CA 1
ATOM 6046 C C . GLY B 1 205 ? 22.797 7.723 21.5 1 86.56 205 GLY B C 1
ATOM 6047 O O . GLY B 1 205 ? 22.531 8.609 20.672 1 86.56 205 GLY B O 1
ATOM 6048 N N . THR B 1 206 ? 22.922 6.484 21.094 1 89.69 206 THR B N 1
ATOM 6049 C CA . THR B 1 206 ? 22.969 6.133 19.688 1 89.69 206 THR B CA 1
ATOM 6050 C C . THR B 1 206 ? 21.672 5.457 19.25 1 89.69 206 THR B C 1
ATOM 6052 O O . THR B 1 206 ? 21.453 5.254 18.062 1 89.69 206 THR B O 1
ATOM 6055 N N . GLU B 1 207 ? 20.828 5.152 20.203 1 95 207 GLU B N 1
ATOM 6056 C CA . GLU B 1 207 ? 19.578 4.492 19.875 1 95 207 GLU B CA 1
ATOM 6057 C C . GLU B 1 207 ? 18.672 5.402 19.047 1 95 207 GLU B C 1
ATOM 6059 O O . GLU B 1 207 ? 18.625 6.609 19.281 1 95 207 GLU B O 1
ATOM 6064 N N . GLN B 1 208 ? 17.906 4.824 18.047 1 95.94 208 GLN B N 1
ATOM 6065 C CA . GLN B 1 208 ? 16.984 5.562 17.188 1 95.94 208 GLN B CA 1
ATOM 6066 C C . GLN B 1 208 ? 15.906 6.27 18 1 95.94 208 GLN B C 1
ATOM 6068 O O . GLN B 1 208 ? 15.383 7.305 17.594 1 95.94 208 GLN B O 1
ATOM 6073 N N . CYS B 1 209 ? 15.648 5.719 19.234 1 96.94 209 CYS B N 1
ATOM 6074 C CA . CYS B 1 209 ? 14.57 6.25 20.062 1 96.94 209 CYS B CA 1
ATOM 6075 C C . CYS B 1 209 ? 15.125 7.141 21.172 1 96.94 209 CYS B C 1
ATOM 6077 O O . CYS B 1 209 ? 14.367 7.695 21.969 1 96.94 209 CYS B O 1
ATOM 6079 N N . ALA B 1 210 ? 16.469 7.309 21.281 1 96.5 210 ALA B N 1
ATOM 6080 C CA . ALA B 1 210 ? 17.062 8.148 22.328 1 96.5 210 ALA B CA 1
ATOM 6081 C C . ALA B 1 210 ? 16.656 9.609 22.141 1 96.5 210 ALA B C 1
ATOM 6083 O O . ALA B 1 210 ? 16.719 10.141 21.031 1 96.5 210 ALA B O 1
ATOM 6084 N N . PRO B 1 211 ? 16.234 10.242 23.234 1 95.5 211 PRO B N 1
ATOM 6085 C CA . PRO B 1 211 ? 15.797 11.633 23.109 1 95.5 211 PRO B CA 1
ATOM 6086 C C . PRO B 1 211 ? 16.906 12.562 22.609 1 95.5 211 PRO B C 1
ATOM 6088 O O . PRO B 1 211 ? 18.062 12.391 23 1 95.5 211 PRO B O 1
ATOM 6091 N N . GLN B 1 212 ? 16.562 13.453 21.781 1 94.88 212 GLN B N 1
ATOM 6092 C CA . GLN B 1 212 ? 17.484 14.516 21.391 1 94.88 212 GLN B CA 1
ATOM 6093 C C . GLN B 1 212 ? 17.625 15.555 22.516 1 94.88 212 GLN B C 1
ATOM 6095 O O . GLN B 1 212 ? 16.641 16.203 22.891 1 94.88 212 GLN B O 1
ATOM 6100 N N . ILE B 1 213 ? 18.797 15.703 22.984 1 96.5 213 ILE B N 1
ATOM 6101 C CA . ILE B 1 213 ? 19.062 16.641 24.078 1 96.5 213 ILE B CA 1
ATOM 6102 C C . ILE B 1 213 ? 19.312 18.031 23.516 1 96.5 213 ILE B C 1
ATOM 6104 O O . ILE B 1 213 ? 20.109 18.203 22.594 1 96.5 213 ILE B O 1
ATOM 6108 N N . LEU B 1 214 ? 18.594 19 24.047 1 98.06 214 LEU B N 1
ATOM 6109 C CA . LEU B 1 214 ? 18.797 20.391 23.625 1 98.06 214 LEU B CA 1
ATOM 6110 C C . LEU B 1 214 ? 19.859 21.062 24.484 1 98.06 214 LEU B C 1
ATOM 6112 O O . LEU B 1 214 ? 19.578 21.453 25.625 1 98.06 214 LEU B O 1
ATOM 6116 N N . GLN B 1 215 ? 21 21.328 23.891 1 98.19 215 GLN B N 1
ATOM 6117 C CA . GLN B 1 215 ? 22.109 21.922 24.641 1 98.19 215 GLN B CA 1
ATOM 6118 C C . GLN B 1 215 ? 22.047 23.453 24.562 1 98.19 215 GLN B C 1
ATOM 6120 O O . GLN B 1 215 ? 21.938 24.016 23.469 1 98.19 215 GLN B O 1
ATOM 6125 N N . VAL B 1 216 ? 22.141 24.078 25.719 1 98.69 216 VAL B N 1
ATOM 6126 C CA . VAL B 1 216 ? 22.062 25.547 25.734 1 98.69 216 VAL B CA 1
ATOM 6127 C C . VAL B 1 216 ? 23.172 26.109 26.625 1 98.69 216 VAL B C 1
ATOM 6129 O O . VAL B 1 216 ? 23.703 25.406 27.484 1 98.69 216 VAL B O 1
ATOM 6132 N N . LEU B 1 217 ? 23.578 27.344 26.328 1 98.44 217 LEU B N 1
ATOM 6133 C CA . LEU B 1 217 ? 24.422 28.141 27.219 1 98.44 217 LEU B CA 1
ATOM 6134 C C . LEU B 1 217 ? 23.562 28.969 28.172 1 98.44 217 LEU B C 1
ATOM 6136 O O . LEU B 1 217 ? 22.469 29.406 27.812 1 98.44 217 LEU B O 1
ATOM 6140 N N . PRO B 1 218 ? 24.047 29.188 29.422 1 97.88 218 PRO B N 1
ATOM 6141 C CA . PRO B 1 218 ? 23.297 30.031 30.344 1 97.88 218 PRO B CA 1
ATOM 6142 C C . PRO B 1 218 ? 23.219 31.484 29.891 1 97.88 218 PRO B C 1
ATOM 6144 O O . PRO B 1 218 ? 24.141 31.984 29.25 1 97.88 218 PRO B O 1
ATOM 6147 N N . ASN B 1 219 ? 22.156 32.156 30.188 1 97.94 219 ASN B N 1
ATOM 6148 C CA . ASN B 1 219 ? 21.922 33.594 29.969 1 97.94 219 ASN B CA 1
ATOM 6149 C C . ASN B 1 219 ? 21.938 33.938 28.484 1 97.94 219 ASN B C 1
ATOM 6151 O O . ASN B 1 219 ? 22.562 34.906 28.078 1 97.94 219 ASN B O 1
ATOM 6155 N N . LYS B 1 220 ? 21.375 33.094 27.719 1 98.69 220 LYS B N 1
ATOM 6156 C CA . LYS B 1 220 ? 21.172 33.312 26.281 1 98.69 220 LYS B CA 1
ATOM 6157 C C . LYS B 1 220 ? 19.688 33.156 25.922 1 98.69 220 LYS B C 1
ATOM 6159 O O . LYS B 1 220 ? 18.891 32.656 26.719 1 98.69 220 LYS B O 1
ATOM 6164 N N . THR B 1 221 ? 19.328 33.719 24.797 1 98.75 221 THR B N 1
ATOM 6165 C CA . THR B 1 221 ? 17.984 33.562 24.25 1 98.75 221 THR B CA 1
ATOM 6166 C C . THR B 1 221 ? 18 32.562 23.094 1 98.75 221 THR B C 1
ATOM 6168 O O . THR B 1 221 ? 18.766 32.688 22.141 1 98.75 221 THR B O 1
ATOM 6171 N N . TYR B 1 222 ? 17.203 31.531 23.234 1 98.81 222 TYR B N 1
ATOM 6172 C CA . TYR B 1 222 ? 17.078 30.531 22.172 1 98.81 222 TYR B CA 1
ATOM 6173 C C . TYR B 1 222 ? 15.703 30.578 21.531 1 98.81 222 TYR B C 1
ATOM 6175 O O . TYR B 1 222 ? 14.695 30.734 22.219 1 98.81 222 TYR B O 1
ATOM 6183 N N . ARG B 1 223 ? 15.641 30.531 20.25 1 98.75 223 ARG B N 1
ATOM 6184 C CA . ARG B 1 223 ? 14.398 30.281 19.516 1 98.75 223 ARG B CA 1
ATOM 6185 C C . ARG B 1 223 ? 14.109 28.797 19.406 1 98.75 223 ARG B C 1
ATOM 6187 O O . ARG B 1 223 ? 14.992 28 19.078 1 98.75 223 ARG B O 1
ATOM 6194 N N . VAL B 1 224 ? 12.914 28.375 19.703 1 98.81 224 VAL B N 1
ATOM 6195 C CA . VAL B 1 224 ? 12.461 27 19.484 1 98.81 224 VAL B CA 1
ATOM 6196 C C . VAL B 1 224 ? 11.328 26.984 18.469 1 98.81 224 VAL B C 1
ATOM 6198 O O . VAL B 1 224 ? 10.227 27.469 18.734 1 98.81 224 VAL B O 1
ATOM 6201 N N . ARG B 1 225 ? 11.625 26.453 17.266 1 98.81 225 ARG B N 1
ATOM 6202 C CA . ARG B 1 225 ? 10.594 26.219 16.266 1 98.81 225 ARG B CA 1
ATOM 6203 C C . ARG B 1 225 ? 9.82 24.938 16.562 1 98.81 225 ARG B C 1
ATOM 6205 O O . ARG B 1 225 ? 10.422 23.891 16.797 1 98.81 225 ARG B O 1
ATOM 6212 N N . LEU B 1 226 ? 8.523 25.078 16.609 1 98.88 226 LEU B N 1
ATOM 6213 C CA . LEU B 1 226 ? 7.629 23.953 16.875 1 98.88 226 LEU B CA 1
ATOM 6214 C C . LEU B 1 226 ? 6.727 23.688 15.688 1 98.88 226 LEU B C 1
ATOM 6216 O O . LEU B 1 226 ? 6.195 24.609 15.078 1 98.88 226 LEU B O 1
ATOM 6220 N N . ALA B 1 227 ? 6.621 22.469 15.289 1 98.88 227 ALA B N 1
ATOM 6221 C CA . ALA B 1 227 ? 5.652 22.031 14.281 1 98.88 227 ALA B CA 1
ATOM 6222 C C . ALA B 1 227 ? 4.996 20.719 14.688 1 98.88 227 ALA B C 1
ATOM 6224 O O . ALA B 1 227 ? 5.66 19.828 15.211 1 98.88 227 ALA B O 1
ATOM 6225 N N . SER B 1 228 ? 3.697 20.641 14.531 1 98.88 228 SER B N 1
ATOM 6226 C CA . SER B 1 228 ? 2.977 19.406 14.867 1 98.88 228 SER B CA 1
ATOM 6227 C C . SER B 1 228 ? 2.521 18.672 13.609 1 98.88 228 SER B C 1
ATOM 6229 O O . SER B 1 228 ? 1.647 19.156 12.883 1 98.88 228 SER B O 1
ATOM 6231 N N . THR B 1 229 ? 3.057 17.516 13.375 1 98.75 229 THR B N 1
ATOM 6232 C CA . THR B 1 229 ? 2.643 16.656 12.273 1 98.75 229 THR B CA 1
ATOM 6233 C C . THR B 1 229 ? 1.795 15.492 12.781 1 98.75 229 THR B C 1
ATOM 6235 O O . THR B 1 229 ? 1.762 14.43 12.164 1 98.75 229 THR B O 1
ATOM 6238 N N . THR B 1 230 ? 1.178 15.695 13.945 1 98.75 230 THR B N 1
ATOM 6239 C CA . THR B 1 230 ? 0.37 14.625 14.516 1 98.75 230 THR B CA 1
ATOM 6240 C C . THR B 1 230 ? -0.777 14.258 13.578 1 98.75 230 THR B C 1
ATOM 6242 O O . THR B 1 230 ? -1.271 15.102 12.828 1 98.75 230 THR B O 1
ATOM 6245 N N . ALA B 1 231 ? -1.148 13.023 13.68 1 98.44 231 ALA B N 1
ATOM 6246 C CA . ALA B 1 231 ? -2.289 12.531 12.906 1 98.44 231 ALA B CA 1
ATOM 6247 C C . ALA B 1 231 ? -3.594 12.727 13.672 1 98.44 231 ALA B C 1
ATOM 6249 O O . ALA B 1 231 ? -4.664 12.828 13.07 1 98.44 231 ALA B O 1
ATOM 6250 N N . LEU B 1 232 ? -3.545 12.727 14.969 1 98.12 232 LEU B N 1
ATOM 6251 C CA . LEU B 1 232 ? -4.77 12.703 15.766 1 98.12 232 LEU B CA 1
ATOM 6252 C C . LEU B 1 232 ? -4.648 13.633 16.969 1 98.12 232 LEU B C 1
ATOM 6254 O O . LEU B 1 232 ? -5.527 14.461 17.219 1 98.12 232 LEU B O 1
ATOM 6258 N N . ALA B 1 233 ? -3.576 13.633 17.672 1 97.56 233 ALA B N 1
ATOM 6259 C CA . ALA B 1 233 ? -3.453 14.211 19.016 1 97.56 233 ALA B CA 1
ATOM 6260 C C . ALA B 1 233 ? -3.293 15.727 18.938 1 97.56 233 ALA B C 1
ATOM 6262 O O . ALA B 1 233 ? -2.541 16.25 18.109 1 97.56 233 ALA B O 1
ATOM 6263 N N . SER B 1 234 ? -4.082 16.438 19.75 1 98.19 234 SER B N 1
ATOM 6264 C CA . SER B 1 234 ? -3.713 17.781 20.156 1 98.19 234 SER B CA 1
ATOM 6265 C C . SER B 1 234 ? -2.672 17.766 21.281 1 98.19 234 SER B C 1
ATOM 6267 O O . SER B 1 234 ? -2.746 16.938 22.188 1 98.19 234 SER B O 1
ATOM 6269 N N . LEU B 1 235 ? -1.745 18.641 21.188 1 98.69 235 LEU B N 1
ATOM 6270 C CA . LEU B 1 235 ? -0.642 18.547 22.141 1 98.69 235 LEU B CA 1
ATOM 6271 C C . LEU B 1 235 ? -0.495 19.844 22.938 1 98.69 235 LEU B C 1
ATOM 6273 O O . LEU B 1 235 ? -1.102 20.859 22.594 1 98.69 235 LEU B O 1
ATOM 6277 N N . ASN B 1 236 ? 0.159 19.734 24 1 98.75 236 ASN B N 1
ATOM 6278 C CA . ASN B 1 236 ? 0.625 20.844 24.828 1 98.75 236 ASN B CA 1
ATOM 6279 C C . ASN B 1 236 ? 2.1 20.688 25.188 1 98.75 236 ASN B C 1
ATOM 6281 O O . ASN B 1 236 ? 2.557 19.578 25.5 1 98.75 236 ASN B O 1
ATOM 6285 N N . ILE B 1 237 ? 2.846 21.75 25.094 1 98.81 237 ILE B N 1
ATOM 6286 C CA . ILE B 1 237 ? 4.266 21.703 25.438 1 98.81 237 ILE B CA 1
ATOM 6287 C C . ILE B 1 237 ? 4.57 22.703 26.547 1 98.81 237 ILE B C 1
ATOM 6289 O O . ILE B 1 237 ? 4.016 23.797 26.578 1 98.81 237 ILE B O 1
ATOM 6293 N N . ALA B 1 238 ? 5.422 22.344 27.453 1 98.62 238 ALA B N 1
ATOM 6294 C CA . ALA B 1 238 ? 5.957 23.203 28.5 1 98.62 238 ALA B CA 1
ATOM 6295 C C . ALA B 1 238 ? 7.418 22.875 28.781 1 98.62 238 ALA B C 1
ATOM 6297 O O . ALA B 1 238 ? 7.867 21.75 28.547 1 98.62 238 ALA B O 1
ATOM 6298 N N . ILE B 1 239 ? 8.164 23.891 29.219 1 98.38 239 ILE B N 1
ATOM 6299 C CA . ILE B 1 239 ? 9.562 23.734 29.625 1 98.38 239 ILE B CA 1
ATOM 6300 C C . ILE B 1 239 ? 9.703 24.078 31.109 1 98.38 239 ILE B C 1
ATOM 6302 O O . ILE B 1 239 ? 9.305 25.156 31.547 1 98.38 239 ILE B O 1
ATOM 6306 N N . GLY B 1 240 ? 10.305 23.141 31.875 1 98 240 GLY B N 1
ATOM 6307 C CA . GLY B 1 240 ? 10.438 23.312 33.312 1 98 240 GLY B CA 1
ATOM 6308 C C . GLY B 1 240 ? 11.117 24.625 33.688 1 98 240 GLY B C 1
ATOM 6309 O O . GLY B 1 240 ? 12.234 24.906 33.25 1 98 240 GLY B O 1
ATOM 6310 N N . ASN B 1 241 ? 10.523 25.375 34.469 1 97.56 241 ASN B N 1
ATOM 6311 C CA . ASN B 1 241 ? 11.039 26.594 35.094 1 97.56 241 ASN B CA 1
ATOM 6312 C C . ASN B 1 241 ? 11.273 27.672 34.031 1 97.56 241 ASN B C 1
ATOM 6314 O O . ASN B 1 241 ? 11.992 28.656 34.281 1 97.56 241 ASN B O 1
ATOM 6318 N N . HIS B 1 242 ? 10.82 27.484 32.875 1 98.19 242 HIS B N 1
ATOM 6319 C CA . HIS B 1 242 ? 10.992 28.469 31.812 1 98.19 242 HIS B CA 1
ATOM 6320 C C . HIS B 1 242 ? 9.648 28.922 31.25 1 98.19 242 HIS B C 1
ATOM 6322 O O . HIS B 1 242 ? 8.734 28.109 31.094 1 98.19 242 HIS B O 1
ATOM 6328 N N . LYS B 1 243 ? 9.523 30.188 31.031 1 98.12 243 LYS B N 1
ATOM 6329 C CA . LYS B 1 243 ? 8.414 30.719 30.234 1 98.12 243 LYS B CA 1
ATOM 6330 C C . LYS B 1 243 ? 8.789 30.812 28.766 1 98.12 243 LYS B C 1
ATOM 6332 O O . LYS B 1 243 ? 9.977 30.812 28.422 1 98.12 243 LYS B O 1
ATOM 6337 N N . MET B 1 244 ? 7.816 30.844 27.938 1 98.69 244 MET B N 1
ATOM 6338 C CA . MET B 1 244 ? 8.008 30.953 26.5 1 98.69 244 MET B CA 1
ATOM 6339 C C . MET B 1 244 ? 7.367 32.219 25.953 1 98.69 244 MET B C 1
ATOM 6341 O O . MET B 1 244 ? 6.273 32.625 26.375 1 98.69 244 MET B O 1
ATOM 6345 N N . ILE B 1 245 ? 8.055 32.906 25.109 1 98.81 245 ILE B N 1
ATOM 6346 C CA . ILE B 1 245 ? 7.492 34.031 24.406 1 98.81 245 ILE B CA 1
ATOM 6347 C C . ILE B 1 245 ? 7.121 33.656 22.984 1 98.81 245 ILE B C 1
ATOM 6349 O O . ILE B 1 245 ? 7.996 33.344 22.156 1 98.81 245 ILE B O 1
ATOM 6353 N N . VAL B 1 246 ? 5.82 33.656 22.688 1 98.88 246 VAL B N 1
ATOM 6354 C CA . VAL B 1 246 ? 5.359 33.312 21.344 1 98.88 246 VAL B CA 1
ATOM 6355 C C . VAL B 1 246 ? 5.613 34.469 20.391 1 98.88 246 VAL B C 1
ATOM 6357 O O . VAL B 1 246 ? 5.184 35.594 20.641 1 98.88 246 VAL B O 1
ATOM 6360 N N . VAL B 1 247 ? 6.32 34.188 19.219 1 98.69 247 VAL B N 1
ATOM 6361 C CA . VAL B 1 247 ? 6.691 35.281 18.344 1 98.69 247 VAL B CA 1
ATOM 6362 C C . VAL B 1 247 ? 6.238 34.969 16.906 1 98.69 247 VAL B C 1
ATOM 6364 O O . VAL B 1 247 ? 6.258 35.844 16.047 1 98.69 247 VAL B O 1
ATOM 6367 N N . GLU B 1 248 ? 5.871 33.781 16.641 1 98.5 248 GLU B N 1
ATOM 6368 C CA . GLU B 1 248 ? 5.457 33.375 15.312 1 98.5 248 GLU B CA 1
ATOM 6369 C C . GLU B 1 248 ? 4.398 32.25 15.391 1 98.5 248 GLU B C 1
ATOM 6371 O O . GLU B 1 248 ? 4.465 31.391 16.266 1 98.5 248 GLU B O 1
ATOM 6376 N N . ALA B 1 249 ? 3.387 32.281 14.492 1 98.62 249 ALA B N 1
ATOM 6377 C CA . ALA B 1 249 ? 2.369 31.25 14.328 1 98.62 249 ALA B CA 1
ATOM 6378 C C . ALA B 1 249 ? 2.084 30.984 12.852 1 98.62 249 ALA B C 1
ATOM 6380 O O . ALA B 1 249 ? 1.636 31.875 12.133 1 98.62 249 ALA B O 1
ATOM 6381 N N . ASP B 1 250 ? 2.355 29.75 12.375 1 98.38 250 ASP B N 1
ATOM 6382 C CA . ASP B 1 250 ? 2.078 29.281 11.023 1 98.38 250 ASP B CA 1
ATOM 6383 C C . ASP B 1 250 ? 2.754 30.172 9.984 1 98.38 250 ASP B C 1
ATOM 6385 O O . ASP B 1 250 ? 2.129 30.578 9 1 98.38 250 ASP B O 1
ATOM 6389 N N . GLY B 1 251 ? 3.973 30.5 10.297 1 97.38 251 GLY B N 1
ATOM 6390 C CA . GLY B 1 251 ? 4.781 31.234 9.336 1 97.38 251 GLY B CA 1
ATOM 6391 C C . GLY B 1 251 ? 4.516 32.75 9.359 1 97.38 251 GLY B C 1
ATOM 6392 O O . GLY B 1 251 ? 4.98 33.469 8.477 1 97.38 251 GLY B O 1
ATOM 6393 N N . ASN B 1 252 ? 3.768 33.219 10.336 1 97.81 252 ASN B N 1
ATOM 6394 C CA . ASN B 1 252 ? 3.465 34.625 10.477 1 97.81 252 ASN B CA 1
ATOM 6395 C C . ASN B 1 252 ? 3.887 35.156 11.844 1 97.81 252 ASN B C 1
ATOM 6397 O O . ASN B 1 252 ? 3.639 34.531 12.867 1 97.81 252 ASN B O 1
ATOM 6401 N N . TYR B 1 253 ? 4.531 36.375 11.844 1 97.75 253 TYR B N 1
ATOM 6402 C CA . TYR B 1 253 ? 4.918 36.969 13.117 1 97.75 253 TYR B CA 1
ATOM 6403 C C . TYR B 1 253 ? 3.695 37.438 13.891 1 97.75 253 TYR B C 1
ATOM 6405 O O . TYR B 1 253 ? 2.73 37.938 13.289 1 97.75 253 TYR B O 1
ATOM 6413 N N . VAL B 1 254 ? 3.74 37.312 15.18 1 98.44 254 VAL B N 1
ATOM 6414 C CA . VAL B 1 254 ? 2.631 37.719 16.031 1 98.44 254 VAL B CA 1
ATOM 6415 C C . VAL B 1 254 ? 3.127 38.719 17.094 1 98.44 254 VAL B C 1
ATOM 6417 O O . VAL B 1 254 ? 4.336 38.875 17.281 1 98.44 254 VAL B O 1
ATOM 6420 N N . GLN B 1 255 ? 2.131 39.438 17.625 1 98.06 255 GLN B N 1
ATOM 6421 C CA . GLN B 1 255 ? 2.496 40.219 18.797 1 98.06 255 GLN B CA 1
ATOM 6422 C C . GLN B 1 255 ? 3.027 39.312 19.906 1 98.06 255 GLN B C 1
ATOM 6424 O O . GLN B 1 255 ? 2.326 38.406 20.375 1 98.06 255 GLN B O 1
ATOM 6429 N N . PRO B 1 256 ? 4.289 39.594 20.297 1 98.31 256 PRO B N 1
ATOM 6430 C CA . PRO B 1 256 ? 4.871 38.656 21.281 1 98.31 256 PRO B CA 1
ATOM 6431 C C . PRO B 1 256 ? 4.082 38.625 22.578 1 98.31 256 PRO B C 1
ATOM 6433 O O . PRO B 1 256 ? 3.598 39.656 23.047 1 98.31 256 PRO B O 1
ATOM 6436 N N . PHE B 1 257 ? 3.904 37.5 23.156 1 98.44 257 PHE B N 1
ATOM 6437 C CA . PHE B 1 257 ? 3.289 37.344 24.469 1 98.44 257 PHE B CA 1
ATOM 6438 C C . PHE B 1 257 ? 3.857 36.125 25.203 1 98.44 257 PHE B C 1
ATOM 6440 O O . PHE B 1 257 ? 4.309 35.188 24.562 1 98.44 257 PHE B O 1
ATOM 6447 N N . THR B 1 258 ? 3.861 36.188 26.516 1 98.5 258 THR B N 1
ATOM 6448 C CA . THR B 1 258 ? 4.512 35.156 27.359 1 98.5 258 THR B CA 1
ATOM 6449 C C . THR B 1 258 ? 3.51 34.125 27.828 1 98.5 258 THR B C 1
ATOM 6451 O O . THR B 1 258 ? 2.377 34.438 28.172 1 98.5 258 THR B O 1
ATOM 6454 N N . VAL B 1 259 ? 3.928 32.875 27.797 1 98.56 259 VAL B N 1
ATOM 6455 C CA . VAL B 1 259 ? 3.078 31.781 28.266 1 98.56 259 VAL B CA 1
ATOM 6456 C C . VAL B 1 259 ? 3.908 30.797 29.078 1 98.56 259 VAL B C 1
ATOM 6458 O O . VAL B 1 259 ? 5.125 30.688 28.891 1 98.56 259 VAL B O 1
ATOM 6461 N N . ASP B 1 260 ? 3.219 30.047 30 1 97.81 260 ASP B N 1
ATOM 6462 C CA . ASP B 1 260 ? 3.852 28.969 30.75 1 97.81 260 ASP B CA 1
ATOM 6463 C C . ASP B 1 260 ? 3.854 27.672 29.938 1 97.81 260 ASP B C 1
ATOM 6465 O O . ASP B 1 260 ? 4.707 26.797 30.141 1 97.81 260 ASP B O 1
ATOM 6469 N N . ASP B 1 261 ? 2.871 27.5 29.125 1 98.44 261 ASP B N 1
ATOM 6470 C CA . ASP B 1 261 ? 2.688 26.375 28.219 1 98.44 261 ASP B CA 1
ATOM 6471 C C . ASP B 1 261 ? 1.881 26.781 27 1 98.44 261 ASP B C 1
ATOM 6473 O O . ASP B 1 261 ? 1.296 27.859 26.953 1 98.44 261 ASP B O 1
ATOM 6477 N N . LEU B 1 262 ? 1.974 25.953 25.984 1 97.75 262 LEU B N 1
ATOM 6478 C CA . LEU B 1 262 ? 1.253 26.312 24.766 1 97.75 262 LEU B CA 1
ATOM 6479 C C . LEU B 1 262 ? 0.619 25.094 24.125 1 97.75 262 LEU B C 1
ATOM 6481 O O . LEU B 1 262 ? 1.239 24.031 24.047 1 97.75 262 LEU B O 1
ATOM 6485 N N . ASP B 1 263 ? -0.69 25.203 23.719 1 98.62 263 ASP B N 1
ATOM 6486 C CA . ASP B 1 263 ? -1.346 24.188 22.906 1 98.62 263 ASP B CA 1
ATOM 6487 C C . ASP B 1 263 ? -0.89 24.25 21.453 1 98.62 263 ASP B C 1
ATOM 6489 O O . ASP B 1 263 ? -0.715 25.344 20.906 1 98.62 263 ASP B O 1
ATOM 6493 N N . ILE B 1 264 ? -0.647 23.141 20.891 1 98.81 264 ILE B N 1
ATOM 6494 C CA . ILE B 1 264 ? -0.312 23.062 19.484 1 98.81 264 ILE B CA 1
ATOM 6495 C C . ILE B 1 264 ? -1.105 21.922 18.828 1 98.81 264 ILE B C 1
ATOM 6497 O O . ILE B 1 264 ? -1.05 20.781 19.297 1 98.81 264 ILE B O 1
ATOM 6501 N N . TYR B 1 265 ? -1.9 22.234 17.875 1 98.69 265 TYR B N 1
ATOM 6502 C CA . TYR B 1 265 ? -2.777 21.281 17.203 1 98.69 265 TYR B CA 1
ATOM 6503 C C . TYR B 1 265 ? -2.139 20.766 15.914 1 98.69 265 TYR B C 1
ATOM 6505 O O . TYR B 1 265 ? -1.174 21.344 15.414 1 98.69 265 TYR B O 1
ATOM 6513 N N . SER B 1 266 ? -2.676 19.609 15.422 1 98.75 266 SER B N 1
ATOM 6514 C CA . SER B 1 266 ? -2.16 19.047 14.18 1 98.75 266 SER B CA 1
ATOM 6515 C C . SER B 1 266 ? -2.16 20.078 13.055 1 98.75 266 SER B C 1
ATOM 6517 O O . SER B 1 266 ? -3.18 20.719 12.797 1 98.75 266 SER B O 1
ATOM 6519 N N . GLY B 1 267 ? -0.967 20.219 12.445 1 98.81 267 GLY B N 1
ATOM 6520 C CA . GLY B 1 267 ? -0.849 21.141 11.32 1 98.81 267 GLY B CA 1
ATOM 6521 C C . GLY B 1 267 ? -0.327 22.5 11.719 1 98.81 267 GLY B C 1
ATOM 6522 O O . GLY B 1 267 ? 0.077 23.297 10.859 1 98.81 267 GLY B O 1
ATOM 6523 N N . GLU B 1 268 ? -0.262 22.828 13.008 1 98.88 268 GLU B N 1
ATOM 6524 C CA . GLU B 1 268 ? 0.193 24.141 13.445 1 98.88 268 GLU B CA 1
ATOM 6525 C C . GLU B 1 268 ? 1.708 24.172 13.625 1 98.88 268 GLU B C 1
ATOM 6527 O O . GLU B 1 268 ? 2.332 23.141 13.844 1 98.88 268 GLU B O 1
ATOM 6532 N N . SER B 1 269 ? 2.248 25.328 13.523 1 98.88 269 SER B N 1
ATOM 6533 C CA . SER B 1 269 ? 3.641 25.609 13.859 1 98.88 269 SER B CA 1
ATOM 6534 C C . SER B 1 269 ? 3.771 26.906 14.641 1 98.88 269 SER B C 1
ATOM 6536 O O . SER B 1 269 ? 2.959 27.812 14.469 1 98.88 269 SER B O 1
ATOM 6538 N N . TYR B 1 270 ? 4.723 26.984 15.508 1 98.81 270 TYR B N 1
ATOM 6539 C CA . TYR B 1 270 ? 5.047 28.156 16.297 1 98.81 270 TYR B CA 1
ATOM 6540 C C . TYR B 1 270 ? 6.555 28.359 16.391 1 98.81 270 TYR B C 1
ATOM 6542 O O . TYR B 1 270 ? 7.324 27.438 16.141 1 98.81 270 TYR B O 1
ATOM 6550 N N . SER B 1 271 ? 6.906 29.578 16.672 1 98.75 271 SER B N 1
ATOM 6551 C CA . SER B 1 271 ? 8.211 29.891 17.25 1 98.75 271 SER B CA 1
ATOM 6552 C C . SER B 1 271 ? 8.07 30.547 18.625 1 98.75 271 SER B C 1
ATOM 6554 O O . SER B 1 271 ? 7.23 31.438 18.797 1 98.75 271 SER B O 1
ATOM 6556 N N . VAL B 1 272 ? 8.883 30.062 19.531 1 98.88 272 VAL B N 1
ATOM 6557 C CA . VAL B 1 272 ? 8.922 30.688 20.844 1 98.88 272 VAL B CA 1
ATOM 6558 C C . VAL B 1 272 ? 10.359 31.031 21.219 1 98.88 272 VAL B C 1
ATOM 6560 O O . VAL B 1 272 ? 11.305 30.406 20.719 1 98.88 272 VAL B O 1
ATOM 6563 N N . LEU B 1 273 ? 10.492 32.031 22.031 1 98.81 273 LEU B N 1
ATOM 6564 C CA . LEU B 1 273 ? 11.781 32.375 22.609 1 98.81 273 LEU B CA 1
ATOM 6565 C C . LEU B 1 273 ? 11.844 31.969 24.078 1 98.81 273 LEU B C 1
ATOM 6567 O O . LEU B 1 273 ? 10.867 32.125 24.812 1 98.81 273 LEU B O 1
ATOM 6571 N N . ILE B 1 274 ? 12.914 31.359 24.438 1 98.75 274 I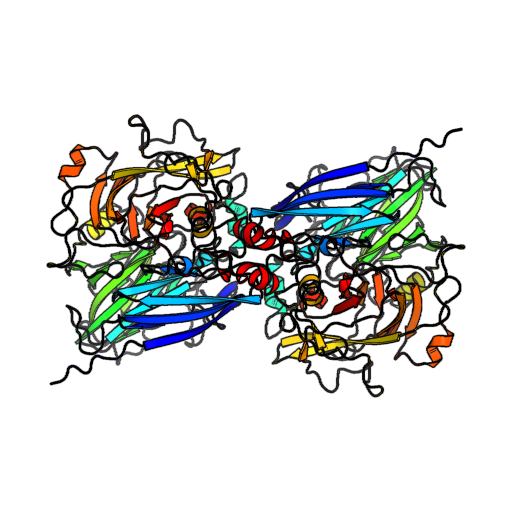LE B N 1
ATOM 6572 C CA . ILE B 1 274 ? 13.164 31.047 25.844 1 98.75 274 ILE B CA 1
ATOM 6573 C C . ILE B 1 274 ? 14.461 31.703 26.297 1 98.75 274 ILE B C 1
ATOM 6575 O O . ILE B 1 274 ? 15.43 31.781 25.531 1 98.75 274 ILE B O 1
ATOM 6579 N N . ASN B 1 275 ? 14.43 32.156 27.469 1 98.5 275 ASN B N 1
ATOM 6580 C CA . ASN B 1 275 ? 15.641 32.656 28.109 1 98.5 275 ASN B CA 1
ATOM 6581 C C . ASN B 1 275 ? 16.234 31.625 29.062 1 98.5 275 ASN B C 1
ATOM 6583 O O . ASN B 1 275 ? 15.523 31.062 29.906 1 98.5 275 ASN B O 1
ATOM 6587 N N . THR B 1 276 ? 17.484 31.391 28.906 1 98.31 276 THR B N 1
ATOM 6588 C CA . THR B 1 276 ? 18.156 30.406 29.75 1 98.31 276 THR B CA 1
ATOM 6589 C C . THR B 1 276 ? 18.781 31.078 30.969 1 98.31 276 THR B C 1
ATOM 6591 O O . THR B 1 276 ? 20 30.984 31.188 1 98.31 276 THR B O 1
ATOM 6594 N N . ASN B 1 277 ? 17.969 31.516 31.812 1 98.06 277 ASN B N 1
ATOM 6595 C CA . ASN B 1 277 ? 18.391 32.281 32.969 1 98.06 277 ASN B CA 1
ATOM 6596 C C . ASN B 1 277 ? 18.219 31.516 34.281 1 98.06 277 ASN B C 1
ATOM 6598 O O . ASN B 1 277 ? 18.125 32.094 35.344 1 98.06 277 ASN B O 1
ATOM 6602 N N . GLN B 1 278 ? 18.062 30.219 34.188 1 97.56 278 GLN B N 1
ATOM 6603 C CA . GLN B 1 278 ? 17.922 29.375 35.344 1 97.56 278 GLN B CA 1
ATOM 6604 C C . GLN B 1 278 ? 19.266 28.859 35.844 1 97.56 278 GLN B C 1
ATOM 6606 O O . GLN B 1 278 ? 20.312 29.172 35.25 1 97.56 278 GLN B O 1
ATOM 6611 N N . ASN B 1 279 ? 19.266 28.047 36.969 1 97.31 279 ASN B N 1
ATOM 6612 C CA . ASN B 1 279 ? 20.484 27.5 37.531 1 97.31 279 ASN B CA 1
ATOM 6613 C C . ASN B 1 279 ? 21.25 26.672 36.5 1 97.31 279 ASN B C 1
ATOM 6615 O O . ASN B 1 279 ? 20.766 25.625 36.062 1 97.31 279 ASN B O 1
ATOM 6619 N N . PRO B 1 280 ? 22.359 27.125 36.156 1 96.31 280 PRO B N 1
ATOM 6620 C CA . PRO B 1 280 ? 23.109 26.422 35.094 1 96.31 280 PRO B CA 1
ATOM 6621 C C . PRO B 1 280 ? 23.656 25.078 35.562 1 96.31 280 PRO B C 1
ATOM 6623 O O . PRO B 1 280 ? 24.156 24.297 34.75 1 96.31 280 PRO B O 1
ATOM 6626 N N . ASN B 1 281 ? 23.609 24.766 36.812 1 96.31 281 ASN B N 1
ATOM 6627 C CA . ASN B 1 281 ? 24.078 23.5 37.344 1 96.31 281 ASN B CA 1
ATOM 6628 C C . ASN B 1 281 ? 22.984 22.453 37.344 1 96.31 281 ASN B C 1
ATOM 6630 O O . ASN B 1 281 ? 23.141 21.375 37.906 1 96.31 281 ASN B O 1
ATOM 6634 N N . LYS B 1 282 ? 21.906 22.812 36.719 1 97.06 282 LYS B N 1
ATOM 6635 C CA . LYS B 1 282 ? 20.766 21.891 36.594 1 97.06 282 LYS B CA 1
ATOM 6636 C C . LYS B 1 282 ? 20.281 21.766 35.156 1 97.06 282 LYS B C 1
ATOM 6638 O O . LYS B 1 282 ? 20.516 22.656 34.344 1 97.06 282 LYS B O 1
ATOM 6643 N N . ASN B 1 283 ? 19.719 20.625 34.875 1 97.5 283 ASN B N 1
ATOM 6644 C CA . ASN B 1 283 ? 18.984 20.438 33.625 1 97.5 283 ASN B CA 1
ATOM 6645 C C . ASN B 1 283 ? 17.484 20.531 33.844 1 97.5 283 ASN B C 1
ATOM 6647 O O . ASN B 1 283 ? 17 20.484 34.969 1 97.5 283 ASN B O 1
ATOM 6651 N N . TYR B 1 284 ? 16.734 20.719 32.781 1 97.94 284 TYR B N 1
ATOM 6652 C CA . TYR B 1 284 ? 15.297 20.922 32.875 1 97.94 284 TYR B CA 1
ATOM 6653 C C . TYR B 1 284 ? 14.555 20.062 31.859 1 97.94 284 TYR B C 1
ATOM 6655 O O . TYR B 1 284 ? 15.086 19.781 30.781 1 97.94 284 TYR B O 1
ATOM 6663 N N . TRP B 1 285 ? 13.312 19.734 32.25 1 97.12 285 TRP B N 1
ATOM 6664 C CA . TRP B 1 285 ? 12.492 18.906 31.375 1 97.12 285 TRP B CA 1
ATOM 6665 C C . TRP B 1 285 ? 11.781 19.75 30.312 1 97.12 285 TRP B C 1
ATOM 6667 O O . TRP B 1 285 ? 11.32 20.844 30.609 1 97.12 285 TRP B O 1
ATOM 6677 N N . ILE B 1 286 ? 11.727 19.266 29.125 1 98 286 ILE B N 1
ATOM 6678 C CA . ILE B 1 286 ? 10.703 19.641 28.156 1 98 286 ILE B CA 1
ATOM 6679 C C . ILE B 1 286 ? 9.633 18.547 28.078 1 98 286 ILE B C 1
ATOM 6681 O O . ILE B 1 286 ? 9.945 17.375 27.859 1 98 286 ILE B O 1
ATOM 6685 N N . SER B 1 287 ? 8.414 18.938 28.281 1 97.38 287 SER B N 1
ATOM 6686 C CA . SER B 1 287 ? 7.332 17.969 28.375 1 97.38 287 SER B CA 1
ATOM 6687 C C . SER B 1 287 ? 6.234 18.266 27.359 1 97.38 287 SER B C 1
ATOM 6689 O O . SER B 1 287 ? 5.844 19.422 27.172 1 97.38 287 SER B O 1
ATOM 6691 N N . ILE B 1 288 ? 5.828 17.219 26.625 1 98.12 288 ILE B N 1
ATOM 6692 C CA . ILE B 1 288 ? 4.73 17.312 25.672 1 98.12 288 ILE B CA 1
ATOM 6693 C C . ILE B 1 288 ? 3.619 16.344 26.062 1 98.12 288 ILE B C 1
ATOM 6695 O O . ILE B 1 288 ? 3.865 15.148 26.25 1 98.12 288 ILE B O 1
ATOM 6699 N N . GLY B 1 289 ? 2.42 16.797 26.234 1 97.62 289 GLY B N 1
ATOM 6700 C CA . GLY B 1 289 ? 1.287 15.953 26.594 1 97.62 289 GLY B CA 1
ATOM 6701 C C . GLY B 1 289 ? 0.101 16.125 25.656 1 97.62 289 GLY B C 1
ATOM 6702 O O . GLY B 1 289 ? 0.113 16.984 24.781 1 97.62 289 GLY B O 1
ATOM 6703 N N . VAL B 1 290 ? -0.902 15.258 25.859 1 97.62 290 VAL B N 1
ATOM 6704 C CA . VAL B 1 290 ? -2.068 15.219 24.984 1 97.62 290 VAL B CA 1
ATOM 6705 C C . VAL B 1 290 ? -3.154 16.141 25.516 1 97.62 290 VAL B C 1
ATOM 6707 O O . VAL B 1 290 ? -3.355 16.234 26.734 1 97.62 290 VAL B O 1
ATOM 6710 N N . ARG B 1 291 ? -3.783 16.875 24.625 1 97 291 ARG B N 1
ATOM 6711 C CA . ARG B 1 291 ? -4.945 17.703 24.891 1 97 291 ARG B CA 1
ATOM 6712 C C . ARG B 1 291 ? -6.141 17.266 24.047 1 97 291 ARG B C 1
ATOM 6714 O O . ARG B 1 291 ? -5.98 16.578 23.047 1 97 291 ARG B O 1
ATOM 6721 N N . GLY B 1 292 ? -7.34 17.672 24.469 1 94 292 GLY B N 1
ATOM 6722 C CA . GLY B 1 292 ? -8.539 17.547 23.656 1 94 292 GLY B CA 1
ATOM 6723 C C . GLY B 1 292 ? -9.094 16.141 23.609 1 94 292 GLY B C 1
ATOM 6724 O O . GLY B 1 292 ? -10.156 15.906 23.031 1 94 292 GLY B O 1
ATOM 6725 N N . ARG B 1 293 ? -8.352 15.227 24.062 1 94.06 293 ARG B N 1
ATOM 6726 C CA . ARG B 1 293 ? -8.758 13.828 24.188 1 94.06 293 ARG B CA 1
ATOM 6727 C C . ARG B 1 293 ? -8.227 13.227 25.484 1 94.06 293 ARG B C 1
ATOM 6729 O O . ARG B 1 293 ? -7.145 13.578 25.953 1 94.06 293 ARG B O 1
ATOM 6736 N N . ARG B 1 294 ? -9.055 12.281 26.047 1 91.94 294 ARG B N 1
ATOM 6737 C CA . ARG B 1 294 ? -8.555 11.609 27.25 1 91.94 294 ARG B CA 1
ATOM 6738 C C . ARG B 1 294 ? -7.281 10.828 26.953 1 91.94 294 ARG B C 1
ATOM 6740 O O . ARG B 1 294 ? -7.293 9.906 26.125 1 91.94 294 ARG B O 1
ATOM 6747 N N . PRO B 1 295 ? -6.234 11.219 27.656 1 89.19 295 PRO B N 1
ATOM 6748 C CA . PRO B 1 295 ? -4.945 10.641 27.281 1 89.19 295 PRO B CA 1
ATOM 6749 C C . PRO B 1 295 ? -4.805 9.18 27.703 1 89.19 295 PRO B C 1
ATOM 6751 O O . PRO B 1 295 ? -5.199 8.82 28.812 1 89.19 295 PRO B O 1
ATOM 6754 N N . ASN B 1 296 ? -4.379 8.375 26.859 1 91.31 296 ASN B N 1
ATOM 6755 C CA . ASN B 1 296 ? -3.881 7.027 27.125 1 91.31 296 ASN B CA 1
ATOM 6756 C C . ASN B 1 296 ? -2.43 6.867 26.688 1 91.31 296 ASN B C 1
ATOM 6758 O O . ASN B 1 296 ? -1.954 5.75 26.5 1 91.31 296 ASN B O 1
ATOM 6762 N N . THR B 1 297 ? -1.768 8 26.469 1 94.44 297 THR B N 1
ATOM 6763 C CA . THR B 1 297 ? -0.392 8.094 26 1 94.44 297 THR B CA 1
ATOM 6764 C C . THR B 1 297 ? 0.476 8.859 26.984 1 94.44 297 THR B C 1
ATOM 6766 O O . THR B 1 297 ? 0.139 9.977 27.375 1 94.44 297 THR B O 1
ATOM 6769 N N . PRO B 1 298 ? 1.585 8.305 27.438 1 92.06 298 PRO B N 1
ATOM 6770 C CA . PRO B 1 298 ? 2.469 9.07 28.312 1 92.06 298 PRO B CA 1
ATOM 6771 C C . PRO B 1 298 ? 3.041 10.312 27.641 1 92.06 298 PRO B C 1
ATOM 6773 O O . PRO B 1 298 ? 3.213 10.336 26.422 1 92.06 298 PRO B O 1
ATOM 6776 N N . PRO B 1 299 ? 3.289 11.32 28.453 1 94.38 299 PRO B N 1
ATOM 6777 C CA . PRO B 1 299 ? 3.92 12.5 27.859 1 94.38 299 PRO B CA 1
ATOM 6778 C C . PRO B 1 299 ? 5.289 12.195 27.25 1 94.38 299 PRO B C 1
ATOM 6780 O O . PRO B 1 299 ? 6.012 11.336 27.75 1 94.38 299 PRO B O 1
ATOM 6783 N N . ALA B 1 300 ? 5.586 12.844 26.188 1 96.88 300 ALA B N 1
ATOM 6784 C CA . ALA B 1 300 ? 6.945 12.812 25.656 1 96.88 300 ALA B CA 1
ATOM 6785 C C . ALA B 1 300 ? 7.863 13.758 26.422 1 96.88 300 ALA B C 1
ATOM 6787 O O . ALA B 1 300 ? 7.461 14.867 26.781 1 96.88 300 ALA B O 1
ATOM 6788 N N . LEU B 1 301 ? 9.07 13.273 26.688 1 95.94 301 LEU B N 1
ATOM 6789 C CA . LEU B 1 301 ? 10.023 14.07 27.453 1 95.94 301 LEU B CA 1
ATOM 6790 C C . LEU B 1 301 ? 11.367 14.164 26.734 1 95.94 301 LEU B C 1
ATOM 6792 O O . LEU B 1 301 ? 11.773 13.219 26.047 1 95.94 301 LEU B O 1
ATOM 6796 N N . THR B 1 302 ? 11.953 15.242 26.797 1 96.5 302 THR B N 1
ATOM 6797 C CA . THR B 1 302 ? 13.367 15.43 26.5 1 96.5 302 THR B CA 1
ATOM 6798 C C . THR B 1 302 ? 13.992 16.438 27.453 1 96.5 302 THR B C 1
ATOM 6800 O O . THR B 1 302 ? 13.383 16.812 28.453 1 96.5 302 THR B O 1
ATOM 6803 N N . ILE B 1 303 ? 15.344 16.766 27.266 1 96.44 303 ILE B N 1
ATOM 6804 C CA . ILE B 1 303 ? 16.062 17.516 28.281 1 96.44 303 ILE B CA 1
ATOM 6805 C C . ILE B 1 303 ? 16.625 18.797 27.672 1 96.44 303 ILE B C 1
ATOM 6807 O O . ILE B 1 303 ? 17.203 18.766 26.594 1 96.44 303 ILE B O 1
ATOM 6811 N N . LEU B 1 304 ? 16.312 19.891 28.328 1 98.19 304 LEU B N 1
ATOM 6812 C CA . LEU B 1 304 ? 17.078 21.125 28.141 1 98.19 304 LEU B CA 1
ATOM 6813 C C . LEU B 1 304 ? 18.359 21.094 28.984 1 98.19 304 LEU B C 1
ATOM 6815 O O . LEU B 1 304 ? 18.312 21.266 30.203 1 98.19 304 LEU B O 1
ATOM 6819 N N . ASN B 1 305 ? 19.453 20.938 28.344 1 98.06 305 ASN B N 1
ATOM 6820 C CA . ASN B 1 305 ? 20.719 20.734 29.016 1 98.06 305 ASN B CA 1
ATOM 6821 C C . ASN B 1 305 ? 21.516 22.031 29.109 1 98.06 305 ASN B C 1
ATOM 6823 O O . ASN B 1 305 ? 21.938 22.578 28.078 1 98.06 305 ASN B O 1
ATOM 6827 N N . TYR B 1 306 ? 21.75 22.469 30.328 1 97.94 306 TYR B N 1
ATOM 6828 C CA . TYR B 1 306 ? 22.547 23.672 30.562 1 97.94 306 TYR B CA 1
ATOM 6829 C C . TYR B 1 306 ? 24.031 23.344 30.625 1 97.94 306 TYR B C 1
ATOM 6831 O O . TYR B 1 306 ? 24.484 22.594 31.516 1 97.94 306 TYR B O 1
ATOM 6839 N N . LYS B 1 307 ? 24.688 23.844 29.672 1 96.25 307 LYS B N 1
ATOM 6840 C CA . LYS B 1 307 ? 26.125 23.703 29.797 1 96.25 307 LYS B CA 1
ATOM 6841 C C . LYS B 1 307 ? 26.656 24.531 30.969 1 96.25 307 LYS B C 1
ATOM 6843 O O . LYS B 1 307 ? 26.172 25.625 31.234 1 96.25 307 LYS B O 1
ATOM 6848 N N . PRO B 1 308 ? 27.656 23.984 31.656 1 95.75 308 PRO B N 1
ATOM 6849 C CA . PRO B 1 308 ? 28.469 22.812 31.391 1 95.75 308 PRO B CA 1
ATOM 6850 C C . PRO B 1 308 ? 27.922 21.547 32.062 1 95.75 308 PRO B C 1
ATOM 6852 O O . PRO B 1 308 ? 28.609 20.516 32.094 1 95.75 308 PRO B O 1
ATOM 6855 N N . THR B 1 309 ? 26.766 21.656 32.656 1 95.5 309 THR B N 1
ATOM 6856 C CA . THR B 1 309 ? 26.172 20.484 33.312 1 95.5 309 THR B CA 1
ATOM 6857 C C . THR B 1 309 ? 26.078 19.328 32.312 1 95.5 309 THR B C 1
ATOM 6859 O O . THR B 1 309 ? 25.75 19.516 31.156 1 95.5 309 THR B O 1
ATOM 6862 N N . SER B 1 310 ? 26.359 18.172 32.875 1 94.5 310 SER B N 1
ATOM 6863 C CA . SER B 1 310 ? 26.297 16.984 32.031 1 94.5 310 SER B CA 1
ATOM 6864 C C . SER B 1 310 ? 24.875 16.688 31.578 1 94.5 310 SER B C 1
ATOM 6866 O O . SER B 1 310 ? 23.938 16.812 32.375 1 94.5 310 SER B O 1
ATOM 6868 N N . ALA B 1 311 ? 24.75 16.219 30.312 1 90.69 311 ALA B N 1
ATOM 6869 C CA . ALA B 1 311 ? 23.438 15.859 29.781 1 90.69 311 ALA B CA 1
ATOM 6870 C C . ALA B 1 311 ? 22.891 14.602 30.453 1 90.69 311 ALA B C 1
ATOM 6872 O O . ALA B 1 311 ? 21.703 14.32 30.391 1 90.69 311 ALA B O 1
ATOM 6873 N N . SER B 1 312 ? 23.75 13.852 31.078 1 89.31 312 SER B N 1
ATOM 6874 C CA . SER B 1 312 ? 23.344 12.617 31.719 1 89.31 312 SER B CA 1
ATOM 6875 C C . SER B 1 312 ? 22.672 12.891 33.062 1 89.31 312 SER B C 1
ATOM 6877 O O . SER B 1 312 ? 22.031 12.008 33.656 1 89.31 312 SER B O 1
ATOM 6879 N N . LYS B 1 313 ? 22.938 14.078 33.562 1 91.94 313 LYS B N 1
ATOM 6880 C CA . LYS B 1 313 ? 22.266 14.453 34.812 1 91.94 313 LYS B CA 1
ATOM 6881 C C . LYS B 1 313 ? 20.797 14.773 34.562 1 91.94 313 LYS B C 1
ATOM 6883 O O . LYS B 1 313 ? 20.453 15.844 34.062 1 91.94 313 LYS B O 1
ATOM 6888 N N . LEU B 1 314 ? 19.953 13.953 35.031 1 92 314 LEU B N 1
ATOM 6889 C CA . LEU B 1 314 ? 18.516 14.164 34.875 1 92 314 LEU B CA 1
ATOM 6890 C C . LEU B 1 314 ? 18.031 15.336 35.719 1 92 314 LEU B C 1
ATOM 6892 O O . LEU B 1 314 ? 18.531 15.562 36.812 1 92 314 LEU B O 1
ATOM 6896 N N . PRO B 1 315 ? 17.047 15.969 35.125 1 94.44 315 PRO B N 1
ATOM 6897 C CA . PRO B 1 315 ? 16.469 17.047 35.938 1 94.44 315 PRO B CA 1
ATOM 6898 C C . PRO B 1 315 ? 15.93 16.547 37.281 1 94.44 315 PRO B C 1
ATOM 6900 O O . PRO B 1 315 ? 15.336 15.469 37.344 1 94.44 315 PRO B O 1
ATOM 6903 N N . THR B 1 316 ? 16.062 17.328 38.312 1 90.38 316 THR B N 1
ATOM 6904 C CA . THR B 1 316 ? 15.633 16.938 39.656 1 90.38 316 THR B CA 1
ATOM 6905 C C . THR B 1 316 ? 14.18 17.328 39.875 1 90.38 316 THR B C 1
ATOM 6907 O O . THR B 1 316 ? 13.516 16.75 40.75 1 90.38 316 THR B O 1
ATOM 6910 N N . ILE B 1 317 ? 13.773 18.297 39.156 1 91.44 317 ILE B N 1
ATOM 6911 C CA . ILE B 1 317 ? 12.391 18.719 39.281 1 91.44 317 ILE B CA 1
ATOM 6912 C C . ILE B 1 317 ? 11.508 17.891 38.344 1 91.44 317 ILE B C 1
ATOM 6914 O O . ILE B 1 317 ? 11.938 17.484 37.281 1 91.44 317 ILE B O 1
ATOM 6918 N N . SER B 1 318 ? 10.266 17.672 38.781 1 93.12 318 SER B N 1
ATOM 6919 C CA . SER B 1 318 ? 9.312 16.922 37.969 1 93.12 318 SER B CA 1
ATOM 6920 C C . SER B 1 318 ? 9.008 17.656 36.656 1 93.12 318 SER B C 1
ATOM 6922 O O . SER B 1 318 ? 9.016 18.891 36.625 1 93.12 318 SER B O 1
ATOM 6924 N N . PRO B 1 319 ? 8.727 16.875 35.656 1 95.38 319 PRO B N 1
ATOM 6925 C CA . PRO B 1 319 ? 8.312 17.547 34.406 1 95.38 319 PRO B CA 1
ATOM 6926 C C . PRO B 1 319 ? 7.039 18.359 34.562 1 95.38 319 PRO B C 1
ATOM 6928 O O . PRO B 1 319 ? 6.176 18.016 35.375 1 95.38 319 PRO B O 1
ATOM 6931 N N . PRO B 1 320 ? 7.012 19.438 33.75 1 95.81 320 PRO B N 1
ATOM 6932 C CA . PRO B 1 320 ? 5.746 20.172 33.781 1 95.81 320 PRO B CA 1
ATOM 6933 C C . PRO B 1 320 ? 4.543 19.297 33.438 1 95.81 320 PRO B C 1
ATOM 6935 O O . PRO B 1 320 ? 4.629 18.422 32.594 1 95.81 320 PRO B O 1
ATOM 6938 N N . ILE B 1 321 ? 3.48 19.547 34.125 1 92.62 321 ILE B N 1
ATOM 6939 C CA . ILE B 1 321 ? 2.26 18.781 33.906 1 92.62 321 ILE B CA 1
ATOM 6940 C C . ILE B 1 321 ? 1.398 19.469 32.844 1 92.62 321 ILE B C 1
ATOM 6942 O O . ILE B 1 321 ? 1.138 20.672 32.938 1 92.62 321 ILE B O 1
ATOM 6946 N N . THR B 1 322 ? 0.996 18.734 31.875 1 92.5 322 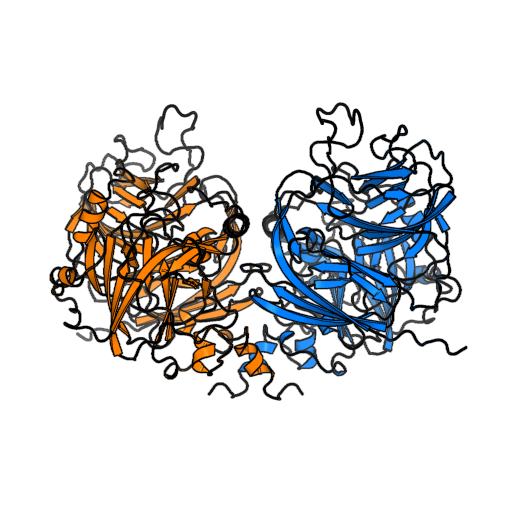THR B N 1
ATOM 6947 C CA . THR B 1 322 ? 0.063 19.219 30.875 1 92.5 322 THR B CA 1
ATOM 6948 C C . THR B 1 322 ? -1.28 19.578 31.5 1 92.5 322 THR B C 1
ATOM 6950 O O . THR B 1 322 ? -1.786 18.844 32.344 1 92.5 322 THR B O 1
ATOM 6953 N N . PRO B 1 323 ? -1.878 20.703 31.031 1 96.94 323 PRO B N 1
ATOM 6954 C CA . PRO B 1 323 ? -3.234 20.969 31.516 1 96.94 323 PRO B CA 1
ATOM 6955 C C . PRO B 1 323 ? -4.188 19.797 31.25 1 96.94 323 PRO B C 1
ATOM 6957 O O . PRO B 1 323 ? -3.936 18.984 30.375 1 96.94 323 PRO B O 1
ATOM 6960 N N . ALA B 1 324 ? -5.293 19.75 32.062 1 96.88 324 ALA B N 1
ATOM 6961 C CA . ALA B 1 324 ? -6.281 18.703 31.844 1 96.88 324 ALA B CA 1
ATOM 6962 C C . ALA B 1 324 ? -6.703 18.656 30.375 1 96.88 324 ALA B C 1
ATOM 6964 O O . ALA B 1 324 ? -6.883 19.703 29.734 1 96.88 324 ALA B O 1
ATOM 6965 N N . TRP B 1 325 ? -6.859 17.453 29.906 1 95.94 325 TRP B N 1
ATOM 6966 C CA . TRP B 1 325 ? -7.094 17.25 28.484 1 95.94 325 TRP B CA 1
ATOM 6967 C C . TRP B 1 325 ? -8.352 17.984 28.031 1 95.94 325 TRP B C 1
ATOM 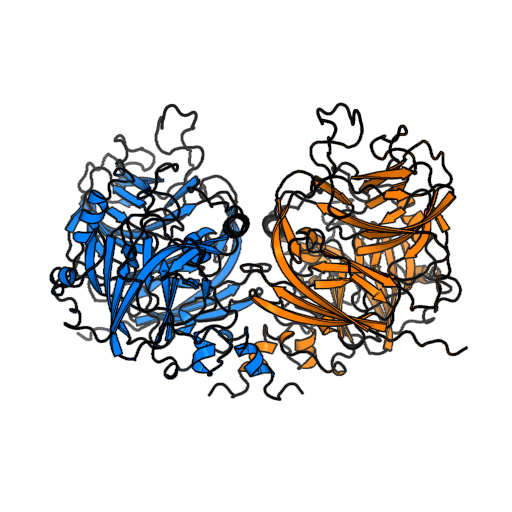6969 O O . TRP B 1 325 ? -8.445 18.391 26.875 1 95.94 325 TRP B O 1
ATOM 6979 N N . ASN B 1 326 ? -9.328 18.188 28.922 1 96.12 326 ASN B N 1
ATOM 6980 C CA . ASN B 1 326 ? -10.617 18.766 28.562 1 96.12 326 ASN B CA 1
ATOM 6981 C C . ASN B 1 326 ? -10.75 20.188 29.109 1 96.12 326 ASN B C 1
ATOM 6983 O O . ASN B 1 326 ? -11.859 20.719 29.203 1 96.12 326 ASN B O 1
ATOM 6987 N N . ASP B 1 327 ? -9.641 20.75 29.578 1 97.81 327 ASP B N 1
ATOM 6988 C CA . ASP B 1 327 ? -9.68 22.156 29.969 1 97.81 327 ASP B CA 1
ATOM 6989 C C . ASP B 1 327 ? -9.656 23.062 28.75 1 97.81 327 ASP B C 1
ATOM 6991 O O . ASP B 1 327 ? -8.648 23.734 28.484 1 97.81 327 ASP B O 1
ATOM 6995 N N . TYR B 1 328 ? -10.805 23.203 28.125 1 97 328 TYR B N 1
ATOM 6996 C CA . TYR B 1 328 ? -10.914 23.953 26.891 1 97 328 TYR B CA 1
ATOM 6997 C C . TYR B 1 328 ? -10.789 25.453 27.141 1 97 328 TYR B C 1
ATOM 6999 O O . TYR B 1 328 ? -10.43 26.219 26.234 1 97 328 TYR B O 1
ATOM 7007 N N . ASN B 1 329 ? -11.109 25.859 28.328 1 97.5 329 ASN B N 1
ATOM 7008 C CA . ASN B 1 329 ? -10.914 27.281 28.641 1 97.5 329 ASN B CA 1
ATOM 7009 C C . ASN B 1 329 ? -9.438 27.672 28.562 1 97.5 329 ASN B C 1
ATOM 7011 O O . ASN B 1 329 ? -9.109 28.75 28.062 1 97.5 329 ASN B O 1
ATOM 7015 N N . HIS B 1 330 ? -8.68 26.781 29.094 1 97.62 330 HIS B N 1
ATOM 7016 C CA . HIS B 1 330 ? -7.242 27 28.969 1 97.62 330 HIS B CA 1
ATOM 7017 C C . HIS B 1 330 ? -6.805 27.062 27.516 1 97.62 330 HIS B C 1
ATOM 7019 O O . HIS B 1 330 ? -6.027 27.938 27.141 1 97.62 330 HIS B O 1
ATOM 7025 N N . SER B 1 331 ? -7.289 26.188 26.719 1 97.94 331 SER B N 1
ATOM 7026 C CA . SER B 1 331 ? -6.973 26.141 25.297 1 97.94 331 SER B CA 1
ATOM 7027 C C . SER B 1 331 ? -7.422 27.422 24.578 1 97.94 331 SER B C 1
ATOM 7029 O O . SER B 1 331 ? -6.668 27.984 23.797 1 97.94 331 SER B O 1
ATOM 7031 N N . LYS B 1 332 ? -8.617 27.844 24.859 1 97.88 332 LYS B N 1
ATOM 7032 C CA . LYS B 1 332 ? -9.18 29.031 24.234 1 97.88 332 LYS B CA 1
ATOM 7033 C C . LYS B 1 332 ? -8.398 30.281 24.656 1 97.88 332 LYS B C 1
ATOM 7035 O O . LYS B 1 332 ? -8.195 31.188 23.844 1 97.88 332 LYS B O 1
ATOM 7040 N N . SER B 1 333 ? -8.031 30.312 25.938 1 97.56 333 SER B N 1
ATOM 7041 C CA . SER B 1 333 ? -7.277 31.453 26.438 1 97.56 333 SER B CA 1
ATOM 7042 C C . SER B 1 333 ? -5.969 31.625 25.672 1 97.56 333 SER B C 1
ATOM 7044 O O . SER B 1 333 ? -5.617 32.75 25.281 1 97.56 333 SER B O 1
ATOM 7046 N N . PHE B 1 334 ? -5.266 30.594 25.438 1 98.06 334 PHE B N 1
ATOM 7047 C CA . PHE B 1 334 ? -4.035 30.656 24.656 1 98.06 334 PHE B CA 1
ATOM 7048 C C . PHE B 1 334 ? -4.324 31.125 23.234 1 98.06 334 PHE B C 1
ATOM 7050 O O . PHE B 1 334 ? -3.676 32.062 22.734 1 98.06 334 PHE B O 1
ATOM 7057 N N . THR B 1 335 ? -5.289 30.484 22.578 1 97.94 335 THR B N 1
ATOM 7058 C CA . THR B 1 335 ? -5.613 30.734 21.188 1 97.94 335 THR B CA 1
ATOM 7059 C C . THR B 1 335 ? -6.039 32.188 20.969 1 97.94 335 THR B C 1
ATOM 7061 O O . THR B 1 335 ? -5.664 32.812 19.969 1 97.94 335 THR B O 1
ATOM 7064 N N . LYS B 1 336 ? -6.777 32.75 21.906 1 96.81 336 LYS B N 1
ATOM 7065 C CA . LYS B 1 336 ? -7.336 34.094 21.781 1 96.81 336 LYS B CA 1
ATOM 7066 C C . LYS B 1 336 ? -6.273 35.156 22.047 1 96.81 336 LYS B C 1
ATOM 7068 O O . LYS B 1 336 ? -6.48 36.344 21.734 1 96.81 336 LYS B O 1
ATOM 7073 N N . ASN B 1 337 ? -5.094 34.719 22.531 1 97.69 337 ASN B N 1
ATOM 7074 C CA . ASN B 1 337 ? -4.02 35.656 22.797 1 97.69 337 ASN B CA 1
ATOM 7075 C C . ASN B 1 337 ? -3.129 35.875 21.578 1 97.69 337 ASN B C 1
ATOM 7077 O O . ASN B 1 337 ? -2.201 36.688 21.609 1 97.69 337 ASN B O 1
ATOM 7081 N N . ILE B 1 338 ? -3.369 35.219 20.547 1 98.5 338 ILE B N 1
ATOM 7082 C CA . ILE B 1 338 ? -2.561 35.344 19.328 1 98.5 338 ILE B CA 1
ATOM 7083 C C . ILE B 1 338 ? -3.094 36.469 18.469 1 98.5 338 ILE B C 1
ATOM 7085 O O . ILE B 1 338 ? -4.199 36.375 17.938 1 98.5 338 ILE B O 1
ATOM 7089 N N . PHE B 1 339 ? -2.387 37.531 18.344 1 98.19 339 PHE B N 1
ATOM 7090 C CA . PHE B 1 339 ? -2.693 38.688 17.5 1 98.19 339 PHE B CA 1
ATOM 7091 C C . PHE B 1 339 ? -1.569 38.938 16.5 1 98.19 339 PHE B C 1
ATOM 7093 O O . PHE B 1 339 ? -0.409 38.625 16.781 1 98.19 339 PHE B O 1
ATOM 7100 N N . ALA B 1 340 ? -1.935 39.438 15.398 1 97.81 340 ALA B N 1
ATOM 7101 C CA . ALA B 1 340 ? -0.917 39.781 14.414 1 97.81 340 ALA B CA 1
ATOM 7102 C C . ALA B 1 340 ? 0.032 40.844 14.961 1 97.81 340 ALA B C 1
ATOM 7104 O O . ALA B 1 340 ? -0.372 41.688 15.758 1 97.81 340 ALA B O 1
ATOM 7105 N N . LEU B 1 341 ? 1.252 40.75 14.555 1 95.25 341 LEU B N 1
ATOM 7106 C CA . LEU B 1 341 ? 2.201 41.812 14.875 1 95.25 341 LEU B CA 1
ATOM 7107 C C . LEU B 1 341 ? 1.693 43.156 14.375 1 95.25 341 LEU B C 1
ATOM 7109 O O . LEU B 1 341 ? 1.14 43.25 13.273 1 95.25 341 LEU B O 1
ATOM 7113 N N . MET B 1 342 ? 1.974 44.125 15.141 1 90.06 342 MET B N 1
ATOM 7114 C CA . MET B 1 342 ? 1.56 45.469 14.734 1 90.06 342 MET B CA 1
ATOM 7115 C C . MET B 1 342 ? 2.172 45.844 13.391 1 90.06 342 MET B C 1
ATOM 7117 O O . MET B 1 342 ? 3.354 45.562 13.148 1 90.06 342 MET B O 1
ATOM 7121 N N . GLY B 1 343 ? 1.378 46.312 12.531 1 88.38 343 GLY B N 1
ATOM 7122 C CA . GLY B 1 343 ? 1.849 46.688 11.211 1 88.38 343 GLY B CA 1
ATOM 7123 C C . GLY B 1 343 ? 1.558 45.656 10.148 1 88.38 343 GLY B C 1
ATOM 7124 O O . GLY B 1 343 ? 1.731 45.906 8.953 1 88.38 343 GLY B O 1
ATOM 7125 N N . SER B 1 344 ? 1.127 44.531 10.641 1 91.25 344 SER B N 1
ATOM 7126 C CA . SER B 1 344 ? 0.766 43.5 9.68 1 91.25 344 SER B CA 1
ATOM 7127 C C . SER B 1 344 ? -0.428 43.938 8.828 1 91.25 344 SER B C 1
ATOM 7129 O O . SER B 1 344 ? -1.192 44.812 9.227 1 91.25 344 SER B O 1
ATOM 7131 N N . HIS B 1 345 ? -0.562 43.312 7.703 1 90.69 345 HIS B N 1
ATOM 7132 C CA . HIS B 1 345 ? -1.661 43.625 6.797 1 90.69 345 HIS B CA 1
ATOM 7133 C C . HIS B 1 345 ? -3.01 43.312 7.434 1 90.69 345 HIS B C 1
ATOM 7135 O O . HIS B 1 345 ? -3.229 42.188 7.898 1 90.69 345 HIS B O 1
ATOM 7141 N N . THR B 1 346 ? -3.893 44.281 7.406 1 94.81 346 THR B N 1
ATOM 7142 C CA . THR B 1 346 ? -5.238 44.094 7.934 1 94.81 346 THR B CA 1
ATOM 7143 C C . THR B 1 346 ? -6.141 43.438 6.887 1 94.81 346 THR B C 1
ATOM 7145 O O . THR B 1 346 ? -5.906 43.562 5.684 1 94.81 346 THR B O 1
ATOM 7148 N N . PRO B 1 347 ? -7.098 42.688 7.387 1 97.25 347 PRO B N 1
ATOM 7149 C CA . PRO B 1 347 ? -8.039 42.125 6.418 1 97.25 347 PRO B CA 1
ATOM 7150 C C . PRO B 1 347 ? -8.922 43.188 5.758 1 97.25 347 PRO B C 1
ATOM 7152 O O . PRO B 1 347 ? -9.117 44.281 6.309 1 97.25 347 PRO B O 1
ATOM 7155 N N . PRO B 1 348 ? -9.461 42.844 4.535 1 97 348 PRO B N 1
ATOM 7156 C CA . PRO B 1 348 ? -10.523 43.688 4.008 1 97 348 PRO B CA 1
ATOM 7157 C C . PRO B 1 348 ? -11.68 43.875 4.988 1 97 348 PRO B C 1
ATOM 7159 O O . PRO B 1 348 ? -12.039 42.938 5.703 1 97 348 PRO B O 1
ATOM 7162 N N . ALA B 1 349 ? -12.32 45 4.945 1 95.81 349 ALA B N 1
ATOM 7163 C CA . ALA B 1 349 ? -13.344 45.344 5.926 1 95.81 349 ALA B CA 1
ATOM 7164 C C . ALA B 1 349 ? -14.602 44.531 5.715 1 95.81 349 ALA B C 1
ATOM 7166 O O . ALA B 1 349 ? -15.352 44.25 6.66 1 95.81 349 ALA B O 1
ATOM 7167 N N . THR B 1 350 ? -14.844 44.219 4.441 1 96.44 350 THR B N 1
ATOM 7168 C CA . THR B 1 350 ? -16.047 43.469 4.102 1 96.44 350 THR B CA 1
ATOM 7169 C C . THR B 1 350 ? -15.688 42.219 3.299 1 96.44 350 THR B C 1
ATOM 7171 O O . THR B 1 350 ? -14.539 42.031 2.867 1 96.44 350 THR B O 1
ATOM 7174 N N . TYR B 1 351 ? -16.625 41.312 3.242 1 97.81 351 TYR B N 1
ATOM 7175 C CA . TYR B 1 351 ? -16.469 40.125 2.428 1 97.81 351 TYR B CA 1
ATOM 7176 C C . TYR B 1 351 ? -17.359 40.156 1.194 1 97.81 351 TYR B C 1
ATOM 7178 O O . TYR B 1 351 ? -18.375 40.875 1.183 1 97.81 351 TYR B O 1
ATOM 7186 N N . ASP B 1 352 ? -16.953 39.375 0.144 1 98.44 352 ASP B N 1
ATOM 7187 C CA . ASP B 1 352 ? -17.766 39.25 -1.063 1 98.44 352 ASP B CA 1
ATOM 7188 C C . ASP B 1 352 ? -18.641 38 -0.984 1 98.44 352 ASP B C 1
ATOM 7190 O O . ASP B 1 352 ? -19.719 37.938 -1.592 1 98.44 352 ASP B O 1
ATOM 7194 N N . ARG B 1 353 ? -18.172 37 -0.335 1 98.25 353 ARG B N 1
ATOM 7195 C CA . ARG B 1 353 ? -18.828 35.719 -0.197 1 98.25 353 ARG B CA 1
ATOM 7196 C C . ARG B 1 353 ? -18.578 35.094 1.18 1 98.25 353 ARG B C 1
ATOM 7198 O O . ARG B 1 353 ? -17.469 35.219 1.716 1 98.25 353 ARG B O 1
ATOM 7205 N N . ARG B 1 354 ? -19.641 34.531 1.784 1 98.06 354 ARG B N 1
ATOM 7206 C CA . ARG B 1 354 ? -19.484 33.812 3.041 1 98.06 354 ARG B CA 1
ATOM 7207 C C . ARG B 1 354 ? -19.984 32.375 2.918 1 98.06 354 ARG B C 1
ATOM 7209 O O . ARG B 1 354 ? -21.094 32.156 2.416 1 98.06 354 ARG B O 1
ATOM 7216 N N . ILE B 1 355 ? -19.203 31.422 3.258 1 98.5 355 ILE B N 1
ATOM 7217 C CA . ILE B 1 355 ? -19.547 30 3.283 1 98.5 355 ILE B CA 1
ATOM 7218 C C . ILE B 1 355 ? -19.547 29.5 4.723 1 98.5 355 ILE B C 1
ATOM 7220 O O . ILE B 1 355 ? -18.578 29.734 5.465 1 98.5 355 ILE B O 1
ATOM 7224 N N . ALA B 1 356 ? -20.625 28.891 5.16 1 98.69 356 ALA B N 1
ATOM 7225 C CA . ALA B 1 356 ? -20.688 28.266 6.477 1 98.69 356 ALA B CA 1
ATOM 7226 C C . ALA B 1 356 ? -20.5 26.75 6.375 1 98.69 356 ALA B C 1
ATOM 7228 O O . ALA B 1 356 ? -21.25 26.078 5.66 1 98.69 356 ALA B O 1
ATOM 7229 N N . LEU B 1 357 ? -19.516 26.219 7.031 1 98.75 357 LEU B N 1
ATOM 7230 C CA . LEU B 1 357 ? -19.188 24.797 6.992 1 98.75 357 LEU B CA 1
ATOM 7231 C C . LEU B 1 357 ? -19.453 24.141 8.344 1 98.75 357 LEU B C 1
ATOM 7233 O O . LEU B 1 357 ? -18.75 24.422 9.32 1 98.75 357 LEU B O 1
ATOM 7237 N N . LEU B 1 358 ? -20.469 23.312 8.391 1 98.44 358 LEU B N 1
ATOM 7238 C CA . LEU B 1 358 ? -20.797 22.562 9.594 1 98.44 358 LEU B CA 1
ATOM 7239 C C . LEU B 1 358 ? -20.141 21.188 9.57 1 98.44 358 LEU B C 1
ATOM 7241 O O . LEU B 1 358 ? -20.344 20.406 8.641 1 98.44 358 LEU B O 1
ATOM 7245 N N . ASN B 1 359 ? -19.344 20.922 10.594 1 97.12 359 ASN B N 1
ATOM 7246 C CA . ASN B 1 359 ? -18.734 19.609 10.766 1 97.12 359 ASN B CA 1
ATOM 7247 C C . ASN B 1 359 ? -19.688 18.625 11.43 1 97.12 359 ASN B C 1
ATOM 7249 O O . ASN B 1 359 ? -20.25 18.922 12.484 1 97.12 359 ASN B O 1
ATOM 7253 N N . THR B 1 360 ? -19.859 17.469 10.812 1 96.69 360 THR B N 1
ATOM 7254 C CA . THR B 1 360 ? -20.703 16.453 11.414 1 96.69 360 THR B CA 1
ATOM 7255 C C . THR B 1 360 ? -20.078 15.062 11.25 1 96.69 360 THR B C 1
ATOM 7257 O O . THR B 1 360 ? -19.219 14.867 10.391 1 96.69 360 THR B O 1
ATOM 7260 N N . GLN B 1 361 ? -20.344 14.148 12.102 1 97.44 361 GLN B N 1
ATOM 7261 C CA . GLN B 1 361 ? -20.156 12.719 11.93 1 97.44 361 GLN B CA 1
ATOM 7262 C C . GLN B 1 361 ? -21.453 12.023 11.562 1 97.44 361 GLN B C 1
ATOM 7264 O O . GLN B 1 361 ? -22.516 12.312 12.141 1 97.44 361 GLN B O 1
ATOM 7269 N N . ASN B 1 362 ? -21.438 11.195 10.562 1 97 362 ASN B N 1
ATOM 7270 C CA . ASN B 1 362 ? -22.625 10.594 9.984 1 97 362 ASN B CA 1
ATOM 7271 C C . ASN B 1 362 ? -22.391 9.148 9.562 1 97 362 ASN B C 1
ATOM 7273 O O . ASN B 1 362 ? -21.375 8.555 9.945 1 97 362 ASN B O 1
ATOM 7277 N N . ARG B 1 363 ? -23.406 8.586 8.977 1 97.31 363 ARG B N 1
ATOM 7278 C CA . ARG B 1 363 ? -23.328 7.223 8.461 1 97.31 363 ARG B CA 1
ATOM 7279 C C . ARG B 1 363 ? -23.734 7.164 6.996 1 97.31 363 ARG B C 1
ATOM 7281 O O . ARG B 1 363 ? -24.578 7.934 6.547 1 97.31 363 ARG B O 1
ATOM 7288 N N . ILE B 1 364 ? -23.109 6.352 6.238 1 96.75 364 ILE B N 1
ATOM 7289 C CA . ILE B 1 364 ? -23.547 5.922 4.914 1 96.75 364 ILE B CA 1
ATOM 7290 C C . ILE B 1 364 ? -23.609 4.398 4.863 1 96.75 364 ILE B C 1
ATOM 7292 O O . ILE B 1 364 ? -22.578 3.723 4.926 1 96.75 364 ILE B O 1
ATOM 7296 N N . ASP B 1 365 ? -24.781 3.832 4.711 1 94.38 365 ASP B N 1
ATOM 7297 C CA . ASP B 1 365 ? -24.969 2.385 4.652 1 94.38 365 ASP B CA 1
ATOM 7298 C C . ASP B 1 365 ? -24.281 1.693 5.824 1 94.38 365 ASP B C 1
ATOM 7300 O O . ASP B 1 365 ? -23.609 0.677 5.645 1 94.38 365 ASP B O 1
ATOM 7304 N N . GLY B 1 366 ? -24.344 2.27 6.941 1 94.44 366 GLY B N 1
ATOM 7305 C CA . GLY B 1 366 ? -23.797 1.681 8.156 1 94.44 366 GLY B CA 1
ATOM 7306 C C . GLY B 1 366 ? -22.359 2.055 8.406 1 94.44 366 GLY B C 1
ATOM 7307 O O . GLY B 1 366 ? -21.828 1.837 9.5 1 94.44 366 GLY B O 1
ATOM 7308 N N . PHE B 1 367 ? -21.688 2.576 7.465 1 97.38 367 PHE B N 1
ATOM 7309 C CA . PHE B 1 367 ? -20.312 3.041 7.633 1 97.38 367 PHE B CA 1
ATOM 7310 C C . PHE B 1 367 ? -20.281 4.43 8.258 1 97.38 367 PHE B C 1
ATOM 7312 O O . PHE B 1 367 ? -21.031 5.316 7.848 1 97.38 367 PHE B O 1
ATOM 7319 N N . ILE B 1 368 ? -19.469 4.629 9.25 1 98.12 368 ILE B N 1
ATOM 7320 C CA . ILE B 1 368 ? -19.328 5.941 9.875 1 98.12 368 ILE B CA 1
ATOM 7321 C C . ILE B 1 368 ? -18.422 6.828 9.023 1 98.12 368 ILE B C 1
ATOM 7323 O O . ILE B 1 368 ? -17.375 6.383 8.547 1 98.12 368 ILE B O 1
ATOM 7327 N N . LYS B 1 369 ? -18.812 8.023 8.789 1 98 369 LYS B N 1
ATOM 7328 C CA . LYS B 1 369 ? -18.094 9.016 7.996 1 98 369 LYS B CA 1
ATOM 7329 C C . LYS B 1 369 ? -18.047 10.367 8.711 1 98 369 LYS B C 1
ATOM 7331 O O . LYS B 1 369 ? -18.797 10.602 9.664 1 98 369 LYS B O 1
ATOM 7336 N N . TRP B 1 370 ? -17.125 11.141 8.383 1 98.12 370 TRP B N 1
ATOM 7337 C CA . TRP B 1 370 ? -17.172 12.57 8.664 1 98.12 370 TRP B CA 1
ATOM 7338 C C . TRP B 1 370 ? -17.688 13.352 7.457 1 98.12 370 TRP B C 1
ATOM 7340 O O . TRP B 1 370 ? -17.516 12.914 6.316 1 98.12 370 TRP B O 1
ATOM 7350 N N . ALA B 1 371 ? -18.344 14.484 7.719 1 97.94 371 ALA B N 1
ATOM 7351 C CA . ALA B 1 371 ? -18.953 15.219 6.617 1 97.94 371 ALA B CA 1
ATOM 7352 C C . ALA B 1 371 ? -18.953 16.719 6.891 1 97.94 371 ALA B C 1
ATOM 7354 O O . ALA B 1 371 ? -18.797 17.156 8.039 1 97.94 371 ALA B O 1
ATOM 7355 N N . ILE B 1 372 ? -19.016 17.484 5.887 1 98.25 372 ILE B N 1
ATOM 7356 C CA . ILE B 1 372 ? -19.203 18.922 5.914 1 98.25 372 ILE B CA 1
ATOM 7357 C C . ILE B 1 372 ? -20.531 19.281 5.227 1 98.25 372 ILE B C 1
ATOM 7359 O O . ILE B 1 372 ? -20.734 18.969 4.051 1 98.25 372 ILE B O 1
ATOM 7363 N N . ASN B 1 373 ? -21.406 19.984 5.941 1 97.5 373 ASN B N 1
ATOM 7364 C CA . ASN B 1 373 ? -22.734 20.297 5.422 1 97.5 373 ASN B CA 1
ATOM 7365 C C . ASN B 1 373 ? -23.422 19.078 4.82 1 97.5 373 ASN B C 1
ATOM 7367 O O . ASN B 1 373 ? -23.953 19.141 3.713 1 97.5 373 ASN B O 1
ATOM 7371 N N . ASN B 1 374 ? -23.188 17.969 5.48 1 95.31 374 ASN B N 1
ATOM 7372 C CA . ASN B 1 374 ? -23.844 16.672 5.211 1 95.31 374 ASN B CA 1
ATOM 7373 C C . ASN B 1 374 ? -23.312 16.047 3.926 1 95.31 374 ASN B C 1
ATOM 7375 O O . ASN B 1 374 ? -24 15.25 3.295 1 95.31 374 ASN B O 1
ATOM 7379 N N . VAL B 1 375 ? -22.188 16.406 3.502 1 97.38 375 VAL B N 1
ATOM 7380 C CA . VAL B 1 375 ? -21.516 15.766 2.373 1 97.38 375 VAL B CA 1
ATOM 7381 C C . VAL B 1 375 ? -20.156 15.227 2.818 1 97.38 375 VAL B C 1
ATOM 7383 O O . VAL B 1 375 ? -19.328 15.969 3.346 1 97.38 375 VAL B O 1
ATOM 7386 N N . SER B 1 376 ? -19.969 13.922 2.725 1 97.88 376 SER B N 1
ATOM 7387 C CA . SER B 1 376 ? -18.672 13.305 2.957 1 97.88 376 SER B CA 1
ATOM 7388 C C . SER B 1 376 ? -17.812 13.336 1.695 1 97.88 376 SER B C 1
ATOM 7390 O O . SER B 1 376 ? -18.203 12.781 0.664 1 97.88 376 SER B O 1
ATOM 7392 N N . LEU B 1 377 ? -16.688 13.961 1.781 1 97.88 377 LEU B N 1
ATOM 7393 C CA . LEU B 1 377 ? -15.836 14.172 0.621 1 97.88 377 LEU B CA 1
ATOM 7394 C C . LEU B 1 377 ? -15.219 12.859 0.154 1 97.88 377 LEU B C 1
ATOM 7396 O O . LEU B 1 377 ? -14.664 12.102 0.959 1 97.88 377 LEU B O 1
ATOM 7400 N N . VAL B 1 378 ? -15.32 12.547 -1.072 1 96.38 378 VAL B N 1
ATOM 7401 C CA . VAL B 1 378 ? -14.617 11.445 -1.731 1 96.38 378 VAL B CA 1
ATOM 7402 C C . VAL B 1 378 ? -13.766 11.992 -2.871 1 96.38 378 VAL B C 1
ATOM 7404 O O . VAL B 1 378 ? -14.266 12.688 -3.758 1 96.38 378 VAL B O 1
ATOM 7407 N N . PHE B 1 379 ? -12.523 11.664 -2.881 1 95.25 379 PHE B N 1
ATOM 7408 C CA . PHE B 1 379 ? -11.586 12.164 -3.881 1 95.25 379 PHE B CA 1
ATOM 7409 C C . PHE B 1 379 ? -11.734 11.398 -5.191 1 95.25 379 PHE B C 1
ATOM 7411 O O . PHE B 1 379 ? -11.75 10.164 -5.199 1 95.25 379 PHE B O 1
ATOM 7418 N N . PRO B 1 380 ? -11.906 12.086 -6.273 1 96.44 380 PRO B N 1
ATOM 7419 C CA . PRO B 1 380 ? -11.938 11.43 -7.582 1 96.44 380 PRO B CA 1
ATOM 7420 C C . PRO B 1 380 ? -10.562 10.969 -8.047 1 96.44 380 PRO B C 1
ATOM 7422 O O . PRO B 1 380 ? -9.539 11.477 -7.566 1 96.44 380 PRO B O 1
ATOM 7425 N N . PRO B 1 381 ? -10.531 10.008 -9 1 94.88 381 PRO B N 1
ATOM 7426 C CA . PRO B 1 381 ? -9.234 9.562 -9.516 1 94.88 381 PRO B CA 1
ATOM 7427 C C . PRO B 1 381 ? -8.539 10.625 -10.359 1 94.88 381 PRO B C 1
ATOM 7429 O O . PRO B 1 381 ? -7.312 10.602 -10.5 1 94.88 381 PRO B O 1
ATOM 7432 N N . THR B 1 382 ? -9.266 11.555 -10.961 1 96.31 382 THR B N 1
ATOM 7433 C CA . THR B 1 382 ? -8.711 12.648 -11.75 1 96.31 382 THR B CA 1
ATOM 7434 C C . THR B 1 382 ? -8.516 13.891 -10.891 1 96.31 382 THR B C 1
ATOM 7436 O O . THR B 1 382 ? -9.445 14.336 -10.219 1 96.31 382 THR B O 1
ATOM 7439 N N . PRO B 1 383 ? -7.355 14.453 -10.898 1 97.44 383 PRO B N 1
ATOM 7440 C CA . PRO B 1 383 ? -7.137 15.656 -10.094 1 97.44 383 PRO B CA 1
ATOM 7441 C C . PRO B 1 383 ? -8.055 16.812 -10.508 1 97.44 383 PRO B C 1
ATOM 7443 O O . PRO B 1 383 ? -8.25 17.047 -11.703 1 97.44 383 PRO B O 1
ATOM 7446 N N . TYR B 1 384 ? -8.562 17.547 -9.547 1 98.19 384 TYR B N 1
ATOM 7447 C CA . TYR B 1 384 ? -9.43 18.703 -9.789 1 98.19 384 TYR B CA 1
ATOM 7448 C C . TYR B 1 384 ? -8.742 19.734 -10.68 1 98.19 384 TYR B C 1
ATOM 7450 O O . TYR B 1 384 ? -9.359 20.281 -11.594 1 98.19 384 TYR B O 1
ATOM 7458 N N . LEU B 1 385 ? -7.465 19.969 -10.406 1 98.06 385 LEU B N 1
ATOM 7459 C CA . LEU B 1 385 ? -6.715 20.953 -11.172 1 98.06 385 LEU B CA 1
ATOM 7460 C C . LEU B 1 385 ? -6.793 20.656 -12.664 1 98.06 385 LEU B C 1
ATOM 7462 O O . LEU B 1 385 ? -7.137 21.531 -13.461 1 98.06 385 LEU B O 1
ATOM 7466 N N . GLY B 1 386 ? -6.484 19.406 -13.016 1 96.06 386 GLY B N 1
ATOM 7467 C CA . GLY B 1 386 ? -6.539 19 -14.406 1 96.06 386 GLY B CA 1
ATOM 7468 C C . GLY B 1 386 ? -7.949 18.984 -14.969 1 96.06 386 GLY B C 1
ATOM 7469 O O . GLY B 1 386 ? -8.18 19.469 -16.094 1 96.06 386 GLY B O 1
ATOM 7470 N N . SER B 1 387 ? -8.914 18.453 -14.188 1 96.81 387 SER B N 1
ATOM 7471 C CA . SER B 1 387 ? -10.297 18.359 -14.633 1 96.81 387 SER B CA 1
ATOM 7472 C C . SER B 1 387 ? -10.875 19.734 -14.953 1 96.81 387 SER B C 1
ATOM 7474 O O . SER B 1 387 ? -11.523 19.922 -15.984 1 96.81 387 SER B O 1
ATOM 7476 N N . ILE B 1 388 ? -10.625 20.688 -14.102 1 97.19 388 ILE B N 1
ATOM 7477 C CA . ILE B 1 388 ? -11.164 22.031 -14.297 1 97.19 388 ILE B CA 1
ATOM 7478 C C . ILE B 1 388 ? -10.414 22.734 -15.43 1 97.19 388 ILE B C 1
ATOM 7480 O O . ILE B 1 388 ? -11.031 23.359 -16.297 1 97.19 388 ILE B O 1
ATOM 7484 N N . LYS B 1 389 ? -9.102 22.641 -15.43 1 96.06 389 LYS B N 1
ATOM 7485 C CA . LYS B 1 389 ? -8.281 23.281 -16.438 1 96.06 389 LYS B CA 1
ATOM 7486 C C . LYS B 1 389 ? -8.711 22.859 -17.844 1 96.06 389 LYS B C 1
ATOM 7488 O O . LYS B 1 389 ? -8.766 23.688 -18.75 1 96.06 389 LYS B O 1
ATOM 7493 N N . PHE B 1 390 ? -9.062 21.562 -18 1 93.38 390 PHE B N 1
ATOM 7494 C CA . PHE B 1 390 ? -9.297 21.047 -19.344 1 93.38 390 PHE B CA 1
ATOM 7495 C C . PHE B 1 390 ? -10.781 20.781 -19.562 1 93.38 390 PHE B C 1
ATOM 7497 O O . PHE B 1 390 ? -11.172 20.188 -20.578 1 93.38 390 PHE B O 1
ATOM 7504 N N . GLY B 1 391 ? -11.633 21.141 -18.641 1 94.75 391 GLY B N 1
ATOM 7505 C CA . GLY B 1 391 ? -13.07 21.062 -18.812 1 94.75 391 GLY B CA 1
ATOM 7506 C C . GLY B 1 391 ? -13.594 19.641 -18.812 1 94.75 391 GLY B C 1
ATOM 7507 O O . GLY B 1 391 ? -14.5 19.297 -19.578 1 94.75 391 GLY B O 1
ATOM 7508 N N . LEU B 1 392 ? -12.953 18.75 -18.047 1 94.75 392 LEU B N 1
ATOM 7509 C CA . LEU B 1 392 ? -13.398 17.359 -17.938 1 94.75 392 LEU B CA 1
ATOM 7510 C C . LEU B 1 392 ? -14.562 17.234 -16.969 1 94.75 392 LEU B C 1
ATOM 7512 O O . LEU B 1 392 ? -14.367 16.906 -15.789 1 94.75 392 LEU B O 1
ATOM 7516 N N . LYS B 1 393 ? -15.773 17.312 -17.391 1 92.94 393 LYS B N 1
ATOM 7517 C CA . LYS B 1 393 ? -16.984 17.453 -16.562 1 92.94 393 LYS B CA 1
ATOM 7518 C C . LYS B 1 393 ? -17.266 16.188 -15.781 1 92.94 393 LYS B C 1
ATOM 7520 O O . LYS B 1 393 ? -17.953 16.219 -14.758 1 92.94 393 LYS B O 1
ATOM 7525 N N . SER B 1 394 ? -16.797 15.078 -16.25 1 94.12 394 SER B N 1
ATOM 7526 C CA . SER B 1 394 ? -17.078 13.82 -15.57 1 94.12 394 SER B CA 1
ATOM 7527 C C . SER B 1 394 ? -15.984 13.492 -14.555 1 94.12 394 SER B C 1
ATOM 7529 O O . SER B 1 394 ? -16.016 12.43 -13.93 1 94.12 394 SER B O 1
ATOM 7531 N N . GLY B 1 395 ? -15 14.375 -14.422 1 95.38 395 GLY B N 1
ATOM 7532 C CA . GLY B 1 395 ? -13.883 14.125 -13.531 1 95.38 395 GLY B CA 1
ATOM 7533 C C . GLY B 1 395 ? -14.258 14.219 -12.062 1 95.38 395 GLY B C 1
ATOM 7534 O O . GLY B 1 395 ? -13.562 13.656 -11.203 1 95.38 395 GLY B O 1
ATOM 7535 N N . PHE B 1 396 ? -15.266 14.953 -11.695 1 96.38 396 PHE B N 1
ATOM 7536 C CA . PHE B 1 396 ? -15.805 15.102 -10.352 1 96.38 396 PHE B CA 1
ATOM 7537 C C . PHE B 1 396 ? -17.266 15.555 -10.391 1 96.38 396 PHE B C 1
ATOM 7539 O O . PHE B 1 396 ? -17.797 15.82 -11.469 1 96.38 396 PHE B O 1
ATOM 7546 N N . ASP B 1 397 ? -17.891 15.586 -9.234 1 95.75 397 ASP B N 1
ATOM 7547 C CA . ASP B 1 397 ? -19.281 16.031 -9.148 1 95.75 397 ASP B CA 1
ATOM 7548 C C . ASP B 1 397 ? -19.391 17.531 -9.438 1 95.75 397 ASP B C 1
ATOM 7550 O O . ASP B 1 397 ? -18.844 18.344 -8.711 1 95.75 397 ASP B O 1
ATOM 7554 N N . GLN B 1 398 ? -20.203 17.906 -10.43 1 94.75 398 GLN B N 1
ATOM 7555 C CA . GLN B 1 398 ? -20.281 19.297 -10.867 1 94.75 398 GLN B CA 1
ATOM 7556 C C . GLN B 1 398 ? -21.297 20.078 -10.031 1 94.75 398 GLN B C 1
ATOM 7558 O O . GLN B 1 398 ? -21.375 21.312 -10.125 1 94.75 398 GLN B O 1
ATOM 7563 N N . THR B 1 399 ? -21.953 19.359 -9.211 1 92.38 399 THR B N 1
ATOM 7564 C CA . THR B 1 399 ? -22.906 20.031 -8.336 1 92.38 399 THR B CA 1
ATOM 7565 C C . THR B 1 399 ? -22.172 20.797 -7.234 1 92.38 399 THR B C 1
ATOM 7567 O O . THR B 1 399 ? -21.297 20.234 -6.559 1 92.38 399 THR B O 1
ATOM 7570 N N . ASN B 1 400 ? -22.562 22.062 -7.09 1 90.19 400 ASN B N 1
ATOM 7571 C CA . ASN B 1 400 ? -21.969 22.859 -6.02 1 90.19 400 ASN B CA 1
ATOM 7572 C C . ASN B 1 400 ? -22.328 22.312 -4.645 1 90.19 400 ASN B C 1
ATOM 7574 O O . ASN B 1 400 ? -23.484 21.984 -4.383 1 90.19 400 ASN B O 1
ATOM 7578 N N . PRO B 1 401 ? -21.281 22.203 -3.842 1 96.25 401 PRO B N 1
ATOM 7579 C CA . PRO B 1 401 ? -21.609 21.781 -2.48 1 96.25 401 PRO B CA 1
ATOM 7580 C C . PRO B 1 401 ? -22.406 22.828 -1.714 1 96.25 401 PRO B C 1
ATOM 7582 O O . PRO B 1 401 ? -22.422 24 -2.096 1 96.25 401 PRO B O 1
ATOM 7585 N N . PRO B 1 402 ? -23.094 22.422 -0.658 1 96.56 402 PRO B N 1
ATOM 7586 C CA . PRO B 1 402 ? -23.922 23.375 0.1 1 96.56 402 PRO B CA 1
ATOM 7587 C C . PRO B 1 402 ? -23.094 24.5 0.719 1 96.56 402 PRO B C 1
ATOM 7589 O O . PRO B 1 402 ? -22.016 24.266 1.263 1 96.56 402 PRO B O 1
ATOM 7592 N N . GLU B 1 403 ? -23.641 25.688 0.661 1 95.94 403 GLU B N 1
ATOM 7593 C CA . GLU B 1 403 ? -22.953 26.875 1.151 1 95.94 403 GLU B CA 1
ATOM 7594 C C . GLU B 1 403 ? -23.219 27.094 2.637 1 95.94 403 GLU B C 1
ATOM 7596 O O . GLU B 1 403 ? -22.516 27.875 3.289 1 95.94 403 GLU B O 1
ATOM 7601 N N . ASN B 1 404 ? -24.203 26.484 3.096 1 96.75 404 ASN B N 1
ATOM 7602 C CA . ASN B 1 404 ? -24.656 26.641 4.477 1 96.75 404 ASN B CA 1
ATOM 7603 C C . ASN B 1 404 ? -25.359 25.375 4.977 1 96.75 404 ASN B C 1
ATOM 7605 O O . ASN B 1 404 ? -25.484 24.391 4.238 1 96.75 404 ASN B O 1
ATOM 7609 N N . PHE B 1 405 ? -25.688 25.375 6.215 1 95.94 405 PHE B N 1
ATOM 7610 C CA . PHE B 1 405 ? -26.453 24.312 6.844 1 95.94 405 PHE B CA 1
ATOM 7611 C C . PHE B 1 405 ? -27.75 24.844 7.43 1 95.94 405 PHE B C 1
ATOM 7613 O O . PHE B 1 405 ? -27.906 26.062 7.582 1 95.94 405 PHE B O 1
ATOM 7620 N N . PRO B 1 406 ? -28.75 24.031 7.668 1 94.44 406 PRO B N 1
ATOM 7621 C CA . PRO B 1 406 ? -30.062 24.516 8.133 1 94.44 406 PRO B CA 1
ATOM 7622 C C . PRO B 1 406 ? -29.969 25.281 9.453 1 94.44 406 PRO B C 1
ATOM 7624 O O . PRO B 1 406 ? -29.297 24.828 10.383 1 94.44 406 PRO B O 1
ATOM 7627 N N . SER B 1 407 ? -30.656 26.391 9.516 1 92.12 407 SER B N 1
ATOM 7628 C CA . SER B 1 407 ? -30.656 27.234 10.711 1 92.12 407 SER B CA 1
ATOM 7629 C C . SER B 1 407 ? -31.219 26.469 11.914 1 92.12 407 SER B C 1
ATOM 7631 O O . SER B 1 407 ? -30.875 26.781 13.055 1 92.12 407 SER B O 1
ATOM 7633 N N . SER B 1 408 ? -32.031 25.484 11.562 1 93.88 408 SER B N 1
ATOM 7634 C CA . SER B 1 408 ? -32.688 24.734 12.625 1 93.88 408 SER B CA 1
ATOM 7635 C C . SER B 1 408 ? -31.781 23.625 13.156 1 93.88 408 SER B C 1
ATOM 7637 O O . SER B 1 408 ? -32.125 22.938 14.117 1 93.88 408 SER B O 1
ATOM 7639 N N . TYR B 1 409 ? -30.641 23.469 12.5 1 96.12 409 TYR B N 1
ATOM 7640 C CA . TYR B 1 409 ? -29.75 22.391 12.953 1 96.12 409 TYR B CA 1
ATOM 7641 C C . TYR B 1 409 ? -29.344 22.609 14.406 1 96.12 409 TYR B C 1
ATOM 7643 O O . TYR B 1 409 ? -28.844 23.688 14.758 1 96.12 409 TYR B O 1
ATOM 7651 N N . ASP B 1 410 ? -29.484 21.641 15.281 1 97.62 410 ASP B N 1
ATOM 7652 C CA . ASP B 1 410 ? -29.078 21.703 16.672 1 97.62 410 ASP B CA 1
ATOM 7653 C C . ASP B 1 410 ? -27.641 21.188 16.844 1 97.62 410 ASP B C 1
ATOM 7655 O O . ASP B 1 410 ? -27.422 19.969 16.891 1 97.62 410 ASP B O 1
ATOM 7659 N N . ILE B 1 411 ? -26.703 22.016 17.047 1 97.75 411 ILE B N 1
ATOM 7660 C CA . ILE B 1 411 ? -25.297 21.625 17.094 1 97.75 411 ILE B CA 1
ATOM 7661 C C . ILE B 1 411 ? -24.984 20.953 18.422 1 97.75 411 ILE B C 1
ATOM 7663 O O . ILE B 1 411 ? -23.922 20.375 18.594 1 97.75 411 ILE B O 1
ATOM 7667 N N . MET B 1 412 ? -25.891 21 19.391 1 97.69 412 MET B N 1
ATOM 7668 C CA . MET B 1 412 ? -25.625 20.516 20.75 1 97.69 412 MET B CA 1
ATOM 7669 C C . MET B 1 412 ? -26.031 19.047 20.891 1 97.69 412 MET B C 1
ATOM 7671 O O . MET B 1 412 ? -25.703 18.406 21.891 1 97.69 412 MET B O 1
ATOM 7675 N N . SER B 1 413 ? -26.781 18.5 19.891 1 97.44 413 SER B N 1
ATOM 7676 C CA . SER B 1 413 ? -27.297 17.125 19.938 1 97.44 413 SER B CA 1
ATOM 7677 C C . SER B 1 413 ? -26.797 16.312 18.75 1 97.44 413 SER B C 1
ATOM 7679 O O . SER B 1 413 ? -26.422 16.875 17.719 1 97.44 413 SER B O 1
ATOM 7681 N N . PRO B 1 414 ? -26.797 14.961 18.969 1 96.62 414 PRO B N 1
ATOM 7682 C CA . PRO B 1 414 ? -26.531 14.148 17.781 1 96.62 414 PRO B CA 1
ATOM 7683 C C . PRO B 1 414 ? -27.438 14.523 16.609 1 96.62 414 PRO B C 1
ATOM 7685 O O . PRO B 1 414 ? -28.562 14.977 16.812 1 96.62 414 PRO B O 1
ATOM 7688 N N . PRO B 1 415 ? -26.906 14.352 15.406 1 94.44 415 PRO B N 1
ATOM 7689 C CA . PRO B 1 415 ? -27.75 14.711 14.258 1 94.44 415 PRO B CA 1
ATOM 7690 C C . PRO B 1 415 ? -29.078 13.977 14.242 1 94.44 415 PRO B C 1
ATOM 7692 O O . PRO B 1 415 ? -29.125 12.758 14.461 1 94.44 415 PRO B O 1
ATOM 7695 N N . ALA B 1 416 ? -30.109 14.734 13.961 1 92.44 416 ALA B N 1
ATOM 7696 C CA . ALA B 1 416 ? -31.438 14.125 13.836 1 92.44 416 ALA B CA 1
ATOM 7697 C C . ALA B 1 416 ? -31.469 13.094 12.711 1 92.44 416 ALA B C 1
ATOM 7699 O O . ALA B 1 416 ? -32.062 12.016 12.859 1 92.44 416 ALA B O 1
ATOM 7700 N N . ASN B 1 417 ? -30.953 13.461 11.641 1 91.88 417 ASN B N 1
ATOM 7701 C CA . ASN B 1 417 ? -30.688 12.523 10.547 1 91.88 417 ASN B CA 1
ATOM 7702 C C . ASN B 1 417 ? -29.219 12.141 10.484 1 91.88 417 ASN B C 1
ATOM 7704 O O . ASN B 1 417 ? -28.391 12.906 9.984 1 91.88 417 ASN B O 1
ATOM 7708 N N . PRO B 1 418 ? -28.906 10.906 10.859 1 94.44 418 PRO B N 1
ATOM 7709 C CA . PRO B 1 418 ? -27.5 10.516 10.969 1 94.44 418 PRO B CA 1
ATOM 7710 C C . PRO B 1 418 ? -26.891 10.125 9.625 1 94.44 418 PRO B C 1
ATOM 7712 O O . PRO B 1 418 ? -25.734 9.703 9.57 1 94.44 418 PRO B O 1
ATOM 7715 N N . ASN B 1 419 ? -27.641 10.203 8.539 1 94.69 419 ASN B N 1
ATOM 7716 C CA . ASN B 1 419 ? -27.156 9.773 7.23 1 94.69 419 ASN B CA 1
ATOM 7717 C C . ASN B 1 419 ? -26.531 10.93 6.461 1 94.69 419 ASN B C 1
ATOM 7719 O O . ASN B 1 419 ? -26.953 12.078 6.594 1 94.69 419 ASN B O 1
ATOM 7723 N N . THR B 1 420 ? -25.453 10.68 5.75 1 94.44 420 THR B N 1
ATOM 7724 C CA . THR B 1 420 ? -24.844 11.633 4.828 1 94.44 420 THR B CA 1
ATOM 7725 C C . THR B 1 420 ? -24.734 11.039 3.43 1 94.44 420 THR B C 1
ATOM 7727 O O . THR B 1 420 ? -25.141 9.898 3.201 1 94.44 420 THR B O 1
ATOM 7730 N N . THR B 1 421 ? -24.391 11.805 2.465 1 94.81 421 THR B N 1
ATOM 7731 C CA . THR B 1 421 ? -24.062 11.367 1.115 1 94.81 421 THR B CA 1
ATOM 7732 C C . THR B 1 421 ? -22.594 11.672 0.796 1 94.81 421 THR B C 1
ATOM 7734 O O . THR B 1 421 ? -21.984 12.523 1.442 1 94.81 421 THR B O 1
ATOM 7737 N N . THR B 1 422 ? -22.078 10.898 -0.092 1 95.69 422 THR B N 1
ATOM 7738 C CA . THR B 1 422 ? -20.734 11.219 -0.58 1 95.69 422 THR B CA 1
ATOM 7739 C C . THR B 1 422 ? -20.797 12.281 -1.671 1 95.69 422 THR B C 1
ATOM 7741 O O . THR B 1 422 ? -21.812 12.43 -2.344 1 95.69 422 THR B O 1
ATOM 7744 N N . GLY B 1 423 ? -19.734 13.055 -1.805 1 96.5 423 GLY B N 1
ATOM 7745 C CA . GLY B 1 423 ? -19.641 14.031 -2.871 1 96.5 423 GLY B CA 1
ATOM 7746 C C . GLY B 1 423 ? -18.203 14.445 -3.162 1 96.5 423 GLY B C 1
ATOM 7747 O O . GLY B 1 423 ? -17.312 14.266 -2.324 1 96.5 423 GLY B O 1
ATOM 7748 N N . SER B 1 424 ? -17.984 14.906 -4.348 1 97.69 424 SER B N 1
ATOM 7749 C CA . SER B 1 424 ? -16.688 15.406 -4.773 1 97.69 424 SER B CA 1
ATOM 7750 C C . SER B 1 424 ? -16.797 16.797 -5.383 1 97.69 424 SER B C 1
ATOM 7752 O O . SER B 1 424 ? -15.953 17.188 -6.195 1 97.69 424 SER B O 1
ATOM 7754 N N . GLY B 1 425 ? -17.828 17.5 -5.023 1 97.38 425 GLY B N 1
ATOM 7755 C CA . GLY B 1 425 ? -18.031 18.844 -5.551 1 97.38 425 GLY B CA 1
ATOM 7756 C C . GLY B 1 425 ? -16.969 19.828 -5.098 1 97.38 425 GLY B C 1
ATOM 7757 O O . GLY B 1 425 ? -16.234 19.562 -4.145 1 97.38 425 GLY B O 1
ATOM 7758 N N . VAL B 1 426 ? -16.922 21.016 -5.777 1 97.69 426 VAL B N 1
ATOM 7759 C CA . VAL B 1 426 ? -15.906 22.031 -5.52 1 97.69 426 VAL B CA 1
ATOM 7760 C C . VAL B 1 426 ? -16.578 23.375 -5.266 1 97.69 426 VAL B C 1
ATOM 7762 O O . VAL B 1 426 ? -17.547 23.734 -5.938 1 97.69 426 VAL B O 1
ATOM 7765 N N . TYR B 1 427 ? -16.125 24.094 -4.238 1 98.19 427 TYR B N 1
ATOM 7766 C CA . TYR B 1 427 ? -16.516 25.484 -4.102 1 98.19 427 TYR B CA 1
ATOM 7767 C C . TYR B 1 427 ? -15.734 26.375 -5.078 1 98.19 427 TYR B C 1
ATOM 7769 O O . TYR B 1 427 ? -14.547 26.625 -4.887 1 98.19 427 TYR B O 1
ATOM 7777 N N . ARG B 1 428 ? -16.406 26.859 -6.074 1 97.44 428 ARG B N 1
ATOM 7778 C CA . ARG B 1 428 ? -15.773 27.734 -7.059 1 97.44 428 ARG B CA 1
ATOM 7779 C C . ARG B 1 428 ? -15.789 29.188 -6.59 1 97.44 428 ARG B C 1
ATOM 7781 O O . ARG B 1 428 ? -16.859 29.766 -6.418 1 97.44 428 ARG B O 1
ATOM 7788 N N . LEU B 1 429 ? -14.633 29.719 -6.379 1 98.19 429 LEU B N 1
ATOM 7789 C CA . LEU B 1 429 ? -14.492 31.078 -5.883 1 98.19 429 LEU B CA 1
ATOM 7790 C C . LEU B 1 429 ? -14.109 32.031 -7.012 1 98.19 429 LEU B C 1
ATOM 7792 O O . LEU B 1 429 ? -13.297 31.688 -7.871 1 98.19 429 LEU B O 1
ATOM 7796 N N . ARG B 1 430 ? -14.711 33.188 -6.984 1 97.69 430 ARG B N 1
ATOM 7797 C CA . ARG B 1 430 ? -14.297 34.219 -7.93 1 97.69 430 ARG B CA 1
ATOM 7798 C C . ARG B 1 430 ? -12.922 34.75 -7.578 1 97.69 430 ARG B C 1
ATOM 7800 O O . ARG B 1 430 ? -12.625 35.031 -6.406 1 97.69 430 ARG B O 1
ATOM 7807 N N . TYR B 1 431 ? -12.141 34.969 -8.617 1 97.88 431 TYR B N 1
ATOM 7808 C CA . TYR B 1 431 ? -10.766 35.406 -8.43 1 97.88 431 TYR B CA 1
ATOM 7809 C C . TYR B 1 431 ? -10.727 36.75 -7.75 1 97.88 431 TYR B C 1
ATOM 7811 O O . TYR B 1 431 ? -11.508 37.656 -8.078 1 97.88 431 TYR B O 1
ATOM 7819 N N . ASN B 1 432 ? -9.859 36.938 -6.793 1 97.62 432 ASN B N 1
ATOM 7820 C CA . ASN B 1 432 ? -9.555 38.188 -6.074 1 97.62 432 ASN B CA 1
ATOM 7821 C C . ASN B 1 432 ? -10.766 38.688 -5.293 1 97.62 432 ASN B C 1
ATOM 7823 O O . ASN B 1 432 ? -10.953 39.906 -5.152 1 97.62 432 ASN B O 1
ATOM 7827 N N . THR B 1 433 ? -11.547 37.781 -4.855 1 98.25 433 THR B N 1
ATOM 7828 C CA . THR B 1 433 ? -12.648 38.156 -3.969 1 98.25 433 THR B CA 1
ATOM 7829 C C . THR B 1 433 ? -12.312 37.781 -2.521 1 98.25 433 THR B C 1
ATOM 7831 O O . THR B 1 433 ? -11.477 36.906 -2.266 1 98.25 433 THR B O 1
ATOM 7834 N N . THR B 1 434 ? -12.906 38.531 -1.622 1 98.69 434 THR B N 1
ATOM 7835 C CA . THR B 1 434 ? -12.758 38.281 -0.192 1 98.69 434 THR B CA 1
ATOM 7836 C C . THR B 1 434 ? -13.789 37.281 0.287 1 98.69 434 THR B C 1
ATOM 7838 O O . THR B 1 434 ? -15 37.469 0.116 1 98.69 434 THR B O 1
ATOM 7841 N N . VAL B 1 435 ? -13.336 36.188 0.841 1 98.81 435 VAL B N 1
ATOM 7842 C CA . VAL B 1 435 ? -14.211 35.094 1.225 1 98.81 435 VAL B CA 1
ATOM 7843 C C . VAL B 1 435 ? -14.148 34.875 2.736 1 98.81 435 VAL B C 1
ATOM 7845 O O . VAL B 1 435 ? -13.062 34.812 3.316 1 98.81 435 VAL B O 1
ATOM 7848 N N . ASP B 1 436 ? -15.305 34.875 3.389 1 98.75 436 ASP B N 1
ATOM 7849 C CA . ASP B 1 436 ? -15.43 34.406 4.77 1 98.75 436 ASP B CA 1
ATOM 7850 C C . ASP B 1 436 ? -15.773 32.938 4.832 1 98.75 436 ASP B C 1
ATOM 7852 O O . ASP B 1 436 ? -16.594 32.438 4.047 1 98.75 436 ASP B O 1
ATOM 7856 N N . ILE B 1 437 ? -15.164 32.188 5.648 1 98.81 437 ILE B N 1
ATOM 7857 C CA . ILE B 1 437 ? -15.594 30.859 6.02 1 98.81 437 ILE B CA 1
ATOM 7858 C C . ILE B 1 437 ? -15.938 30.812 7.508 1 98.81 437 ILE B C 1
ATOM 7860 O O . ILE B 1 437 ? -15.109 31.188 8.352 1 98.81 437 ILE B O 1
ATOM 7864 N N . ILE B 1 438 ? -17.125 30.469 7.836 1 98.81 438 ILE B N 1
ATOM 7865 C CA . ILE B 1 438 ? -17.516 30.188 9.211 1 98.81 438 ILE B CA 1
ATOM 7866 C C . ILE B 1 438 ? -17.469 28.688 9.469 1 98.81 438 ILE B C 1
ATOM 7868 O O . ILE B 1 438 ? -18.281 27.922 8.93 1 98.81 438 ILE B O 1
ATOM 7872 N N . LEU B 1 439 ? -16.5 28.266 10.234 1 98.81 439 LEU B N 1
ATOM 7873 C CA . LEU B 1 439 ? -16.438 26.875 10.688 1 98.81 439 LEU B CA 1
ATOM 7874 C C . LEU B 1 439 ? -17.328 26.672 11.906 1 98.81 439 LEU B C 1
ATOM 7876 O O . LEU B 1 439 ? -17.188 27.391 12.906 1 98.81 439 LEU B O 1
ATOM 7880 N N . GLN B 1 440 ? -18.219 25.781 11.805 1 98.81 440 GLN B N 1
ATOM 7881 C CA . GLN B 1 440 ? -19.125 25.453 12.898 1 98.81 440 GLN B CA 1
ATOM 7882 C C . GLN B 1 440 ? -18.969 24.016 13.344 1 98.81 440 GLN B C 1
ATOM 7884 O O . GLN B 1 440 ? -19.062 23.094 12.531 1 98.81 440 GLN B O 1
ATOM 7889 N N . ASN B 1 441 ? -18.641 23.766 14.625 1 98.44 441 ASN B N 1
ATOM 7890 C CA . ASN B 1 441 ? -18.531 22.422 15.195 1 98.44 441 ASN B CA 1
ATOM 7891 C C . ASN B 1 441 ? -19.859 21.953 15.758 1 98.44 441 ASN B C 1
ATOM 7893 O O . ASN B 1 441 ? -20.719 22.766 16.109 1 98.44 441 ASN B O 1
ATOM 7897 N N . ALA B 1 442 ? -20.078 20.703 15.742 1 98.12 442 ALA B N 1
ATOM 7898 C CA . ALA B 1 442 ? -21.312 20.109 16.219 1 98.12 442 ALA B CA 1
ATOM 7899 C C . ALA B 1 442 ? -21.047 18.844 17.031 1 98.12 442 ALA B C 1
ATOM 7901 O O . ALA B 1 442 ? -19.906 18.375 17.109 1 98.12 442 ALA B O 1
ATOM 7902 N N . ASN B 1 443 ? -22.141 18.375 17.688 1 97.88 443 ASN B N 1
ATOM 7903 C CA . ASN B 1 443 ? -22.109 17.094 18.375 1 97.88 443 ASN B CA 1
ATOM 7904 C C . ASN B 1 443 ? -21.922 15.945 17.375 1 97.88 443 ASN B C 1
ATOM 7906 O O . ASN B 1 443 ? -22.531 15.945 16.297 1 97.88 443 ASN B O 1
ATOM 7910 N N . ALA B 1 444 ? -21 15.023 17.672 1 97.06 444 ALA B N 1
ATOM 7911 C CA . ALA B 1 444 ? -20.812 13.844 16.844 1 97.06 444 ALA B CA 1
ATOM 7912 C C . ALA B 1 444 ? -22 12.883 16.984 1 97.06 444 ALA B C 1
ATOM 7914 O O . ALA B 1 444 ? -23.078 13.281 17.422 1 97.06 444 ALA B O 1
ATOM 7915 N N . LEU B 1 445 ? -21.906 11.648 16.516 1 97.19 445 LEU B N 1
ATOM 7916 C CA . LEU B 1 445 ? -22.984 10.672 16.547 1 97.19 445 LEU B CA 1
ATOM 7917 C C . LEU B 1 445 ? -23.344 10.297 17.984 1 97.19 445 LEU B C 1
ATOM 7919 O O . LEU B 1 445 ? -24.516 10.07 18.312 1 97.19 445 LEU B O 1
ATOM 7923 N N . GLY B 1 446 ? -22.281 10.227 18.844 1 96.12 446 GLY B N 1
ATOM 7924 C CA . GLY B 1 446 ? -22.531 10 20.25 1 96.12 446 GLY B CA 1
ATOM 7925 C C . GLY B 1 446 ? -22.984 11.242 21 1 96.12 446 GLY B C 1
ATOM 7926 O O . GLY B 1 446 ? -22.484 12.344 20.719 1 96.12 446 GLY B O 1
ATOM 7927 N N . ALA B 1 447 ? -23.859 11.094 21.969 1 96.88 447 ALA B N 1
ATOM 7928 C CA . ALA B 1 447 ? -24.328 12.234 22.75 1 96.88 447 ALA B CA 1
ATOM 7929 C C . ALA B 1 447 ? -23.203 12.852 23.562 1 96.88 447 ALA B C 1
ATOM 7931 O O . ALA B 1 447 ? -22.359 12.133 24.125 1 96.88 447 ALA B O 1
ATOM 7932 N N . ASN B 1 448 ? -23.172 14.195 23.578 1 96.38 448 ASN B N 1
ATOM 7933 C CA . ASN B 1 448 ? -22.234 14.977 24.375 1 96.38 448 ASN B CA 1
ATOM 7934 C C . ASN B 1 448 ? -20.797 14.742 23.922 1 96.38 448 ASN B C 1
ATOM 7936 O O . ASN B 1 448 ? -19.875 14.688 24.734 1 96.38 448 ASN B O 1
ATOM 7940 N N . VAL B 1 449 ? -20.641 14.414 22.703 1 96.06 449 VAL B N 1
ATOM 7941 C CA . VAL B 1 449 ? -19.328 14.211 22.141 1 96.06 449 VAL B CA 1
ATOM 7942 C C . VAL B 1 449 ? -19.062 15.242 21.047 1 96.06 449 VAL B C 1
ATOM 7944 O O . VAL B 1 449 ? -19.703 15.219 19.984 1 96.06 449 VAL B O 1
ATOM 7947 N N . SER B 1 450 ? -18.266 16.172 21.266 1 96.94 450 SER B N 1
ATOM 7948 C CA . SER B 1 450 ? -17.75 17.156 20.312 1 96.94 450 SER B CA 1
ATOM 7949 C C . SER B 1 450 ? -16.234 17.312 20.469 1 96.94 450 SER B C 1
ATOM 7951 O O . SER B 1 450 ? -15.734 17.469 21.578 1 96.94 450 SER B O 1
ATOM 7953 N N . GLU B 1 451 ? -15.484 17.203 19.438 1 95.56 451 GLU B N 1
ATOM 7954 C CA . GLU B 1 451 ? -14.023 17.172 19.5 1 95.56 451 GLU B CA 1
ATOM 7955 C C . GLU B 1 451 ? -13.414 18.469 18.984 1 95.56 451 GLU B C 1
ATOM 7957 O O . GLU B 1 451 ? -14.109 19.281 18.375 1 95.56 451 GLU B O 1
ATOM 7962 N N . ILE B 1 452 ? -12.148 18.672 19.281 1 97.5 452 ILE B N 1
ATOM 7963 C CA . ILE B 1 452 ? -11.352 19.734 18.672 1 97.5 452 ILE B CA 1
ATOM 7964 C C . ILE B 1 452 ? -10.977 19.344 17.25 1 97.5 452 ILE B C 1
ATOM 7966 O O . ILE B 1 452 ? -10.578 18.203 17 1 97.5 452 ILE B O 1
ATOM 7970 N N . HIS B 1 453 ? -11.117 20.25 16.328 1 98.31 453 HIS B N 1
ATOM 7971 C CA . HIS B 1 453 ? -10.695 20 14.961 1 98.31 453 HIS B CA 1
ATOM 7972 C C . HIS B 1 453 ? -9.789 21.125 14.461 1 98.31 453 HIS B C 1
ATOM 7974 O O . HIS B 1 453 ? -10.227 22.281 14.352 1 98.31 453 HIS B O 1
ATOM 7980 N N . PRO B 1 454 ? -8.477 20.844 14.141 1 98.69 454 PRO B N 1
ATOM 7981 C CA . PRO B 1 454 ? -7.66 21.812 13.391 1 98.69 454 PRO B CA 1
ATOM 7982 C C . PRO B 1 454 ? -7.98 21.812 11.898 1 98.69 454 PRO B C 1
ATOM 7984 O O . PRO B 1 454 ? -8.133 20.75 11.289 1 98.69 454 PRO B O 1
ATOM 7987 N N . TRP B 1 455 ? -8.117 22.953 11.32 1 98.88 455 TRP B N 1
ATOM 7988 C CA . TRP B 1 455 ? -8.43 23.094 9.906 1 98.88 455 TRP B CA 1
ATOM 7989 C C . TRP B 1 455 ? -7.297 23.797 9.164 1 98.88 455 TRP B C 1
ATOM 7991 O O . TRP B 1 455 ? -6.773 24.812 9.625 1 98.88 455 TRP B O 1
ATOM 8001 N N . HIS B 1 456 ? -6.91 23.25 8.078 1 98.81 456 HIS B N 1
ATOM 8002 C CA . HIS B 1 456 ? -5.828 23.781 7.254 1 98.81 456 HIS B CA 1
ATOM 8003 C C . HIS B 1 456 ? -6.32 24.109 5.848 1 98.81 456 HIS B C 1
ATOM 8005 O O . HIS B 1 456 ? -7.023 23.312 5.223 1 98.81 456 HIS B O 1
ATOM 8011 N N . LEU B 1 457 ? -6.031 25.266 5.375 1 98.81 457 LEU B N 1
ATOM 8012 C CA . LEU B 1 457 ? -6.301 25.688 4.004 1 98.81 457 LEU B CA 1
ATOM 8013 C C . LEU B 1 457 ? -5.02 25.703 3.178 1 98.81 457 LEU B C 1
ATOM 8015 O O . LEU B 1 457 ? -4.078 26.422 3.494 1 98.81 457 LEU B O 1
ATOM 8019 N N . HIS B 1 458 ? -4.988 24.891 2.141 1 98.69 458 HIS B N 1
ATOM 8020 C CA . HIS B 1 458 ? -3.854 24.859 1.225 1 98.69 458 HIS B CA 1
ATOM 8021 C C . HIS B 1 458 ? -3.783 26.141 0.398 1 98.69 458 HIS B C 1
ATOM 8023 O O . HIS B 1 458 ? -4.816 26.719 0.055 1 98.69 458 HIS B O 1
ATOM 8029 N N . GLY B 1 459 ? -2.574 26.625 0.152 1 98.25 459 GLY B N 1
ATOM 8030 C CA . GLY B 1 459 ? -2.326 27.656 -0.841 1 98.25 459 GLY B CA 1
ATOM 8031 C C . GLY B 1 459 ? -2.635 29.062 -0.339 1 98.25 459 GLY B C 1
ATOM 8032 O O . GLY B 1 459 ? -2.428 30.047 -1.054 1 98.25 459 GLY B O 1
ATOM 8033 N N . HIS B 1 460 ? -3.121 29.172 0.926 1 98.19 460 HIS B N 1
ATOM 8034 C CA . HIS B 1 460 ? -3.529 30.469 1.446 1 98.19 460 HIS B CA 1
ATOM 8035 C C . HIS B 1 460 ? -3.186 30.609 2.926 1 98.19 460 HIS B C 1
ATOM 8037 O O . HIS B 1 460 ? -3.068 29.609 3.635 1 98.19 460 HIS B O 1
ATOM 8043 N N . ASP B 1 461 ? -2.949 31.797 3.297 1 97.94 461 ASP B N 1
ATOM 8044 C CA . ASP B 1 461 ? -3.186 32.219 4.676 1 97.94 461 ASP B CA 1
ATOM 8045 C C . ASP B 1 461 ? -4.547 32.875 4.82 1 97.94 461 ASP B C 1
ATOM 8047 O O . ASP B 1 461 ? -5.105 33.375 3.842 1 97.94 461 ASP B O 1
ATOM 8051 N N . PHE B 1 462 ? -5.09 32.844 5.91 1 98.75 462 PHE B N 1
ATOM 8052 C CA . PHE B 1 462 ? -6.348 33.5 6.203 1 98.75 462 PHE B CA 1
ATOM 8053 C C . PHE B 1 462 ? -6.258 34.281 7.523 1 98.75 462 PHE B C 1
ATOM 8055 O O . PHE B 1 462 ? -5.477 33.906 8.406 1 98.75 462 PHE B O 1
ATOM 8062 N N . TRP B 1 463 ? -7.012 35.344 7.621 1 98.75 463 TRP B N 1
ATOM 8063 C CA . TRP B 1 463 ? -7.18 36.031 8.891 1 98.75 463 TRP B CA 1
ATOM 8064 C C . TRP B 1 463 ? -8.18 35.312 9.781 1 98.75 463 TRP B C 1
ATOM 8066 O O . TRP B 1 463 ? -9.266 34.938 9.328 1 98.75 463 TRP B O 1
ATOM 8076 N N . VAL B 1 464 ? -7.773 35.062 11 1 98.75 464 VAL B N 1
ATOM 8077 C CA . VAL B 1 464 ? -8.703 34.531 11.984 1 98.75 464 VAL B CA 1
ATOM 8078 C C . VAL B 1 464 ? -9.469 35.656 12.656 1 98.75 464 VAL B C 1
ATOM 8080 O O . VAL B 1 464 ? -8.945 36.312 13.562 1 98.75 464 VAL B O 1
ATOM 8083 N N . LEU B 1 465 ? -10.727 35.844 12.312 1 98.56 465 LEU B N 1
ATOM 8084 C CA . LEU B 1 465 ? -11.492 37 12.734 1 98.56 465 LEU B CA 1
ATOM 8085 C C . LEU B 1 465 ? -12 36.844 14.164 1 98.56 465 LEU B C 1
ATOM 8087 O O . LEU B 1 465 ? -12.234 37.812 14.859 1 98.56 465 LEU B O 1
ATOM 8091 N N . GLY B 1 466 ? -12.242 35.594 14.508 1 98.12 466 GLY B N 1
ATOM 8092 C CA . GLY B 1 466 ? -12.719 35.406 15.867 1 98.12 466 GLY B CA 1
ATOM 8093 C C . GLY B 1 466 ? -13.156 33.969 16.141 1 98.12 466 GLY B C 1
ATOM 8094 O O . GLY B 1 466 ? -13.195 33.125 15.227 1 98.12 466 GLY B O 1
ATOM 8095 N N . TYR B 1 467 ? -13.391 33.719 17.422 1 98.06 467 TYR B N 1
ATOM 8096 C CA . TYR B 1 467 ? -13.914 32.469 17.969 1 98.06 467 TYR B CA 1
ATOM 8097 C C . TYR B 1 467 ? -15.188 32.719 18.766 1 98.06 467 TYR B C 1
ATOM 8099 O O . TYR B 1 467 ? -15.383 33.812 19.312 1 98.06 467 TYR B O 1
ATOM 8107 N N . GLY B 1 468 ? -15.969 31.656 18.859 1 97.81 468 GLY B N 1
ATOM 8108 C CA . GLY B 1 468 ? -17.125 31.781 19.719 1 97.81 468 GLY B CA 1
ATOM 8109 C C . GLY B 1 468 ? -17.703 30.438 20.125 1 97.81 468 GLY B C 1
ATOM 8110 O O . GLY B 1 468 ? -17.25 29.391 19.672 1 97.81 468 GLY B O 1
ATOM 8111 N N . GLU B 1 469 ? -18.703 30.516 21.047 1 97 469 GLU B N 1
ATOM 8112 C CA . GLU B 1 469 ? -19.422 29.359 21.562 1 97 469 GLU B CA 1
ATOM 8113 C C . GLU B 1 469 ? -20.812 29.234 20.938 1 97 469 GLU B C 1
ATOM 8115 O O . GLU B 1 469 ? -21.406 30.25 20.547 1 97 469 GLU B O 1
ATOM 8120 N N . GLY B 1 470 ? -21.219 28.031 20.906 1 97.44 470 GLY B N 1
ATOM 8121 C CA . GLY B 1 470 ? -22.547 27.812 20.344 1 97.44 470 GLY B CA 1
ATOM 8122 C C . GLY B 1 470 ? -22.594 28 18.828 1 97.44 470 GLY B C 1
ATOM 8123 O O . GLY B 1 470 ? -21.562 27.891 18.156 1 97.44 470 GLY B O 1
ATOM 8124 N N . LYS B 1 471 ? -23.828 28.156 18.359 1 97.75 471 LYS B N 1
ATOM 8125 C CA . LYS B 1 471 ? -24.047 28.344 16.938 1 97.75 471 LYS B CA 1
ATOM 8126 C C . LYS B 1 471 ? -23.766 29.781 16.5 1 97.75 471 LYS B C 1
ATOM 8128 O O . LYS B 1 471 ? -24.172 30.719 17.172 1 97.75 471 LYS B O 1
ATOM 8133 N N . PHE B 1 472 ? -23 29.938 15.484 1 98 472 PHE B N 1
ATOM 8134 C CA . PHE B 1 472 ? -22.688 31.25 14.938 1 98 472 PHE B CA 1
ATOM 8135 C C . PHE B 1 472 ? -23.969 31.969 14.508 1 98 472 PHE B C 1
ATOM 8137 O O . PHE B 1 472 ? -24.844 31.375 13.891 1 98 472 PHE B O 1
ATOM 8144 N N . THR B 1 473 ? -24.125 33.219 14.82 1 96.25 473 THR B N 1
ATOM 8145 C CA . THR B 1 473 ? -25.203 34.094 14.359 1 96.25 473 THR B CA 1
ATOM 8146 C C . THR B 1 473 ? -24.641 35.375 13.781 1 96.25 473 THR B C 1
ATOM 8148 O O . THR B 1 473 ? -23.469 35.688 13.992 1 96.25 473 THR B O 1
ATOM 8151 N N . LYS B 1 474 ? -25.422 36.062 13.125 1 94.56 474 LYS B N 1
ATOM 8152 C CA . LYS B 1 474 ? -25.016 37.312 12.523 1 94.56 474 LYS B CA 1
ATOM 8153 C C . LYS B 1 474 ? -24.531 38.312 13.586 1 94.56 474 LYS B C 1
ATOM 8155 O O . LYS B 1 474 ? -23.625 39.094 13.328 1 94.56 474 LYS B O 1
ATOM 8160 N N . ASP B 1 475 ? -25.047 38.25 14.75 1 95.94 475 ASP B N 1
ATOM 8161 C CA . ASP B 1 475 ? -24.672 39.156 15.836 1 95.94 475 ASP B CA 1
ATOM 8162 C C . ASP B 1 475 ? -23.219 38.938 16.25 1 95.94 475 ASP B C 1
ATOM 8164 O O . ASP B 1 475 ? -22.578 39.844 16.797 1 95.94 475 ASP B O 1
ATOM 8168 N N . ASP B 1 476 ? -22.734 37.781 16.031 1 97.38 476 ASP B N 1
ATOM 8169 C CA . ASP B 1 476 ? -21.375 37.438 16.422 1 97.38 476 ASP B CA 1
ATOM 8170 C C . ASP B 1 476 ? -20.344 38.219 15.586 1 97.38 476 ASP B C 1
ATOM 8172 O O . ASP B 1 476 ? -19.188 38.312 15.969 1 97.38 476 ASP B O 1
ATOM 8176 N N . GLU B 1 477 ? -20.781 38.75 14.484 1 96.44 477 GLU B N 1
ATOM 8177 C CA . GLU B 1 477 ? -19.875 39.5 13.617 1 96.44 477 GLU B CA 1
ATOM 8178 C C . GLU B 1 477 ? -19.328 40.719 14.336 1 96.44 477 GLU B C 1
ATOM 8180 O O . GLU B 1 477 ? -18.234 41.219 14.008 1 96.44 477 GLU B O 1
ATOM 8185 N N . ALA B 1 478 ? -20.094 41.219 15.25 1 95 478 ALA B N 1
ATOM 8186 C CA . ALA B 1 478 ? -19.656 42.375 16 1 95 478 ALA B CA 1
ATOM 8187 C C . ALA B 1 478 ? -18.391 42.094 16.812 1 95 478 ALA B C 1
ATOM 8189 O O . ALA B 1 478 ? -17.672 43 17.203 1 95 478 ALA B O 1
ATOM 8190 N N . LYS B 1 479 ? -18.109 40.875 17 1 93.25 479 LYS B N 1
ATOM 8191 C CA . LYS B 1 479 ? -16.984 40.438 17.812 1 93.25 479 LYS B CA 1
ATOM 8192 C C . LYS B 1 479 ? -15.734 40.219 16.953 1 93.25 479 LYS B C 1
ATOM 8194 O O . LYS B 1 479 ? -14.656 39.938 17.484 1 93.25 479 LYS B O 1
ATOM 8199 N N . PHE B 1 480 ? -15.844 40.375 15.688 1 97.56 480 PHE B N 1
ATOM 8200 C CA . PHE B 1 480 ? -14.727 40.125 14.789 1 97.56 480 PHE B CA 1
ATOM 8201 C C . PHE B 1 480 ? -13.578 41.094 15.047 1 97.56 480 PHE B C 1
ATOM 8203 O O . PHE B 1 480 ? -13.805 42.281 15.281 1 97.56 480 PHE B O 1
ATOM 8210 N N . ASN B 1 481 ? -12.414 40.562 15.156 1 97.12 481 ASN B N 1
ATOM 8211 C CA . ASN B 1 481 ? -11.211 41.375 15.18 1 97.12 481 ASN B CA 1
ATOM 8212 C C . ASN B 1 481 ? -10.781 41.781 13.766 1 97.12 481 ASN B C 1
ATOM 8214 O O . ASN B 1 481 ? -10.203 40.969 13.039 1 97.12 481 ASN B O 1
ATOM 8218 N N . LEU B 1 482 ? -11 43 13.383 1 95.94 482 LEU B N 1
ATOM 8219 C CA . LEU B 1 482 ? -10.594 43.5 12.07 1 95.94 482 LEU B CA 1
ATOM 8220 C C . LEU B 1 482 ? -9.367 44.406 12.18 1 95.94 482 LEU B C 1
ATOM 8222 O O . LEU B 1 482 ? -8.867 44.906 11.164 1 95.94 482 LEU B O 1
ATOM 8226 N N . LYS B 1 483 ? -8.922 44.562 13.375 1 94.81 483 LYS B N 1
ATOM 8227 C CA . LYS B 1 483 ? -7.801 45.469 13.609 1 94.81 483 LYS B CA 1
ATOM 8228 C C . LYS B 1 483 ? -6.465 44.75 13.445 1 94.81 483 LYS B C 1
ATOM 8230 O O . LYS B 1 483 ? -5.594 45.219 12.703 1 94.81 483 LYS B O 1
ATOM 8235 N N . ASN B 1 484 ? -6.297 43.688 14.141 1 96.44 484 ASN B N 1
ATOM 8236 C CA . ASN B 1 484 ? -5.043 42.938 14.055 1 96.44 484 ASN B CA 1
ATOM 8237 C C . ASN B 1 484 ? -5.262 41.438 14.227 1 96.44 484 ASN B C 1
ATOM 8239 O O . ASN B 1 484 ? -4.598 40.781 15.047 1 96.44 484 ASN B O 1
ATOM 8243 N N . PRO B 1 485 ? -6.25 40.875 13.477 1 98 485 PRO B N 1
ATOM 8244 C CA . PRO B 1 485 ? -6.391 39.438 13.531 1 98 485 PRO B CA 1
ATOM 8245 C C . PRO B 1 485 ? -5.137 38.688 13.062 1 98 485 PRO B C 1
ATOM 8247 O O . PRO B 1 485 ? -4.453 39.156 12.141 1 98 485 PRO B O 1
ATOM 8250 N N . PRO B 1 486 ? -4.797 37.656 13.727 1 98.25 486 PRO B N 1
ATOM 8251 C CA . PRO B 1 486 ? -3.631 36.906 13.242 1 98.25 486 PRO B CA 1
ATOM 8252 C C . PRO B 1 486 ? -3.846 36.312 11.859 1 98.25 486 PRO B C 1
ATOM 8254 O O . PRO B 1 486 ? -4.949 35.844 11.547 1 98.25 486 PRO B O 1
ATOM 8257 N N . LEU B 1 487 ? -2.84 36.344 11.062 1 98 487 LEU B N 1
ATOM 8258 C CA . LEU B 1 487 ? -2.781 35.562 9.812 1 98 487 LEU B CA 1
ATOM 8259 C C . LEU B 1 487 ? -2.24 34.156 10.055 1 98 487 LEU B C 1
ATOM 8261 O O . LEU B 1 487 ? -1.179 34 10.656 1 98 487 LEU B O 1
ATOM 8265 N N . ARG B 1 488 ? -3.004 33.125 9.641 1 98.25 488 ARG B N 1
ATOM 8266 C CA . ARG B 1 488 ? -2.662 31.734 9.883 1 98.25 488 ARG B CA 1
ATOM 8267 C C . ARG B 1 488 ? -2.92 30.875 8.648 1 98.25 488 ARG B C 1
ATOM 8269 O O . ARG B 1 488 ? -3.584 31.328 7.707 1 98.25 488 ARG B O 1
ATOM 8276 N N . ASN B 1 489 ? -2.381 29.656 8.625 1 98.56 489 ASN B N 1
ATOM 8277 C CA . ASN B 1 489 ? -2.781 28.703 7.598 1 98.56 489 ASN B CA 1
ATOM 8278 C C . ASN B 1 489 ? -3.482 27.484 8.195 1 98.56 489 ASN B C 1
ATOM 8280 O O . ASN B 1 489 ? -3.996 26.641 7.469 1 98.56 489 ASN B O 1
ATOM 8284 N N . THR B 1 490 ? -3.504 27.328 9.461 1 98.81 490 THR B N 1
ATOM 8285 C CA . THR B 1 490 ? -4.203 26.312 10.234 1 98.81 490 THR B CA 1
ATOM 8286 C C . THR B 1 490 ? -4.902 26.938 11.438 1 98.81 490 THR B C 1
ATOM 8288 O O . THR B 1 490 ? -4.352 27.828 12.086 1 98.81 490 THR B O 1
ATOM 8291 N N . VAL B 1 491 ? -6.109 26.516 11.727 1 98.56 491 VAL B N 1
ATOM 8292 C CA . VAL B 1 491 ? -6.836 27.094 12.852 1 98.56 491 VAL B CA 1
ATOM 8293 C C . VAL B 1 491 ? -7.66 26.016 13.547 1 98.56 491 VAL B C 1
ATOM 8295 O O . VAL B 1 491 ? -8.109 25.062 12.914 1 98.56 491 VAL B O 1
ATOM 8298 N N . VAL B 1 492 ? -7.875 26.203 14.812 1 98.44 492 VAL B N 1
ATOM 8299 C CA . VAL B 1 492 ? -8.625 25.25 15.617 1 98.44 492 VAL B CA 1
ATOM 8300 C C . VAL B 1 492 ? -10.094 25.672 15.68 1 98.44 492 VAL B C 1
ATOM 8302 O O . VAL B 1 492 ? -10.406 26.859 15.68 1 98.44 492 VAL B O 1
ATOM 8305 N N . ILE B 1 493 ? -10.945 24.766 15.641 1 98.62 493 ILE B N 1
ATOM 8306 C CA . ILE B 1 493 ? -12.32 24.953 16.078 1 98.62 493 ILE B CA 1
ATOM 8307 C C . ILE B 1 493 ? -12.602 24.109 17.312 1 98.62 493 ILE B C 1
ATOM 8309 O O . ILE B 1 493 ? -12.25 22.922 17.344 1 98.62 493 ILE B O 1
ATOM 8313 N N . PHE B 1 494 ? -13.18 24.734 18.344 1 98.38 494 PHE B N 1
ATOM 8314 C CA . PHE B 1 494 ? -13.383 24.078 19.641 1 98.38 494 PHE B CA 1
ATOM 8315 C C . PHE B 1 494 ? -14.742 23.391 19.688 1 98.38 494 PHE B C 1
ATOM 8317 O O . PHE B 1 494 ? -15.602 23.641 18.844 1 98.38 494 PHE B O 1
ATOM 8324 N N . PRO B 1 495 ? -14.914 22.453 20.672 1 97.88 495 PRO B N 1
ATOM 8325 C CA . PRO B 1 495 ? -16.188 21.75 20.812 1 97.88 495 PRO B CA 1
ATOM 8326 C C . PRO B 1 495 ? -17.375 22.703 20.891 1 97.88 495 PRO B C 1
ATOM 8328 O O . PRO B 1 495 ? -17.328 23.688 21.641 1 97.88 495 PRO B O 1
ATOM 8331 N N . TYR B 1 496 ? -18.422 22.5 20.078 1 97.94 496 TYR B N 1
ATOM 8332 C CA . TYR B 1 496 ? -19.688 23.219 20.062 1 97.94 496 TYR B CA 1
ATOM 8333 C C . TYR B 1 496 ? -19.469 24.688 19.719 1 97.94 496 TYR B C 1
ATOM 8335 O O . TYR B 1 496 ? -20.359 25.516 19.953 1 97.94 496 TYR B O 1
ATOM 8343 N N . GLY B 1 497 ? -18.328 25.047 19.219 1 98.19 497 GLY B N 1
ATOM 8344 C CA . GLY B 1 497 ? -18.031 26.453 18.938 1 98.19 497 GLY B CA 1
ATOM 8345 C C . GLY B 1 497 ? -17.891 26.734 17.453 1 98.19 497 GLY B C 1
ATOM 8346 O O . GLY B 1 497 ? -18.266 25.906 16.609 1 98.19 497 GLY B O 1
ATOM 8347 N N . TRP B 1 498 ? -17.531 27.938 17.156 1 98.5 498 TRP B N 1
ATOM 8348 C CA . TRP B 1 498 ? -17.297 28.344 15.773 1 98.5 498 TRP B CA 1
ATOM 8349 C C . TRP B 1 498 ? -16.016 29.156 15.656 1 98.5 498 TRP B C 1
ATOM 8351 O O . TRP B 1 498 ? -15.531 29.719 16.656 1 98.5 498 TRP B O 1
ATOM 8361 N N . THR B 1 499 ? -15.359 29.156 14.586 1 98.81 499 THR B N 1
ATOM 8362 C CA . THR B 1 499 ? -14.227 29.984 14.195 1 98.81 499 THR B CA 1
ATOM 8363 C C . THR B 1 499 ? -14.492 30.672 12.859 1 98.81 499 THR B C 1
ATOM 8365 O O . THR B 1 499 ? -14.922 30.031 11.898 1 98.81 499 THR B O 1
ATOM 8368 N N . ALA B 1 500 ? -14.273 31.984 12.797 1 98.81 500 ALA B N 1
ATOM 8369 C CA . ALA B 1 500 ? -14.5 32.781 11.578 1 98.81 500 ALA B CA 1
ATOM 8370 C C . ALA B 1 500 ? -13.18 33.156 10.914 1 98.81 500 ALA B C 1
ATOM 8372 O O . ALA B 1 500 ? -12.273 33.656 11.562 1 98.81 500 ALA B O 1
ATOM 8373 N N . LEU B 1 501 ? -13.086 32.844 9.641 1 98.75 501 LEU B N 1
ATOM 8374 C CA . LEU B 1 501 ? -11.898 33.125 8.836 1 98.75 501 LEU B CA 1
ATOM 8375 C C . LEU B 1 501 ? -12.234 34.062 7.684 1 98.75 501 LEU B C 1
ATOM 8377 O O . LEU B 1 501 ? -13.383 34.094 7.223 1 98.75 501 LEU B O 1
ATOM 8381 N N . ARG B 1 502 ? -11.281 34.844 7.223 1 98.81 502 ARG B N 1
ATOM 8382 C CA . ARG B 1 502 ? -11.367 35.656 6.016 1 98.81 502 ARG B CA 1
ATOM 8383 C C . ARG B 1 502 ? -10.094 35.531 5.18 1 98.81 502 ARG B C 1
ATOM 8385 O O . ARG B 1 502 ? -8.992 35.5 5.727 1 98.81 502 ARG B O 1
ATOM 8392 N N . PHE B 1 503 ? -10.211 35.281 3.932 1 98.62 503 PHE B N 1
ATOM 8393 C CA . PHE B 1 503 ? -9.055 35.281 3.041 1 98.62 503 PHE B CA 1
ATOM 8394 C C . PHE B 1 503 ? -9.422 35.875 1.679 1 98.62 503 PHE B C 1
ATOM 8396 O O . PHE B 1 503 ? -10.609 36.062 1.383 1 98.62 503 PHE B O 1
ATOM 8403 N N . VAL B 1 504 ? -8.469 36.219 0.917 1 98.44 504 VAL B N 1
ATOM 8404 C CA . VAL B 1 504 ? -8.656 36.656 -0.463 1 98.44 504 VAL B CA 1
ATOM 8405 C C . VAL B 1 504 ? -8.32 35.5 -1.416 1 98.44 504 VAL B C 1
ATOM 8407 O O . VAL B 1 504 ? -7.258 34.906 -1.306 1 98.44 504 VAL B O 1
ATOM 8410 N N . ALA B 1 505 ? -9.242 35.188 -2.299 1 98.31 505 ALA B N 1
ATOM 8411 C CA . ALA B 1 505 ? -9.031 34.156 -3.293 1 98.31 505 ALA B CA 1
ATOM 8412 C C . ALA B 1 505 ? -8.141 34.656 -4.434 1 98.31 505 ALA B C 1
ATOM 8414 O O . ALA B 1 505 ? -8.578 34.719 -5.582 1 98.31 505 ALA B O 1
ATOM 8415 N N . ASP B 1 506 ? -6.879 34.812 -4.176 1 97.81 506 ASP B N 1
ATOM 8416 C CA . ASP B 1 506 ? -5.977 35.469 -5.125 1 97.81 506 ASP B CA 1
ATOM 8417 C C . ASP B 1 506 ? -4.926 34.5 -5.641 1 97.81 506 ASP B C 1
ATOM 8419 O O . ASP B 1 506 ? -3.961 34.875 -6.293 1 97.81 506 ASP B O 1
ATOM 8423 N N . ASN B 1 507 ? -5.02 33.25 -5.254 1 98.38 507 ASN B N 1
ATOM 8424 C CA . ASN B 1 507 ? -4.07 32.219 -5.68 1 98.38 507 ASN B CA 1
ATOM 8425 C C . ASN B 1 507 ? -4.727 31.203 -6.609 1 98.38 507 ASN B C 1
ATOM 8427 O O . ASN B 1 507 ? -5.316 30.219 -6.148 1 98.38 507 ASN B O 1
ATOM 8431 N N . PRO B 1 508 ? -4.574 31.359 -7.902 1 98.5 508 PRO B N 1
ATOM 8432 C CA . PRO B 1 508 ? -5.219 30.453 -8.859 1 98.5 508 PRO B CA 1
ATOM 8433 C C . PRO B 1 508 ? -4.867 28.984 -8.625 1 98.5 508 PRO B C 1
ATOM 8435 O O . PRO B 1 508 ? -3.705 28.656 -8.359 1 98.5 508 PRO B O 1
ATOM 8438 N N . GLY B 1 509 ? -5.859 28.094 -8.625 1 98.5 509 GLY B N 1
ATOM 8439 C CA . GLY B 1 509 ? -5.641 26.672 -8.422 1 98.5 509 GLY B CA 1
ATOM 8440 C C . GLY B 1 509 ? -6.805 25.984 -7.738 1 98.5 509 GLY B C 1
ATOM 8441 O O . GLY B 1 509 ? -7.887 26.562 -7.605 1 98.5 509 GLY B O 1
ATOM 8442 N N . ALA B 1 510 ? -6.727 24.734 -7.543 1 98.56 510 ALA B N 1
ATOM 8443 C CA . ALA B 1 510 ? -7.602 23.922 -6.691 1 98.56 510 ALA B CA 1
ATOM 8444 C C . ALA B 1 510 ? -6.914 23.578 -5.375 1 98.56 510 ALA B C 1
ATOM 8446 O O . ALA B 1 510 ? -5.758 23.156 -5.359 1 98.56 510 ALA B O 1
ATOM 8447 N N . TRP B 1 511 ? -7.621 23.859 -4.309 1 98.81 511 TRP B N 1
ATOM 8448 C CA . TRP B 1 511 ? -6.984 23.812 -2.998 1 98.81 511 TRP B CA 1
ATOM 8449 C C . TRP B 1 511 ? -7.832 23.016 -2.008 1 98.81 511 TRP B C 1
ATOM 8451 O O . TRP B 1 511 ? -9.055 23.156 -1.984 1 98.81 511 TRP B O 1
ATOM 8461 N N . ALA B 1 512 ? -7.156 22.219 -1.239 1 98.69 512 ALA B N 1
ATOM 8462 C CA . ALA B 1 512 ? -7.828 21.484 -0.166 1 98.69 512 ALA B CA 1
ATOM 8463 C C . ALA B 1 512 ? -8.078 22.391 1.039 1 98.69 512 ALA B C 1
ATOM 8465 O O . ALA B 1 512 ? -7.223 23.203 1.393 1 98.69 512 ALA B O 1
ATOM 8466 N N . PHE B 1 513 ? -9.203 22.375 1.608 1 98.75 513 PHE B N 1
ATOM 8467 C CA . PHE B 1 513 ? -9.523 22.891 2.936 1 98.75 513 PHE B CA 1
ATOM 8468 C C . PHE B 1 513 ? -10.109 21.781 3.809 1 98.75 513 PHE B C 1
ATOM 8470 O O . PHE B 1 513 ? -11.195 21.281 3.533 1 98.75 513 PHE B O 1
ATOM 8477 N N . HIS B 1 514 ? -9.375 21.359 4.879 1 98.75 514 HIS B N 1
ATOM 8478 C CA . HIS B 1 514 ? -9.789 20.125 5.539 1 98.75 514 HIS B CA 1
ATOM 8479 C C . HIS B 1 514 ? -9.344 20.109 7 1 98.75 514 HIS B C 1
ATOM 8481 O O . HIS B 1 514 ? -8.469 20.875 7.395 1 98.75 514 HIS B O 1
ATOM 8487 N N . CYS B 1 515 ? -10.055 19.234 7.84 1 98.75 515 CYS B N 1
ATOM 8488 C CA . CYS B 1 515 ? -9.562 18.891 9.164 1 98.75 515 CYS B CA 1
ATOM 8489 C C . CYS B 1 515 ? -8.203 18.203 9.086 1 98.75 515 CYS B C 1
ATOM 8491 O O . CYS B 1 515 ? -8.023 17.266 8.312 1 98.75 515 CYS B O 1
ATOM 8493 N N . HIS B 1 516 ? -7.27 18.688 9.805 1 98.69 516 HIS B N 1
ATOM 8494 C CA . HIS B 1 516 ? -5.906 18.188 9.719 1 98.69 516 HIS B CA 1
ATOM 8495 C C . HIS B 1 516 ? -5.719 16.953 10.586 1 98.69 516 HIS B C 1
ATOM 8497 O O . HIS B 1 516 ? -4.613 16.406 10.68 1 98.69 516 HIS B O 1
ATOM 8503 N N . ILE B 1 517 ? -6.805 16.484 11.281 1 98.56 517 ILE B N 1
ATOM 8504 C CA . ILE B 1 517 ? -6.832 15.125 11.805 1 98.56 517 ILE B CA 1
ATOM 8505 C C . ILE B 1 517 ? -6.926 14.133 10.648 1 98.56 517 ILE B C 1
ATOM 8507 O O . ILE B 1 517 ? -7.934 14.086 9.938 1 98.56 517 ILE B O 1
ATOM 8511 N N . GLU B 1 518 ? -5.898 13.375 10.57 1 98.44 518 GLU B N 1
ATOM 8512 C CA . GLU B 1 518 ? -5.68 12.602 9.352 1 98.44 518 GLU B CA 1
ATOM 8513 C C . GLU B 1 518 ? -6.777 11.555 9.156 1 98.44 518 GLU B C 1
ATOM 8515 O O . GLU B 1 518 ? -7.332 11.43 8.062 1 98.44 518 GLU B O 1
ATOM 8520 N N . PRO B 1 519 ? -7.195 10.734 10.203 1 98.56 519 PRO B N 1
ATOM 8521 C CA . PRO B 1 519 ? -8.297 9.789 9.984 1 98.56 519 PRO B CA 1
ATOM 8522 C C . PRO B 1 519 ? -9.609 10.484 9.648 1 98.56 519 PRO B C 1
ATOM 8524 O O . PRO B 1 519 ? -10.43 9.938 8.906 1 98.56 519 PRO B O 1
ATOM 8527 N N . HIS B 1 520 ? -9.859 11.75 10.18 1 98.62 520 HIS B N 1
ATOM 8528 C CA . HIS B 1 520 ? -11.078 12.477 9.852 1 98.62 520 HIS B CA 1
ATOM 8529 C C . HIS B 1 520 ? -11.125 12.836 8.367 1 98.62 520 HIS B C 1
ATOM 8531 O O . HIS B 1 520 ? -12.148 12.664 7.711 1 98.62 520 HIS B O 1
ATOM 8537 N N . LEU B 1 521 ? -10.008 13.328 7.898 1 98.44 521 LEU B N 1
ATOM 8538 C CA . LEU B 1 521 ? -9.945 13.617 6.469 1 98.44 521 LEU B CA 1
ATOM 8539 C C . LEU B 1 521 ? -10.117 12.352 5.645 1 98.44 521 LEU B C 1
ATOM 8541 O O . LEU B 1 521 ? -10.836 12.344 4.645 1 98.44 521 LEU B O 1
ATOM 8545 N N . HIS B 1 522 ? -9.406 11.281 6.062 1 98.06 522 HIS B N 1
ATOM 8546 C CA . HIS B 1 522 ? -9.508 10 5.363 1 98.06 522 HIS B CA 1
ATOM 8547 C C . HIS B 1 522 ? -10.953 9.523 5.297 1 98.06 522 HIS B C 1
ATOM 8549 O O . HIS B 1 522 ? -11.344 8.859 4.332 1 98.06 522 HIS B O 1
ATOM 8555 N N . MET B 1 523 ? -11.727 9.914 6.297 1 98.19 523 MET B N 1
ATOM 8556 C CA . MET B 1 523 ? -13.125 9.484 6.375 1 98.19 523 MET B CA 1
ATOM 8557 C C . MET B 1 523 ? -14.047 10.523 5.762 1 98.19 523 MET B C 1
ATOM 8559 O O . MET B 1 523 ? -15.273 10.383 5.816 1 98.19 523 MET B O 1
ATOM 8563 N N . GLY B 1 524 ? -13.508 11.688 5.273 1 98.06 524 GLY B N 1
ATOM 8564 C CA . GLY B 1 524 ? -14.328 12.516 4.41 1 98.06 524 GLY B CA 1
ATOM 8565 C C . GLY B 1 524 ? -14.43 13.953 4.879 1 98.06 524 GLY B C 1
ATOM 8566 O O . GLY B 1 524 ? -15.133 14.766 4.27 1 98.06 524 GLY B O 1
ATOM 8567 N N . MET B 1 525 ? -13.664 14.352 5.898 1 98.44 525 MET B N 1
ATOM 8568 C CA . MET B 1 525 ? -13.859 15.664 6.496 1 98.44 525 MET B CA 1
ATOM 8569 C C . MET B 1 525 ? -13.016 16.719 5.777 1 98.44 525 MET B C 1
ATOM 8571 O O . MET B 1 525 ? -12 17.172 6.312 1 98.44 525 MET B O 1
ATOM 8575 N N . GLY B 1 526 ? -13.438 17.203 4.699 1 98.31 526 GLY B N 1
ATOM 8576 C CA . GLY B 1 526 ? -12.758 18.219 3.92 1 98.31 526 GLY B CA 1
ATOM 8577 C C . GLY B 1 526 ? -13.586 18.719 2.754 1 98.31 526 GLY B C 1
ATOM 8578 O O . GLY B 1 526 ? -14.672 18.203 2.48 1 98.31 526 GLY B O 1
ATOM 8579 N N . VAL B 1 527 ? -13.188 19.766 2.131 1 98.56 527 VAL B N 1
ATOM 8580 C CA . VAL B 1 527 ? -13.766 20.328 0.921 1 98.56 527 VAL B CA 1
ATOM 8581 C C . VAL B 1 527 ? -12.656 20.797 -0.018 1 98.56 527 VAL B C 1
ATOM 8583 O O . VAL B 1 527 ? -11.484 20.828 0.366 1 98.56 527 VAL B O 1
ATOM 8586 N N . VAL B 1 528 ? -13.016 21.047 -1.227 1 98.56 528 VAL B N 1
ATOM 8587 C CA . VAL B 1 528 ? -12.086 21.578 -2.221 1 98.56 528 VAL B CA 1
ATOM 8588 C C . VAL B 1 528 ? -12.547 22.953 -2.684 1 98.56 528 VAL B C 1
ATOM 8590 O O . VAL B 1 528 ? -13.727 23.156 -2.99 1 98.56 528 VAL B O 1
ATOM 8593 N N . LEU B 1 529 ? -11.641 23.922 -2.656 1 98.5 529 LEU B N 1
ATOM 8594 C CA . LEU B 1 529 ? -11.867 25.266 -3.188 1 98.5 529 LEU B CA 1
ATOM 8595 C C . LEU B 1 529 ? -11.117 25.453 -4.504 1 98.5 529 LEU B C 1
ATOM 8597 O O . LEU B 1 529 ? -9.977 25 -4.645 1 98.5 529 LEU B O 1
ATOM 8601 N N . ALA B 1 530 ? -11.734 26.016 -5.438 1 98.25 530 ALA B N 1
ATOM 8602 C CA . ALA B 1 530 ? -11.062 26.312 -6.703 1 98.25 530 ALA B CA 1
ATOM 8603 C C . ALA B 1 530 ? -11.273 27.766 -7.109 1 98.25 530 ALA B C 1
ATOM 8605 O O . ALA B 1 530 ? -12.359 28.312 -6.926 1 98.25 530 ALA B O 1
ATOM 8606 N N . SER B 1 531 ? -10.227 28.375 -7.578 1 97.88 531 SER B N 1
ATOM 8607 C CA . SER B 1 531 ? -10.289 29.766 -8.031 1 97.88 531 SER B CA 1
ATOM 8608 C C . SER B 1 531 ? -9.398 30 -9.242 1 97.88 531 SER B C 1
ATOM 8610 O O . SER B 1 531 ? -8.211 29.656 -9.219 1 97.88 531 SER B O 1
ATOM 8612 N N . ALA B 1 532 ? -9.906 30.516 -10.312 1 98.19 532 ALA B N 1
ATOM 8613 C CA . ALA B 1 532 ? -9.195 31 -11.5 1 98.19 532 ALA B CA 1
ATOM 8614 C C . ALA B 1 532 ? -8.258 29.922 -12.047 1 98.19 532 ALA B C 1
ATOM 8616 O O . ALA B 1 532 ? -7.109 30.219 -12.383 1 98.19 532 ALA B O 1
ATOM 8617 N N . VAL B 1 533 ? -8.734 28.719 -12.102 1 97.88 533 VAL B N 1
ATOM 8618 C CA . VAL B 1 533 ? -7.898 27.609 -12.555 1 97.88 533 VAL B CA 1
ATOM 8619 C C . VAL B 1 533 ? -7.484 27.844 -14.008 1 97.88 533 VAL B C 1
ATOM 8621 O O . VAL B 1 533 ? -6.395 27.438 -14.422 1 97.88 533 VAL B O 1
ATOM 8624 N N . GLU B 1 534 ? -8.281 28.484 -14.773 1 95.38 534 GLU B N 1
ATOM 8625 C CA . GLU B 1 534 ? -8.008 28.781 -16.172 1 95.38 534 GLU B CA 1
ATOM 8626 C C . GLU B 1 534 ? -6.746 29.625 -16.328 1 95.38 534 GLU B C 1
ATOM 8628 O O . GLU B 1 534 ? -6.129 29.641 -17.391 1 95.38 534 GLU B O 1
ATOM 8633 N N . ARG B 1 535 ? -6.359 30.281 -15.266 1 96.12 535 ARG B N 1
ATOM 8634 C CA . ARG B 1 535 ? -5.199 31.156 -15.312 1 96.12 535 ARG B CA 1
ATOM 8635 C C . ARG B 1 535 ? -3.912 30.391 -15.039 1 96.12 535 ARG B C 1
ATOM 8637 O O . ARG B 1 535 ? -2.816 30.906 -15.273 1 96.12 535 ARG B O 1
ATOM 8644 N N . VAL B 1 536 ? -4.062 29.219 -14.562 1 97.12 536 VAL B N 1
ATOM 8645 C CA . VAL B 1 536 ? -2.883 28.422 -14.242 1 97.12 536 VAL B CA 1
ATOM 8646 C C . VAL B 1 536 ? -2.16 28.031 -15.531 1 97.12 536 VAL B C 1
ATOM 8648 O O . VAL B 1 536 ? -2.789 27.578 -16.484 1 97.12 536 VAL B O 1
ATOM 8651 N N . GLN B 1 537 ? -0.885 28.234 -15.594 1 94.88 537 GLN B N 1
ATOM 8652 C CA . GLN B 1 537 ? -0.067 27.891 -16.75 1 94.88 537 GLN B CA 1
ATOM 8653 C C . GLN B 1 537 ? 1.074 26.953 -16.359 1 94.88 537 GLN B C 1
ATOM 8655 O O . GLN B 1 537 ? 1.449 26.875 -15.195 1 94.88 537 GLN B O 1
ATOM 8660 N N . GLY B 1 538 ? 1.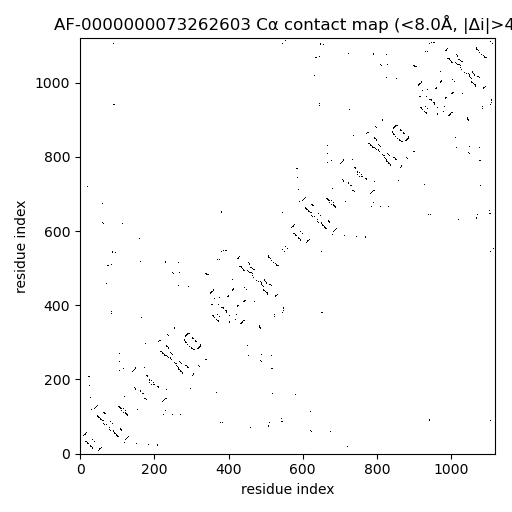48 26.219 -17.266 1 92.69 538 GLY B N 1
ATOM 8661 C CA . GLY B 1 538 ? 2.727 25.484 -17.125 1 92.69 538 GLY B CA 1
ATOM 8662 C C . GLY B 1 538 ? 2.59 24.234 -16.266 1 92.69 538 GLY B C 1
ATOM 8663 O O . GLY B 1 538 ? 3.553 23.812 -15.633 1 92.69 538 GLY B O 1
ATOM 8664 N N . ILE B 1 539 ? 1.393 23.641 -16.156 1 94 539 ILE B N 1
ATOM 8665 C CA . ILE B 1 539 ? 1.223 22.406 -15.391 1 94 539 ILE B CA 1
ATOM 8666 C C . ILE B 1 539 ? 2.086 21.297 -16 1 94 539 ILE B C 1
ATOM 8668 O O . ILE B 1 539 ? 1.963 20.984 -17.188 1 94 539 ILE B O 1
ATOM 8672 N N . PRO B 1 540 ? 2.971 20.734 -15.211 1 92.56 540 PRO B N 1
ATOM 8673 C CA . PRO B 1 540 ? 3.76 19.625 -15.758 1 92.56 540 PRO B CA 1
ATOM 8674 C C . PRO B 1 540 ? 2.902 18.438 -16.156 1 92.56 540 PRO B C 1
ATOM 8676 O O . PRO B 1 540 ? 1.952 18.078 -15.453 1 92.56 540 PRO B O 1
ATOM 8679 N N . SER B 1 541 ? 3.24 17.812 -17.234 1 86.31 541 SER B N 1
ATOM 8680 C CA . SER B 1 541 ? 2.451 16.703 -17.734 1 86.31 541 SER B CA 1
ATOM 8681 C C . SER B 1 541 ? 2.393 15.555 -16.734 1 86.31 541 SER B C 1
ATOM 8683 O O . SER B 1 541 ? 1.367 14.883 -16.609 1 86.31 541 SER B O 1
ATOM 8685 N N . ASN B 1 542 ? 3.455 15.336 -16.062 1 89.31 542 ASN B N 1
ATOM 8686 C CA . ASN B 1 542 ? 3.521 14.203 -15.156 1 89.31 542 ASN B CA 1
ATOM 8687 C C . ASN B 1 542 ? 2.625 14.406 -13.938 1 89.31 542 ASN B C 1
ATOM 8689 O O . ASN B 1 542 ? 2.363 13.461 -13.195 1 89.31 542 ASN B O 1
ATOM 8693 N N . ALA B 1 543 ? 2.107 15.625 -13.758 1 93.81 543 ALA B N 1
ATOM 8694 C CA . ALA B 1 543 ? 1.143 15.867 -12.688 1 93.81 543 ALA B CA 1
ATOM 8695 C C . ALA B 1 543 ? -0.242 15.352 -13.078 1 93.81 543 ALA B C 1
ATOM 8697 O O . ALA B 1 543 ? -1.121 15.219 -12.219 1 93.81 543 ALA B O 1
ATOM 8698 N N . LEU B 1 544 ? -0.439 15.031 -14.367 1 92.38 544 LEU B N 1
ATOM 8699 C CA . LEU B 1 544 ? -1.779 14.766 -14.875 1 92.38 544 LEU B CA 1
ATOM 8700 C C . LEU B 1 544 ? -1.844 13.406 -15.555 1 92.38 544 LEU B C 1
ATOM 8702 O O . LEU B 1 544 ? -2.629 13.211 -16.484 1 92.38 544 LEU B O 1
ATOM 8706 N N . THR B 1 545 ? -1.042 12.422 -15.125 1 91.38 545 THR B N 1
ATOM 8707 C CA . THR B 1 545 ? -0.93 11.133 -15.812 1 91.38 545 THR B CA 1
ATOM 8708 C C . THR B 1 545 ? -1.851 10.102 -15.172 1 91.38 545 THR B C 1
ATOM 8710 O O . THR B 1 545 ? -1.451 8.953 -14.961 1 91.38 545 THR B O 1
ATOM 8713 N N . CYS B 1 546 ? -3.066 10.492 -14.719 1 93.12 546 CYS B N 1
ATOM 8714 C CA . CYS B 1 546 ? -4.043 9.562 -14.156 1 93.12 546 CYS B CA 1
ATOM 8715 C C . CYS B 1 546 ? -5.465 10 -14.492 1 93.12 546 CYS B C 1
ATOM 8717 O O . CYS B 1 546 ? -5.68 11.125 -14.945 1 93.12 546 CYS B O 1
ATOM 8719 N N . GLY B 1 547 ? -6.41 9.078 -14.367 1 92.94 547 GLY B N 1
ATOM 8720 C CA . GLY B 1 547 ? -7.824 9.367 -14.555 1 92.94 547 GLY B CA 1
ATOM 8721 C C . GLY B 1 547 ? -8.156 9.82 -15.961 1 92.94 547 GLY B C 1
ATOM 8722 O O . GLY B 1 547 ? -7.609 9.297 -16.938 1 92.94 547 GLY B O 1
ATOM 8723 N N . LEU B 1 548 ? -9.047 10.766 -16.062 1 92.62 548 LEU B N 1
ATOM 8724 C CA . LEU B 1 548 ? -9.562 11.25 -17.344 1 92.62 548 LEU B CA 1
ATOM 8725 C C . LEU B 1 548 ? -8.531 12.125 -18.047 1 92.62 548 LEU B C 1
ATOM 8727 O O . LEU B 1 548 ? -8.516 12.203 -19.281 1 92.62 548 LEU B O 1
ATOM 8731 N N . THR B 1 549 ? -7.684 12.789 -17.234 1 90.75 549 THR B N 1
ATOM 8732 C CA . THR B 1 549 ? -6.648 13.602 -17.875 1 90.75 549 THR B CA 1
ATOM 8733 C C . THR B 1 549 ? -5.691 12.727 -18.672 1 90.75 549 THR B C 1
ATOM 8735 O O . THR B 1 549 ? -5.297 13.086 -19.781 1 90.75 549 THR B O 1
ATOM 8738 N N . ALA B 1 550 ? -5.344 11.562 -18.125 1 88.5 550 ALA B N 1
ATOM 8739 C CA . ALA B 1 550 ? -4.496 10.633 -18.859 1 88.5 550 ALA B CA 1
ATOM 8740 C C . ALA B 1 550 ? -5.195 10.133 -20.125 1 88.5 550 ALA B C 1
ATOM 8742 O O . ALA B 1 550 ? -4.582 10.055 -21.188 1 88.5 550 ALA B O 1
ATOM 8743 N N . LYS B 1 551 ? -6.438 9.789 -19.938 1 84.38 551 LYS B N 1
ATOM 8744 C CA . LYS B 1 551 ? -7.219 9.289 -21.062 1 84.38 551 LYS B CA 1
ATOM 8745 C C . LYS B 1 551 ? -7.324 10.336 -22.172 1 84.38 551 LYS B C 1
ATOM 8747 O O . LYS B 1 551 ? -7.25 10.008 -23.359 1 84.38 551 LYS B O 1
ATOM 8752 N N . MET B 1 552 ? -7.637 11.539 -21.781 1 84.19 552 MET B N 1
ATOM 8753 C CA . MET B 1 552 ? -7.766 12.641 -22.734 1 84.19 552 MET B CA 1
ATOM 8754 C C . MET B 1 552 ? -6.492 12.805 -23.562 1 84.19 552 MET B C 1
ATOM 8756 O O . MET B 1 552 ? -6.551 12.953 -24.781 1 84.19 552 MET B O 1
ATOM 8760 N N . PHE B 1 553 ? -5.438 12.672 -22.969 1 77.38 553 PHE B N 1
ATOM 8761 C CA . PHE B 1 553 ? -4.172 12.906 -23.641 1 77.38 553 PHE B CA 1
ATOM 8762 C C . PHE B 1 553 ? -3.785 11.695 -24.484 1 77.38 553 PHE B C 1
ATOM 8764 O O . PHE B 1 553 ? -3.098 11.836 -25.5 1 77.38 553 PHE B O 1
ATOM 8771 N N . LEU B 1 554 ? -4.266 10.5 -24.109 1 74.88 554 LEU B N 1
ATOM 8772 C CA . LEU B 1 554 ? -3.971 9.273 -24.844 1 74.88 554 LEU B CA 1
ATOM 8773 C C . LEU B 1 554 ? -4.871 9.148 -26.062 1 74.88 554 LEU B C 1
ATOM 8775 O O . LEU B 1 554 ? -4.461 8.602 -27.094 1 74.88 554 LEU B O 1
ATOM 8779 N N . LYS B 1 555 ? -6.281 9.242 -25.969 1 61.5 555 LYS B N 1
ATOM 8780 C CA . LYS B 1 555 ? -7.23 9.164 -27.078 1 61.5 555 LYS B CA 1
ATOM 8781 C C . LYS B 1 555 ? -6.84 10.109 -28.203 1 61.5 555 LYS B C 1
ATOM 8783 O O . LYS B 1 555 ? -7.082 9.82 -29.375 1 61.5 555 LYS B O 1
ATOM 8788 N N . LYS B 1 556 ? -6.469 11.148 -27.781 1 54.5 556 LYS B N 1
ATOM 8789 C CA . LYS B 1 556 ? -6.133 11.977 -28.938 1 54.5 556 LYS B CA 1
ATOM 8790 C C . LYS B 1 556 ? -5.152 11.266 -29.859 1 54.5 556 LYS B C 1
ATOM 8792 O O . LYS B 1 556 ? -4.254 10.562 -29.391 1 54.5 556 LYS B O 1
ATOM 8797 N N . LYS B 1 557 ? -5.695 10.789 -31.172 1 48.75 557 LYS B N 1
ATOM 8798 C CA . LYS B 1 557 ? -5.438 9.945 -32.312 1 48.75 557 LYS B CA 1
ATOM 8799 C C . LYS B 1 557 ? -3.98 9.492 -32.375 1 48.75 557 LYS B C 1
ATOM 8801 O O . LYS B 1 557 ? -3.508 9 -33.406 1 48.75 557 LYS B O 1
ATOM 8806 N N . ASN B 1 558 ? -3.141 9.719 -31.453 1 44.44 558 ASN B N 1
ATOM 8807 C CA . ASN B 1 558 ? -1.763 9.461 -31.859 1 44.44 558 ASN B CA 1
ATOM 8808 C C . ASN B 1 558 ? -1.353 8.023 -31.562 1 44.44 558 ASN B C 1
ATOM 8810 O O . ASN B 1 558 ? -0.179 7.746 -31.297 1 44.44 558 ASN B O 1
ATOM 8814 N N . ILE B 1 559 ? -2.328 7.141 -31.141 1 47.12 559 ILE B N 1
ATOM 8815 C CA . ILE B 1 559 ? -1.774 5.793 -31.078 1 47.12 559 ILE B CA 1
ATOM 8816 C C . ILE B 1 559 ? -1.621 5.242 -32.5 1 47.12 559 ILE B C 1
ATOM 8818 O O . ILE B 1 559 ? -2.605 5.117 -33.219 1 47.12 559 ILE B O 1
ATOM 8822 N N . PRO B 1 560 ? -0.474 5.156 -33.188 1 40 560 PRO B N 1
ATOM 8823 C CA . PRO B 1 560 ? -0.374 4.645 -34.562 1 40 560 PRO B CA 1
ATOM 8824 C C . PRO B 1 560 ? -1.046 3.283 -34.719 1 40 560 PRO B C 1
ATOM 8826 O O . PRO B 1 560 ? -1.139 2.512 -33.781 1 40 560 PRO B O 1
#

Radius of gyration: 32.29 Å; Cα contacts (8 Å, |Δi|>4): 3120; chains: 2; bounding box: 66×98×77 Å

Nearest PDB structures (foldseek):
  1aoz-assembly1_A  TM=9.890E-01  e=6.773E-94  Cucurbita melopepo
  6klg-assembly1_A  TM=8.874E-01  e=5.133E-52  Zea mays
  2ih9-assembly1_A  TM=8.631E-01  e=8.254E-41  Melanocarpus albomyces
  3dkh-assembly1_A  TM=8.429E-01  e=2.829E-41  Melanocarpus albomyces
  3pps-assembly1_A  TM=8.505E-01  e=2.667E-40  Canariomyces arenarius

Secondary structure (DSSP, 8-state):
---------EEEEEEEEEEEEE-TTSS-EEEEEETTBSSPPPEEEETTPEEEEEEEE--SSB-B-EEEET---TT-GGGG--BTTTB--B-TT-EEEEEEE--S-EEEEEEE-STTTTTTT-EEEEEEEPPTT---SS--SEEEEEEEEEE-SS-HHHHHHHHTSSS-----S-SEEEETTB--SSEESSTT-SSS-PEEP---S-STTSPPPEEE-TT-EEEEEEEE--SS-EEEEEETTB-EEEEEETTEEEEEEEESEEEE-TT-EEEEEEE--S-TTS-EEEEEEEESS---SPPEEEEEEETTS-TTS--SSPPPPPPPTT-HHHHHHHHHT--BPTTPPPPPSS-SEEEEEEEEEEEETTEEEEEETTEEE---SS-HHHHHHTT-TTSS--SPPPSS--TT--TTS--SS-B-EEE---EEEPTT-EEEEEEE----SSTT----EEEEETT--EEEEEEEESS--GGGGGG---SSPPEESEEEE-TTEEEEEEEE--S-EEEEEEES-HHHHHTT-EEEEEE-GGG-----GGGG-SHHHHHHHHHSS---/---------EEEEEEEEEEEEE-TTSS-EEEEEETTBSSPPPEEEETTPEEEEEEEE--SSB-B-EEEET---TT-GGGG--BTTTB--B-TT-EEEEEEE--S-EEEEEEE-STTTTTTT-EEEEEEEPPTT---SS--SEEEEEEEEEE-SS-HHHHHHHHTSSS-----S-SEEEETTB--SSEESSTT-SSS-PEEP---S-STTSPPPEEE-TT-EEEEEEEE--SS-EEEEEETTB-EEEEEETTEEEEEEEESEEEE-TT-EEEEEEE--S-TTS-EEEEEEEESS---SPPEEEEEEETTS-TTS--SSPPPPPPPTT-HHHHHHHHHT--BPTTPPPPPSS-SEEEEEEEEEEEETTEEEEEETTEEE---SS-HHHHHHTT-TTSS--SPPPS---TT--TTS--SS-B-EEE---EEEPTT-EEEEEEE----SSTT----EEEEETT--EEEEEEEESS--GGGGGG---SSPPEESEEEE-TTEEEEEEEE--S-EEEEEEES-HHHHHTT-EEEEEE-GGG-----GGGG-SHHHHHHHHHSS---